Protein AF-0000000065919183 (afdb_homodimer)

Nearest PDB structures (foldseek):
  6ude-assembly1_C  TM=9.838E-01  e=2.534E-75  Elizabethkingia anophelis NUHP1
  6ude-assembly1_A  TM=9.867E-01  e=8.903E-75  Elizabethkingia anophelis NUHP1
  6ude-assembly1_D  TM=9.869E-01  e=1.871E-74  Elizabethkingia anophelis NUHP1
  3g25-assembly1_A  TM=9.861E-01  e=5.231E-74  Staphylococcus aureus subsp. aureus COL
  3ezw-assembly1_G  TM=9.481E-01  e=6.691E-75  Escherichia coli K-12

Organism: Mycoplasma capricolum subsp. capricolum (strain California kid / ATCC 27343 / NCTC 10154) (NCBI:txid340047)

pLDDT: mean 94.8, std 5.22, range [37.12, 98.81]

Sequence (1010 aa):
MNNIKKYILTLDEGTTSARALITDKEGNIIAVEQSEFTQYFPKEGWVEHDAIEIWNTQRSALVQVLNKSGIDPSQIEAIGITNQRETAVVWNKETGLPIYNAIVWQDQRTADYCQTFDKDTLEMVKQKSGLIINPYFSGTKVKWILDNVPNARQLAKEGKLMFGTINTWLIYRLTGGEVFVTDHTNAQRTLLYNIHTNDWDDELLKLFDIPRNILPEIKSCSEVYGYTFKGLFSKGNEQRIKIASSIGDQQSALFGQLCLEKGQVKVTYGTGCFILTNTGEEIVKSNHGLLTTVAYSFKDKVYYALEGSVMIAGAAVQWLRDNLRIVYNAIETEWYAGQVKDDRRVYVVPSFTGLGSPYWDSFSRGAIFGLDRGTRREHIVRATLEAIAYQANDVVDAMGKDMKKPIEIFKVDGGAANNKFLMQFQSNISQSKVIKPTNIETTAMGAAFMAGLAVGYWENVEELKKTYKVHFELTPELSKPEVDKLIKGWKVAVQRTFKWVEEIEMNNIKKYILTLDEGTTSARALITDKEGNIIAVEQSEFTQYFPKEGWVEHDAIEIWNTQRSALVQVLNKSGIDPSQIEAIGITNQRETAVVWNKETGLPIYNAIVWQDQRTADYCQTFDKDTLEMVKQKSGLIINPYFSGTKVKWILDNVPNARQLAKEGKLMFGTINTWLIYRLTGGEVFVTDHTNAQRTLLYNIHTNDWDDELLKLFDIPRNILPEIKSCSEVYGYTFKGLFSKGNEQRIKIASSIGDQQSALFGQLCLEKGQVKVTYGTGCFILTNTGEEIVKSNHGLLTTVAYSFKDKVYYALEGSVMIAGAAVQWLRDNLRIVYNAIETEWYAGQVKDDRRVYVVPSFTGLGSPYWDSFSRGAIFGLDRGTRREHIVRATLEAIAYQANDVVDAMGKDMKKPIEIFKVDGGAANNKFLMQFQSNISQSKVIKPTNIETTAMGAAFMAGLAVGYWENVEELKKTYKVHFELTPELSKPEVDKLIKGWKVAVQRTFKWVEEIE

Radius of gyration: 34.84 Å; Cα contacts (8 Å, |Δi|>4): 2489; chains: 2; bounding box: 54×108×84 Å

Structure (mmCIF, N/CA/C/O backbone):
data_AF-0000000065919183-model_v1
#
loop_
_entity.id
_entity.type
_entity.pdbx_description
1 polymer 'Glycerol kinase'
#
loop_
_atom_site.group_PDB
_atom_site.id
_atom_site.type_symbol
_atom_site.label_atom_id
_atom_site.label_alt_id
_atom_site.label_comp_id
_atom_site.label_asym_id
_atom_site.label_entity_id
_atom_site.label_seq_id
_atom_site.pdbx_PDB_ins_code
_atom_site.Cartn_x
_atom_site.Cartn_y
_atom_site.Cartn_z
_atom_site.occupancy
_atom_site.B_iso_or_equiv
_atom_site.auth_seq_id
_atom_site.auth_comp_id
_atom_site.auth_asym_id
_atom_site.auth_atom_id
_atom_site.pdbx_PDB_model_num
ATOM 1 N N . MET A 1 1 ? 12.875 -41.625 -50.75 1 37.12 1 MET A N 1
ATOM 2 C CA . MET A 1 1 ? 11.766 -41.656 -49.812 1 37.12 1 MET A CA 1
ATOM 3 C C . MET A 1 1 ? 11.508 -40.25 -49.219 1 37.12 1 MET A C 1
ATOM 5 O O . MET A 1 1 ? 12.406 -39.656 -48.656 1 37.12 1 MET A O 1
ATOM 9 N N . ASN A 1 2 ? 10.758 -39.344 -49.781 1 43.62 2 ASN A N 1
ATOM 10 C CA . ASN A 1 2 ? 10.57 -37.906 -49.594 1 43.62 2 ASN A CA 1
ATOM 11 C C . ASN A 1 2 ? 10.414 -37.531 -48.125 1 43.62 2 ASN A C 1
ATOM 13 O O . ASN A 1 2 ? 9.445 -37.938 -47.469 1 43.62 2 ASN A O 1
ATOM 17 N N . ASN A 1 3 ? 11.5 -37.438 -47.344 1 57.06 3 ASN A N 1
ATOM 18 C CA . ASN A 1 3 ? 11.688 -37.312 -45.875 1 57.06 3 ASN A CA 1
ATOM 19 C C . ASN A 1 3 ? 10.883 -36.156 -45.312 1 57.06 3 ASN A C 1
ATOM 21 O O . ASN A 1 3 ? 11.297 -35 -45.406 1 57.06 3 ASN A O 1
ATOM 25 N N . ILE A 1 4 ? 9.453 -36.25 -45.219 1 80 4 ILE A N 1
ATOM 26 C CA . ILE A 1 4 ? 8.555 -35.219 -44.719 1 80 4 ILE A CA 1
ATOM 27 C C . ILE A 1 4 ? 8.961 -34.844 -43.281 1 80 4 ILE A C 1
ATOM 29 O O . ILE A 1 4 ? 9.133 -35.688 -42.438 1 80 4 ILE A O 1
ATOM 33 N N . LYS A 1 5 ? 9.305 -33.531 -43.125 1 91.56 5 LYS A N 1
ATOM 34 C CA . LYS A 1 5 ? 9.719 -33 -41.844 1 91.56 5 LYS A CA 1
ATOM 35 C C . LYS A 1 5 ? 8.625 -33.188 -40.781 1 91.56 5 LYS A C 1
ATOM 37 O O . LYS A 1 5 ? 7.441 -33 -41.062 1 91.56 5 LYS A O 1
ATOM 42 N N . LYS A 1 6 ? 8.945 -33.781 -39.625 1 96.88 6 LYS A N 1
ATOM 43 C CA . LYS A 1 6 ? 8.031 -34 -38.531 1 96.88 6 LYS A CA 1
ATOM 44 C C . LYS A 1 6 ? 8.273 -33 -37.406 1 96.88 6 LYS A C 1
ATOM 46 O O . LYS A 1 6 ? 9.344 -32.406 -37.312 1 96.88 6 LYS A O 1
ATOM 51 N N . TYR A 1 7 ? 7.242 -32.812 -36.625 1 98.19 7 TYR A N 1
ATOM 52 C CA . TYR A 1 7 ? 7.281 -31.812 -35.531 1 98.19 7 TYR A CA 1
ATOM 53 C C . TYR A 1 7 ? 6.609 -32.344 -34.281 1 98.19 7 TYR A C 1
ATOM 55 O O . TYR A 1 7 ? 5.938 -33.375 -34.312 1 98.19 7 TYR A O 1
ATOM 63 N N . ILE A 1 8 ? 6.871 -31.75 -33.188 1 98.38 8 ILE A N 1
ATOM 64 C CA . ILE A 1 8 ? 6.145 -31.969 -31.938 1 98.38 8 ILE A CA 1
ATOM 65 C C . ILE A 1 8 ? 5.23 -30.781 -31.641 1 98.38 8 ILE A C 1
ATOM 67 O O . ILE A 1 8 ? 5.645 -29.625 -31.766 1 98.38 8 ILE A O 1
ATOM 71 N N . LEU A 1 9 ? 3.975 -31.062 -31.375 1 98.5 9 LEU A N 1
ATOM 72 C CA . LEU A 1 9 ? 3.023 -30.062 -30.922 1 98.5 9 LEU A CA 1
ATOM 73 C C . LEU A 1 9 ? 2.85 -30.094 -29.406 1 98.5 9 LEU A C 1
ATOM 75 O O . LEU A 1 9 ? 2.67 -31.172 -28.844 1 98.5 9 LEU A O 1
ATOM 79 N N . THR A 1 10 ? 2.986 -28.969 -28.766 1 98.56 10 THR A N 1
ATOM 80 C CA . THR A 1 10 ? 2.887 -28.938 -27.312 1 98.56 10 THR A CA 1
ATOM 81 C C . THR A 1 10 ? 1.759 -28 -26.875 1 98.56 10 THR A C 1
ATOM 83 O O . THR A 1 10 ? 1.614 -26.906 -27.406 1 98.56 10 THR A O 1
ATOM 86 N N . LEU A 1 11 ? 0.919 -28.453 -25.953 1 98.62 11 LEU A N 1
ATOM 87 C CA . LEU A 1 11 ? -0.088 -27.656 -25.266 1 98.62 11 LEU A CA 1
ATOM 88 C C . LEU A 1 11 ? 0.405 -27.219 -23.891 1 98.62 11 LEU A C 1
ATOM 90 O O . LEU A 1 11 ? 0.747 -28.062 -23.047 1 98.62 11 LEU A O 1
ATOM 94 N N . ASP A 1 12 ? 0.513 -25.969 -23.688 1 97.75 12 ASP A N 1
ATOM 95 C CA . ASP A 1 12 ? 0.91 -25.359 -22.406 1 97.75 12 ASP A CA 1
ATOM 96 C C . ASP A 1 12 ? -0.237 -24.562 -21.797 1 97.75 12 ASP A C 1
ATOM 98 O O . ASP A 1 12 ? -0.417 -23.391 -22.125 1 97.75 12 ASP A O 1
ATOM 102 N N . GLU A 1 13 ? -0.967 -25.219 -20.938 1 97.81 13 GLU A N 1
ATOM 103 C CA . GLU A 1 13 ? -2.137 -24.594 -20.328 1 97.81 13 GLU A CA 1
ATOM 104 C C . GLU A 1 13 ? -1.789 -23.969 -18.984 1 97.81 13 GLU A C 1
ATOM 106 O O . GLU A 1 13 ? -1.712 -24.656 -17.969 1 97.81 13 GLU A O 1
ATOM 111 N N . GLY A 1 14 ? -1.565 -22.703 -18.922 1 93.56 14 GLY A N 1
ATOM 112 C CA . GLY A 1 14 ? -1.234 -21.969 -17.719 1 93.56 14 GLY A CA 1
ATOM 113 C C . GLY A 1 14 ? -2.455 -21.438 -16.984 1 93.56 14 GLY A C 1
ATOM 114 O O . GLY A 1 14 ? -3.588 -21.766 -17.344 1 93.56 14 GLY A O 1
ATOM 115 N N . THR A 1 15 ? -2.184 -20.656 -15.922 1 91.44 15 THR A N 1
ATOM 116 C CA . THR A 1 15 ? -3.25 -20.125 -15.07 1 91.44 15 THR A CA 1
ATOM 117 C C . THR A 1 15 ? -3.984 -18.984 -15.766 1 91.44 15 THR A C 1
ATOM 119 O O . THR A 1 15 ? -5.203 -18.859 -15.641 1 91.44 15 THR A O 1
ATOM 122 N N . THR A 1 16 ? -3.277 -18.203 -16.562 1 86.62 16 THR A N 1
ATOM 123 C CA . THR A 1 16 ? -3.898 -17.016 -17.125 1 86.62 16 THR A CA 1
ATOM 124 C C . THR A 1 16 ? -4.094 -17.172 -18.641 1 86.62 16 THR A C 1
ATOM 126 O O . THR A 1 16 ? -4.844 -16.422 -19.25 1 86.62 16 THR A O 1
ATOM 129 N N . SER A 1 17 ? -3.404 -18.141 -19.234 1 89.81 17 SER A N 1
ATOM 130 C CA . SER A 1 17 ? -3.48 -18.297 -20.688 1 89.81 17 SER A CA 1
ATOM 131 C C . SER A 1 17 ? -3.209 -19.734 -21.109 1 89.81 17 SER A C 1
ATOM 133 O O . SER A 1 17 ? -2.676 -20.516 -20.328 1 89.81 17 SER A O 1
ATOM 135 N N . ALA A 1 18 ? -3.721 -20.031 -22.297 1 95.88 18 ALA A N 1
ATOM 136 C CA . ALA A 1 18 ? -3.422 -21.297 -22.969 1 95.88 18 ALA A CA 1
ATOM 137 C C . ALA A 1 18 ? -2.521 -21.078 -24.188 1 95.88 18 ALA A C 1
ATOM 139 O O . ALA A 1 18 ? -2.752 -20.156 -24.984 1 95.88 18 ALA A O 1
ATOM 140 N N . ARG A 1 19 ? -1.492 -21.938 -24.297 1 95.88 19 ARG A N 1
ATOM 141 C CA . ARG A 1 19 ? -0.545 -21.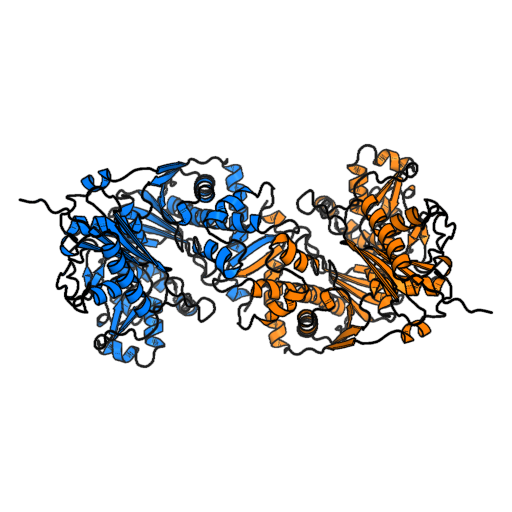812 -25.406 1 95.88 19 ARG A CA 1
ATOM 142 C C . ARG A 1 19 ? -0.404 -23.125 -26.172 1 95.88 19 ARG A C 1
ATOM 144 O O . ARG A 1 19 ? -0.585 -24.203 -25.594 1 95.88 19 ARG A O 1
ATOM 151 N N . ALA A 1 20 ? -0.108 -22.922 -27.375 1 97.94 20 ALA A N 1
ATOM 152 C CA . ALA A 1 20 ? 0.281 -24.047 -28.234 1 97.94 20 ALA A CA 1
ATOM 153 C C . ALA A 1 20 ? 1.534 -23.703 -29.031 1 97.94 20 ALA A C 1
ATOM 155 O O . ALA A 1 20 ? 1.683 -22.578 -29.516 1 97.94 20 ALA A O 1
ATOM 156 N N . LEU A 1 21 ? 2.441 -24.719 -29.031 1 97.38 21 LEU A N 1
ATOM 157 C CA . LEU A 1 21 ? 3.705 -24.5 -29.734 1 97.38 21 LEU A CA 1
ATOM 158 C C . LEU A 1 21 ? 4.039 -25.688 -30.625 1 97.38 21 LEU A C 1
ATOM 160 O O . LEU A 1 21 ? 3.656 -26.828 -30.328 1 97.38 21 LEU A O 1
ATOM 164 N N . ILE A 1 22 ? 4.738 -25.375 -31.719 1 97.88 22 ILE A N 1
ATOM 165 C CA . ILE A 1 22 ? 5.289 -26.406 -32.594 1 97.88 22 ILE A CA 1
ATOM 166 C C . ILE A 1 22 ? 6.816 -26.328 -32.562 1 97.88 22 ILE A C 1
ATOM 168 O O . ILE A 1 22 ? 7.395 -25.266 -32.75 1 97.88 22 ILE A O 1
ATOM 172 N N . THR A 1 23 ? 7.426 -27.469 -32.312 1 96.88 23 THR A N 1
ATOM 173 C CA . THR A 1 23 ? 8.875 -27.531 -32.188 1 96.88 23 THR A CA 1
ATOM 174 C C . THR A 1 23 ? 9.469 -28.516 -33.188 1 96.88 23 THR A C 1
ATOM 176 O O . THR A 1 23 ? 8.883 -29.578 -33.438 1 96.88 23 THR A O 1
ATOM 179 N N . ASP A 1 24 ? 10.68 -28.172 -33.688 1 96.62 24 ASP A N 1
ATOM 180 C CA . ASP A 1 24 ? 11.344 -29.062 -34.625 1 96.62 24 ASP A 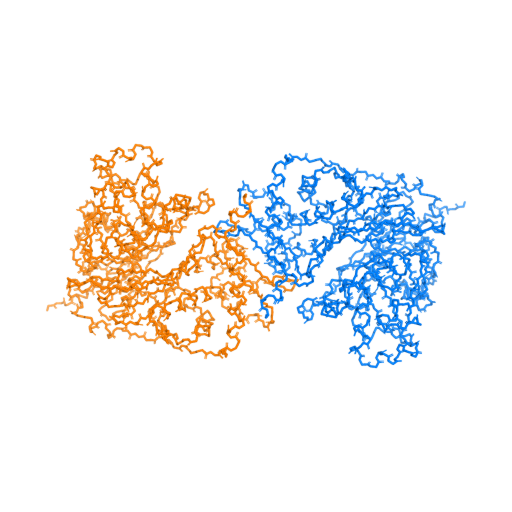CA 1
ATOM 181 C C . ASP A 1 24 ? 12.422 -29.891 -33.938 1 96.62 24 ASP A C 1
ATOM 183 O O . ASP A 1 24 ? 12.547 -29.859 -32.719 1 96.62 24 ASP A O 1
ATOM 187 N N . LYS A 1 25 ? 13.086 -30.656 -34.719 1 95.44 25 LYS A N 1
ATOM 188 C CA . LYS A 1 25 ? 14.062 -31.609 -34.219 1 95.44 25 LYS A CA 1
ATOM 189 C C . LYS A 1 25 ? 15.242 -30.906 -33.562 1 95.44 25 LYS A C 1
ATOM 191 O O . LYS A 1 25 ? 15.883 -31.453 -32.656 1 95.44 25 LYS A O 1
ATOM 196 N N . GLU A 1 26 ? 15.523 -29.641 -33.938 1 93.5 26 GLU A N 1
ATOM 197 C CA . GLU A 1 26 ? 16.641 -28.875 -33.406 1 93.5 26 GLU A CA 1
ATOM 198 C C . GLU A 1 26 ? 16.25 -28.109 -32.125 1 93.5 26 GLU A C 1
ATOM 200 O O . GLU A 1 26 ? 17.078 -27.438 -31.516 1 93.5 26 GLU A O 1
ATOM 205 N N . GLY A 1 27 ? 15.023 -28.297 -31.766 1 92 27 GLY A N 1
ATOM 206 C CA . GLY A 1 27 ? 14.562 -27.625 -30.562 1 92 27 GLY A CA 1
ATOM 207 C C . GLY A 1 27 ? 14.086 -26.203 -30.828 1 92 27 GLY A C 1
ATOM 208 O O . GLY A 1 27 ? 13.852 -25.438 -29.891 1 92 27 GLY A O 1
ATOM 209 N N . ASN A 1 28 ? 13.93 -25.828 -32.094 1 94.25 28 ASN A N 1
ATOM 210 C CA . ASN A 1 28 ? 13.438 -24.5 -32.438 1 94.25 28 ASN A CA 1
ATOM 211 C C . ASN A 1 28 ? 11.914 -24.438 -32.375 1 94.25 28 ASN A C 1
ATOM 213 O O . ASN A 1 28 ? 11.227 -25.391 -32.75 1 94.25 28 ASN A O 1
ATOM 217 N N . ILE A 1 29 ? 11.438 -23.391 -31.859 1 94.25 29 ILE A N 1
ATOM 218 C CA . ILE A 1 29 ? 10 -23.125 -31.891 1 94.25 29 ILE A CA 1
ATOM 219 C C . ILE A 1 29 ? 9.617 -22.562 -33.25 1 94.25 29 ILE A C 1
ATOM 221 O O . ILE A 1 29 ? 10.031 -21.453 -33.625 1 94.25 29 ILE A O 1
ATOM 225 N N . ILE A 1 30 ? 8.812 -23.234 -33.938 1 95.56 30 ILE A N 1
ATOM 226 C CA . ILE A 1 30 ? 8.43 -22.891 -35.312 1 95.56 30 ILE A CA 1
ATOM 227 C C . ILE A 1 30 ? 7.238 -21.938 -35.281 1 95.56 30 ILE A C 1
ATOM 229 O O . ILE A 1 30 ? 7.117 -21.078 -36.156 1 95.56 30 ILE A O 1
ATOM 233 N N . ALA A 1 31 ? 6.379 -22.156 -34.344 1 95.75 31 ALA A N 1
ATOM 234 C CA . ALA A 1 31 ? 5.168 -21.359 -34.219 1 95.75 31 ALA A CA 1
ATOM 235 C C . ALA A 1 31 ? 4.625 -21.406 -32.812 1 95.75 31 ALA A C 1
ATOM 237 O O . ALA A 1 31 ? 4.801 -22.406 -32.094 1 95.75 31 ALA A O 1
ATOM 238 N N . VAL A 1 32 ? 4.086 -20.391 -32.406 1 95.56 32 VAL A N 1
ATOM 239 C CA . VAL A 1 32 ? 3.473 -20.281 -31.094 1 95.56 32 VAL A CA 1
ATOM 240 C C . VAL A 1 32 ? 2.164 -19.5 -31.203 1 95.56 32 VAL A C 1
ATOM 242 O O . VAL A 1 32 ? 2.07 -18.531 -31.953 1 95.56 32 VAL A O 1
ATOM 245 N N . GLU A 1 33 ? 1.101 -19.953 -30.547 1 95.44 33 GLU A N 1
ATOM 246 C CA . GLU A 1 33 ? -0.164 -19.25 -30.375 1 95.44 33 GLU A CA 1
ATOM 247 C C . GLU A 1 33 ? -0.569 -19.203 -28.906 1 95.44 33 GLU A C 1
ATOM 249 O O . GLU A 1 33 ? -0.328 -20.172 -28.156 1 95.44 33 GLU A O 1
ATOM 254 N N . GLN A 1 34 ? -1.01 -18.141 -28.438 1 93.38 34 GLN A N 1
ATOM 255 C CA . GLN A 1 34 ? -1.423 -17.953 -27.062 1 93.38 34 GLN A CA 1
ATOM 256 C C . GLN A 1 34 ? -2.732 -17.172 -26.969 1 93.38 34 GLN A C 1
ATOM 258 O O . GLN A 1 34 ? -2.951 -16.234 -27.75 1 93.38 34 GLN A O 1
ATOM 263 N N . SER A 1 35 ? -3.596 -17.578 -26.078 1 92.44 35 SER A N 1
ATOM 264 C CA . SER A 1 35 ? -4.848 -16.875 -25.812 1 92.44 35 SER A CA 1
ATOM 265 C C . SER A 1 35 ? -5.168 -16.844 -24.328 1 92.44 35 SER A C 1
ATOM 267 O O . SER A 1 35 ? -5.027 -17.859 -23.641 1 92.44 35 SER A O 1
ATOM 269 N N . GLU A 1 36 ? -5.512 -15.742 -23.844 1 89.25 36 GLU A N 1
ATOM 270 C CA . GLU A 1 36 ? -5.93 -15.609 -22.453 1 89.25 36 GLU A CA 1
ATOM 271 C C . GLU A 1 36 ? -7.379 -16.062 -22.266 1 89.25 36 GLU A C 1
ATOM 273 O O . GLU A 1 36 ? -8.125 -16.188 -23.234 1 89.25 36 GLU A O 1
ATOM 278 N N . PHE A 1 37 ? -7.711 -16.453 -21.078 1 92.56 37 PHE A N 1
ATOM 279 C CA . PHE A 1 37 ? -9.086 -16.812 -20.75 1 92.56 37 PHE A CA 1
ATOM 280 C C . PHE A 1 37 ? -9.508 -16.141 -19.438 1 92.56 37 PHE A C 1
ATOM 282 O O . PHE A 1 37 ? -8.68 -15.539 -18.75 1 92.56 37 PHE A O 1
ATOM 289 N N . THR A 1 38 ? -10.719 -16.188 -19.109 1 90.75 38 THR A N 1
ATOM 290 C CA . THR A 1 38 ? -11.328 -15.383 -18.062 1 90.75 38 THR A CA 1
ATOM 291 C C . THR A 1 38 ? -10.914 -15.883 -16.688 1 90.75 38 THR A C 1
ATOM 293 O O . THR A 1 38 ? -10.852 -17.094 -16.453 1 90.75 38 THR A O 1
ATOM 296 N N . GLN A 1 39 ? -10.531 -14.984 -15.82 1 89.62 39 GLN A N 1
ATOM 297 C CA . GLN A 1 39 ? -10.289 -15.258 -14.414 1 89.62 39 GLN A CA 1
ATOM 298 C C . GLN A 1 39 ? -11.484 -14.859 -13.555 1 89.62 39 GLN A C 1
ATOM 300 O O . GLN A 1 39 ? -12.039 -13.766 -13.727 1 89.62 39 GLN A O 1
ATOM 305 N N . TYR A 1 40 ? -11.977 -15.688 -12.625 1 89.62 40 TYR A N 1
ATOM 306 C CA . TYR A 1 40 ? -13.125 -15.391 -11.773 1 89.62 40 TYR A CA 1
ATOM 307 C C . TYR A 1 40 ? -12.711 -15.273 -10.312 1 89.62 40 TYR A C 1
ATOM 309 O O . TYR A 1 40 ? -11.992 -16.125 -9.797 1 89.62 40 TYR A O 1
ATOM 317 N N . PHE A 1 41 ? -13.125 -14.242 -9.742 1 84.56 41 PHE A N 1
ATOM 318 C CA . PHE A 1 41 ? -12.859 -14 -8.328 1 84.56 41 PHE A CA 1
ATOM 319 C C . PHE A 1 41 ? -14.164 -13.781 -7.566 1 84.56 41 PHE A C 1
ATOM 321 O O . PHE A 1 41 ? -14.43 -12.672 -7.098 1 84.56 41 PHE A O 1
ATOM 328 N N . PRO A 1 42 ? -14.945 -14.719 -7.285 1 88.06 42 PRO A N 1
ATOM 329 C CA . PRO A 1 42 ? -16.297 -14.547 -6.766 1 88.06 42 PRO A CA 1
ATOM 330 C C . PRO A 1 42 ? -16.328 -14.016 -5.332 1 88.06 42 PRO A C 1
ATOM 332 O O . PRO A 1 42 ? -17.234 -13.289 -4.953 1 88.06 42 PRO A O 1
ATOM 335 N N . LYS A 1 43 ? -15.383 -14.375 -4.48 1 84.31 43 LYS A N 1
ATOM 336 C CA . LYS A 1 43 ? -15.227 -13.938 -3.098 1 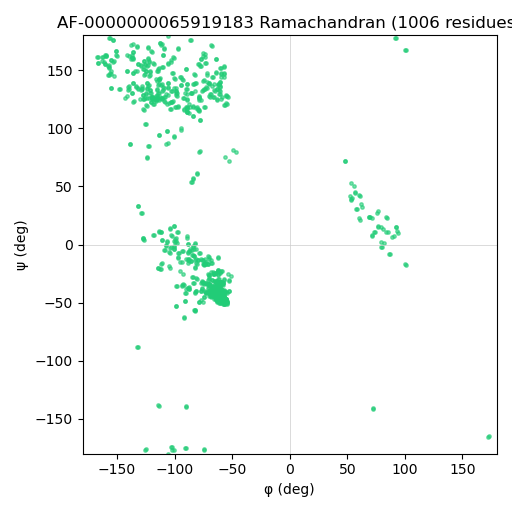84.31 43 LYS A CA 1
ATOM 337 C C . LYS A 1 43 ? -13.766 -13.609 -2.783 1 84.31 43 LYS A C 1
ATOM 339 O O . LYS A 1 43 ? -12.875 -13.953 -3.557 1 84.31 43 LYS A O 1
ATOM 344 N N . GLU A 1 44 ? -13.625 -12.953 -1.677 1 79.5 44 GLU A N 1
ATOM 345 C CA . GLU A 1 44 ? -12.266 -12.695 -1.224 1 79.5 44 GLU A CA 1
ATOM 346 C C . GLU A 1 44 ? -11.469 -13.992 -1.106 1 79.5 44 GLU A C 1
ATOM 348 O O . GLU A 1 44 ? -11.906 -14.945 -0.462 1 79.5 44 GLU A O 1
ATOM 353 N N . GLY A 1 45 ? -10.406 -14.07 -1.799 1 80.69 45 GLY A N 1
ATOM 354 C CA . GLY A 1 45 ? -9.516 -15.219 -1.732 1 80.69 45 GLY A CA 1
ATOM 355 C C . GLY A 1 45 ? -9.914 -16.344 -2.678 1 80.69 45 GLY A C 1
ATOM 356 O O . GLY A 1 45 ? -9.188 -17.328 -2.816 1 80.69 45 GLY A O 1
ATOM 357 N N . TRP A 1 46 ? -11.086 -16.219 -3.305 1 89.5 46 TRP A N 1
ATOM 358 C CA . TRP A 1 46 ? -11.539 -17.266 -4.207 1 89.5 46 TRP A CA 1
ATOM 359 C C . TRP A 1 46 ? -11.055 -17.016 -5.633 1 89.5 46 TRP A C 1
ATOM 361 O O . TRP A 1 46 ? -11.047 -15.867 -6.094 1 89.5 46 TRP A O 1
ATOM 371 N N . VAL A 1 47 ? -10.633 -18.109 -6.234 1 90.94 47 VAL A N 1
ATOM 372 C CA . VAL A 1 47 ? -10.195 -18.062 -7.625 1 90.94 47 VAL A CA 1
ATOM 373 C C . VAL A 1 47 ? -10.773 -19.25 -8.391 1 90.94 47 VAL A C 1
ATOM 375 O O . VAL A 1 47 ? -10.547 -20.406 -8.016 1 90.94 47 VAL A O 1
ATOM 378 N N . GLU A 1 48 ? -11.516 -18.938 -9.477 1 96.38 48 GLU A N 1
ATOM 379 C CA . GLU A 1 48 ? -12.148 -20 -10.258 1 96.38 48 GLU A CA 1
ATOM 380 C C . GLU A 1 48 ? -11.891 -19.812 -11.75 1 96.38 48 GLU A C 1
ATOM 382 O O . GLU A 1 48 ? -11.531 -18.719 -12.195 1 96.38 48 GLU A O 1
ATOM 387 N N . HIS A 1 49 ? -11.953 -20.938 -12.477 1 97.31 49 HIS A N 1
ATOM 388 C CA . HIS A 1 49 ? -11.938 -20.969 -13.938 1 97.31 49 HIS A CA 1
ATOM 389 C C . HIS A 1 49 ? -13.133 -21.734 -14.484 1 97.31 49 HIS A C 1
ATOM 391 O O . HIS A 1 49 ? -13.742 -22.531 -13.766 1 97.31 49 HIS A O 1
ATOM 397 N N . ASP A 1 50 ? -13.523 -21.406 -15.711 1 97.44 50 ASP A N 1
ATOM 398 C CA . ASP A 1 50 ? -14.453 -22.219 -16.484 1 97.44 50 ASP A CA 1
ATOM 399 C C . ASP A 1 50 ? -13.703 -23.297 -17.281 1 97.44 50 ASP A C 1
ATOM 401 O O . ASP A 1 50 ? -13.055 -22.984 -18.281 1 97.44 50 ASP A O 1
ATOM 405 N N . ALA A 1 51 ? -13.945 -24.562 -16.875 1 98.25 51 ALA A N 1
ATOM 406 C CA . ALA A 1 51 ? -13.195 -25.656 -17.5 1 98.25 51 ALA A CA 1
ATOM 407 C C . ALA A 1 51 ? -13.508 -25.766 -18.984 1 98.25 51 ALA A C 1
ATOM 409 O O . ALA A 1 51 ? -12.648 -26.125 -19.781 1 98.25 51 ALA A O 1
ATOM 410 N N . ILE A 1 52 ? -14.688 -25.438 -19.359 1 97.81 52 ILE A N 1
ATOM 411 C CA . ILE A 1 52 ? -15.078 -25.469 -20.766 1 97.81 52 ILE A CA 1
ATOM 412 C C . ILE A 1 52 ? -14.359 -24.375 -21.531 1 97.81 52 ILE A C 1
ATOM 414 O O . ILE A 1 52 ? -13.883 -24.594 -22.641 1 97.81 52 ILE A O 1
ATOM 418 N N . GLU A 1 53 ? -14.273 -23.234 -20.922 1 97.56 53 GLU A N 1
ATOM 419 C CA . GLU A 1 53 ? -13.531 -22.141 -21.547 1 97.56 53 GLU A CA 1
ATOM 420 C C . GLU A 1 53 ? -12.055 -22.5 -21.703 1 97.56 53 GLU A C 1
ATOM 422 O O . GLU A 1 53 ? -11.445 -22.172 -22.719 1 97.56 53 GLU A O 1
ATOM 427 N N . ILE A 1 54 ? -11.539 -23.172 -20.688 1 97.88 54 ILE A N 1
ATOM 428 C CA . ILE A 1 54 ? -10.148 -23.609 -20.766 1 97.88 54 ILE A CA 1
ATOM 429 C C . ILE A 1 54 ? -9.969 -24.516 -21.984 1 97.88 54 ILE A C 1
ATOM 431 O O . ILE A 1 54 ? -9.055 -24.328 -22.781 1 97.88 54 ILE A O 1
ATOM 435 N N . TRP A 1 55 ? -10.859 -25.453 -22.156 1 97.88 55 TRP A N 1
ATOM 436 C CA . TRP A 1 55 ? -10.781 -26.391 -23.281 1 97.88 55 TRP A CA 1
ATOM 437 C C . TRP A 1 55 ? -10.906 -25.641 -24.609 1 97.88 55 TRP A C 1
ATOM 439 O O . TRP A 1 55 ? -10.102 -25.859 -25.516 1 97.88 55 TRP A O 1
ATOM 449 N N . ASN A 1 56 ? -11.883 -24.828 -24.703 1 96.88 56 ASN A N 1
ATOM 450 C CA . ASN A 1 56 ? -12.117 -24.094 -25.953 1 96.88 56 ASN A CA 1
ATOM 451 C C . ASN A 1 56 ? -10.938 -23.203 -26.312 1 96.88 56 ASN A C 1
ATOM 453 O O . ASN A 1 56 ? -10.57 -23.094 -27.484 1 96.88 56 ASN A O 1
ATOM 457 N N . THR A 1 57 ? -10.398 -22.578 -25.297 1 97.12 57 THR A N 1
ATOM 458 C CA . THR A 1 57 ? -9.258 -21.688 -25.516 1 97.12 57 THR A CA 1
ATOM 459 C C . THR A 1 57 ? -8.039 -22.484 -25.969 1 97.12 57 THR A C 1
ATOM 461 O O . THR A 1 57 ? -7.332 -22.078 -26.891 1 97.12 57 THR A O 1
ATOM 464 N N . GLN A 1 58 ? -7.805 -23.609 -25.328 1 97.94 58 GLN A N 1
ATOM 465 C CA . GLN A 1 58 ? -6.664 -24.453 -25.688 1 97.94 58 GLN A CA 1
ATOM 466 C C . GLN A 1 58 ? -6.82 -25.031 -27.078 1 97.94 58 GLN A C 1
ATOM 468 O O . GLN A 1 58 ? -5.867 -25.062 -27.859 1 97.94 58 GLN A O 1
ATOM 473 N N . ARG A 1 59 ? -8.039 -25.516 -27.406 1 96.56 59 ARG A N 1
ATOM 474 C CA . ARG A 1 59 ? -8.312 -26.062 -28.719 1 96.56 59 ARG A CA 1
ATOM 475 C C . ARG A 1 59 ? -8.102 -25 -29.797 1 96.56 59 ARG A C 1
ATOM 477 O O . ARG A 1 59 ? -7.508 -25.281 -30.844 1 96.56 59 ARG A O 1
ATOM 484 N N . SER A 1 60 ? -8.602 -23.844 -29.516 1 95.69 60 SER A N 1
ATOM 485 C CA . SER A 1 60 ? -8.43 -22.75 -30.469 1 95.69 60 SER A CA 1
ATOM 486 C C . SER A 1 60 ? -6.949 -22.453 -30.703 1 95.69 60 SER A C 1
ATOM 488 O O . SER A 1 60 ? -6.531 -22.234 -31.844 1 95.69 60 SER A O 1
ATOM 490 N N . ALA A 1 61 ? -6.168 -22.438 -29.609 1 96.69 61 ALA A N 1
ATOM 491 C CA . ALA A 1 61 ? -4.73 -22.188 -29.734 1 96.69 61 ALA A CA 1
ATOM 492 C C . ALA A 1 61 ? -4.062 -23.281 -30.562 1 96.69 61 ALA A C 1
ATOM 494 O O . ALA A 1 61 ? -3.168 -23 -31.375 1 96.69 61 ALA A O 1
ATOM 495 N N . LEU A 1 62 ? -4.488 -24.5 -30.375 1 96.88 62 LEU A N 1
ATOM 496 C CA . LEU A 1 62 ? -3.959 -25.656 -31.094 1 96.88 62 LEU A CA 1
ATOM 497 C C . LEU A 1 62 ? -4.23 -25.531 -32.594 1 96.88 62 LEU A C 1
ATOM 499 O O . LEU A 1 62 ? -3.322 -25.688 -33.406 1 96.88 62 LEU A O 1
ATOM 503 N N . VAL A 1 63 ? -5.387 -25.203 -32.938 1 94.31 63 VAL A N 1
ATOM 504 C CA . VAL A 1 63 ? -5.781 -25.094 -34.344 1 94.31 63 VAL A CA 1
ATOM 505 C C . VAL A 1 63 ? -5.09 -23.906 -35 1 94.31 63 VAL A C 1
ATOM 507 O O . VAL A 1 63 ? -4.598 -24 -36.125 1 94.31 63 VAL A O 1
ATOM 510 N N . GLN A 1 64 ? -5.059 -22.844 -34.281 1 94.81 64 GLN A N 1
ATOM 511 C CA . GLN A 1 64 ? -4.496 -21.609 -34.812 1 94.81 64 GLN A CA 1
ATOM 512 C C . GLN A 1 64 ? -2.998 -21.75 -35.062 1 94.81 64 GLN A C 1
ATOM 514 O O . GLN A 1 64 ? -2.471 -21.203 -36.031 1 94.81 64 GLN A O 1
ATOM 519 N N . VAL A 1 65 ? -2.33 -22.469 -34.188 1 96.5 65 VAL A N 1
ATOM 520 C CA . VAL A 1 65 ? -0.887 -22.594 -34.344 1 96.5 65 VAL A CA 1
ATOM 521 C C . VAL A 1 65 ? -0.583 -23.422 -35.594 1 96.5 65 VAL A C 1
ATOM 523 O O . VAL A 1 65 ? 0.407 -23.188 -36.281 1 96.5 65 VAL A O 1
ATOM 526 N N . LEU A 1 66 ? -1.343 -24.406 -35.875 1 95.12 66 LEU A N 1
ATOM 527 C CA . LEU A 1 66 ? -1.184 -25.219 -37.094 1 95.12 66 LEU A CA 1
ATOM 528 C C . LEU A 1 66 ? -1.475 -24.406 -38.344 1 95.12 66 LEU A C 1
ATOM 530 O O . LEU A 1 66 ? -0.715 -24.453 -39.312 1 95.12 66 LEU A O 1
ATOM 534 N N . ASN A 1 67 ? -2.512 -23.641 -38.25 1 92.62 67 ASN A N 1
ATOM 535 C CA . ASN A 1 67 ? -2.875 -22.797 -39.406 1 92.62 67 ASN A CA 1
ATOM 536 C C . ASN A 1 67 ? -1.793 -21.75 -39.688 1 92.62 67 ASN A C 1
ATOM 538 O O . ASN A 1 67 ? -1.421 -21.562 -40.844 1 92.62 67 ASN A O 1
ATOM 542 N N . LYS A 1 68 ? -1.362 -21.156 -38.656 1 93.38 68 LYS A N 1
ATOM 543 C CA . LYS A 1 68 ? -0.363 -20.109 -38.781 1 93.38 68 LYS A CA 1
ATOM 544 C C . LYS A 1 68 ? 0.948 -20.656 -39.312 1 93.38 68 LYS A C 1
ATOM 546 O O . LYS A 1 68 ? 1.643 -19.969 -40.094 1 93.38 68 LYS A O 1
ATOM 551 N N . SER A 1 69 ? 1.31 -21.797 -38.906 1 94.5 69 SER A N 1
ATOM 552 C CA . SER A 1 69 ? 2.584 -22.375 -39.312 1 94.5 69 SER A CA 1
ATOM 553 C C . SER A 1 69 ? 2.488 -23.031 -40.688 1 94.5 69 SER A C 1
ATOM 555 O O . SER A 1 69 ? 3.508 -23.266 -41.344 1 94.5 69 SER A O 1
ATOM 557 N N . GLY A 1 70 ? 1.331 -23.328 -41.125 1 93.75 70 GLY A N 1
ATOM 558 C CA . GLY A 1 70 ? 1.146 -24.031 -42.406 1 93.75 70 GLY A CA 1
ATOM 559 C C . GLY A 1 70 ? 1.529 -25.5 -42.312 1 93.75 70 GLY A C 1
ATOM 560 O O . GLY A 1 70 ? 1.658 -26.156 -43.344 1 93.75 70 GLY A O 1
ATOM 561 N N . ILE A 1 71 ? 1.739 -25.984 -41.156 1 94.75 71 ILE A N 1
ATOM 562 C CA . ILE A 1 71 ? 2.119 -27.375 -40.969 1 94.75 71 ILE A CA 1
ATOM 563 C C . ILE A 1 71 ? 0.871 -28.25 -40.938 1 94.75 71 ILE A C 1
ATOM 565 O O . ILE A 1 71 ? -0.099 -27.953 -40.25 1 94.75 71 ILE A O 1
ATOM 569 N N . ASP A 1 72 ? 0.934 -29.328 -41.75 1 93.81 72 ASP A N 1
ATOM 570 C CA . ASP A 1 72 ? -0.184 -30.266 -41.812 1 93.81 72 ASP A CA 1
ATOM 571 C C . ASP A 1 72 ? -0.234 -31.141 -40.562 1 93.81 72 ASP A C 1
ATOM 573 O O . ASP A 1 72 ? 0.802 -31.609 -40.062 1 93.81 72 ASP A O 1
ATOM 577 N N . PRO A 1 73 ? -1.442 -31.406 -40.094 1 94.88 73 PRO A N 1
ATOM 578 C CA . PRO A 1 73 ? -1.561 -32.281 -38.906 1 94.88 73 PRO A CA 1
ATOM 579 C C . PRO A 1 73 ? -0.828 -33.594 -39.062 1 94.88 73 PRO A C 1
ATOM 581 O O . PRO A 1 73 ? -0.354 -34.156 -38.062 1 94.88 73 PRO A O 1
ATOM 584 N N . SER A 1 74 ? -0.741 -34.062 -40.188 1 94.25 74 SER A N 1
ATOM 585 C CA . SER A 1 74 ? -0.065 -35.344 -40.438 1 94.25 74 SER A CA 1
ATOM 586 C C . SER A 1 74 ? 1.434 -35.219 -40.188 1 94.25 74 SER A C 1
ATOM 588 O O . SER A 1 74 ? 2.123 -36.25 -40.062 1 94.25 74 SER A O 1
ATOM 590 N N . GLN A 1 75 ? 1.919 -34.062 -40.125 1 96.75 75 GLN A N 1
ATOM 591 C CA . GLN A 1 75 ? 3.336 -33.812 -39.875 1 96.75 75 GLN A CA 1
ATOM 592 C C . GLN A 1 75 ? 3.627 -33.75 -38.375 1 96.75 75 GLN A C 1
ATOM 594 O O . GLN A 1 75 ? 4.789 -33.688 -37.969 1 96.75 75 GLN A O 1
ATOM 599 N N . ILE A 1 76 ? 2.635 -33.812 -37.562 1 97.56 76 ILE A N 1
ATOM 600 C CA . ILE A 1 76 ? 2.828 -33.812 -36.125 1 97.56 76 ILE A CA 1
ATOM 601 C C . ILE A 1 76 ? 3.055 -35.219 -35.625 1 97.56 76 ILE A C 1
ATOM 603 O O . ILE A 1 76 ? 2.184 -36.094 -35.781 1 97.56 76 ILE A O 1
ATOM 607 N N . GLU A 1 77 ? 4.191 -35.406 -35.062 1 97.94 77 GLU A N 1
ATOM 608 C CA . GLU A 1 77 ? 4.566 -36.75 -34.594 1 97.94 77 GLU A CA 1
ATOM 609 C C . GLU A 1 77 ? 3.852 -37.094 -33.281 1 97.94 77 GLU A C 1
ATOM 611 O O . GLU A 1 77 ? 3.455 -38.25 -33.062 1 97.94 77 GLU A O 1
ATOM 616 N N . ALA A 1 78 ? 3.762 -36.125 -32.438 1 98.5 78 ALA A N 1
ATOM 617 C CA . ALA A 1 78 ? 3.131 -36.312 -31.125 1 98.5 78 ALA A CA 1
ATOM 618 C C . ALA A 1 78 ? 2.748 -35 -30.484 1 98.5 78 ALA A C 1
ATOM 620 O O . ALA A 1 78 ? 3.262 -33.938 -30.875 1 98.5 78 ALA A O 1
ATOM 621 N N . ILE A 1 79 ? 1.837 -35.125 -29.516 1 98.75 79 ILE A N 1
ATOM 622 C CA . ILE A 1 79 ? 1.407 -33.969 -28.719 1 98.75 79 ILE A CA 1
ATOM 623 C C . ILE A 1 79 ? 1.91 -34.125 -27.281 1 98.75 79 ILE A C 1
ATOM 625 O O . ILE A 1 79 ? 1.785 -35.219 -26.688 1 98.75 79 ILE A O 1
ATOM 629 N N . GLY A 1 80 ? 2.607 -33.156 -26.797 1 98.75 80 GLY A N 1
ATOM 630 C CA . GLY A 1 80 ? 2.902 -33.062 -25.375 1 98.75 80 GLY A CA 1
ATOM 631 C C . GLY A 1 80 ? 2.018 -32.062 -24.641 1 98.75 80 GLY A C 1
ATOM 632 O O . GLY A 1 80 ? 1.637 -31.031 -25.219 1 98.75 80 GLY A O 1
ATOM 633 N N . ILE A 1 81 ? 1.713 -32.344 -23.344 1 98.81 81 ILE A N 1
ATOM 634 C CA . ILE A 1 81 ? 0.824 -31.484 -22.578 1 98.81 81 ILE A CA 1
ATOM 635 C C . ILE A 1 81 ? 1.505 -31.078 -21.266 1 98.81 81 ILE A C 1
ATOM 637 O O . ILE A 1 81 ? 2.057 -31.922 -20.562 1 98.81 81 ILE A O 1
ATOM 641 N N . THR A 1 82 ? 1.612 -29.859 -21 1 98.5 82 THR A N 1
ATOM 642 C CA . THR A 1 82 ? 1.926 -29.312 -19.688 1 98.5 82 THR A CA 1
ATOM 643 C C . THR A 1 82 ? 0.826 -28.359 -19.219 1 98.5 82 THR A C 1
ATOM 645 O O . THR A 1 82 ? 0.02 -27.891 -20.016 1 98.5 82 THR A O 1
ATOM 648 N N . ASN A 1 83 ? 0.735 -28.172 -17.906 1 98.12 83 ASN A N 1
ATOM 649 C CA . ASN A 1 83 ? -0.453 -27.516 -17.375 1 98.12 83 ASN A CA 1
ATOM 650 C C . ASN A 1 83 ? -0.201 -26.938 -15.984 1 98.12 83 ASN A C 1
ATOM 652 O O . ASN A 1 83 ? 0.767 -27.312 -15.32 1 98.12 83 ASN A O 1
ATOM 656 N N . GLN A 1 84 ? -1.138 -26.016 -15.602 1 96.56 84 GLN A N 1
ATOM 657 C CA . GLN A 1 84 ? -1.238 -25.688 -14.188 1 96.56 84 GLN A CA 1
ATOM 658 C C . GLN A 1 84 ? -1.613 -26.922 -13.367 1 96.56 84 GLN A C 1
ATOM 660 O O . GLN A 1 84 ? -2.453 -27.719 -13.781 1 96.56 84 GLN A O 1
ATOM 665 N N . ARG A 1 85 ? -1.087 -27.156 -12.297 1 96.94 85 ARG A N 1
ATOM 666 C CA . ARG A 1 85 ? -1.05 -28.469 -11.664 1 96.94 85 ARG A CA 1
ATOM 667 C C . ARG A 1 85 ? -2.234 -28.656 -10.727 1 96.94 85 ARG A C 1
ATOM 669 O O . ARG A 1 85 ? -3.215 -29.312 -11.078 1 96.94 85 ARG A O 1
ATOM 676 N N . GLU A 1 86 ? -2.441 -27.922 -9.648 1 97.5 86 GLU A N 1
ATOM 677 C CA . GLU A 1 86 ? -3.307 -28.25 -8.523 1 97.5 86 GLU A CA 1
ATOM 678 C C . GLU A 1 86 ? -4.75 -27.844 -8.789 1 97.5 86 GLU A C 1
ATOM 680 O O . GLU A 1 86 ? -5.652 -28.172 -8.016 1 97.5 86 GLU A O 1
ATOM 685 N N . THR A 1 87 ? -5.059 -27.203 -9.867 1 98.44 87 THR A N 1
ATOM 686 C CA . THR A 1 87 ? -6.418 -26.797 -10.211 1 98.44 87 THR A CA 1
ATOM 687 C C . THR A 1 87 ? -7.293 -28.031 -10.453 1 98.44 87 THR A C 1
ATOM 689 O O . THR A 1 87 ? -6.906 -28.938 -11.203 1 98.44 87 THR A O 1
ATOM 692 N N . ALA A 1 88 ? -8.484 -28.016 -9.844 1 98.69 88 ALA A N 1
ATOM 693 C CA . ALA A 1 88 ? -9.312 -29.219 -9.797 1 98.69 88 ALA A CA 1
ATOM 694 C C . ALA A 1 88 ? -10.555 -29.062 -10.672 1 98.69 88 ALA A C 1
ATOM 696 O O . ALA A 1 88 ? -11.242 -28.047 -10.609 1 98.69 88 ALA A O 1
ATOM 697 N N . VAL A 1 89 ? -10.836 -30.047 -11.484 1 98.69 89 VAL A N 1
ATOM 698 C CA . VAL A 1 89 ? -12.047 -30.156 -12.289 1 98.69 89 VAL A CA 1
ATOM 699 C C . VAL A 1 89 ? -12.781 -31.453 -11.961 1 98.69 89 VAL A C 1
ATOM 701 O O . VAL A 1 89 ? -12.172 -32.531 -11.938 1 98.69 89 VAL A O 1
ATOM 704 N N . VAL A 1 90 ? -14.031 -31.359 -11.617 1 98.75 90 VAL A N 1
ATOM 705 C CA . VAL A 1 90 ? -14.906 -32.5 -11.461 1 98.75 90 VAL A CA 1
ATOM 706 C C . VAL A 1 90 ? -16.016 -32.469 -12.508 1 98.75 90 VAL A C 1
ATOM 708 O O . VAL A 1 90 ? -16.688 -31.453 -12.664 1 98.75 90 VAL A O 1
ATOM 711 N N . TRP A 1 91 ? -16.094 -33.562 -13.234 1 98.44 91 TRP A N 1
ATOM 712 C CA . TRP A 1 91 ? -17.109 -33.531 -14.281 1 98.44 91 TRP A CA 1
ATOM 713 C C . TRP A 1 91 ? -17.875 -34.844 -14.312 1 98.44 91 TRP A C 1
ATOM 715 O O . TRP A 1 91 ? -17.453 -35.844 -13.711 1 98.44 91 TRP A O 1
ATOM 725 N N . ASN A 1 92 ? -19.094 -34.812 -14.945 1 98 92 ASN A N 1
ATOM 726 C CA . ASN A 1 92 ? -19.969 -35.969 -15.078 1 98 92 ASN A CA 1
ATOM 727 C C . ASN A 1 92 ? -19.516 -36.906 -16.203 1 98 92 ASN A C 1
ATOM 729 O O . ASN A 1 92 ? -19.297 -36.469 -17.328 1 98 92 ASN A O 1
ATOM 733 N N . LYS A 1 93 ? -19.312 -38.156 -15.844 1 96.56 93 LYS A N 1
ATOM 734 C CA . LYS A 1 93 ? -18.781 -39.188 -16.75 1 96.56 93 LYS A CA 1
ATOM 735 C C . LYS A 1 93 ? -19.719 -39.375 -17.953 1 96.56 93 LYS A C 1
ATOM 737 O O . LYS A 1 93 ? -19.25 -39.594 -19.078 1 96.56 93 LYS A O 1
ATOM 742 N N . GLU A 1 94 ? -20.938 -39.281 -17.812 1 94.44 94 GLU A N 1
ATOM 743 C CA . GLU A 1 94 ? -21.938 -39.562 -18.844 1 94.44 94 GLU A CA 1
ATOM 744 C C . GLU A 1 94 ? -22.109 -38.344 -19.781 1 94.44 94 GLU A C 1
ATOM 746 O O . GLU A 1 94 ? -22.219 -38.531 -21 1 94.44 94 GLU A O 1
ATOM 751 N N . THR A 1 95 ? -22.125 -37.188 -19.234 1 94.81 95 THR A N 1
ATOM 752 C CA . THR A 1 95 ? -22.406 -36 -20.031 1 94.81 95 THR A CA 1
ATOM 753 C C . THR A 1 95 ? -21.109 -35.375 -20.531 1 94.81 95 THR A C 1
ATOM 755 O O . THR A 1 95 ? -21.109 -34.625 -21.516 1 94.81 95 THR A O 1
ATOM 758 N N . GLY A 1 96 ? -20.078 -35.594 -19.859 1 96 96 GLY A N 1
ATOM 759 C CA . GLY A 1 96 ? -18.812 -34.969 -20.188 1 96 96 GLY A CA 1
ATOM 760 C C . GLY A 1 96 ? -18.734 -33.5 -19.75 1 96 96 GLY A C 1
ATOM 761 O O . GLY A 1 96 ? -17.828 -32.781 -20.172 1 96 96 GLY A O 1
ATOM 762 N N . LEU A 1 97 ? -19.625 -33.062 -18.891 1 96.75 97 LEU A N 1
ATOM 763 C CA . LEU A 1 97 ? -19.703 -31.672 -18.5 1 96.75 97 LEU A CA 1
ATOM 764 C C . LEU A 1 97 ? -19.281 -31.5 -17.047 1 96.75 97 LEU A C 1
ATOM 766 O O . LEU A 1 97 ? -19.594 -32.312 -16.188 1 96.75 97 LEU A O 1
ATOM 770 N N . PRO A 1 98 ? -18.469 -30.406 -16.781 1 98.19 98 PRO A N 1
ATOM 771 C CA . PRO A 1 98 ? -18.125 -30.109 -15.398 1 98.19 98 PRO A CA 1
ATOM 772 C C . PRO A 1 98 ? -19.359 -29.844 -14.539 1 98.19 98 PRO A C 1
ATOM 774 O O . PRO A 1 98 ? -20.328 -29.234 -15.008 1 98.19 98 PRO A O 1
ATOM 777 N N . ILE A 1 99 ? -19.328 -30.203 -13.266 1 98.25 99 ILE A N 1
ATOM 778 C CA . ILE A 1 99 ? -20.484 -30.016 -12.391 1 98.25 99 ILE A CA 1
ATOM 779 C C . ILE A 1 99 ? -20.312 -28.734 -11.594 1 98.25 99 ILE A C 1
ATOM 781 O O . ILE A 1 99 ? -21.219 -28.328 -10.852 1 98.25 99 ILE A O 1
ATOM 785 N N . TYR A 1 100 ? -19.188 -28.109 -11.68 1 97.75 100 TYR A N 1
ATOM 786 C CA . TYR A 1 100 ? -18.812 -26.844 -11.039 1 97.75 100 TYR A CA 1
ATOM 787 C C . TYR A 1 100 ? -17.641 -26.188 -11.758 1 97.75 100 TYR A C 1
ATOM 789 O O . TYR A 1 100 ? -16.969 -26.828 -12.57 1 97.75 100 TYR A O 1
ATOM 797 N N . ASN A 1 101 ? -17.391 -24.906 -11.562 1 97.94 101 ASN A N 1
ATOM 798 C CA . ASN A 1 101 ? -16.172 -24.266 -12.047 1 97.94 101 ASN A CA 1
ATOM 799 C C . ASN A 1 101 ? -14.922 -24.953 -11.5 1 97.94 101 ASN A C 1
ATOM 801 O O . ASN A 1 101 ? -14.945 -25.5 -10.398 1 97.94 101 ASN A O 1
ATOM 805 N N . ALA A 1 102 ? -13.867 -24.938 -12.328 1 98.56 102 ALA A N 1
ATOM 806 C CA . ALA A 1 102 ? -12.586 -25.391 -11.805 1 98.56 102 ALA A CA 1
ATOM 807 C C . ALA A 1 102 ? -12.125 -24.531 -10.641 1 98.56 102 ALA A C 1
ATOM 809 O O . ALA A 1 102 ? -12.195 -23.297 -10.703 1 98.56 102 ALA A O 1
ATOM 810 N N . ILE A 1 103 ? -11.758 -25.125 -9.539 1 98.06 103 ILE A N 1
ATOM 811 C CA . ILE A 1 103 ? -11.195 -24.375 -8.422 1 98.06 103 ILE A CA 1
ATOM 812 C C . ILE A 1 103 ? -9.68 -24.281 -8.578 1 98.06 103 ILE A C 1
ATOM 814 O O . ILE A 1 103 ? -8.984 -25.297 -8.555 1 98.06 103 ILE A O 1
ATOM 818 N N . VAL A 1 104 ? -9.18 -23.062 -8.703 1 96.81 104 VAL A N 1
ATOM 819 C CA . VAL A 1 104 ? -7.809 -22.781 -9.117 1 96.81 104 VAL A CA 1
ATOM 820 C C . VAL A 1 104 ? -6.855 -23.016 -7.945 1 96.81 104 VAL A C 1
ATOM 822 O O . VAL A 1 104 ? -7.246 -22.906 -6.785 1 96.81 104 VAL A O 1
ATOM 825 N N . TRP A 1 105 ? -5.582 -23.344 -8.258 1 95.56 105 TRP A N 1
ATOM 826 C CA . TRP A 1 105 ? -4.555 -23.656 -7.27 1 95.56 105 TRP A CA 1
ATOM 827 C C . TRP A 1 105 ? -4.34 -22.484 -6.316 1 95.56 105 TRP A C 1
ATOM 829 O O . TRP A 1 105 ? -3.957 -22.688 -5.16 1 95.56 105 TRP A O 1
ATOM 839 N N . GLN A 1 106 ? -4.656 -21.328 -6.68 1 90.44 106 GLN A N 1
ATOM 840 C CA . GLN A 1 106 ? -4.457 -20.141 -5.867 1 90.44 106 GLN A CA 1
ATOM 841 C C . GLN A 1 106 ? -5.613 -19.938 -4.887 1 90.44 106 GLN A C 1
ATOM 843 O O . GLN A 1 106 ? -5.531 -19.109 -3.984 1 90.44 106 GLN A O 1
ATOM 848 N N . ASP A 1 107 ? -6.711 -20.719 -5 1 93 107 ASP A N 1
ATOM 849 C CA . ASP A 1 107 ? -7.938 -20.531 -4.23 1 93 107 ASP A CA 1
ATOM 850 C C . ASP A 1 107 ? -7.723 -20.891 -2.762 1 93 107 ASP A C 1
ATOM 852 O O . ASP A 1 107 ? -7.105 -21.906 -2.451 1 93 107 ASP A O 1
ATOM 856 N N . GLN A 1 108 ? -8.281 -20.094 -1.871 1 90.69 108 GLN A N 1
ATOM 857 C CA . GLN A 1 108 ? -8.023 -20.281 -0.448 1 90.69 108 GLN A CA 1
ATOM 858 C C . GLN A 1 108 ? -9.289 -20.719 0.286 1 90.69 108 GLN A C 1
ATOM 860 O O . GLN A 1 108 ? -9.32 -20.75 1.518 1 90.69 108 GLN A O 1
ATOM 865 N N . ARG A 1 109 ? -10.328 -21.078 -0.34 1 94 109 ARG A N 1
ATOM 866 C CA . ARG A 1 109 ? -11.648 -21.266 0.249 1 94 109 ARG A CA 1
ATOM 867 C C . ARG A 1 109 ? -11.625 -22.375 1.294 1 94 109 ARG A C 1
ATOM 869 O O . ARG A 1 109 ? -12.492 -22.438 2.166 1 94 109 ARG A O 1
ATOM 876 N N . THR A 1 110 ? -10.648 -23.266 1.21 1 96.19 110 THR A N 1
ATOM 877 C CA . THR A 1 110 ? -10.641 -24.406 2.119 1 96.19 110 THR A CA 1
ATOM 878 C C . THR A 1 110 ? -9.664 -24.172 3.273 1 96.19 110 THR A C 1
ATOM 880 O O . THR A 1 110 ? -9.273 -25.109 3.965 1 96.19 110 THR A O 1
ATOM 883 N N . ALA A 1 111 ? -9.258 -22.984 3.465 1 93.38 111 ALA A N 1
ATOM 884 C CA . ALA A 1 111 ? -8.266 -22.656 4.484 1 93.38 111 ALA A CA 1
ATOM 885 C C . ALA A 1 111 ? -8.75 -23.047 5.875 1 93.38 111 ALA A C 1
ATOM 887 O O . ALA A 1 111 ? -8.008 -23.656 6.648 1 93.38 111 ALA A O 1
ATOM 888 N N . ASP A 1 112 ? -10 -22.703 6.262 1 93.75 112 ASP A N 1
ATOM 889 C CA . ASP A 1 112 ? -10.539 -23.031 7.574 1 93.75 112 ASP A CA 1
ATOM 890 C C . ASP A 1 112 ? -10.562 -24.547 7.797 1 93.75 112 ASP A C 1
ATOM 892 O O . ASP A 1 112 ? -10.242 -25.016 8.883 1 93.75 112 ASP A O 1
ATOM 896 N N . TYR A 1 113 ? -10.945 -25.281 6.785 1 95.88 113 TYR A N 1
ATOM 897 C CA . TYR A 1 113 ? -10.961 -26.734 6.855 1 95.88 113 TYR A CA 1
ATOM 898 C C . TYR A 1 113 ? -9.562 -27.281 7.133 1 95.88 113 TYR A C 1
ATOM 900 O O . TYR A 1 113 ? -9.391 -28.188 7.957 1 95.88 113 TYR A O 1
ATOM 908 N N . CYS A 1 114 ? -8.539 -26.75 6.484 1 96.06 114 CYS A N 1
ATOM 909 C CA . CYS A 1 114 ? -7.164 -27.203 6.621 1 96.06 114 CYS A CA 1
ATOM 910 C C . CYS A 1 114 ? -6.664 -27.016 8.047 1 96.06 114 CYS A C 1
ATOM 912 O O . CYS A 1 114 ? -5.758 -27.719 8.492 1 96.06 114 CYS A O 1
ATOM 914 N N . GLN A 1 115 ? -7.258 -26.141 8.766 1 93.88 115 GLN A N 1
ATOM 915 C CA . GLN A 1 115 ? -6.82 -25.844 10.125 1 93.88 115 GLN A CA 1
ATOM 916 C C . GLN A 1 115 ? -7.398 -26.859 11.117 1 93.88 115 GLN A C 1
ATOM 918 O O . GLN A 1 115 ? -6.961 -26.922 12.266 1 93.88 115 GLN A O 1
ATOM 923 N N . THR A 1 116 ? -8.312 -27.688 10.719 1 96.38 116 THR A N 1
ATOM 924 C CA . THR A 1 116 ? -9.031 -28.562 11.633 1 96.38 116 THR A CA 1
ATOM 925 C C . THR A 1 116 ? -8.211 -29.812 11.938 1 96.38 116 THR A C 1
ATOM 927 O O . THR A 1 116 ? -8.531 -30.562 12.859 1 96.38 116 THR A O 1
ATOM 930 N N . PHE A 1 117 ? -7.203 -30.062 11.219 1 97 117 PHE A N 1
ATOM 931 C CA . PHE A 1 117 ? -6.449 -31.297 11.359 1 97 117 PHE A CA 1
ATOM 932 C C . PHE A 1 117 ? -5.457 -31.203 12.508 1 97 117 PHE A C 1
ATOM 934 O O . PHE A 1 117 ? -4.863 -30.156 12.742 1 97 117 PHE A O 1
ATOM 941 N N . ASP A 1 118 ? -5.223 -32.312 13.188 1 96.5 118 ASP A N 1
ATOM 942 C CA . ASP A 1 118 ? -4.273 -32.344 14.297 1 96.5 118 ASP A CA 1
ATOM 943 C C . ASP A 1 118 ? -2.854 -32.594 13.797 1 96.5 118 ASP A C 1
ATOM 945 O O . ASP A 1 118 ? -2.645 -32.844 12.617 1 96.5 118 ASP A O 1
ATOM 949 N N . LYS A 1 119 ? -1.956 -32.562 14.695 1 93.25 119 LYS A N 1
ATOM 950 C CA . LYS A 1 119 ? -0.533 -32.625 14.375 1 93.25 119 LYS A CA 1
ATOM 951 C C . LYS A 1 119 ? -0.161 -34 13.797 1 93.25 119 LYS A C 1
ATOM 953 O O . LYS A 1 119 ? 0.676 -34.094 12.898 1 93.25 119 LYS A O 1
ATOM 958 N N . ASP A 1 120 ? -0.721 -34.969 14.273 1 96.19 120 ASP A N 1
ATOM 959 C CA . ASP A 1 120 ? -0.413 -36.344 13.805 1 96.19 120 ASP A CA 1
ATOM 960 C C . ASP A 1 120 ? -0.874 -36.531 12.367 1 96.19 120 ASP A C 1
ATOM 962 O O . ASP A 1 120 ? -0.17 -37.156 11.562 1 96.19 120 ASP A O 1
ATOM 966 N N . THR A 1 121 ? -2.039 -36.062 12.086 1 97.25 121 THR A N 1
ATOM 967 C CA . THR A 1 121 ? -2.572 -36.156 10.734 1 97.25 121 THR A CA 1
ATOM 968 C C . THR A 1 121 ? -1.702 -35.375 9.758 1 97.25 121 THR A C 1
ATOM 970 O O . THR A 1 121 ? -1.429 -35.844 8.648 1 97.25 121 THR A O 1
ATOM 973 N N . LEU A 1 122 ? -1.304 -34.219 10.188 1 96.62 122 LEU A N 1
ATOM 974 C CA . LEU A 1 122 ? -0.449 -33.375 9.359 1 96.62 122 LEU A CA 1
ATOM 975 C C . LEU A 1 122 ? 0.858 -34.094 9.031 1 96.62 122 LEU A C 1
ATOM 977 O O . LEU A 1 122 ? 1.317 -34.062 7.883 1 96.62 122 LEU A O 1
ATOM 981 N N . GLU A 1 123 ? 1.406 -34.75 9.969 1 95.62 123 GLU A N 1
ATOM 982 C CA . GLU A 1 123 ? 2.662 -35.469 9.766 1 95.62 123 GLU A CA 1
ATOM 983 C C . GLU A 1 123 ? 2.471 -36.656 8.852 1 95.62 123 GLU A C 1
ATOM 985 O O . GLU A 1 123 ? 3.316 -36.938 8 1 95.62 123 GLU A O 1
ATOM 990 N N . MET A 1 124 ? 1.439 -37.344 9.039 1 97.06 124 MET A N 1
ATOM 991 C CA . MET A 1 124 ? 1.14 -38.5 8.203 1 97.06 124 MET A CA 1
ATOM 992 C C . MET A 1 124 ? 1.015 -38.094 6.738 1 97.06 124 MET A C 1
ATOM 994 O O . MET A 1 124 ? 1.579 -38.75 5.859 1 97.06 124 MET A O 1
ATOM 998 N N . VAL A 1 125 ? 0.31 -37.062 6.504 1 97.69 125 VAL A N 1
ATOM 999 C CA . VAL A 1 125 ? 0.109 -36.562 5.141 1 97.69 125 VAL A CA 1
ATOM 1000 C C . VAL A 1 125 ? 1.45 -36.188 4.531 1 97.69 125 VAL A C 1
ATOM 1002 O O . VAL A 1 125 ? 1.746 -36.531 3.385 1 97.69 125 VAL A O 1
ATOM 1005 N N . LYS A 1 126 ? 2.227 -35.469 5.27 1 96.81 126 LYS A N 1
ATOM 1006 C CA . LYS A 1 126 ? 3.537 -35.062 4.793 1 96.81 126 LYS A CA 1
ATOM 1007 C C . LYS A 1 126 ? 4.422 -36.25 4.457 1 96.81 126 LYS A C 1
ATOM 1009 O O . LYS A 1 126 ? 5.102 -36.25 3.428 1 96.81 126 LYS A O 1
ATOM 1014 N N . GLN A 1 127 ? 4.387 -37.188 5.297 1 96.38 127 GLN A N 1
ATOM 1015 C CA . GLN A 1 127 ? 5.203 -38.375 5.098 1 96.38 127 GLN A CA 1
ATOM 1016 C C . GLN A 1 127 ? 4.758 -39.156 3.865 1 96.38 127 GLN A C 1
ATOM 1018 O O . GLN A 1 127 ? 5.59 -39.625 3.082 1 96.38 127 GLN A O 1
ATOM 1023 N N . LYS A 1 128 ? 3.551 -39.281 3.629 1 97.69 128 LYS A N 1
ATOM 1024 C CA . LYS A 1 128 ? 3.023 -40.125 2.547 1 97.69 128 LYS A CA 1
ATOM 1025 C C . LYS A 1 128 ? 3.082 -39.375 1.212 1 97.69 128 LYS A C 1
ATOM 1027 O O . LYS A 1 128 ? 3.387 -39.969 0.179 1 97.69 128 LYS A O 1
ATOM 1032 N N . SER A 1 129 ? 2.76 -38.094 1.275 1 97.56 129 SER A N 1
ATOM 1033 C CA . SER A 1 129 ? 2.525 -37.406 0.014 1 97.56 129 SER A CA 1
ATOM 1034 C C . SER A 1 129 ? 3.705 -36.5 -0.348 1 97.56 129 SER A C 1
ATOM 1036 O O . SER A 1 129 ? 3.855 -36.125 -1.505 1 97.56 129 SER A O 1
ATOM 1038 N N . GLY A 1 130 ? 4.551 -36.156 0.649 1 97.06 130 GLY A N 1
ATOM 1039 C CA . GLY A 1 130 ? 5.59 -35.156 0.44 1 97.06 130 GLY A CA 1
ATOM 1040 C C . GLY A 1 130 ? 5.074 -33.719 0.499 1 97.06 130 GLY A C 1
ATOM 1041 O O . GLY A 1 130 ? 5.852 -32.781 0.402 1 97.06 130 GLY A O 1
ATOM 1042 N N . LEU A 1 131 ? 3.762 -33.562 0.692 1 97.38 131 LEU A N 1
ATOM 1043 C CA . LEU A 1 131 ? 3.104 -32.25 0.685 1 97.38 131 LEU A CA 1
ATOM 1044 C C . LEU A 1 131 ? 2.588 -31.906 2.074 1 97.38 131 LEU A C 1
ATOM 1046 O O . LEU A 1 131 ? 2.76 -32.656 3.021 1 97.38 131 LEU A O 1
ATOM 1050 N N . ILE A 1 132 ? 2.096 -30.719 2.252 1 96.12 132 ILE A N 1
ATOM 1051 C CA . ILE A 1 132 ? 1.439 -30.297 3.48 1 96.12 132 ILE A CA 1
ATOM 1052 C C . ILE A 1 132 ? -0.056 -30.109 3.23 1 96.12 132 ILE A C 1
ATOM 1054 O O . ILE A 1 132 ? -0.495 -30.031 2.08 1 96.12 132 ILE A O 1
ATOM 1058 N N . ILE A 1 133 ? -0.82 -30.062 4.344 1 96.56 133 ILE A N 1
ATOM 1059 C CA . ILE A 1 133 ? -2.236 -29.75 4.191 1 96.56 133 ILE A CA 1
ATOM 1060 C C . ILE A 1 133 ? -2.42 -28.25 4.008 1 96.56 133 ILE A C 1
ATOM 1062 O O . ILE A 1 133 ? -2.08 -27.469 4.898 1 96.56 133 ILE A O 1
ATOM 1066 N N . ASN A 1 134 ? -2.889 -27.906 2.857 1 95.5 134 ASN A N 1
ATOM 1067 C CA . ASN A 1 134 ? -3.072 -26.516 2.436 1 95.5 134 ASN A CA 1
ATOM 1068 C C . ASN A 1 134 ? -4.113 -26.406 1.326 1 95.5 134 ASN A C 1
ATOM 1070 O O . ASN A 1 134 ? -4.281 -27.328 0.529 1 95.5 134 ASN A O 1
ATOM 1074 N N . PRO A 1 135 ? -4.789 -25.219 1.272 1 95.75 135 PRO A N 1
ATOM 1075 C CA . PRO A 1 135 ? -5.758 -25.047 0.189 1 95.75 135 PRO A CA 1
ATOM 1076 C C . PRO A 1 135 ? -5.117 -25.109 -1.195 1 95.75 135 PRO A C 1
ATOM 1078 O O . PRO A 1 135 ? -5.82 -25.266 -2.199 1 95.75 135 PRO A O 1
ATOM 1081 N N . TYR A 1 136 ? -3.836 -25.078 -1.252 1 94.44 136 TYR A N 1
ATOM 1082 C CA . TYR A 1 136 ? -3.047 -25.094 -2.479 1 94.44 136 TYR A CA 1
ATOM 1083 C C . TYR A 1 136 ? -3.332 -26.359 -3.283 1 94.44 136 TYR A C 1
ATOM 1085 O O . TYR A 1 136 ? -3.398 -26.312 -4.516 1 94.44 136 TYR A O 1
ATOM 1093 N N . PHE A 1 137 ? -3.602 -27.422 -2.672 1 97.75 137 PHE A N 1
ATOM 1094 C CA . PHE A 1 137 ? -3.621 -28.719 -3.311 1 97.75 137 PHE A CA 1
ATOM 1095 C C . PHE A 1 137 ? -5.051 -29.156 -3.611 1 97.75 137 PHE A C 1
ATOM 1097 O O . PHE A 1 137 ? -5.996 -28.672 -2.988 1 97.75 137 PHE A O 1
ATOM 1104 N N . SER A 1 138 ? -5.234 -30.125 -4.52 1 98.38 138 SER A N 1
ATOM 1105 C CA . SER A 1 138 ? -6.504 -30.453 -5.152 1 98.38 138 SER A CA 1
ATOM 1106 C C . SER A 1 138 ? -7.438 -31.172 -4.188 1 98.38 138 SER A C 1
ATOM 1108 O O . SER A 1 138 ? -8.656 -31.047 -4.285 1 98.38 138 SER A O 1
ATOM 1110 N N . GLY A 1 139 ? -6.875 -31.953 -3.301 1 98.25 139 GLY A N 1
ATOM 1111 C CA . GLY A 1 139 ? -7.684 -32.812 -2.457 1 98.25 139 GLY A CA 1
ATOM 1112 C C . GLY A 1 139 ? -8.742 -32.062 -1.673 1 98.25 139 GLY A C 1
ATOM 1113 O O . GLY A 1 139 ? -9.914 -32.438 -1.661 1 98.25 139 GLY A O 1
ATOM 1114 N N . THR A 1 140 ? -8.344 -30.969 -1.046 1 98 140 THR A N 1
ATOM 1115 C CA . THR A 1 140 ? -9.273 -30.188 -0.235 1 98 140 THR A CA 1
ATOM 1116 C C . THR A 1 140 ? -10.328 -29.531 -1.111 1 98 140 THR A C 1
ATOM 1118 O O . THR A 1 140 ? -11.469 -29.344 -0.679 1 98 140 THR A O 1
ATOM 1121 N N . LYS A 1 141 ? -9.984 -29.203 -2.318 1 98.44 141 LYS A N 1
ATOM 1122 C CA . LYS A 1 141 ? -10.898 -28.578 -3.271 1 98.44 141 LYS A CA 1
ATOM 1123 C C . LYS A 1 141 ? -11.922 -29.578 -3.785 1 98.44 141 LYS A C 1
ATOM 1125 O O . LYS A 1 141 ? -13.102 -29.25 -3.934 1 98.44 141 LYS A O 1
ATOM 1130 N N . VAL A 1 142 ? -11.469 -30.75 -4.066 1 98.62 142 VAL A N 1
ATOM 1131 C CA . VAL A 1 142 ? -12.367 -31.812 -4.52 1 98.62 142 VAL A CA 1
ATOM 1132 C C . VAL A 1 142 ? -13.383 -32.125 -3.424 1 98.62 142 VAL A C 1
ATOM 1134 O O . VAL A 1 142 ? -14.578 -32.25 -3.697 1 98.62 142 VAL A O 1
ATOM 1137 N N . LYS A 1 143 ? -12.875 -32.25 -2.211 1 98.56 143 LYS A N 1
ATOM 1138 C CA . LYS A 1 143 ? -13.797 -32.438 -1.097 1 98.56 143 LYS A CA 1
ATOM 1139 C C . LYS A 1 143 ? -14.836 -31.328 -1.032 1 98.56 143 LYS A C 1
ATOM 1141 O O . LYS A 1 143 ? -16.016 -31.594 -0.818 1 98.56 143 LYS A O 1
ATOM 1146 N N . TRP A 1 144 ? -14.367 -30.109 -1.154 1 98.38 144 TRP A N 1
ATOM 1147 C CA . TRP A 1 144 ? -15.281 -28.969 -1.1 1 98.38 144 TRP A CA 1
ATOM 1148 C C . TRP A 1 144 ? -16.359 -29.094 -2.17 1 98.38 144 TRP A C 1
ATOM 1150 O O . TRP A 1 144 ? -17.547 -28.875 -1.895 1 98.38 144 TRP A O 1
ATOM 1160 N N . ILE A 1 145 ? -16 -29.422 -3.408 1 98.5 145 ILE A N 1
ATOM 1161 C CA . ILE A 1 145 ? -16.938 -29.562 -4.508 1 98.5 145 ILE A CA 1
ATOM 1162 C C . ILE A 1 145 ? -17.953 -30.656 -4.188 1 98.5 145 ILE A C 1
ATOM 1164 O O . ILE A 1 145 ? -19.156 -30.469 -4.336 1 98.5 145 ILE A O 1
ATOM 1168 N N . LEU A 1 146 ? -17.484 -31.781 -3.721 1 98.44 146 LEU A N 1
ATOM 1169 C CA . LEU A 1 146 ? -18.359 -32.906 -3.422 1 98.44 146 LEU A CA 1
ATOM 1170 C C . LEU A 1 146 ? -19.328 -32.562 -2.293 1 98.44 146 LEU A C 1
ATOM 1172 O O . LEU A 1 146 ? -20.469 -33.062 -2.277 1 98.44 146 LEU A O 1
ATOM 1176 N N . ASP A 1 147 ? -18.875 -31.734 -1.379 1 98.06 147 ASP A N 1
ATOM 1177 C CA . ASP A 1 147 ? -19.672 -31.391 -0.203 1 98.06 147 ASP A CA 1
ATOM 1178 C C . ASP A 1 147 ? -20.656 -30.266 -0.51 1 98.06 147 ASP A C 1
ATOM 1180 O O . ASP A 1 147 ? -21.719 -30.172 0.123 1 98.06 147 ASP A O 1
ATOM 1184 N N . ASN A 1 148 ? -20.328 -29.406 -1.458 1 97.56 148 ASN A N 1
ATOM 1185 C CA . ASN A 1 148 ? -21.078 -28.156 -1.57 1 97.56 148 ASN A CA 1
ATOM 1186 C C . ASN A 1 148 ? -21.922 -28.109 -2.846 1 97.56 148 ASN A C 1
ATOM 1188 O O . ASN A 1 148 ? -22.844 -27.312 -2.961 1 97.56 148 ASN A O 1
ATOM 1192 N N . VAL A 1 149 ? -21.578 -28.938 -3.877 1 97.12 149 VAL A N 1
ATOM 1193 C CA . VAL A 1 149 ? -22.375 -29.016 -5.09 1 97.12 149 VAL A CA 1
ATOM 1194 C C . VAL A 1 149 ? -23.516 -30.016 -4.895 1 97.12 149 VAL A C 1
ATOM 1196 O O . VAL A 1 149 ? -23.281 -31.156 -4.469 1 97.12 149 VAL A O 1
ATOM 1199 N N . PRO A 1 150 ? -24.75 -29.594 -5.234 1 97.12 150 PRO A N 1
ATOM 1200 C CA . PRO A 1 150 ? -25.906 -30.484 -4.988 1 97.12 150 PRO A CA 1
ATOM 1201 C C . PRO A 1 150 ? -25.75 -31.859 -5.633 1 97.12 150 PRO A C 1
ATOM 1203 O O . PRO A 1 150 ? -25.406 -31.953 -6.812 1 97.12 150 PRO A O 1
ATOM 1206 N N . ASN A 1 151 ? -25.922 -32.938 -4.898 1 96.5 151 ASN A N 1
ATOM 1207 C CA . ASN A 1 151 ? -25.969 -34.344 -5.324 1 96.5 151 ASN A CA 1
ATOM 1208 C C . ASN A 1 151 ? -24.594 -34.844 -5.75 1 96.5 151 ASN A C 1
ATOM 1210 O O . ASN A 1 151 ? -24.469 -35.969 -6.227 1 96.5 151 ASN A O 1
ATOM 1214 N N . ALA A 1 152 ? -23.578 -34.125 -5.57 1 97.75 152 ALA A N 1
ATOM 1215 C CA . ALA A 1 152 ? -22.25 -34.5 -6.062 1 97.75 152 ALA A CA 1
ATOM 1216 C C . ALA A 1 152 ? -21.703 -35.719 -5.312 1 97.75 152 ALA A C 1
ATOM 1218 O O . ALA A 1 152 ? -21.125 -36.625 -5.914 1 97.75 152 ALA A O 1
ATOM 1219 N N . ARG A 1 153 ? -21.922 -35.75 -4.008 1 97.25 153 ARG A N 1
ATOM 1220 C CA . ARG A 1 153 ? -21.438 -36.844 -3.203 1 97.25 153 ARG A CA 1
ATOM 1221 C C . ARG A 1 153 ? -22.078 -38.156 -3.645 1 97.25 153 ARG A C 1
ATOM 1223 O O . ARG A 1 153 ? -21.391 -39.188 -3.781 1 97.25 153 ARG A O 1
ATOM 1230 N N . GLN A 1 154 ? -23.297 -38.125 -3.857 1 97.06 154 GLN A N 1
ATOM 1231 C CA . GLN A 1 154 ? -24.031 -39.312 -4.297 1 97.06 154 GLN A CA 1
ATOM 1232 C C . GLN A 1 154 ? -23.562 -39.781 -5.68 1 97.06 154 GLN A C 1
ATOM 1234 O O . GLN A 1 154 ? -23.328 -40.969 -5.91 1 97.06 154 GLN A O 1
ATOM 1239 N N . LEU A 1 155 ? -23.469 -38.875 -6.582 1 97.5 155 LEU A N 1
ATOM 1240 C CA . LEU A 1 155 ? -23 -39.188 -7.93 1 97.5 155 LEU A CA 1
ATOM 1241 C C . LEU A 1 155 ? -21.609 -39.781 -7.906 1 97.5 155 LEU A C 1
ATOM 1243 O O . LEU A 1 155 ? -21.297 -40.688 -8.672 1 97.5 155 LEU A O 1
ATOM 1247 N N . ALA A 1 156 ? -20.719 -39.281 -7.055 1 97.62 156 ALA A N 1
ATOM 1248 C CA . ALA A 1 156 ? -19.359 -39.812 -6.922 1 97.62 156 ALA A CA 1
ATOM 1249 C C . ALA A 1 156 ? -19.375 -41.25 -6.418 1 97.62 156 ALA A C 1
ATOM 1251 O O . ALA A 1 156 ? -18.641 -42.094 -6.926 1 97.62 156 ALA A O 1
ATOM 1252 N N . LYS A 1 157 ? -20.172 -41.469 -5.449 1 96 157 LYS A N 1
ATOM 1253 C CA . LYS A 1 157 ? -20.281 -42.812 -4.891 1 96 157 LYS A CA 1
ATOM 1254 C C . LYS A 1 157 ? -20.75 -43.812 -5.949 1 96 157 LYS A C 1
ATOM 1256 O O . LYS A 1 157 ? -20.344 -44.969 -5.945 1 96 157 LYS A O 1
ATOM 1261 N N . GLU A 1 158 ? -21.547 -43.312 -6.812 1 96.5 158 GLU A N 1
ATOM 1262 C CA . GLU A 1 158 ? -22.109 -44.156 -7.863 1 96.5 158 GLU A CA 1
ATOM 1263 C C . GLU A 1 158 ? -21.141 -44.281 -9.031 1 96.5 158 GLU A C 1
ATOM 1265 O O . GLU A 1 158 ? -21.438 -45 -10.008 1 96.5 158 GLU A O 1
ATOM 1270 N N . GLY A 1 159 ? -20.078 -43.688 -8.992 1 95.5 159 GLY A N 1
ATOM 1271 C CA . GLY A 1 159 ? -19.094 -43.781 -10.055 1 95.5 159 GLY A CA 1
ATOM 1272 C C . GLY A 1 159 ? -19.453 -42.969 -11.289 1 95.5 159 GLY A C 1
ATOM 1273 O O . GLY A 1 159 ? -19.031 -43.312 -12.398 1 95.5 159 GLY A O 1
ATOM 1274 N N . LYS A 1 160 ? -20.188 -41.938 -11.102 1 97.81 160 LYS A N 1
ATOM 1275 C CA . LYS A 1 160 ? -20.688 -41.156 -12.227 1 97.81 160 LYS A CA 1
ATOM 1276 C C . LYS A 1 160 ? -19.906 -39.875 -12.398 1 97.81 160 LYS A C 1
ATOM 1278 O O . LYS A 1 160 ? -20.172 -39.094 -13.32 1 97.81 160 LYS A O 1
ATOM 1283 N N . LEU A 1 161 ? -18.984 -39.656 -11.531 1 98.5 161 LEU A N 1
ATOM 1284 C CA . LEU A 1 161 ? -18.141 -38.438 -11.617 1 98.5 161 LEU A CA 1
ATOM 1285 C C . LEU A 1 161 ? -16.703 -38.812 -11.906 1 98.5 161 LEU A C 1
ATOM 1287 O O . LEU A 1 161 ? -16.281 -39.938 -11.641 1 98.5 161 LEU A O 1
ATOM 1291 N N . MET A 1 162 ? -16.016 -37.938 -12.547 1 98.62 162 MET A N 1
ATOM 1292 C CA . MET A 1 162 ? -14.57 -38 -12.781 1 98.62 162 MET A CA 1
ATOM 1293 C C . MET A 1 162 ? -13.883 -36.75 -12.227 1 98.62 162 MET A C 1
ATOM 1295 O O . MET A 1 162 ? -14.43 -35.656 -12.305 1 98.62 162 MET A O 1
ATOM 1299 N N . PHE A 1 163 ? -12.797 -37.062 -11.602 1 98.25 163 PHE A N 1
ATOM 1300 C CA . PHE A 1 163 ? -11.953 -35.969 -11.156 1 98.25 163 PHE A CA 1
ATOM 1301 C C . PHE A 1 163 ? -10.633 -35.969 -11.922 1 98.25 163 PHE A C 1
ATOM 1303 O O . PHE A 1 163 ? -10.07 -37 -12.211 1 98.25 163 PHE A O 1
ATOM 1310 N N . GLY A 1 164 ? -10.133 -34.75 -12.219 1 98.44 164 GLY A N 1
ATOM 1311 C CA . GLY A 1 164 ? -8.773 -34.562 -12.711 1 98.44 164 GLY A CA 1
ATOM 1312 C C . GLY A 1 164 ? -8.289 -33.125 -12.586 1 98.44 164 GLY A C 1
ATOM 1313 O O . GLY A 1 164 ? -9.094 -32.219 -12.414 1 98.44 164 GLY A O 1
ATOM 1314 N N . THR A 1 165 ? -6.941 -33.031 -12.578 1 98.5 165 THR A N 1
ATOM 1315 C CA . THR A 1 165 ? -6.371 -31.719 -12.812 1 98.5 165 THR A CA 1
ATOM 1316 C C . THR A 1 165 ? -6.473 -31.328 -14.281 1 98.5 165 THR A C 1
ATOM 1318 O O . THR A 1 165 ? -7.152 -32 -15.062 1 98.5 165 THR A O 1
ATOM 1321 N N . ILE A 1 166 ? -5.941 -30.219 -14.625 1 98.75 166 ILE A N 1
ATOM 1322 C CA . ILE A 1 166 ? -6.18 -29.656 -15.953 1 98.75 166 ILE A CA 1
ATOM 1323 C C . ILE A 1 166 ? -5.629 -30.578 -17.016 1 98.75 166 ILE A C 1
ATOM 1325 O O . ILE A 1 166 ? -6.215 -30.719 -18.094 1 98.75 166 ILE A O 1
ATOM 1329 N N . ASN A 1 167 ? -4.492 -31.281 -16.766 1 98.75 167 ASN A N 1
ATOM 1330 C CA . ASN A 1 167 ? -3.953 -32.219 -17.734 1 98.75 167 ASN A CA 1
ATOM 1331 C C . ASN A 1 167 ? -4.957 -33.344 -18.062 1 98.75 167 ASN A C 1
ATOM 1333 O O . ASN A 1 167 ? -5.168 -33.656 -19.219 1 98.75 167 ASN A O 1
ATOM 1337 N N . THR A 1 168 ? -5.543 -33.906 -17.031 1 98.81 168 THR A N 1
ATOM 1338 C CA . THR A 1 168 ? -6.508 -34.969 -17.203 1 98.81 168 THR A CA 1
ATOM 1339 C C . THR A 1 168 ? -7.715 -34.5 -18 1 98.81 168 THR A C 1
ATOM 1341 O O . THR A 1 168 ? -8.195 -35.219 -18.891 1 98.81 168 THR A O 1
ATOM 1344 N N . TRP A 1 169 ? -8.164 -33.281 -17.641 1 98.75 169 TRP A N 1
ATOM 1345 C CA . TRP A 1 169 ? -9.289 -32.688 -18.344 1 98.75 169 TRP A CA 1
ATOM 1346 C C . TRP A 1 169 ? -8.977 -32.5 -19.828 1 98.75 169 TRP A C 1
ATOM 1348 O O . TRP A 1 169 ? -9.789 -32.875 -20.688 1 98.75 169 TRP A O 1
ATOM 1358 N N . LEU A 1 170 ? -7.797 -32.062 -20.141 1 98.75 170 LEU A N 1
ATOM 1359 C CA . LEU A 1 170 ? -7.406 -31.812 -21.531 1 98.75 170 LEU A CA 1
ATOM 1360 C C . LEU A 1 170 ? -7.258 -33.125 -22.281 1 98.75 170 LEU A C 1
ATOM 1362 O O . LEU A 1 170 ? -7.684 -33.25 -23.438 1 98.75 170 LEU A O 1
ATOM 1366 N N . ILE A 1 171 ? -6.613 -34.125 -21.688 1 98.81 171 ILE A N 1
ATOM 1367 C CA . ILE A 1 171 ? -6.438 -35.406 -22.328 1 98.81 171 ILE A CA 1
ATOM 1368 C C . ILE A 1 171 ? -7.805 -36.031 -22.625 1 98.81 171 ILE A C 1
ATOM 1370 O O . ILE A 1 171 ? -8.039 -36.531 -23.719 1 98.81 171 ILE A O 1
ATOM 1374 N N . TYR A 1 172 ? -8.703 -35.969 -21.625 1 98.56 172 TYR A N 1
ATOM 1375 C CA . TYR A 1 172 ? -10.062 -36.469 -21.766 1 98.56 172 TYR A CA 1
ATOM 1376 C C . TYR A 1 172 ? -10.766 -35.844 -22.953 1 98.56 172 TYR A C 1
ATOM 1378 O O . TYR A 1 172 ? -11.367 -36.531 -23.781 1 98.56 172 TYR A O 1
ATOM 1386 N N . ARG A 1 173 ? -10.633 -34.5 -23.031 1 98.12 173 ARG A N 1
ATOM 1387 C CA . ARG A 1 173 ? -11.305 -33.75 -24.094 1 98.12 173 ARG A CA 1
ATOM 1388 C C . ARG A 1 173 ? -10.648 -34.031 -25.453 1 98.12 173 ARG A C 1
ATOM 1390 O O . ARG A 1 173 ? -11.344 -34.156 -26.469 1 98.12 173 ARG A O 1
ATOM 1397 N N . LEU A 1 174 ? -9.336 -34.094 -25.469 1 98.25 174 LEU A N 1
ATOM 1398 C CA . LEU A 1 174 ? -8.57 -34.25 -26.703 1 98.25 174 LEU A CA 1
ATOM 1399 C C . LEU A 1 174 ? -8.844 -35.625 -27.297 1 98.25 174 LEU A C 1
ATOM 1401 O O . LEU A 1 174 ? -8.68 -35.844 -28.516 1 98.25 174 LEU A O 1
ATOM 1405 N N . THR A 1 175 ? -9.219 -36.594 -26.5 1 97.94 175 THR A N 1
ATOM 1406 C CA . THR A 1 175 ? -9.438 -37.969 -26.969 1 97.94 175 THR A CA 1
ATOM 1407 C C . THR A 1 175 ? -10.93 -38.219 -27.172 1 97.94 175 THR A C 1
ATOM 1409 O O . THR A 1 175 ? -11.328 -39.375 -27.438 1 97.94 175 THR A O 1
ATOM 1412 N N . GLY A 1 176 ? -11.719 -37.188 -26.953 1 96 176 GLY A N 1
ATOM 1413 C CA . GLY A 1 176 ? -13.156 -37.375 -27.078 1 96 176 GLY A CA 1
ATOM 1414 C C . GLY A 1 176 ? -13.75 -38.25 -25.984 1 96 176 GLY A C 1
ATOM 1415 O O . GLY A 1 176 ? -14.734 -38.969 -26.219 1 96 176 GLY A O 1
ATOM 1416 N N . GLY A 1 177 ? -13.078 -38.312 -24.906 1 96.81 177 GLY A N 1
ATOM 1417 C CA . GLY A 1 177 ? -13.586 -39.062 -23.766 1 96.81 177 GLY A CA 1
ATOM 1418 C C . GLY A 1 177 ? -13.078 -40.5 -23.703 1 96.81 177 GLY A C 1
ATOM 1419 O O . GLY A 1 177 ? -13.461 -41.25 -22.797 1 96.81 177 GLY A O 1
ATOM 1420 N N . GLU A 1 178 ? -12.156 -40.844 -24.484 1 96.5 178 GLU A N 1
ATOM 1421 C CA . GLU A 1 178 ? -11.68 -42.219 -24.578 1 96.5 178 GLU A CA 1
ATOM 1422 C C . GLU A 1 178 ? -10.656 -42.5 -23.484 1 96.5 178 GLU A C 1
ATOM 1424 O O . GLU A 1 178 ? -10.516 -43.656 -23.047 1 96.5 178 GLU A O 1
ATOM 1429 N N . VAL A 1 179 ? -9.906 -41.562 -23.109 1 98.19 179 VAL A N 1
ATOM 1430 C CA . VAL A 1 179 ? -8.781 -41.781 -22.203 1 98.19 179 VAL A CA 1
ATOM 1431 C C . VAL A 1 179 ? -8.984 -40.969 -20.922 1 98.19 179 VAL A C 1
ATOM 1433 O O . VAL A 1 179 ? -9.297 -39.781 -20.984 1 98.19 179 VAL A O 1
ATOM 1436 N N . PHE A 1 180 ? -8.914 -41.562 -19.766 1 98.5 180 PHE A N 1
ATOM 1437 C CA . PHE A 1 180 ? -8.992 -40.969 -18.438 1 98.5 180 PHE A CA 1
ATOM 1438 C C . PHE A 1 180 ? -7.742 -41.281 -17.625 1 98.5 180 PHE A C 1
ATOM 1440 O O . PHE A 1 180 ? -7.703 -42.25 -16.891 1 98.5 180 PHE A O 1
ATOM 1447 N N . VAL A 1 181 ? -6.688 -40.406 -17.859 1 98.69 181 VAL A N 1
ATOM 1448 C CA . VAL A 1 181 ? -5.383 -40.688 -17.266 1 98.69 181 VAL A CA 1
ATOM 1449 C C . VAL A 1 181 ? -4.785 -39.406 -16.703 1 98.69 181 VAL A C 1
ATOM 1451 O O . VAL A 1 181 ? -5.293 -38.312 -16.953 1 98.69 181 VAL A O 1
ATOM 1454 N N . THR A 1 182 ? -3.865 -39.531 -15.867 1 98.69 182 THR A N 1
ATOM 1455 C CA . THR A 1 182 ? -2.996 -38.469 -15.375 1 98.69 182 THR A CA 1
ATOM 1456 C C . THR A 1 182 ? -1.545 -38.938 -15.328 1 98.69 182 THR A C 1
ATOM 1458 O O . THR A 1 182 ? -1.219 -40.031 -15.82 1 98.69 182 THR A O 1
ATOM 1461 N N . ASP A 1 183 ? -0.605 -38.094 -15.055 1 98.44 183 ASP A N 1
ATOM 1462 C CA . ASP A 1 183 ? 0.795 -38.469 -14.883 1 98.44 183 ASP A CA 1
ATOM 1463 C C . ASP A 1 183 ? 1.226 -38.344 -13.43 1 98.44 183 ASP A C 1
ATOM 1465 O O . ASP A 1 183 ? 0.503 -37.75 -12.609 1 98.44 183 ASP A O 1
ATOM 1469 N N . HIS A 1 184 ? 2.34 -38.812 -13.047 1 98.44 184 HIS A N 1
ATOM 1470 C CA . HIS A 1 184 ? 2.834 -38.844 -11.68 1 98.44 184 HIS A CA 1
ATOM 1471 C C . HIS A 1 184 ? 2.979 -37.438 -11.117 1 98.44 184 HIS A C 1
ATOM 1473 O O . HIS A 1 184 ? 2.711 -37.188 -9.938 1 98.44 184 HIS A O 1
ATOM 1479 N N . THR A 1 185 ? 3.422 -36.469 -11.945 1 98.5 185 THR A N 1
ATOM 1480 C CA . THR A 1 185 ? 3.699 -35.125 -11.461 1 98.5 185 THR A CA 1
ATOM 1481 C C . THR A 1 185 ? 2.408 -34.438 -11.055 1 98.5 185 THR A C 1
ATOM 1483 O O . THR A 1 185 ? 2.35 -33.781 -10 1 98.5 185 THR A O 1
ATOM 1486 N N . ASN A 1 186 ? 1.38 -34.562 -11.836 1 98.69 186 ASN A N 1
ATOM 1487 C CA . ASN A 1 186 ? 0.086 -33.969 -11.516 1 98.69 186 ASN A CA 1
ATOM 1488 C C . ASN A 1 186 ? -0.615 -34.719 -10.398 1 98.69 186 ASN A C 1
ATOM 1490 O O . ASN A 1 186 ? -1.21 -34.125 -9.5 1 98.69 186 ASN A O 1
ATOM 1494 N N . ALA A 1 187 ? -0.53 -36 -10.445 1 98.69 187 ALA A N 1
ATOM 1495 C CA . ALA A 1 187 ? -1.155 -36.812 -9.406 1 98.69 187 ALA A CA 1
ATOM 1496 C C . ALA A 1 187 ? -0.601 -36.469 -8.031 1 98.69 187 ALA A C 1
ATOM 1498 O O . ALA A 1 187 ? -1.355 -36.375 -7.059 1 98.69 187 ALA A O 1
ATOM 1499 N N . GLN A 1 188 ? 0.643 -36.375 -7.941 1 98.25 188 GLN A N 1
ATOM 1500 C CA . GLN A 1 188 ? 1.297 -36.156 -6.656 1 98.25 188 GLN A CA 1
ATOM 1501 C C . GLN A 1 188 ? 0.868 -34.812 -6.047 1 98.25 188 GLN A C 1
ATOM 1503 O O . GLN A 1 188 ? 0.82 -34.688 -4.824 1 98.25 188 GLN A O 1
ATOM 1508 N N . ARG A 1 189 ? 0.467 -33.875 -6.871 1 97.94 189 ARG A N 1
ATOM 1509 C CA . ARG A 1 189 ? 0.12 -32.531 -6.387 1 97.94 189 ARG A CA 1
ATOM 1510 C C . ARG A 1 189 ? -1.309 -32.5 -5.855 1 97.94 189 ARG A C 1
ATOM 1512 O O . ARG A 1 189 ? -1.751 -31.5 -5.32 1 97.94 189 ARG A O 1
ATOM 1519 N N . THR A 1 190 ? -2.043 -33.625 -5.852 1 98.44 190 THR A N 1
ATOM 1520 C CA . THR A 1 190 ? -3.445 -33.656 -5.449 1 98.44 190 THR A CA 1
ATOM 1521 C C . THR A 1 190 ? -3.57 -33.875 -3.945 1 98.44 190 THR A C 1
ATOM 1523 O O . THR A 1 190 ? -4.648 -33.719 -3.373 1 98.44 190 THR A O 1
ATOM 1526 N N . LEU A 1 191 ? -2.535 -34.312 -3.279 1 97.62 191 LEU A N 1
ATOM 1527 C CA . LEU A 1 191 ? -2.543 -34.688 -1.874 1 97.62 191 LEU A CA 1
ATOM 1528 C C . LEU A 1 191 ? -3.076 -36.125 -1.708 1 97.62 191 LEU A C 1
ATOM 1530 O O . LEU A 1 191 ? -3.166 -36.625 -0.587 1 97.62 191 LEU A O 1
ATOM 1534 N N . LEU A 1 192 ? -3.412 -36.812 -2.779 1 98.62 192 LEU A N 1
ATOM 1535 C CA . LEU A 1 192 ? -4.043 -38.125 -2.711 1 98.62 192 LEU A CA 1
ATOM 1536 C C . LEU A 1 192 ? -3.062 -39.219 -3.129 1 98.62 192 LEU A C 1
ATOM 1538 O O . LEU A 1 192 ? -3.42 -40.375 -3.156 1 98.62 192 LEU A O 1
ATOM 1542 N N . TYR A 1 193 ? -1.893 -38.844 -3.48 1 98.44 193 TYR A N 1
ATOM 1543 C CA . TYR A 1 193 ? -0.824 -39.656 -4.043 1 98.44 193 TYR A CA 1
ATOM 1544 C C . TYR A 1 193 ? 0.233 -39.969 -2.99 1 98.44 193 TYR A C 1
ATOM 1546 O O . TYR A 1 193 ? 0.612 -39.094 -2.201 1 98.44 193 TYR A O 1
ATOM 1554 N N . ASN A 1 194 ? 0.624 -41.25 -2.895 1 98.56 194 ASN A N 1
ATOM 1555 C CA . ASN A 1 194 ? 1.725 -41.688 -2.031 1 98.56 194 ASN A CA 1
ATOM 1556 C C . ASN A 1 194 ? 3.053 -41.688 -2.783 1 98.56 194 ASN A C 1
ATOM 1558 O O . ASN A 1 194 ? 3.24 -42.469 -3.713 1 98.56 194 ASN A O 1
ATOM 1562 N N . ILE A 1 195 ? 3.959 -40.875 -2.367 1 97.31 195 ILE A N 1
ATOM 1563 C CA . ILE A 1 195 ? 5.191 -40.625 -3.109 1 97.31 195 ILE A CA 1
ATOM 1564 C C . ILE A 1 195 ? 6.117 -41.844 -2.992 1 97.31 195 ILE A C 1
ATOM 1566 O O . ILE A 1 195 ? 7.074 -41.969 -3.758 1 97.31 195 ILE A O 1
ATOM 1570 N N . HIS A 1 196 ? 5.875 -42.75 -2.066 1 97 196 HIS A N 1
ATOM 1571 C CA . HIS A 1 196 ? 6.695 -43.938 -1.877 1 97 196 HIS A CA 1
ATOM 1572 C C . HIS A 1 196 ? 6.203 -45.094 -2.746 1 97 196 HIS A C 1
ATOM 1574 O O . HIS A 1 196 ? 7.008 -45.875 -3.252 1 97 196 HIS A O 1
ATOM 1580 N N . THR A 1 197 ? 4.902 -45.219 -2.895 1 96.88 197 THR A N 1
ATOM 1581 C CA . THR A 1 197 ? 4.328 -46.281 -3.695 1 96.88 197 THR A CA 1
ATOM 1582 C C . THR A 1 197 ? 4.047 -45.812 -5.117 1 96.88 197 THR A C 1
ATOM 1584 O O . THR A 1 197 ? 3.822 -46.625 -6.016 1 96.88 197 THR A O 1
ATOM 1587 N N . ASN A 1 198 ? 4.055 -44.5 -5.309 1 96.94 198 ASN A N 1
ATOM 1588 C CA . ASN A 1 198 ? 3.773 -43.875 -6.594 1 96.94 198 ASN A CA 1
ATOM 1589 C C . ASN A 1 198 ? 2.404 -44.281 -7.129 1 96.94 198 ASN A C 1
ATOM 1591 O O . ASN A 1 198 ? 2.273 -44.656 -8.305 1 96.94 198 ASN A O 1
ATOM 1595 N N . ASP A 1 199 ? 1.459 -44.25 -6.23 1 97.69 199 ASP A N 1
ATOM 1596 C CA . ASP A 1 199 ? 0.065 -44.594 -6.527 1 97.69 199 ASP A CA 1
ATOM 1597 C C . ASP A 1 199 ? -0.879 -43.812 -5.598 1 97.69 199 ASP A C 1
ATOM 1599 O O . ASP A 1 199 ? -0.435 -43.156 -4.648 1 97.69 199 ASP A O 1
ATOM 1603 N N . TRP A 1 200 ? -2.174 -43.875 -6.02 1 98.62 200 TRP A N 1
ATOM 1604 C CA . TRP A 1 200 ? -3.176 -43.312 -5.109 1 98.62 200 TRP A CA 1
ATOM 1605 C C . TRP A 1 200 ? -3.15 -44.031 -3.768 1 98.62 200 TRP A C 1
ATOM 1607 O O . TRP A 1 200 ? -2.924 -45.25 -3.711 1 98.62 200 TRP A O 1
ATOM 1617 N N . ASP A 1 201 ? -3.381 -43.281 -2.676 1 98.56 201 ASP A N 1
ATOM 1618 C CA . ASP A 1 201 ? -3.287 -43.844 -1.335 1 98.56 201 ASP A CA 1
ATOM 1619 C C . ASP A 1 201 ? -4.66 -43.906 -0.668 1 98.56 201 ASP A C 1
ATOM 1621 O O . ASP A 1 201 ? -5.32 -42.875 -0.489 1 98.56 201 ASP A O 1
ATOM 1625 N N . ASP A 1 202 ? -5.031 -45.062 -0.2 1 98.12 202 ASP A N 1
ATOM 1626 C CA . ASP A 1 202 ? -6.371 -45.281 0.344 1 98.12 202 ASP A CA 1
ATOM 1627 C C . ASP A 1 202 ? -6.566 -44.5 1.646 1 98.12 202 ASP A C 1
ATOM 1629 O O . ASP A 1 202 ? -7.672 -44.031 1.94 1 98.12 202 ASP A O 1
ATOM 1633 N N . GLU A 1 203 ? -5.578 -44.375 2.432 1 98 203 GLU A N 1
ATOM 1634 C CA . GLU A 1 203 ? -5.684 -43.625 3.68 1 98 203 GLU A CA 1
ATOM 1635 C C . GLU A 1 203 ? -5.895 -42.125 3.412 1 98 203 GLU A C 1
ATOM 1637 O O . GLU A 1 203 ? -6.688 -41.469 4.098 1 98 203 GLU A O 1
ATOM 1642 N N . LEU A 1 204 ? -5.156 -41.625 2.463 1 98.44 204 LEU A N 1
ATOM 1643 C CA . LEU A 1 204 ? -5.332 -40.219 2.086 1 98.44 204 LEU A CA 1
ATOM 1644 C C . LEU A 1 204 ? -6.719 -40 1.494 1 98.44 204 LEU A C 1
ATOM 1646 O O . LEU A 1 204 ? -7.359 -38.969 1.787 1 98.44 204 LEU A O 1
ATOM 1650 N N . LEU A 1 205 ? -7.137 -40.906 0.678 1 98.62 205 LEU A N 1
ATOM 1651 C CA . LEU A 1 205 ? -8.469 -40.812 0.098 1 98.62 205 LEU A CA 1
ATOM 1652 C C . LEU A 1 205 ? -9.539 -40.812 1.188 1 98.62 205 LEU A C 1
ATOM 1654 O O . LEU A 1 205 ? -10.508 -40.062 1.117 1 98.62 205 LEU A O 1
ATOM 1658 N N . LYS A 1 206 ? -9.359 -41.625 2.166 1 98.12 206 LYS A N 1
ATOM 1659 C CA . LYS A 1 206 ? -10.289 -41.688 3.291 1 98.12 206 LYS A CA 1
ATOM 1660 C C . LYS A 1 206 ? -10.266 -40.375 4.078 1 98.12 206 LYS A C 1
ATOM 1662 O O . LYS A 1 206 ? -11.32 -39.875 4.477 1 98.12 206 LYS A O 1
ATOM 1667 N N . LEU A 1 207 ? -9.086 -39.906 4.289 1 97.75 207 LEU A N 1
ATOM 1668 C CA . LEU A 1 207 ? -8.914 -38.656 5.047 1 97.75 207 LEU A CA 1
ATOM 1669 C C . LEU A 1 207 ? -9.727 -37.531 4.43 1 97.75 207 LEU A C 1
ATOM 1671 O O . LEU A 1 207 ? -10.367 -36.75 5.148 1 97.75 207 LEU A O 1
ATOM 1675 N N . PHE A 1 208 ? -9.75 -37.406 3.105 1 97.75 208 PHE A N 1
ATOM 1676 C CA . PHE A 1 208 ? -10.422 -36.312 2.424 1 97.75 208 PHE A CA 1
ATOM 1677 C C . PHE A 1 208 ? -11.789 -36.719 1.91 1 97.75 208 PHE A C 1
ATOM 1679 O O . PHE A 1 208 ? -12.461 -35.969 1.207 1 97.75 208 PHE A O 1
ATOM 1686 N N . ASP A 1 209 ? -12.195 -37.906 2.234 1 97.5 209 ASP A N 1
ATOM 1687 C CA . ASP A 1 209 ? -13.5 -38.469 1.872 1 97.5 209 ASP A CA 1
ATOM 1688 C C . ASP A 1 209 ? -13.727 -38.375 0.364 1 97.5 209 ASP A C 1
ATOM 1690 O O . ASP A 1 209 ? -14.727 -37.844 -0.093 1 97.5 209 ASP A O 1
ATOM 1694 N N . ILE A 1 210 ? -12.781 -38.875 -0.369 1 98.25 210 ILE A N 1
ATOM 1695 C CA . ILE A 1 210 ? -12.844 -38.906 -1.826 1 98.25 210 ILE A CA 1
ATOM 1696 C C . ILE A 1 210 ? -12.797 -40.344 -2.311 1 98.25 210 ILE A C 1
ATOM 1698 O O . ILE A 1 210 ? -11.852 -41.094 -2.004 1 98.25 210 ILE A O 1
ATOM 1702 N N . PRO A 1 211 ? -13.766 -40.781 -3.01 1 98 211 PRO A N 1
ATOM 1703 C CA . PRO A 1 211 ? -13.758 -42.156 -3.463 1 98 211 PRO A CA 1
ATOM 1704 C C . PRO A 1 211 ? -12.727 -42.406 -4.562 1 98 211 PRO A C 1
ATOM 1706 O O . PRO A 1 211 ? -12.539 -41.562 -5.441 1 98 211 PRO A O 1
ATOM 1709 N N . ARG A 1 212 ? -12.133 -43.562 -4.609 1 97.38 212 ARG A N 1
ATOM 1710 C CA . ARG A 1 212 ? -11.062 -43.906 -5.535 1 97.38 212 ARG A CA 1
ATOM 1711 C C . ARG A 1 212 ? -11.594 -44.031 -6.965 1 97.38 212 ARG A C 1
ATOM 1713 O O . ARG A 1 212 ? -10.859 -43.75 -7.922 1 97.38 212 ARG A O 1
ATOM 1720 N N . ASN A 1 213 ? -12.844 -44.344 -7.098 1 97.25 213 ASN A N 1
ATOM 1721 C CA . ASN A 1 213 ? -13.422 -44.656 -8.398 1 97.25 213 ASN A CA 1
ATOM 1722 C C . ASN A 1 213 ? -13.531 -43.438 -9.281 1 97.25 213 ASN A C 1
ATOM 1724 O O . ASN A 1 213 ? -13.812 -43.531 -10.477 1 97.25 213 ASN A O 1
ATOM 1728 N N . ILE A 1 214 ? -13.328 -42.25 -8.773 1 98.19 214 ILE A N 1
ATOM 1729 C CA . ILE A 1 214 ? -13.453 -41.031 -9.594 1 98.19 214 ILE A CA 1
ATOM 1730 C C . ILE A 1 214 ? -12.07 -40.594 -10.055 1 98.19 214 ILE A C 1
ATOM 1732 O O . ILE A 1 214 ? -11.938 -39.562 -10.734 1 98.19 214 ILE A O 1
ATOM 1736 N N . LEU A 1 215 ? -11.016 -41.344 -9.703 1 98.69 215 LEU A N 1
ATOM 1737 C CA . LEU A 1 215 ? -9.648 -40.938 -9.969 1 98.69 215 LEU A CA 1
ATOM 1738 C C . LEU A 1 215 ? -9.141 -41.531 -11.273 1 98.69 215 LEU A C 1
ATOM 1740 O O . LEU A 1 215 ? -9.5 -42.656 -11.625 1 98.69 215 LEU A O 1
ATOM 1744 N N . PRO A 1 216 ? -8.328 -40.812 -12.016 1 98.75 216 PRO A N 1
ATOM 1745 C CA . PRO A 1 216 ? -7.75 -41.312 -13.258 1 98.75 216 PRO A CA 1
ATOM 1746 C C . PRO A 1 216 ? -6.617 -42.312 -13.016 1 98.75 216 PRO A C 1
ATOM 1748 O O . PRO A 1 216 ? -6.047 -42.344 -11.922 1 98.75 216 PRO A O 1
ATOM 1751 N N . GLU A 1 217 ? -6.301 -43.062 -14.062 1 98.5 217 GLU A N 1
ATOM 1752 C CA . GLU A 1 217 ? -5.133 -43.938 -14.031 1 98.5 217 GLU A CA 1
ATOM 1753 C C . GLU A 1 217 ? -3.838 -43.125 -14.094 1 98.5 217 GLU A C 1
ATOM 1755 O O . GLU A 1 217 ? -3.746 -42.156 -14.852 1 98.5 217 GLU A O 1
ATOM 1760 N N . ILE A 1 218 ? -2.828 -43.531 -13.312 1 98.31 218 ILE A N 1
ATOM 1761 C CA . ILE A 1 218 ? -1.56 -42.812 -13.297 1 98.31 218 ILE A CA 1
ATOM 1762 C C . ILE A 1 218 ? -0.602 -43.438 -14.312 1 98.31 218 ILE A C 1
ATOM 1764 O O . ILE A 1 218 ? -0.37 -44.656 -14.305 1 98.31 218 ILE A O 1
ATOM 1768 N N . LYS A 1 219 ? -0.092 -42.625 -15.172 1 97.94 219 LYS A N 1
ATOM 1769 C CA . LYS A 1 219 ? 0.857 -43 -16.219 1 97.94 219 LYS A CA 1
ATOM 1770 C C . LYS A 1 219 ? 2.174 -42.25 -16.062 1 97.94 219 LYS A C 1
ATOM 1772 O O . LYS A 1 219 ? 2.273 -41.312 -15.266 1 97.94 219 LYS A O 1
ATOM 1777 N N . SER A 1 220 ? 3.23 -42.719 -16.766 1 97.75 220 SER A N 1
ATOM 1778 C CA . SER A 1 220 ? 4.484 -41.969 -16.781 1 97.75 220 SER A CA 1
ATOM 1779 C C . SER A 1 220 ? 4.328 -40.656 -17.531 1 97.75 220 SER A C 1
ATOM 1781 O O . SER A 1 220 ? 3.305 -40.438 -18.188 1 97.75 220 SER A O 1
ATOM 1783 N N . CYS A 1 221 ? 5.332 -39.844 -17.453 1 98.5 221 CYS A N 1
ATOM 1784 C CA . CYS A 1 221 ? 5.27 -38.531 -18.109 1 98.5 221 CYS A CA 1
ATOM 1785 C C . CYS A 1 221 ? 5.555 -38.656 -19.609 1 98.5 221 CYS A C 1
ATOM 1787 O O . CYS A 1 221 ? 5.297 -37.719 -20.375 1 98.5 221 CYS A O 1
ATOM 1789 N N . SER A 1 222 ? 6.047 -39.75 -20.031 1 98.12 222 SER A N 1
ATOM 1790 C CA . SER A 1 222 ? 6.496 -39.938 -21.406 1 98.12 222 SER A CA 1
ATOM 1791 C C . SER A 1 222 ? 6.082 -41.312 -21.938 1 98.12 222 SER A C 1
ATOM 1793 O O . SER A 1 222 ? 6.863 -42.25 -21.891 1 98.12 222 SER A O 1
ATOM 1795 N N . GLU A 1 223 ? 4.98 -41.438 -22.438 1 97.5 223 GLU A N 1
ATOM 1796 C CA . GLU A 1 223 ? 4.395 -42.625 -23.078 1 97.5 223 GLU A CA 1
ATOM 1797 C C . GLU A 1 223 ? 3.133 -42.25 -23.859 1 97.5 223 GLU A C 1
ATOM 1799 O O . GLU A 1 223 ? 2.549 -41.188 -23.641 1 97.5 223 GLU A O 1
ATOM 1804 N N . VAL A 1 224 ? 2.76 -43 -24.812 1 98.06 224 VAL A N 1
ATOM 1805 C CA . VAL A 1 224 ? 1.554 -42.719 -25.578 1 98.06 224 VAL A CA 1
ATOM 1806 C C . VAL A 1 224 ? 0.317 -43.062 -24.75 1 98.06 224 VAL A C 1
ATOM 1808 O O . VAL A 1 224 ? 0.143 -44.188 -24.312 1 98.06 224 VAL A O 1
ATOM 1811 N N . TYR A 1 225 ? -0.481 -42.062 -24.5 1 98.06 225 TYR A N 1
ATOM 1812 C CA . TYR A 1 225 ? -1.698 -42.219 -23.719 1 98.06 225 TYR A CA 1
ATOM 1813 C C . TYR A 1 225 ? -2.871 -42.625 -24.594 1 98.06 225 TYR A C 1
ATOM 1815 O O . TYR A 1 225 ? -3.758 -43.375 -24.156 1 98.06 225 TYR A O 1
ATOM 1823 N N . GLY A 1 226 ? -2.895 -42.062 -25.719 1 98.06 226 GLY A N 1
ATOM 1824 C CA . GLY A 1 226 ? -3.98 -42.219 -26.672 1 98.06 226 GLY A CA 1
ATOM 1825 C C . GLY A 1 226 ? -3.842 -41.312 -27.875 1 98.06 226 GLY A C 1
ATOM 1826 O O . GLY A 1 226 ? -2.746 -40.812 -28.172 1 98.06 226 GLY A O 1
ATOM 1827 N N . TYR A 1 227 ? -4.996 -41.188 -28.609 1 98.12 227 TYR A N 1
ATOM 1828 C CA . TYR A 1 227 ? -5.004 -40.406 -29.844 1 98.12 227 TYR A CA 1
ATOM 1829 C C . TYR A 1 227 ? -6.086 -39.312 -29.797 1 98.12 227 TYR A C 1
ATOM 1831 O O . TYR A 1 227 ? -7.109 -39.5 -29.125 1 98.12 227 TYR A O 1
ATOM 1839 N N . THR A 1 228 ? -5.789 -38.219 -30.484 1 97.94 228 THR A N 1
ATOM 1840 C CA . THR A 1 228 ? -6.816 -37.188 -30.609 1 97.94 228 THR A CA 1
ATOM 1841 C C . THR A 1 228 ? -8.055 -37.75 -31.312 1 97.94 228 THR A C 1
ATOM 1843 O O . THR A 1 228 ? -7.957 -38.688 -32.094 1 97.94 228 THR A O 1
ATOM 1846 N N . PHE A 1 229 ? -9.195 -37.156 -30.984 1 96.12 229 PHE A N 1
ATOM 1847 C CA . PHE A 1 229 ? -10.414 -37.625 -31.625 1 96.12 229 PHE A CA 1
ATOM 1848 C C . PHE A 1 229 ? -10.469 -37.156 -33.062 1 96.12 229 PHE A C 1
ATOM 1850 O O . PHE A 1 229 ? -9.82 -36.188 -33.438 1 96.12 229 PHE A O 1
ATOM 1857 N N . LYS A 1 230 ? -11.227 -37.906 -33.844 1 94.81 230 LYS A N 1
ATOM 1858 C CA . LYS A 1 230 ? -11.422 -37.531 -35.219 1 94.81 230 LYS A CA 1
ATOM 1859 C C . LYS A 1 230 ? -12.188 -36.219 -35.344 1 94.81 230 LYS A C 1
ATOM 1861 O O . LYS A 1 230 ? -13.117 -35.969 -34.594 1 94.81 230 LYS A O 1
ATOM 1866 N N . GLY A 1 231 ? -11.789 -35.312 -36.25 1 92.38 231 GLY A N 1
ATOM 1867 C CA . GLY A 1 231 ? -12.492 -34.062 -36.469 1 92.38 231 GLY A CA 1
ATOM 1868 C C . GLY A 1 231 ? -11.992 -32.938 -35.562 1 92.38 231 GLY A C 1
ATOM 1869 O O . GLY A 1 231 ? -12.562 -31.844 -35.562 1 92.38 231 GLY A O 1
ATOM 1870 N N . LEU A 1 232 ? -10.883 -33.188 -34.781 1 92.75 232 LEU A N 1
ATOM 1871 C CA . LEU A 1 232 ? -10.32 -32.188 -33.906 1 92.75 232 LEU A CA 1
ATOM 1872 C C . LEU A 1 232 ? -9.922 -30.922 -34.656 1 92.75 232 LEU A C 1
ATOM 1874 O O . LEU A 1 232 ? -10.141 -29.797 -34.188 1 92.75 232 LEU A O 1
ATOM 1878 N N . PHE A 1 233 ? -9.398 -31.062 -35.781 1 89.06 233 PHE A N 1
ATOM 1879 C CA . PHE A 1 233 ? -8.805 -29.969 -36.562 1 89.06 233 PHE A CA 1
ATOM 1880 C C . PHE A 1 233 ? -9.828 -29.328 -37.5 1 89.06 233 PHE A C 1
ATOM 1882 O O . PHE A 1 233 ? -9.852 -28.109 -37.656 1 89.06 233 PHE A O 1
ATOM 1889 N N . SER A 1 234 ? -10.531 -30.172 -38.219 1 82.56 234 SER A N 1
ATOM 1890 C CA . SER A 1 234 ? -11.617 -29.75 -39.094 1 82.56 234 SER A CA 1
ATOM 1891 C C . SER A 1 234 ? -12.578 -30.906 -39.375 1 82.56 234 SER A C 1
ATOM 1893 O O . SER A 1 234 ? -12.219 -32.062 -39.219 1 82.56 234 SER A O 1
ATOM 1895 N N . LYS A 1 235 ? -13.898 -30.641 -39.688 1 83.69 235 LYS A N 1
ATOM 1896 C CA . LYS A 1 235 ? -14.938 -31.641 -39.938 1 83.69 235 LYS A CA 1
ATOM 1897 C C . LYS A 1 235 ? -14.484 -32.688 -40.969 1 83.69 235 LYS A C 1
ATOM 1899 O O . LYS A 1 235 ? -14.797 -33.875 -40.844 1 83.69 235 LYS A O 1
ATOM 1904 N N . GLY A 1 236 ? -13.664 -32.375 -41.781 1 82.25 236 GLY A N 1
ATOM 1905 C CA . GLY A 1 236 ? -13.266 -33.281 -42.844 1 82.25 236 GLY A CA 1
ATOM 1906 C C . GLY A 1 236 ? -11.883 -33.875 -42.625 1 82.25 236 GLY A C 1
ATOM 1907 O O . GLY A 1 236 ? -11.453 -34.75 -43.375 1 82.25 236 GLY A O 1
ATOM 1908 N N . ASN A 1 237 ? -11.297 -33.562 -41.594 1 85.81 237 ASN A N 1
ATOM 1909 C CA . ASN A 1 237 ? -9.961 -34.062 -41.312 1 85.81 237 ASN A CA 1
ATOM 1910 C C . ASN A 1 237 ? -9.984 -35.188 -40.25 1 85.81 237 ASN A C 1
ATOM 1912 O O . ASN A 1 237 ? -10.312 -34.938 -39.094 1 85.81 237 ASN A O 1
ATOM 1916 N N . GLU A 1 238 ? -9.578 -36.375 -40.625 1 91.12 238 GLU A N 1
ATOM 1917 C CA . GLU A 1 238 ? -9.688 -37.531 -39.75 1 91.12 238 GLU A CA 1
ATOM 1918 C C . GLU A 1 238 ? -8.344 -37.875 -39.125 1 91.12 238 GLU A C 1
ATOM 1920 O O . GLU A 1 238 ? -8.203 -38.906 -38.469 1 91.12 238 GLU A O 1
ATOM 1925 N N . GLN A 1 239 ? -7.422 -37.031 -39.344 1 92.5 239 GLN A N 1
ATOM 1926 C CA . GLN A 1 239 ? -6.094 -37.281 -38.781 1 92.5 239 GLN A CA 1
ATOM 1927 C C . GLN A 1 239 ? -6.133 -37.344 -37.25 1 92.5 239 GLN A C 1
ATOM 1929 O O . GLN A 1 239 ? -6.793 -36.531 -36.625 1 92.5 239 GLN A O 1
ATOM 1934 N N . ARG A 1 240 ? -5.504 -38.344 -36.688 1 96.81 240 ARG A N 1
ATOM 1935 C CA . ARG A 1 240 ? -5.352 -38.5 -35.25 1 96.81 240 ARG A CA 1
ATOM 1936 C C . ARG A 1 240 ? -3.883 -38.406 -34.844 1 96.81 240 ARG A C 1
ATOM 1938 O O . ARG A 1 240 ? -3.016 -38.969 -35.5 1 96.81 240 ARG A O 1
ATOM 1945 N N . ILE A 1 241 ? -3.596 -37.688 -33.875 1 97.88 241 ILE A N 1
ATOM 1946 C CA . ILE A 1 241 ? -2.223 -37.5 -33.438 1 97.88 241 ILE A CA 1
ATOM 1947 C C . ILE A 1 241 ? -2.031 -38.125 -32.062 1 97.88 241 ILE A C 1
ATOM 1949 O O . ILE A 1 241 ? -2.92 -38.062 -31.203 1 97.88 241 ILE A O 1
ATOM 1953 N N . LYS A 1 242 ? -0.876 -38.75 -31.797 1 98.5 242 LYS A N 1
ATOM 1954 C CA . LYS A 1 242 ? -0.537 -39.344 -30.516 1 98.5 242 LYS A CA 1
ATOM 1955 C C . LYS A 1 242 ? -0.408 -38.312 -29.422 1 98.5 242 LYS A C 1
ATOM 1957 O O . LYS A 1 242 ? 0.249 -37.281 -29.609 1 98.5 242 LYS A O 1
ATOM 1962 N N . ILE A 1 243 ? -1.097 -38.5 -28.359 1 98.75 243 ILE A N 1
ATOM 1963 C CA . ILE A 1 243 ? -0.802 -37.781 -27.141 1 98.75 243 ILE A CA 1
ATOM 1964 C C . ILE A 1 243 ? 0.224 -38.562 -26.312 1 98.75 243 ILE A C 1
ATOM 1966 O O . ILE A 1 243 ? -0.077 -39.625 -25.781 1 98.75 243 ILE A O 1
ATOM 1970 N N . ALA A 1 244 ? 1.448 -37.969 -26.156 1 98.56 244 ALA A N 1
ATOM 1971 C CA . ALA A 1 244 ? 2.545 -38.844 -25.766 1 98.56 244 ALA A CA 1
ATOM 1972 C C . ALA A 1 244 ? 3.262 -38.312 -24.516 1 98.56 244 ALA A C 1
ATOM 1974 O O . ALA A 1 244 ? 4.281 -38.844 -24.094 1 98.56 244 ALA A O 1
ATOM 1975 N N . SER A 1 245 ? 2.742 -37.25 -23.969 1 98.44 245 SER A N 1
ATOM 1976 C CA . SER A 1 245 ? 3.328 -36.75 -22.719 1 98.44 245 SER A CA 1
ATOM 1977 C C . SER A 1 245 ? 2.326 -35.938 -21.938 1 98.44 245 SER A C 1
ATOM 1979 O O . SER A 1 245 ? 1.432 -35.312 -22.516 1 98.44 245 SER A O 1
ATOM 1981 N N . SER A 1 246 ? 2.406 -35.969 -20.688 1 98.62 246 SER A N 1
ATOM 1982 C CA . SER A 1 246 ? 1.775 -35.125 -19.688 1 98.62 246 SER A CA 1
ATOM 1983 C C . SER A 1 246 ? 2.709 -34.875 -18.516 1 98.62 246 SER A C 1
ATOM 1985 O O . SER A 1 246 ? 3.293 -35.812 -17.953 1 98.62 246 SER A O 1
ATOM 1987 N N . ILE A 1 247 ? 2.926 -33.656 -18.188 1 98.69 247 ILE A N 1
ATOM 1988 C CA . ILE A 1 247 ? 3.826 -33.281 -17.109 1 98.69 247 ILE A CA 1
ATOM 1989 C C . ILE A 1 247 ? 3.434 -31.906 -16.547 1 98.69 247 ILE A C 1
ATOM 1991 O O . ILE A 1 247 ? 3.08 -31 -17.312 1 98.69 247 ILE A O 1
ATOM 1995 N N . GLY A 1 248 ? 3.395 -31.797 -15.242 1 98.31 248 GLY A N 1
ATOM 1996 C CA . GLY A 1 248 ? 3.08 -30.5 -14.641 1 98.31 248 GLY A CA 1
ATOM 1997 C C . GLY A 1 248 ? 4.016 -29.391 -15.078 1 98.31 248 GLY A C 1
ATOM 1998 O O . GLY A 1 248 ? 5.188 -29.641 -15.375 1 98.31 248 GLY A O 1
ATOM 1999 N N . ASP A 1 249 ? 3.547 -28.156 -15.062 1 96.75 249 ASP A N 1
ATOM 2000 C CA . ASP A 1 249 ? 4.246 -27.047 -15.695 1 96.75 249 ASP A CA 1
ATOM 2001 C C . ASP A 1 249 ? 5.609 -26.812 -15.047 1 96.75 249 ASP A C 1
ATOM 2003 O O . ASP A 1 249 ? 6.613 -26.656 -15.742 1 96.75 249 ASP A O 1
ATOM 2007 N N . GLN A 1 250 ? 5.699 -26.891 -13.758 1 96.12 250 GLN A N 1
ATOM 2008 C CA . GLN A 1 250 ? 6.973 -26.594 -13.109 1 96.12 250 GLN A CA 1
ATOM 2009 C C . GLN A 1 250 ? 7.957 -27.75 -13.281 1 96.12 250 GLN A C 1
ATOM 2011 O O . GLN A 1 250 ? 9.156 -27.531 -13.438 1 96.12 250 GLN A O 1
ATOM 2016 N N . GLN A 1 251 ? 7.457 -28.984 -13.211 1 97.94 251 GLN A N 1
ATOM 2017 C CA . GLN A 1 251 ? 8.266 -30.156 -13.516 1 97.94 251 GLN A CA 1
ATOM 2018 C C . GLN A 1 251 ? 8.703 -30.156 -14.984 1 97.94 251 GLN A C 1
ATOM 2020 O O . GLN A 1 251 ? 9.828 -30.516 -15.305 1 97.94 251 GLN A O 1
ATOM 2025 N N . SER A 1 252 ? 7.766 -29.719 -15.789 1 97.75 252 SER A N 1
ATOM 2026 C CA . SER A 1 252 ? 8.086 -29.594 -17.203 1 97.75 252 SER A CA 1
ATOM 2027 C C . SER A 1 252 ? 9.211 -28.578 -17.438 1 97.75 252 SER A C 1
ATOM 2029 O O . SER A 1 252 ? 10.109 -28.828 -18.234 1 97.75 252 SER A O 1
ATOM 2031 N N . ALA A 1 253 ? 9.117 -27.484 -16.766 1 96.25 253 ALA A N 1
ATOM 2032 C CA . ALA A 1 253 ? 10.172 -26.484 -16.859 1 96.25 253 ALA A CA 1
ATOM 2033 C C . ALA A 1 253 ? 11.508 -27.047 -16.375 1 96.25 253 ALA A C 1
ATOM 2035 O O . ALA A 1 253 ? 12.555 -26.75 -16.953 1 96.25 253 ALA A O 1
ATOM 2036 N N . LEU A 1 254 ? 11.477 -27.797 -15.312 1 96.75 254 LEU A N 1
ATOM 2037 C CA . LEU A 1 254 ? 12.688 -28.438 -14.805 1 96.75 254 LEU A CA 1
ATOM 2038 C C . LEU A 1 254 ? 13.32 -29.312 -15.875 1 96.75 254 LEU A C 1
ATOM 2040 O O . LEU A 1 254 ? 14.531 -29.25 -16.109 1 96.75 254 LEU A O 1
ATOM 2044 N N . PHE A 1 255 ? 12.555 -30.109 -16.5 1 97 255 PHE A N 1
ATOM 2045 C CA . PHE A 1 255 ? 13.039 -31 -17.547 1 97 255 PHE A CA 1
ATOM 2046 C C . PHE A 1 255 ? 13.453 -30.188 -18.781 1 97 255 PHE A C 1
ATOM 2048 O O . PHE A 1 255 ? 14.469 -30.5 -19.406 1 97 255 PHE A O 1
ATOM 2055 N N . GLY A 1 256 ? 12.641 -29.219 -19.141 1 95.44 256 GLY A N 1
ATOM 2056 C CA . GLY A 1 256 ? 12.906 -28.375 -20.281 1 95.44 256 GLY A CA 1
ATOM 2057 C C . GLY A 1 256 ? 14.219 -27.609 -20.172 1 95.44 256 GLY A C 1
ATOM 2058 O O . GLY A 1 256 ? 14.867 -27.344 -21.188 1 95.44 256 GLY A O 1
ATOM 2059 N N . GLN A 1 257 ? 14.531 -27.281 -18.984 1 94.75 257 GLN A N 1
ATOM 2060 C CA . GLN A 1 257 ? 15.805 -26.609 -18.734 1 94.75 257 GLN A CA 1
ATOM 2061 C C . GLN A 1 257 ? 16.953 -27.609 -18.656 1 94.75 257 GLN A C 1
ATOM 2063 O O . GLN A 1 257 ? 18.109 -27.219 -18.484 1 94.75 257 GLN A O 1
ATOM 2068 N N . LEU A 1 258 ? 16.641 -28.828 -18.734 1 94.56 258 LEU A N 1
ATOM 2069 C CA . LEU A 1 258 ? 17.578 -29.953 -18.688 1 94.56 258 LEU A CA 1
ATOM 2070 C C . LEU A 1 258 ? 18.312 -29.984 -17.344 1 94.56 258 LEU A C 1
ATOM 2072 O O . LEU A 1 258 ? 19.516 -30.219 -17.297 1 94.56 258 LEU A O 1
ATOM 2076 N N . CYS A 1 259 ? 17.594 -29.594 -16.328 1 94.31 259 CYS A N 1
ATOM 2077 C CA . CYS A 1 259 ? 18.062 -29.828 -14.969 1 94.31 259 CYS A CA 1
ATOM 2078 C C . CYS A 1 259 ? 17.812 -31.266 -14.547 1 94.31 259 CYS A C 1
ATOM 2080 O O . CYS A 1 259 ? 16.922 -31.531 -13.727 1 94.31 259 CYS A O 1
ATOM 2082 N N . LEU A 1 260 ? 18.656 -32.125 -14.977 1 94.56 260 LEU A N 1
ATOM 2083 C CA . LEU A 1 260 ? 18.391 -33.562 -14.914 1 94.56 260 LEU A CA 1
ATOM 2084 C C . LEU A 1 260 ? 19.266 -34.25 -13.859 1 94.56 260 LEU A C 1
ATOM 2086 O O . LEU A 1 260 ? 19.094 -35.438 -13.555 1 94.56 260 LEU A O 1
ATOM 2090 N N . GLU A 1 261 ? 20.141 -33.438 -13.305 1 92.75 261 GLU A N 1
ATOM 2091 C CA . GLU A 1 261 ? 21.062 -33.969 -12.305 1 92.75 261 GLU A CA 1
ATOM 2092 C C . GLU A 1 261 ? 20.734 -33.438 -10.914 1 92.75 261 GLU A C 1
ATOM 2094 O O . GLU A 1 261 ? 20.219 -32.344 -10.773 1 92.75 261 GLU A O 1
ATOM 2099 N N . LYS A 1 262 ? 21.109 -34.281 -9.961 1 93.31 262 LYS A N 1
ATOM 2100 C CA . LYS A 1 262 ? 20.922 -33.875 -8.57 1 93.31 262 LYS A CA 1
ATOM 2101 C C . LYS A 1 262 ? 21.594 -32.531 -8.297 1 93.31 262 LYS A C 1
ATOM 2103 O O . LYS A 1 262 ? 22.75 -32.312 -8.672 1 93.31 262 LYS A O 1
ATOM 2108 N N . GLY A 1 263 ? 20.766 -31.625 -7.723 1 92.06 263 GLY A N 1
ATOM 2109 C CA . GLY A 1 263 ? 21.328 -30.344 -7.316 1 92.06 263 GLY A CA 1
ATOM 2110 C C . GLY A 1 263 ? 21.047 -29.234 -8.305 1 92.06 263 GLY A C 1
ATOM 2111 O O . GLY A 1 263 ? 21.172 -28.047 -7.977 1 92.06 263 GLY A O 1
ATOM 2112 N N . GLN A 1 264 ? 20.672 -29.578 -9.5 1 93.81 264 GLN A N 1
ATOM 2113 C CA . GLN A 1 264 ? 20.344 -28.547 -10.477 1 93.81 264 GLN A CA 1
ATOM 2114 C C . GLN A 1 264 ? 19.016 -27.875 -10.156 1 93.81 264 GLN A C 1
ATOM 2116 O O . GLN A 1 264 ? 18.078 -28.531 -9.719 1 93.81 264 GLN A O 1
ATOM 2121 N N . VAL A 1 265 ? 19.031 -26.531 -10.258 1 95.12 265 VAL A N 1
ATOM 2122 C CA . VAL A 1 265 ? 17.906 -25.75 -9.789 1 95.12 265 VAL A CA 1
ATOM 2123 C C . VAL A 1 265 ? 17.391 -24.875 -10.922 1 95.12 265 VAL A C 1
ATOM 2125 O O . VAL A 1 265 ? 18.172 -24.312 -11.695 1 95.12 265 VAL A O 1
ATOM 2128 N N . LYS A 1 266 ? 16.078 -24.875 -11.055 1 95.69 266 LYS A N 1
ATOM 2129 C CA . LYS A 1 266 ? 15.438 -23.938 -11.969 1 95.69 266 LYS A CA 1
ATOM 2130 C C . LYS A 1 266 ? 14.438 -23.047 -11.234 1 95.69 266 LYS A C 1
ATOM 2132 O O . LYS A 1 266 ? 13.82 -23.469 -10.258 1 95.69 266 LYS A O 1
ATOM 2137 N N . VAL A 1 267 ? 14.266 -21.812 -11.727 1 95.12 267 VAL A N 1
ATOM 2138 C CA . VAL A 1 267 ? 13.266 -20.859 -11.25 1 95.12 267 VAL A CA 1
ATOM 2139 C C . VAL A 1 267 ? 12.398 -20.406 -12.414 1 95.12 267 VAL A C 1
ATOM 2141 O O . VAL A 1 267 ? 12.906 -19.875 -13.406 1 95.12 267 VAL A O 1
ATOM 2144 N N . THR A 1 268 ? 11.141 -20.641 -12.312 1 94 268 THR A N 1
ATOM 2145 C CA . THR A 1 268 ? 10.195 -20.203 -13.328 1 94 268 THR A CA 1
ATOM 2146 C C . THR A 1 268 ? 9.375 -19.016 -12.828 1 94 268 THR A C 1
ATOM 2148 O O . THR A 1 268 ? 8.664 -19.125 -11.82 1 94 268 THR A O 1
ATOM 2151 N N . TYR A 1 269 ? 9.477 -17.922 -13.555 1 92 269 TYR A N 1
ATOM 2152 C CA . TYR A 1 269 ? 8.719 -16.734 -13.211 1 92 269 TYR A CA 1
ATOM 2153 C C . TYR A 1 269 ? 7.48 -16.594 -14.086 1 92 269 TYR A C 1
ATOM 2155 O O . TYR A 1 269 ? 7.547 -16.031 -15.18 1 92 269 TYR A O 1
ATOM 2163 N N . GLY A 1 270 ? 6.352 -17.078 -13.672 1 88.31 270 GLY A N 1
ATOM 2164 C CA . GLY A 1 270 ? 5.043 -16.906 -14.289 1 88.31 270 GLY A CA 1
ATOM 2165 C C . GLY A 1 270 ? 4.082 -16.109 -13.438 1 88.31 270 GLY A C 1
ATOM 2166 O O . GLY A 1 270 ? 4.457 -15.094 -12.852 1 88.31 270 GLY A O 1
ATOM 2167 N N . THR A 1 271 ? 2.812 -16.641 -13.438 1 84.75 271 THR A N 1
ATOM 2168 C CA . THR A 1 271 ? 1.86 -16.062 -12.492 1 84.75 271 THR A CA 1
ATOM 2169 C C . THR A 1 271 ? 2.41 -16.109 -11.07 1 84.75 271 THR A C 1
ATOM 2171 O O . THR A 1 271 ? 2.369 -15.109 -10.344 1 84.75 271 THR A O 1
ATOM 2174 N N . GLY A 1 272 ? 2.838 -17.266 -10.781 1 90.69 272 GLY A N 1
ATOM 2175 C CA . GLY A 1 272 ? 3.668 -17.453 -9.602 1 90.69 272 GLY A CA 1
ATOM 2176 C C . GLY A 1 272 ? 5.129 -17.688 -9.938 1 90.69 272 GLY A C 1
ATOM 2177 O O . GLY A 1 272 ? 5.543 -17.547 -11.086 1 90.69 272 GLY A O 1
ATOM 2178 N N . CYS A 1 273 ? 5.887 -17.859 -8.922 1 93.06 273 CYS A N 1
ATOM 2179 C CA . CYS A 1 273 ? 7.289 -18.234 -9.07 1 93.06 273 CYS A CA 1
ATOM 2180 C C . CYS A 1 273 ? 7.574 -19.562 -8.391 1 93.06 273 CYS A C 1
ATOM 2182 O O . CYS A 1 273 ? 7.23 -19.766 -7.227 1 93.06 273 CYS A O 1
ATOM 2184 N N . PHE A 1 274 ? 8.133 -20.453 -9.172 1 95.06 274 PHE A N 1
ATOM 2185 C CA . PHE A 1 274 ? 8.328 -21.812 -8.672 1 95.06 274 PHE A CA 1
ATOM 2186 C C . PHE A 1 274 ? 9.781 -22.25 -8.852 1 95.06 274 PHE A C 1
ATOM 2188 O O . PHE A 1 274 ? 10.344 -22.125 -9.938 1 95.06 274 PHE A O 1
ATOM 2195 N N . ILE A 1 275 ? 10.289 -22.703 -7.801 1 95.94 275 ILE A N 1
ATOM 2196 C CA . ILE A 1 275 ? 11.68 -23.141 -7.77 1 95.94 275 ILE A CA 1
ATOM 2197 C C . ILE A 1 275 ? 11.75 -24.641 -7.477 1 95.94 275 ILE A C 1
ATOM 2199 O O . ILE A 1 275 ? 11.156 -25.109 -6.512 1 95.94 275 ILE A O 1
ATOM 2203 N N . LEU A 1 276 ? 12.398 -25.297 -8.367 1 97.12 276 LEU A N 1
ATOM 2204 C CA . LEU A 1 276 ? 12.578 -26.719 -8.172 1 97.12 276 LEU A CA 1
ATOM 2205 C C . LEU A 1 276 ? 14.062 -27.094 -8.195 1 97.12 276 LEU A C 1
ATOM 2207 O O . LEU A 1 276 ? 14.82 -26.562 -9.008 1 97.12 276 LEU A O 1
ATOM 2211 N N . THR A 1 277 ? 14.422 -27.953 -7.324 1 95.94 277 THR A N 1
ATOM 2212 C CA . THR A 1 277 ? 15.734 -28.578 -7.316 1 95.94 277 THR A CA 1
ATOM 2213 C C . THR A 1 277 ? 15.617 -30.094 -7.516 1 95.94 277 THR A C 1
ATOM 2215 O O . THR A 1 277 ? 14.906 -30.766 -6.766 1 95.94 277 THR A O 1
ATOM 2218 N N . ASN A 1 278 ? 16.344 -30.594 -8.555 1 96.25 278 ASN A N 1
ATOM 2219 C CA . ASN A 1 278 ? 16.359 -32.031 -8.82 1 96.25 278 ASN A CA 1
ATOM 2220 C C . ASN A 1 278 ? 17.125 -32.781 -7.73 1 96.25 278 ASN A C 1
ATOM 2222 O O . ASN A 1 278 ? 18.234 -32.438 -7.375 1 96.25 278 ASN A O 1
ATOM 2226 N N . THR A 1 279 ? 16.453 -33.812 -7.16 1 94.94 279 THR A N 1
ATOM 2227 C CA . THR A 1 279 ? 17.094 -34.594 -6.113 1 94.94 279 THR A CA 1
ATOM 2228 C C . THR A 1 279 ? 17.375 -36 -6.594 1 94.94 279 THR A C 1
ATOM 2230 O O . THR A 1 279 ? 17.703 -36.875 -5.793 1 94.94 279 THR A O 1
ATOM 2233 N N . GLY A 1 280 ? 17.219 -36.219 -7.855 1 94.69 280 GLY A N 1
ATOM 2234 C CA . GLY A 1 280 ? 17.484 -37.531 -8.422 1 94.69 280 GLY A CA 1
ATOM 2235 C C . GLY A 1 280 ? 16.438 -38.562 -8.055 1 94.69 280 GLY A C 1
ATOM 2236 O O . GLY A 1 280 ? 15.234 -38.281 -8.078 1 94.69 280 GLY A O 1
ATOM 2237 N N . GLU A 1 281 ? 16.844 -39.75 -7.797 1 94.38 281 GLU A N 1
ATOM 2238 C CA . GLU A 1 281 ? 15.922 -40.844 -7.473 1 94.38 281 GLU A CA 1
ATOM 2239 C C . GLU A 1 281 ? 15.648 -40.906 -5.973 1 94.38 281 GLU A C 1
ATOM 2241 O O . GLU A 1 281 ? 14.883 -41.75 -5.508 1 94.38 281 GLU A O 1
ATOM 2246 N N . GLU A 1 282 ? 16.172 -39.938 -5.281 1 92.69 282 GLU A N 1
ATOM 2247 C CA . GLU A 1 282 ? 16.031 -39.906 -3.828 1 92.69 282 GLU A CA 1
ATOM 2248 C C . GLU A 1 282 ? 14.898 -38.969 -3.398 1 92.69 282 GLU A C 1
ATOM 2250 O O . GLU A 1 282 ? 14.781 -37.844 -3.916 1 92.69 282 GLU A O 1
ATOM 2255 N N . ILE A 1 283 ? 14.102 -39.5 -2.471 1 94.94 283 ILE A N 1
ATOM 2256 C CA . ILE A 1 283 ? 13.086 -38.656 -1.836 1 94.94 283 ILE A CA 1
ATOM 2257 C C . ILE A 1 283 ? 13.711 -37.875 -0.687 1 94.94 283 ILE A C 1
ATOM 2259 O O . ILE A 1 283 ? 14.102 -38.438 0.33 1 94.94 283 ILE A O 1
ATOM 2263 N N . VAL A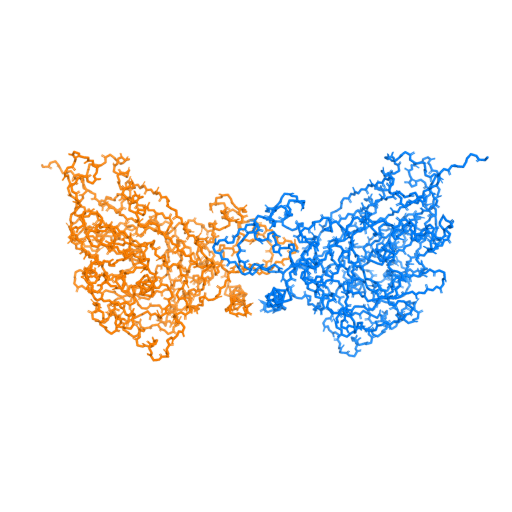 1 284 ? 13.844 -36.625 -0.838 1 93.12 284 VAL A N 1
ATOM 2264 C CA . VAL A 1 284 ? 14.438 -35.75 0.172 1 93.12 284 VAL A CA 1
ATOM 2265 C C . VAL A 1 284 ? 13.344 -35.031 0.923 1 93.12 284 VAL A C 1
ATOM 2267 O O . VAL A 1 284 ? 12.508 -34.344 0.311 1 93.12 284 VAL A O 1
ATOM 2270 N N . LYS A 1 285 ? 13.344 -35.188 2.209 1 92.75 285 LYS A N 1
ATOM 2271 C CA . LYS A 1 285 ? 12.359 -34.5 3.045 1 92.75 285 LYS A CA 1
ATOM 2272 C C . LYS A 1 285 ? 12.812 -33.094 3.369 1 92.75 285 LYS A C 1
ATOM 2274 O O . LYS A 1 285 ? 13.992 -32.844 3.637 1 92.75 285 LYS A O 1
ATOM 2279 N N . SER A 1 286 ? 11.875 -32.219 3.295 1 93.94 286 SER A N 1
ATOM 2280 C CA . SER A 1 286 ? 12.188 -30.844 3.643 1 93.94 286 SER A CA 1
ATOM 2281 C C . SER A 1 286 ? 11.883 -30.547 5.109 1 93.94 286 SER A C 1
ATOM 2283 O O . SER A 1 286 ? 10.867 -31.016 5.641 1 93.94 286 SER A O 1
ATOM 2285 N N . ASN A 1 287 ? 12.719 -29.75 5.75 1 92.5 287 ASN A N 1
ATOM 2286 C CA . ASN A 1 287 ? 12.508 -29.234 7.098 1 92.5 287 ASN A CA 1
ATOM 2287 C C . ASN A 1 287 ? 12.438 -27.703 7.113 1 92.5 287 ASN A C 1
ATOM 2289 O O . ASN A 1 287 ? 12.391 -27.094 8.18 1 92.5 287 ASN A O 1
ATOM 2293 N N . HIS A 1 288 ? 12.414 -27.156 5.988 1 94.38 288 HIS A N 1
ATOM 2294 C CA . HIS A 1 288 ? 12.477 -25.703 5.922 1 94.38 288 HIS A CA 1
ATOM 2295 C C . HIS A 1 288 ? 11.359 -25.141 5.059 1 94.38 288 HIS A C 1
ATOM 2297 O O . HIS A 1 288 ? 11.555 -24.156 4.34 1 94.38 288 HIS A O 1
ATOM 2303 N N . GLY A 1 289 ? 10.281 -25.844 4.977 1 93.75 289 GLY A N 1
ATOM 2304 C CA . GLY A 1 289 ? 9.07 -25.297 4.391 1 93.75 289 GLY A CA 1
ATOM 2305 C C . GLY A 1 289 ? 8.945 -25.578 2.904 1 93.75 289 GLY A C 1
ATOM 2306 O O . GLY A 1 289 ? 8.156 -24.922 2.209 1 93.75 289 GLY A O 1
ATOM 2307 N N . LEU A 1 290 ? 9.727 -26.5 2.375 1 96.12 290 LEU A N 1
ATOM 2308 C CA . LEU A 1 290 ? 9.617 -26.891 0.975 1 96.12 290 LEU A CA 1
ATOM 2309 C C . LEU A 1 290 ? 8.766 -28.156 0.831 1 96.12 290 LEU A C 1
ATOM 2311 O O . LEU A 1 290 ? 8.391 -28.766 1.83 1 96.12 290 LEU A O 1
ATOM 2315 N N . LEU A 1 291 ? 8.438 -28.438 -0.364 1 96.94 291 LEU A N 1
ATOM 2316 C CA . LEU A 1 291 ? 7.684 -29.641 -0.697 1 96.94 291 LEU A CA 1
ATOM 2317 C C . LEU A 1 291 ? 8.586 -30.688 -1.365 1 96.94 291 LEU A C 1
ATOM 2319 O O . LEU A 1 291 ? 9.477 -30.328 -2.135 1 96.94 291 LEU A O 1
ATOM 2323 N N . THR A 1 292 ? 8.391 -31.891 -0.98 1 97.31 292 THR A N 1
ATOM 2324 C CA . THR A 1 292 ? 8.992 -33 -1.733 1 97.31 292 THR A CA 1
ATOM 2325 C C . THR A 1 292 ? 8.055 -33.469 -2.84 1 97.31 292 THR A C 1
ATOM 2327 O O . THR A 1 292 ? 6.91 -3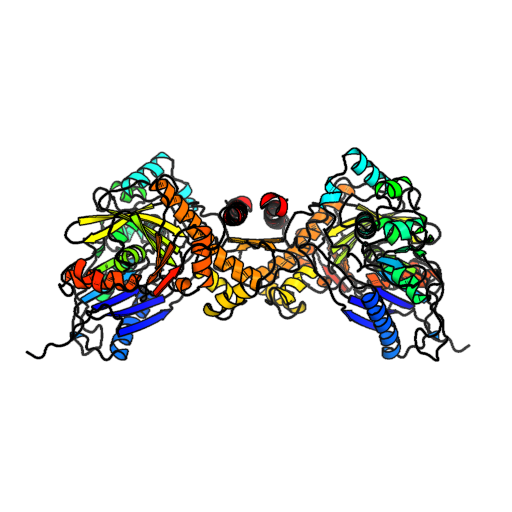3.844 -2.574 1 97.31 292 THR A O 1
ATOM 2330 N N . THR A 1 293 ? 8.602 -33.469 -4.062 1 97.38 293 THR A N 1
ATOM 2331 C CA . THR A 1 293 ? 7.703 -33.75 -5.176 1 97.38 293 THR A CA 1
ATOM 2332 C C . THR A 1 293 ? 8.359 -34.688 -6.176 1 97.38 293 THR A C 1
ATOM 2334 O O . THR A 1 293 ? 9.57 -34.906 -6.133 1 97.38 293 THR A O 1
ATOM 2337 N N . VAL A 1 294 ? 7.477 -35.312 -6.957 1 98.06 294 VAL A N 1
ATOM 2338 C CA . VAL A 1 294 ? 7.957 -36.031 -8.141 1 98.06 294 VAL A CA 1
ATOM 2339 C C . VAL A 1 294 ? 8.461 -35.031 -9.172 1 98.06 294 VAL A C 1
ATOM 2341 O O . VAL A 1 294 ? 7.797 -34.031 -9.453 1 98.06 294 VAL A O 1
ATOM 2344 N N . ALA A 1 295 ? 9.641 -35.219 -9.68 1 97.88 295 ALA A N 1
ATOM 2345 C CA . ALA A 1 295 ? 10.18 -34.344 -10.734 1 97.88 295 ALA A CA 1
ATOM 2346 C C . ALA A 1 295 ? 9.648 -34.781 -12.102 1 97.88 295 ALA A C 1
ATOM 2348 O O . ALA A 1 295 ? 9.125 -33.938 -12.852 1 97.88 295 ALA A O 1
ATOM 2349 N N . TYR A 1 296 ? 9.852 -35.969 -12.453 1 97.56 296 TYR A N 1
ATOM 2350 C CA . TYR A 1 296 ? 9.344 -36.562 -13.68 1 97.56 296 TYR A CA 1
ATOM 2351 C C . TYR A 1 296 ? 9.5 -38.062 -13.641 1 97.56 296 TYR A C 1
ATOM 2353 O O . TYR A 1 296 ? 10.188 -38.625 -12.773 1 97.56 296 TYR A O 1
ATOM 2361 N N . SER A 1 297 ? 8.75 -38.75 -14.508 1 96.31 297 SER A N 1
ATOM 2362 C CA . SER A 1 297 ? 8.844 -40.188 -14.664 1 96.31 297 SER A CA 1
ATOM 2363 C C . SER A 1 297 ? 9 -40.562 -16.141 1 96.31 297 SER A C 1
ATOM 2365 O O . SER A 1 297 ? 8.273 -40.062 -17 1 96.31 297 SER A O 1
ATOM 2367 N N . PHE A 1 298 ? 9.961 -41.25 -16.438 1 87.94 298 PHE A N 1
ATOM 2368 C CA . PHE A 1 298 ? 10.164 -41.781 -17.797 1 87.94 298 PHE A CA 1
ATOM 2369 C C . PHE A 1 298 ? 11.016 -43.031 -17.766 1 87.94 298 PHE A C 1
ATOM 2371 O O . PHE A 1 298 ? 11.891 -43.188 -16.906 1 87.94 298 PHE A O 1
ATOM 2378 N N . LYS A 1 299 ? 10.852 -44 -18.688 1 86.12 299 LYS A N 1
ATOM 2379 C CA . LYS A 1 299 ? 11.547 -45.281 -18.797 1 86.12 299 LYS A CA 1
ATOM 2380 C C . LYS A 1 299 ? 11.453 -46.094 -17.5 1 86.12 299 LYS A C 1
ATOM 2382 O O . LYS A 1 299 ? 12.469 -46.531 -16.984 1 86.12 299 LYS A O 1
ATOM 2387 N N . ASP A 1 300 ? 10.305 -46.094 -16.844 1 84.5 300 ASP A N 1
ATOM 2388 C CA . ASP A 1 300 ? 9.945 -46.906 -15.68 1 84.5 300 ASP A CA 1
ATOM 2389 C C . ASP A 1 300 ? 10.695 -46.438 -14.438 1 84.5 300 ASP A C 1
ATOM 2391 O O . ASP A 1 300 ? 10.992 -47.219 -13.547 1 84.5 300 ASP A O 1
ATOM 2395 N N . LYS A 1 301 ? 11.094 -45.219 -14.508 1 93.19 301 LYS A N 1
ATOM 2396 C CA . LYS A 1 301 ? 11.742 -44.625 -13.344 1 93.19 301 LYS A CA 1
ATOM 2397 C C . LYS A 1 301 ? 11.062 -43.312 -12.938 1 93.19 301 LYS A C 1
ATOM 2399 O O . LYS A 1 301 ? 10.547 -42.594 -13.789 1 93.19 301 LYS A O 1
ATOM 2404 N N . VAL A 1 302 ? 11.055 -43.094 -11.633 1 96.38 302 VAL A N 1
ATOM 2405 C CA . VAL A 1 302 ? 10.516 -41.844 -11.078 1 96.38 302 VAL A CA 1
ATOM 2406 C C . VAL A 1 302 ? 11.633 -41.062 -10.414 1 96.38 302 VAL A C 1
ATOM 2408 O O . VAL A 1 302 ? 12.414 -41.594 -9.633 1 96.38 302 VAL A O 1
ATOM 2411 N N . TYR A 1 303 ? 11.797 -39.812 -10.789 1 97.19 303 TYR A N 1
ATOM 2412 C CA . TYR A 1 303 ? 12.742 -38.875 -10.195 1 97.19 303 TYR A CA 1
ATOM 2413 C C . TYR A 1 303 ? 12.031 -37.844 -9.305 1 97.19 303 TYR A C 1
ATOM 2415 O O . TYR A 1 303 ? 10.828 -37.625 -9.461 1 97.19 303 TYR A O 1
ATOM 2423 N N . TYR A 1 304 ? 12.781 -37.312 -8.375 1 97.62 304 TYR A N 1
ATOM 2424 C CA . TYR A 1 304 ? 12.156 -36.469 -7.371 1 97.62 304 TYR A CA 1
ATOM 2425 C C . TYR A 1 304 ? 12.805 -35.062 -7.348 1 97.62 304 TYR A C 1
ATOM 2427 O O . TYR A 1 304 ? 13.812 -34.844 -8.023 1 97.62 304 TYR A O 1
ATOM 2435 N N . ALA A 1 305 ? 12.148 -34.156 -6.609 1 97.62 305 ALA A N 1
ATOM 2436 C CA . ALA A 1 305 ? 12.633 -32.781 -6.48 1 97.62 305 ALA A CA 1
ATOM 2437 C C . ALA A 1 305 ? 12.133 -32.156 -5.188 1 97.62 305 ALA A C 1
ATOM 2439 O O . ALA A 1 305 ? 11.203 -32.656 -4.559 1 97.62 305 ALA A O 1
ATOM 2440 N N . LEU A 1 306 ? 12.812 -31.125 -4.742 1 96.94 306 LEU A N 1
ATOM 2441 C CA . LEU A 1 306 ? 12.273 -30.156 -3.783 1 96.94 306 LEU A CA 1
ATOM 2442 C C . LEU A 1 306 ? 11.68 -28.953 -4.5 1 96.94 306 LEU A C 1
ATOM 2444 O O . LEU A 1 306 ? 12.242 -28.484 -5.492 1 96.94 306 LEU A O 1
ATOM 2448 N N . GLU A 1 307 ? 10.547 -28.578 -3.992 1 97.25 307 GLU A N 1
ATOM 2449 C CA . GLU A 1 307 ? 9.883 -27.453 -4.637 1 97.25 307 GLU A CA 1
ATOM 2450 C C . GLU A 1 307 ? 9.5 -26.391 -3.621 1 97.25 307 GLU A C 1
ATOM 2452 O O . GLU A 1 307 ? 9.047 -26.703 -2.518 1 97.25 307 GLU A O 1
ATOM 2457 N N . GLY A 1 308 ? 9.805 -25.156 -3.93 1 96.25 308 GLY A N 1
ATOM 2458 C CA . GLY A 1 308 ? 9.234 -23.984 -3.277 1 96.25 308 GLY A CA 1
ATOM 2459 C C . GLY A 1 308 ? 8.352 -23.156 -4.191 1 96.25 308 GLY A C 1
ATOM 2460 O O . GLY A 1 308 ? 8.672 -22.953 -5.359 1 96.25 308 GLY A O 1
ATOM 2461 N N . SER A 1 309 ? 7.223 -22.719 -3.627 1 93.56 309 SER A N 1
ATOM 2462 C CA . SER A 1 309 ? 6.23 -22.031 -4.441 1 93.56 309 SER A CA 1
ATOM 2463 C C . SER A 1 309 ? 5.969 -20.625 -3.91 1 93.56 309 SER A C 1
ATOM 2465 O O . SER A 1 309 ? 5.598 -20.453 -2.746 1 93.56 309 SER A O 1
ATOM 2467 N N . VAL A 1 310 ? 6.168 -19.688 -4.742 1 92.25 310 VAL A N 1
ATOM 2468 C CA . VAL A 1 310 ? 5.742 -18.312 -4.527 1 92.25 310 VAL A CA 1
ATOM 2469 C C . VAL A 1 310 ? 4.41 -18.062 -5.234 1 92.25 310 VAL A C 1
ATOM 2471 O O . VAL A 1 310 ? 4.332 -18.156 -6.465 1 92.25 310 VAL A O 1
ATOM 2474 N N . MET A 1 311 ? 3.434 -17.734 -4.547 1 88.88 311 MET A N 1
ATOM 2475 C CA . MET A 1 311 ? 2.066 -17.719 -5.059 1 88.88 311 MET A CA 1
ATOM 2476 C C . MET A 1 311 ? 1.867 -16.562 -6.035 1 88.88 311 MET A C 1
ATOM 2478 O O . MET A 1 311 ? 1.025 -16.641 -6.934 1 88.88 311 MET A O 1
ATOM 2482 N N . ILE A 1 312 ? 2.557 -15.484 -5.754 1 89.94 312 ILE A N 1
ATOM 2483 C CA . ILE A 1 312 ? 2.355 -14.281 -6.559 1 89.94 312 ILE A CA 1
ATOM 2484 C C . ILE A 1 312 ? 3.699 -13.781 -7.082 1 89.94 312 ILE A C 1
ATOM 2486 O O . ILE A 1 312 ? 4.59 -13.445 -6.301 1 89.94 312 ILE A O 1
ATOM 2490 N N . ALA A 1 313 ? 3.859 -13.781 -8.352 1 92.94 313 ALA A N 1
ATOM 2491 C CA . ALA A 1 313 ? 5.012 -13.195 -9.031 1 92.94 313 ALA A CA 1
ATOM 2492 C C . ALA A 1 313 ? 4.574 -12.328 -10.203 1 92.94 313 ALA A C 1
ATOM 2494 O O . ALA A 1 313 ? 4.281 -11.141 -10.031 1 92.94 313 ALA A O 1
ATOM 2495 N N . GLY A 1 314 ? 4.426 -12.961 -11.391 1 88.94 314 GLY A N 1
ATOM 2496 C CA . GLY A 1 314 ? 3.904 -12.211 -12.523 1 88.94 314 GLY A CA 1
ATOM 2497 C C . GLY A 1 314 ? 2.547 -11.594 -12.25 1 88.94 314 GLY A C 1
ATOM 2498 O O . GLY A 1 314 ? 2.225 -10.531 -12.789 1 88.94 314 GLY A O 1
ATOM 2499 N N . ALA A 1 315 ? 1.807 -12.211 -11.461 1 88.69 315 ALA A N 1
ATOM 2500 C CA . ALA A 1 315 ? 0.482 -11.719 -11.094 1 88.69 315 ALA A CA 1
ATOM 2501 C C . ALA A 1 315 ? 0.577 -10.359 -10.398 1 88.69 315 ALA A C 1
ATOM 2503 O O . ALA A 1 315 ? -0.345 -9.547 -10.484 1 88.69 315 ALA A O 1
ATOM 2504 N N . ALA A 1 316 ? 1.632 -10.117 -9.727 1 93.75 316 ALA A N 1
ATOM 2505 C CA . ALA A 1 316 ? 1.819 -8.82 -9.078 1 93.75 316 ALA A CA 1
ATOM 2506 C C . ALA A 1 316 ? 1.965 -7.707 -10.109 1 93.75 316 ALA A C 1
ATOM 2508 O O . ALA A 1 316 ? 1.47 -6.598 -9.898 1 93.75 316 ALA A O 1
ATOM 2509 N N . VAL A 1 317 ? 2.633 -8.016 -11.172 1 93.25 317 VAL A N 1
ATOM 2510 C CA . VAL A 1 317 ? 2.803 -7.055 -12.258 1 93.25 317 VAL A CA 1
ATOM 2511 C C . VAL A 1 317 ? 1.465 -6.816 -12.953 1 93.25 317 VAL A C 1
ATOM 2513 O O . VAL A 1 317 ? 1.133 -5.68 -13.297 1 93.25 317 VAL A O 1
ATOM 2516 N N . GLN A 1 318 ? 0.766 -7.883 -13.133 1 89.94 318 GLN A N 1
ATOM 2517 C CA . GLN A 1 318 ? -0.57 -7.754 -13.703 1 89.94 318 GLN A CA 1
ATOM 2518 C C . GLN A 1 318 ? -1.465 -6.887 -12.828 1 89.94 318 GLN A C 1
ATOM 2520 O O . GLN A 1 318 ? -2.279 -6.109 -13.328 1 89.94 318 GLN A O 1
ATOM 2525 N N . TRP A 1 319 ? -1.351 -7.012 -11.586 1 93 319 TRP A N 1
ATOM 2526 C CA . TRP A 1 319 ? -2.125 -6.219 -10.633 1 93 319 TRP A CA 1
ATOM 2527 C C . TRP A 1 319 ? -1.797 -4.738 -10.766 1 93 319 TRP A C 1
ATOM 2529 O O . TRP A 1 319 ? -2.695 -3.893 -10.766 1 93 319 TRP A O 1
ATOM 2539 N N . LEU A 1 320 ? -0.536 -4.383 -10.922 1 95.25 320 LEU A N 1
ATOM 2540 C CA . LEU A 1 320 ? -0.122 -3.002 -11.141 1 95.25 320 LEU A CA 1
ATOM 2541 C C . LEU A 1 320 ? -0.767 -2.434 -12.406 1 95.25 320 LEU A C 1
ATOM 2543 O O . LEU A 1 320 ? -1.146 -1.262 -12.438 1 95.25 320 LEU A O 1
ATOM 2547 N N . ARG A 1 321 ? -0.843 -3.301 -13.406 1 92.81 321 ARG A N 1
ATOM 2548 C CA . ARG A 1 321 ? -1.315 -2.893 -14.727 1 92.81 321 ARG A CA 1
ATOM 2549 C C . ARG A 1 321 ? -2.838 -2.805 -14.758 1 92.81 321 ARG A C 1
ATOM 2551 O O . ARG A 1 321 ? -3.398 -1.781 -15.156 1 92.81 321 ARG A O 1
ATOM 2558 N N . ASP A 1 322 ? -3.488 -3.846 -14.289 1 90.62 322 ASP A N 1
ATOM 2559 C CA . ASP A 1 322 ? -4.918 -4.008 -14.531 1 90.62 322 ASP A CA 1
ATOM 2560 C C . ASP A 1 322 ? -5.738 -3.428 -13.375 1 90.62 322 ASP A C 1
ATOM 2562 O O . ASP A 1 322 ? -6.84 -2.916 -13.594 1 90.62 322 ASP A O 1
ATOM 2566 N N . ASN A 1 323 ? -5.266 -3.529 -12.172 1 92.44 323 ASN A N 1
ATOM 2567 C CA . ASN A 1 323 ? -6.043 -3.135 -11.008 1 92.44 323 ASN A CA 1
ATOM 2568 C C . ASN A 1 323 ? -5.66 -1.74 -10.516 1 92.44 323 ASN A C 1
ATOM 2570 O O . ASN A 1 323 ? -6.527 -0.884 -10.328 1 92.44 323 ASN A O 1
ATOM 2574 N N . LEU A 1 324 ? -4.387 -1.515 -10.281 1 93.06 324 LEU A N 1
ATOM 2575 C CA . LEU A 1 324 ? -3.93 -0.211 -9.812 1 93.06 324 LEU A CA 1
ATOM 2576 C C . LEU A 1 324 ? -3.793 0.766 -10.977 1 93.06 324 LEU A C 1
ATOM 2578 O O . LEU A 1 324 ? -3.883 1.98 -10.781 1 93.06 324 LEU A O 1
ATOM 2582 N N . ARG A 1 325 ? -3.49 0.248 -12.227 1 93.38 325 ARG A N 1
ATOM 2583 C CA . ARG A 1 325 ? -3.391 0.99 -13.477 1 93.38 325 ARG A CA 1
ATOM 2584 C C . ARG A 1 325 ? -2.314 2.066 -13.398 1 93.38 325 ARG A C 1
ATOM 2586 O O . ARG A 1 325 ? -2.553 3.221 -13.758 1 93.38 325 ARG A O 1
ATOM 2593 N N . ILE A 1 326 ? -1.188 1.689 -12.805 1 93.62 326 ILE A N 1
ATOM 2594 C CA . ILE A 1 326 ? -0.105 2.662 -12.703 1 93.62 326 ILE A CA 1
ATOM 2595 C C . ILE A 1 326 ? 0.984 2.328 -13.719 1 93.62 326 ILE A C 1
ATOM 2597 O O . ILE A 1 326 ? 1.972 3.057 -13.844 1 93.62 326 ILE A O 1
ATOM 2601 N N . VAL A 1 327 ? 0.881 1.212 -14.398 1 93 327 VAL A N 1
ATOM 2602 C CA . VAL A 1 327 ? 1.676 0.851 -15.57 1 93 327 VAL A CA 1
ATOM 2603 C C . VAL A 1 327 ? 0.755 0.406 -16.703 1 93 327 VAL A C 1
ATOM 2605 O O . VAL A 1 327 ? -0.354 -0.074 -16.453 1 93 327 VAL A O 1
ATOM 2608 N N . TYR A 1 328 ? 1.232 0.558 -17.922 1 87.5 328 TYR A N 1
ATOM 2609 C CA . TYR A 1 328 ? 0.393 0.197 -19.062 1 87.5 328 TYR A CA 1
ATOM 2610 C C . TYR A 1 328 ? 0.75 -1.189 -19.578 1 87.5 328 TYR A C 1
ATOM 2612 O O . TYR A 1 328 ? -0.116 -1.913 -20.078 1 87.5 328 TYR A O 1
ATOM 2620 N N . ASN A 1 329 ? 2.01 -1.468 -19.5 1 88.19 329 ASN A N 1
ATOM 2621 C CA . ASN A 1 329 ? 2.521 -2.748 -19.984 1 88.19 329 ASN A CA 1
ATOM 2622 C C . ASN A 1 329 ? 3.625 -3.285 -19.062 1 88.19 329 ASN A C 1
ATOM 2624 O O . ASN A 1 329 ? 4.387 -2.51 -18.484 1 88.19 329 ASN A O 1
ATOM 2628 N N . ALA A 1 330 ? 3.662 -4.617 -19.031 1 87.06 330 ALA A N 1
ATOM 2629 C CA . ALA A 1 330 ? 4.652 -5.266 -18.172 1 87.06 330 ALA A CA 1
ATOM 2630 C C . ALA A 1 330 ? 6.07 -4.848 -18.562 1 87.06 330 ALA A C 1
ATOM 2632 O O . ALA A 1 330 ? 6.941 -4.73 -17.703 1 87.06 330 ALA A O 1
ATOM 2633 N N . ILE A 1 331 ? 6.273 -4.598 -19.797 1 86 331 ILE A N 1
ATOM 2634 C CA . ILE A 1 331 ? 7.613 -4.316 -20.297 1 86 331 ILE A CA 1
ATOM 2635 C C . ILE A 1 331 ? 8.102 -2.977 -19.75 1 86 331 ILE A C 1
ATOM 2637 O O . ILE A 1 331 ? 9.305 -2.764 -19.594 1 86 331 ILE A O 1
ATOM 2641 N N . GLU A 1 332 ? 7.184 -2.082 -19.359 1 91.44 332 GLU A N 1
ATOM 2642 C CA . GLU A 1 332 ? 7.527 -0.75 -18.875 1 91.44 332 GLU A CA 1
ATOM 2643 C C . GLU A 1 332 ? 8.102 -0.809 -17.453 1 91.44 332 GLU A C 1
ATOM 2645 O O . GLU A 1 332 ? 8.734 0.145 -17 1 91.44 332 GLU A O 1
ATOM 2650 N N . THR A 1 333 ? 7.867 -1.949 -16.812 1 94 333 THR A N 1
ATOM 2651 C CA . THR A 1 333 ? 8.234 -2.027 -15.406 1 94 333 THR A CA 1
ATOM 2652 C C . THR A 1 333 ? 9.75 -1.911 -15.234 1 94 333 THR A C 1
ATOM 2654 O O . THR A 1 333 ? 10.227 -1.342 -14.25 1 94 333 THR A O 1
ATOM 2657 N N . GLU A 1 334 ? 10.484 -2.449 -16.188 1 93.06 334 GLU A N 1
ATOM 2658 C CA . GLU A 1 334 ? 11.938 -2.332 -16.141 1 93.06 334 GLU A CA 1
ATOM 2659 C C . GLU A 1 334 ? 12.375 -0.873 -16.219 1 93.06 334 GLU A C 1
ATOM 2661 O O . GLU A 1 334 ? 13.273 -0.453 -15.484 1 93.06 334 GLU A O 1
ATOM 2666 N N . TRP A 1 335 ? 11.75 -0.165 -17.109 1 91.19 335 TRP A N 1
ATOM 2667 C CA . TRP A 1 335 ? 12.055 1.254 -17.25 1 91.19 335 TRP A CA 1
ATOM 2668 C C . TRP A 1 335 ? 11.711 2.021 -15.984 1 91.19 335 TRP A C 1
ATOM 2670 O O . TRP A 1 335 ? 12.508 2.834 -15.508 1 91.19 335 TRP A O 1
ATOM 2680 N N . TYR A 1 336 ? 10.547 1.841 -15.383 1 92.31 336 TYR A N 1
ATOM 2681 C CA . TYR A 1 336 ? 10.125 2.492 -14.148 1 92.31 336 TYR A CA 1
ATOM 2682 C C . TYR A 1 336 ? 11.125 2.225 -13.023 1 92.31 336 TYR A C 1
ATOM 2684 O O . TYR A 1 336 ? 11.5 3.141 -12.289 1 92.31 336 TYR A O 1
ATOM 2692 N N . ALA A 1 337 ? 11.516 0.951 -12.891 1 93.88 337 ALA A N 1
ATOM 2693 C CA . ALA A 1 337 ? 12.453 0.575 -11.844 1 93.88 337 ALA A CA 1
ATOM 2694 C C . ALA A 1 337 ? 13.766 1.349 -11.977 1 93.88 337 ALA A C 1
ATOM 2696 O O . ALA A 1 337 ? 14.375 1.719 -10.977 1 93.88 337 ALA A O 1
ATOM 2697 N N . GLY A 1 338 ? 14.148 1.626 -13.195 1 92.19 338 GLY A N 1
ATOM 2698 C CA . GLY A 1 338 ? 15.391 2.342 -13.461 1 92.19 338 GLY A CA 1
ATOM 2699 C C . GLY A 1 338 ? 15.305 3.82 -13.133 1 92.19 338 GLY A C 1
ATOM 2700 O O . GLY A 1 338 ? 16.328 4.496 -13.016 1 92.19 338 GLY A O 1
ATOM 2701 N N . GLN A 1 339 ? 14.086 4.375 -12.984 1 92 339 GLN A N 1
ATOM 2702 C CA . GLN A 1 339 ? 13.883 5.793 -12.719 1 92 339 GLN A CA 1
ATOM 2703 C C . GLN A 1 339 ? 14.094 6.109 -11.242 1 92 339 GLN A C 1
ATOM 2705 O O . GLN A 1 339 ? 14.234 7.277 -10.867 1 92 339 GLN A O 1
ATOM 2710 N N . VAL A 1 340 ? 14.086 5.129 -10.383 1 92.12 340 VAL A N 1
ATOM 2711 C CA . VAL A 1 340 ? 14.258 5.336 -8.945 1 92.12 340 VAL A CA 1
ATOM 2712 C C . VAL A 1 340 ? 15.742 5.422 -8.609 1 92.12 340 VAL A C 1
ATOM 2714 O O . VAL A 1 340 ? 16.484 4.445 -8.773 1 92.12 340 VAL A O 1
ATOM 2717 N N . LYS A 1 341 ? 16.203 6.523 -8.078 1 89 341 LYS A N 1
ATOM 2718 C CA . LYS A 1 341 ? 17.625 6.75 -7.812 1 89 341 LYS A CA 1
ATOM 2719 C C . LYS A 1 341 ? 17.859 7.172 -6.363 1 89 341 LYS A C 1
ATOM 2721 O O . LYS A 1 341 ? 18.984 7.492 -5.977 1 89 341 LYS A O 1
ATOM 2726 N N . ASP A 1 342 ? 16.812 7.176 -5.562 1 88.25 342 ASP A N 1
ATOM 2727 C CA . ASP A 1 342 ? 16.938 7.641 -4.184 1 88.25 342 ASP A CA 1
ATOM 2728 C C . ASP A 1 342 ? 17 6.465 -3.211 1 88.25 342 ASP A C 1
ATOM 2730 O O . ASP A 1 342 ? 17.141 5.312 -3.629 1 88.25 342 ASP A O 1
ATOM 2734 N N . ASP A 1 343 ? 17 6.773 -1.888 1 84.31 343 ASP A N 1
ATOM 2735 C CA . ASP A 1 343 ? 17.266 5.758 -0.875 1 84.31 343 ASP A CA 1
ATOM 2736 C C . ASP A 1 343 ? 15.984 5.328 -0.168 1 84.31 343 ASP A C 1
ATOM 2738 O O . ASP A 1 343 ? 16.031 4.742 0.915 1 84.31 343 ASP A O 1
ATOM 2742 N N . ARG A 1 344 ? 14.859 5.691 -0.746 1 89.06 344 ARG A N 1
ATOM 2743 C CA . ARG A 1 344 ? 13.609 5.262 -0.12 1 89.06 344 ARG A CA 1
ATOM 2744 C C . ARG A 1 344 ? 13.492 3.742 -0.123 1 89.06 344 ARG A C 1
ATOM 2746 O O . ARG A 1 344 ? 13.828 3.09 -1.114 1 89.06 344 ARG A O 1
ATOM 2753 N N . ARG A 1 345 ? 13.133 3.18 0.956 1 92.12 345 ARG A N 1
ATOM 2754 C CA . ARG A 1 345 ? 12.992 1.735 1.116 1 92.12 345 ARG A CA 1
ATOM 2755 C C . ARG A 1 345 ? 11.523 1.327 1.161 1 92.12 345 ARG A C 1
ATOM 2757 O O . ARG A 1 345 ? 10.945 1.188 2.24 1 92.12 345 ARG A O 1
ATOM 2764 N N . VAL A 1 346 ? 10.969 1.107 0.015 1 96.81 346 VAL A N 1
ATOM 2765 C CA . VAL A 1 346 ? 9.586 0.671 -0.131 1 96.81 346 VAL A CA 1
ATOM 2766 C C . VAL A 1 346 ? 9.539 -0.839 -0.348 1 96.81 346 VAL A C 1
ATOM 2768 O O . VAL A 1 346 ? 10.305 -1.382 -1.145 1 96.81 346 VAL A O 1
ATOM 2771 N N . TYR A 1 347 ? 8.758 -1.57 0.355 1 98.38 347 TYR A N 1
ATOM 2772 C CA . TYR A 1 347 ? 8.594 -3.014 0.225 1 98.38 347 TYR A CA 1
ATOM 2773 C C . TYR A 1 347 ? 7.148 -3.369 -0.111 1 98.38 347 TYR A C 1
ATOM 2775 O O . TYR A 1 347 ? 6.219 -2.914 0.559 1 98.38 347 TYR A O 1
ATOM 2783 N N . VAL A 1 348 ? 6.969 -4.105 -1.13 1 98.31 348 VAL A N 1
ATOM 2784 C CA . VAL A 1 348 ? 5.68 -4.695 -1.471 1 98.31 348 VAL A CA 1
ATOM 2785 C C . VAL A 1 348 ? 5.672 -6.176 -1.098 1 98.31 348 VAL A C 1
ATOM 2787 O O . VAL A 1 348 ? 6.586 -6.918 -1.464 1 98.31 348 VAL A O 1
ATOM 2790 N N . VAL A 1 349 ? 4.758 -6.578 -0.293 1 98.25 349 VAL A N 1
ATOM 2791 C CA . VAL A 1 349 ? 4.523 -7.992 -0.019 1 98.25 349 VAL A CA 1
ATOM 2792 C C . VAL A 1 349 ? 3.24 -8.445 -0.71 1 98.25 349 VAL A C 1
ATOM 2794 O O . VAL A 1 349 ? 2.146 -8.305 -0.157 1 98.25 349 VAL A O 1
ATOM 2797 N N . PRO A 1 350 ? 3.4 -9.047 -1.857 1 96.56 350 PRO A N 1
ATOM 2798 C CA . PRO A 1 350 ? 2.209 -9.359 -2.648 1 96.56 350 PRO A CA 1
ATOM 2799 C C . PRO A 1 350 ? 1.545 -10.664 -2.221 1 96.56 350 PRO A C 1
ATOM 2801 O O . PRO A 1 350 ? 1.274 -11.531 -3.061 1 96.56 350 PRO A O 1
ATOM 2804 N N . SER A 1 351 ? 1.185 -10.758 -0.96 1 95 351 SER A N 1
ATOM 2805 C CA . SER A 1 351 ? 0.438 -11.906 -0.444 1 95 351 SER A CA 1
ATOM 2806 C C . SER A 1 351 ? -1.048 -11.781 -0.767 1 95 351 SER A C 1
ATOM 2808 O O . SER A 1 351 ? -1.888 -11.797 0.135 1 95 351 SER A O 1
ATOM 2810 N N . PHE A 1 352 ? -1.334 -11.75 -2.059 1 91.81 352 PHE A N 1
ATOM 2811 C CA . PHE A 1 352 ? -2.688 -11.5 -2.539 1 91.81 352 PHE A CA 1
ATOM 2812 C C . PHE A 1 352 ? -3.59 -12.703 -2.26 1 91.81 352 PHE A C 1
ATOM 2814 O O . PHE A 1 352 ? -4.812 -12.562 -2.199 1 91.81 352 PHE A O 1
ATOM 2821 N N . THR A 1 353 ? -2.975 -13.883 -2.16 1 87.81 353 THR A N 1
ATOM 2822 C CA . THR A 1 353 ? -3.703 -15.109 -1.859 1 87.81 353 THR A CA 1
ATOM 2823 C C . THR A 1 353 ? -3.01 -15.891 -0.75 1 87.81 353 THR A C 1
ATOM 2825 O O . THR A 1 353 ? -2.945 -17.125 -0.8 1 87.81 353 THR A O 1
ATOM 2828 N N . GLY A 1 354 ? -2.438 -15.18 0.106 1 90.38 354 GLY A N 1
ATOM 2829 C CA . GLY A 1 354 ? -1.653 -15.812 1.153 1 90.38 354 GLY A CA 1
ATOM 2830 C C . GLY A 1 354 ? -0.192 -15.984 0.783 1 90.38 354 GLY A C 1
ATOM 2831 O O . GLY A 1 354 ? 0.238 -15.547 -0.287 1 90.38 354 GLY A O 1
ATOM 2832 N N . LEU A 1 355 ? 0.528 -16.5 1.719 1 93.31 355 LEU A N 1
ATOM 2833 C CA . LEU A 1 355 ? 1.945 -16.766 1.499 1 93.31 355 LEU A CA 1
ATOM 2834 C C . LEU A 1 355 ? 2.201 -18.266 1.327 1 93.31 355 LEU A C 1
ATOM 2836 O O . LEU A 1 355 ? 1.592 -19.078 2.018 1 93.31 355 LEU A O 1
ATOM 2840 N N . GLY A 1 356 ? 3.01 -18.578 0.318 1 93.75 356 GLY A N 1
ATOM 2841 C CA . GLY A 1 356 ? 3.461 -19.953 0.124 1 93.75 356 GLY A CA 1
ATOM 2842 C C . GLY A 1 356 ? 4.75 -20.266 0.859 1 93.75 356 GLY A C 1
ATOM 2843 O O . GLY A 1 356 ? 4.891 -19.953 2.043 1 93.75 356 GLY A O 1
ATOM 2844 N N . SER A 1 357 ? 5.645 -21.031 0.172 1 92.62 357 SER A N 1
ATOM 2845 C CA . SER A 1 357 ? 6.93 -21.406 0.755 1 92.62 357 SER A CA 1
ATOM 2846 C C . SER A 1 357 ? 7.785 -20.172 1.045 1 92.62 357 SER A C 1
ATOM 2848 O O . SER A 1 357 ? 7.84 -19.25 0.238 1 92.62 357 SER A O 1
ATOM 2850 N N . PRO A 1 358 ? 8.445 -20.094 2.121 1 93.88 358 PRO A N 1
ATOM 2851 C CA . PRO A 1 358 ? 8.492 -21.109 3.176 1 93.88 358 PRO A CA 1
ATOM 2852 C C . PRO A 1 358 ? 7.531 -20.812 4.324 1 93.88 358 PRO A C 1
ATOM 2854 O O . PRO A 1 358 ? 7.578 -21.484 5.359 1 93.88 358 PRO A O 1
ATOM 2857 N N . TYR A 1 359 ? 6.66 -19.875 4.148 1 92.38 359 TYR A N 1
ATOM 2858 C CA . TYR A 1 359 ? 5.891 -19.328 5.266 1 92.38 359 TYR A CA 1
ATOM 2859 C C . TYR A 1 359 ? 4.59 -20.094 5.457 1 92.38 359 TYR A C 1
ATOM 2861 O O . TYR A 1 359 ? 4.207 -20.406 6.586 1 92.38 359 TYR A O 1
ATOM 2869 N N . TRP A 1 360 ? 3.973 -20.406 4.402 1 92.56 360 TRP A N 1
ATOM 2870 C CA . TRP A 1 360 ? 2.684 -21.078 4.355 1 92.56 360 TRP A CA 1
ATOM 2871 C C . TRP A 1 360 ? 1.684 -20.422 5.297 1 92.56 360 TRP A C 1
ATOM 2873 O O . TRP A 1 360 ? 1.247 -21.047 6.273 1 92.56 360 TRP A O 1
ATOM 2883 N N . ASP A 1 361 ? 1.202 -19.281 5 1 93.31 361 ASP A N 1
ATOM 2884 C CA . ASP A 1 361 ? 0.179 -18.547 5.73 1 93.31 361 ASP A CA 1
ATOM 2885 C C . ASP A 1 361 ? -0.982 -18.156 4.812 1 93.31 361 ASP A C 1
ATOM 2887 O O . ASP A 1 361 ? -0.921 -17.156 4.113 1 93.31 361 ASP A O 1
ATOM 2891 N N . SER A 1 362 ? -2.041 -18.875 4.953 1 90.88 362 SER A N 1
ATOM 2892 C CA . SER A 1 362 ? -3.203 -18.672 4.094 1 90.88 362 SER A CA 1
ATOM 2893 C C . SER A 1 362 ? -3.986 -17.422 4.508 1 90.88 362 SER A C 1
ATOM 2895 O O . SER A 1 362 ? -4.84 -16.953 3.758 1 90.88 362 SER A O 1
ATOM 2897 N N . PHE A 1 363 ? -3.695 -16.906 5.648 1 92.31 363 PHE A N 1
ATOM 2898 C CA . PHE A 1 363 ? -4.461 -15.781 6.191 1 92.31 363 PHE A CA 1
ATOM 2899 C C . PHE A 1 363 ? -3.717 -14.469 5.98 1 92.31 363 PHE A C 1
ATOM 2901 O O . PHE A 1 363 ? -4.238 -13.398 6.301 1 92.31 363 PHE A O 1
ATOM 2908 N N . SER A 1 364 ? -2.562 -14.547 5.461 1 94.38 364 SER A N 1
ATOM 2909 C CA . SER A 1 364 ? -1.815 -13.344 5.09 1 94.38 364 SER A CA 1
ATOM 2910 C C . SER A 1 364 ? -2.486 -12.609 3.934 1 94.38 364 SER A C 1
ATOM 2912 O O . SER A 1 364 ? -3.139 -13.234 3.092 1 94.38 364 SER A O 1
ATOM 2914 N N . ARG A 1 365 ? -2.455 -11.336 3.92 1 95.38 365 ARG A N 1
ATOM 2915 C CA . ARG A 1 365 ? -2.863 -10.508 2.789 1 95.38 365 ARG A CA 1
ATOM 2916 C C . ARG A 1 365 ? -1.763 -9.523 2.404 1 95.38 365 ARG A C 1
ATOM 2918 O O . ARG A 1 365 ? -0.882 -9.227 3.213 1 95.38 365 ARG A O 1
ATOM 2925 N N . GLY A 1 366 ? -1.854 -9.078 1.17 1 97 366 GLY A N 1
ATOM 2926 C CA . GLY A 1 366 ? -0.82 -8.203 0.637 1 97 366 GLY A CA 1
ATOM 2927 C C . GLY A 1 366 ? -0.742 -6.871 1.352 1 97 366 GLY A C 1
ATOM 2928 O O . GLY A 1 366 ? -1.727 -6.414 1.937 1 97 366 GLY A O 1
ATOM 2929 N N . ALA A 1 367 ? 0.43 -6.199 1.215 1 98.44 367 ALA A N 1
ATOM 2930 C CA . ALA A 1 367 ? 0.667 -4.91 1.861 1 98.44 367 ALA A CA 1
ATOM 2931 C C . ALA A 1 367 ? 1.812 -4.16 1.187 1 98.44 367 ALA A C 1
ATOM 2933 O O . ALA A 1 367 ? 2.645 -4.766 0.507 1 98.44 367 ALA A O 1
ATOM 2934 N N . ILE A 1 368 ? 1.83 -2.895 1.296 1 98.44 368 ILE A N 1
ATOM 2935 C CA . ILE A 1 368 ? 2.914 -2.012 0.88 1 98.44 368 ILE A CA 1
ATOM 2936 C C . ILE A 1 368 ? 3.424 -1.219 2.082 1 98.44 368 ILE A C 1
ATOM 2938 O O . ILE A 1 368 ? 2.633 -0.639 2.832 1 98.44 368 ILE A O 1
ATOM 2942 N N . PHE A 1 369 ? 4.703 -1.187 2.312 1 98.25 369 PHE A N 1
ATOM 2943 C CA . PHE A 1 369 ? 5.297 -0.543 3.477 1 98.25 369 PHE A CA 1
ATOM 2944 C C . PHE A 1 369 ? 6.312 0.511 3.053 1 98.25 369 PHE A C 1
ATOM 2946 O O . PHE A 1 369 ? 6.84 0.46 1.939 1 98.25 369 PHE A O 1
ATOM 2953 N N . GLY A 1 370 ? 6.594 1.432 4 1 96.62 370 GLY A N 1
ATOM 2954 C CA . GLY A 1 370 ? 7.684 2.383 3.838 1 96.62 370 GLY A CA 1
ATOM 2955 C C . GLY A 1 370 ? 7.285 3.613 3.043 1 96.62 370 GLY A C 1
ATOM 2956 O O . GLY A 1 370 ? 8.133 4.266 2.434 1 96.62 370 GLY A O 1
ATOM 2957 N N . LEU A 1 371 ? 6.008 3.936 2.994 1 95.75 371 LEU A N 1
ATOM 2958 C CA . LEU A 1 371 ? 5.504 5.043 2.189 1 95.75 371 LEU A CA 1
ATOM 2959 C C . LEU A 1 371 ? 5.758 6.379 2.883 1 95.75 371 LEU A C 1
ATOM 2961 O O . LEU A 1 371 ? 5.441 6.539 4.062 1 95.75 371 LEU A O 1
ATOM 2965 N N . ASP A 1 372 ? 6.352 7.281 2.221 1 91.88 372 ASP A N 1
ATOM 2966 C CA . ASP A 1 372 ? 6.473 8.664 2.676 1 91.88 372 ASP A CA 1
ATOM 2967 C C . ASP A 1 372 ? 5.938 9.633 1.627 1 91.88 372 ASP A C 1
ATOM 2969 O O . ASP A 1 372 ? 5.336 9.219 0.635 1 91.88 372 ASP A O 1
ATOM 2973 N N . ARG A 1 373 ? 6.059 10.953 1.884 1 89.19 373 ARG A N 1
ATOM 2974 C CA . ARG A 1 373 ? 5.438 11.953 1.021 1 89.19 373 ARG A CA 1
ATOM 2975 C C . ARG A 1 373 ? 6.074 11.945 -0.366 1 89.19 373 ARG A C 1
ATOM 2977 O O . ARG A 1 373 ? 5.434 12.32 -1.35 1 89.19 373 ARG A O 1
ATOM 2984 N N . GLY A 1 374 ? 7.266 11.523 -0.472 1 89.62 374 GLY A N 1
ATOM 2985 C CA . GLY A 1 374 ? 7.988 11.539 -1.733 1 89.62 374 GLY A CA 1
ATOM 2986 C C . GLY A 1 374 ? 7.859 10.242 -2.51 1 89.62 374 GLY A C 1
ATOM 2987 O O . GLY A 1 374 ? 8.328 10.148 -3.646 1 89.62 374 GLY A O 1
ATOM 2988 N N . THR A 1 375 ? 7.223 9.188 -1.956 1 94 375 THR A N 1
ATOM 2989 C CA . THR A 1 375 ? 7.055 7.91 -2.639 1 94 375 THR A CA 1
ATOM 2990 C C . THR A 1 375 ? 6.207 8.078 -3.895 1 94 375 THR A C 1
ATOM 2992 O O . THR A 1 375 ? 5.098 8.609 -3.836 1 94 375 THR A O 1
ATOM 2995 N N . ARG A 1 376 ? 6.711 7.664 -5.035 1 95.44 376 ARG A N 1
ATOM 2996 C CA . ARG A 1 376 ? 6.039 7.773 -6.328 1 95.44 376 ARG A CA 1
ATOM 2997 C C . ARG A 1 376 ? 5.645 6.402 -6.859 1 95.44 376 ARG A C 1
ATOM 2999 O O . ARG A 1 376 ? 6.059 5.375 -6.312 1 95.44 376 ARG A O 1
ATOM 3006 N N . ARG A 1 377 ? 4.871 6.398 -7.961 1 96.12 377 ARG A N 1
ATOM 3007 C CA . ARG A 1 377 ? 4.453 5.141 -8.57 1 96.12 377 ARG A CA 1
ATOM 3008 C C . ARG A 1 377 ? 5.656 4.312 -9.008 1 96.12 377 ARG A C 1
ATOM 3010 O O . ARG A 1 377 ? 5.629 3.084 -8.945 1 96.12 377 ARG A O 1
ATOM 3017 N N . GLU A 1 378 ? 6.785 5.016 -9.438 1 96.38 378 GLU A N 1
ATOM 3018 C CA . GLU A 1 378 ? 7.996 4.32 -9.852 1 96.38 378 GLU A CA 1
ATOM 3019 C C . GLU A 1 378 ? 8.578 3.486 -8.711 1 96.38 378 GLU A C 1
ATOM 3021 O O . GLU A 1 378 ? 9.078 2.385 -8.93 1 96.38 378 GLU A O 1
ATOM 3026 N N . HIS A 1 379 ? 8.469 4.02 -7.48 1 96.62 379 HIS A N 1
ATOM 3027 C CA . HIS A 1 379 ? 8.953 3.299 -6.312 1 96.62 379 HIS A CA 1
ATOM 3028 C C . HIS A 1 379 ? 8.156 2.018 -6.086 1 96.62 379 HIS A C 1
ATOM 3030 O O . HIS A 1 379 ? 8.727 0.981 -5.734 1 96.62 379 HIS A O 1
ATOM 3036 N N . ILE A 1 380 ? 6.871 2.088 -6.273 1 97.25 380 ILE A N 1
ATOM 3037 C CA . ILE A 1 380 ? 5.988 0.949 -6.047 1 97.25 380 ILE A CA 1
ATOM 3038 C C . ILE A 1 380 ? 6.23 -0.113 -7.117 1 97.25 380 ILE A C 1
ATOM 3040 O O . ILE A 1 380 ? 6.266 -1.309 -6.816 1 97.25 380 ILE A O 1
ATOM 3044 N N . VAL A 1 381 ? 6.422 0.342 -8.367 1 97.25 381 VAL A N 1
ATOM 3045 C CA . VAL A 1 381 ? 6.703 -0.579 -9.461 1 97.25 381 VAL A CA 1
ATOM 3046 C C . VAL A 1 381 ? 8.016 -1.318 -9.188 1 97.25 381 VAL A C 1
ATOM 3048 O O . VAL A 1 381 ? 8.07 -2.547 -9.281 1 97.25 381 VAL A O 1
ATOM 3051 N N . ARG A 1 382 ? 9.047 -0.61 -8.836 1 97.5 382 ARG A N 1
ATOM 3052 C CA . ARG A 1 382 ? 10.336 -1.222 -8.539 1 97.5 382 ARG A CA 1
ATOM 3053 C C . ARG A 1 382 ? 10.219 -2.195 -7.371 1 97.5 382 ARG A C 1
ATOM 3055 O O . ARG A 1 382 ? 10.742 -3.312 -7.43 1 97.5 382 ARG A O 1
ATOM 3062 N N . ALA A 1 383 ? 9.547 -1.723 -6.312 1 98 383 ALA A N 1
ATOM 3063 C CA . ALA A 1 383 ? 9.398 -2.555 -5.125 1 98 383 ALA A CA 1
ATOM 3064 C C . ALA A 1 383 ? 8.641 -3.842 -5.445 1 98 383 ALA A C 1
ATOM 3066 O O . ALA A 1 383 ? 8.914 -4.891 -4.855 1 98 383 ALA A O 1
ATOM 3067 N N . THR A 1 384 ? 7.727 -3.783 -6.367 1 97.75 384 THR A N 1
ATOM 3068 C CA . THR A 1 384 ? 6.977 -4.969 -6.773 1 97.75 384 THR A CA 1
ATOM 3069 C C . THR A 1 384 ? 7.887 -5.965 -7.484 1 97.75 384 THR A C 1
ATOM 3071 O O . THR A 1 384 ? 7.816 -7.168 -7.23 1 97.75 384 THR A O 1
ATOM 3074 N N . LEU A 1 385 ? 8.727 -5.477 -8.367 1 97.06 385 LEU A N 1
ATOM 3075 C CA . LEU A 1 385 ? 9.703 -6.344 -9.016 1 97.06 385 LEU A CA 1
ATOM 3076 C C . LEU A 1 385 ? 10.656 -6.957 -7.996 1 97.06 385 LEU A C 1
ATOM 3078 O O . LEU A 1 385 ? 10.945 -8.156 -8.047 1 97.06 385 LEU A O 1
ATOM 3082 N N . GLU A 1 386 ? 11.109 -6.148 -7.07 1 97.75 386 GLU A N 1
ATOM 3083 C CA . GLU A 1 386 ? 12 -6.629 -6.02 1 97.75 386 GLU A CA 1
ATOM 3084 C C . GLU A 1 386 ? 11.32 -7.703 -5.168 1 97.75 386 GLU A C 1
ATOM 3086 O O . GLU A 1 386 ? 11.969 -8.656 -4.73 1 97.75 386 GLU A O 1
ATOM 3091 N N . ALA A 1 387 ? 10.039 -7.492 -4.941 1 98.06 387 ALA A N 1
ATOM 3092 C CA . ALA A 1 387 ? 9.273 -8.438 -4.133 1 98.06 387 ALA A CA 1
ATOM 3093 C C . ALA A 1 387 ? 9.328 -9.836 -4.727 1 98.06 387 ALA A C 1
ATOM 3095 O O . ALA A 1 387 ? 9.414 -10.828 -3.996 1 98.06 387 ALA A O 1
ATOM 3096 N N . ILE A 1 388 ? 9.242 -9.93 -6.004 1 96.69 388 ILE A N 1
ATOM 3097 C CA . ILE A 1 388 ? 9.312 -11.219 -6.684 1 96.69 388 ILE A CA 1
ATOM 3098 C C . ILE A 1 388 ? 10.641 -11.891 -6.375 1 96.69 388 ILE A C 1
ATOM 3100 O O . ILE A 1 388 ? 10.68 -13.07 -6.012 1 96.69 388 ILE A O 1
ATOM 3104 N N . ALA A 1 389 ? 11.695 -11.133 -6.465 1 97.38 389 ALA A N 1
ATOM 3105 C CA . ALA A 1 389 ? 13.031 -11.664 -6.191 1 97.38 389 ALA A CA 1
ATOM 3106 C C . ALA A 1 389 ? 13.195 -12.008 -4.715 1 97.38 389 ALA A C 1
ATOM 3108 O O . ALA A 1 389 ? 13.82 -13.016 -4.375 1 97.38 389 ALA A O 1
ATOM 3109 N N . TYR A 1 390 ? 12.672 -11.141 -3.801 1 97.81 390 TYR A N 1
ATOM 3110 C CA . TYR A 1 390 ? 12.742 -11.414 -2.371 1 97.81 390 TYR A CA 1
ATOM 3111 C C . TYR A 1 390 ? 12.07 -12.734 -2.035 1 97.81 390 TYR A C 1
ATOM 3113 O O . TYR A 1 390 ? 12.617 -13.555 -1.29 1 97.81 390 TYR A O 1
ATOM 3121 N N . GLN A 1 391 ? 10.914 -12.953 -2.574 1 97.12 391 GLN A N 1
ATOM 3122 C CA . GLN A 1 391 ? 10.172 -14.188 -2.312 1 97.12 391 GLN A CA 1
ATOM 3123 C C . GLN A 1 391 ? 10.922 -15.398 -2.855 1 97.12 391 GLN A C 1
ATOM 3125 O O . GLN A 1 391 ? 11 -16.438 -2.189 1 97.12 391 GLN A O 1
ATOM 3130 N N . ALA A 1 392 ? 11.391 -15.234 -4.09 1 95.94 392 ALA A N 1
ATOM 3131 C CA . ALA A 1 392 ? 12.18 -16.312 -4.664 1 95.94 392 ALA A CA 1
ATOM 3132 C C . ALA A 1 392 ? 13.398 -16.625 -3.795 1 95.94 392 ALA A C 1
ATOM 3134 O O . ALA A 1 392 ? 13.742 -17.797 -3.602 1 95.94 392 ALA A O 1
ATOM 3135 N N . ASN A 1 393 ? 14 -15.656 -3.311 1 96.5 393 ASN A N 1
ATOM 3136 C CA . ASN A 1 393 ? 15.18 -15.844 -2.48 1 96.5 393 ASN A CA 1
ATOM 3137 C C . ASN A 1 393 ? 14.844 -16.562 -1.176 1 96.5 393 ASN A C 1
ATOM 3139 O O . ASN A 1 393 ? 15.656 -17.328 -0.656 1 96.5 393 ASN A O 1
ATOM 3143 N N . ASP A 1 394 ? 13.711 -16.219 -0.604 1 96.19 394 ASP A N 1
ATOM 3144 C CA . ASP A 1 394 ? 13.273 -16.953 0.578 1 96.19 394 ASP A CA 1
ATOM 3145 C C . ASP A 1 394 ? 13.266 -18.453 0.319 1 96.19 394 ASP A C 1
ATOM 3147 O O . ASP A 1 394 ? 13.672 -19.234 1.18 1 96.19 394 ASP A O 1
ATOM 3151 N N . VAL A 1 395 ? 12.836 -18.812 -0.837 1 95.44 395 VAL A N 1
ATOM 3152 C CA . VAL A 1 395 ? 12.75 -20.219 -1.218 1 95.44 395 VAL A CA 1
ATOM 3153 C C . VAL A 1 395 ? 14.148 -20.766 -1.5 1 95.44 395 VAL A C 1
ATOM 3155 O O . VAL A 1 395 ? 14.484 -21.875 -1.07 1 95.44 395 VAL A O 1
ATOM 3158 N N . VAL A 1 396 ? 14.922 -20.031 -2.213 1 94.19 396 VAL A N 1
ATOM 3159 C CA . VAL A 1 396 ? 16.281 -20.438 -2.541 1 94.19 396 VAL A CA 1
ATOM 3160 C C . VAL A 1 396 ? 17.078 -20.688 -1.256 1 94.19 396 VAL A C 1
ATOM 3162 O O . VAL A 1 396 ? 17.812 -21.672 -1.154 1 94.19 396 VAL A O 1
ATOM 3165 N N . ASP A 1 397 ? 16.922 -19.797 -0.342 1 94.12 397 ASP A N 1
ATOM 3166 C CA . ASP A 1 397 ? 17.594 -19.953 0.949 1 94.12 397 ASP A CA 1
ATOM 3167 C C . ASP A 1 397 ? 17.141 -21.234 1.646 1 94.12 397 ASP A C 1
ATOM 3169 O O . ASP A 1 397 ? 17.953 -21.969 2.191 1 94.12 397 ASP A O 1
ATOM 3173 N N . ALA A 1 398 ? 15.859 -21.484 1.618 1 94 398 ALA A N 1
ATOM 3174 C CA . ALA A 1 398 ? 15.305 -22.703 2.207 1 94 398 ALA A CA 1
ATOM 3175 C C . ALA A 1 398 ? 15.852 -23.938 1.51 1 94 398 ALA A C 1
ATOM 3177 O O . ALA A 1 398 ? 16.156 -24.938 2.16 1 94 398 ALA A O 1
ATOM 3178 N N . MET A 1 399 ? 16 -23.875 0.242 1 93.62 399 MET A N 1
ATOM 3179 C CA . MET A 1 399 ? 16.531 -24.984 -0.539 1 93.62 399 MET A CA 1
ATOM 3180 C C . MET A 1 399 ? 17.984 -25.281 -0.144 1 93.62 399 MET A C 1
ATOM 3182 O O . MET A 1 399 ? 18.359 -26.438 0.02 1 93.62 399 MET A O 1
ATOM 3186 N N . GLY A 1 400 ? 18.719 -24.234 -0.041 1 92.44 400 GLY A N 1
ATOM 3187 C CA . GLY A 1 400 ? 20.094 -24.422 0.389 1 92.44 400 GLY A CA 1
ATOM 3188 C C . GLY A 1 400 ? 20.203 -25.094 1.746 1 92.44 400 GLY A C 1
ATOM 3189 O O . GLY A 1 400 ? 21.062 -25.953 1.949 1 92.44 400 GLY A O 1
ATOM 3190 N N . LYS A 1 401 ? 19.359 -24.719 2.615 1 92.75 401 LYS A N 1
ATOM 3191 C CA . LYS A 1 401 ? 19.359 -25.297 3.955 1 92.75 401 LYS A CA 1
ATOM 3192 C C . LYS A 1 401 ? 19 -26.781 3.912 1 92.75 401 LYS A C 1
ATOM 3194 O O . LYS A 1 401 ? 19.625 -27.609 4.578 1 92.75 401 LYS A O 1
ATOM 3199 N N . ASP A 1 402 ? 18.016 -27.094 3.141 1 92.62 402 ASP A N 1
ATOM 3200 C CA . ASP A 1 402 ? 17.578 -28.484 3.051 1 92.62 402 ASP A CA 1
ATOM 3201 C C . ASP A 1 402 ? 18.609 -29.344 2.33 1 92.62 402 ASP A C 1
ATOM 3203 O O . ASP A 1 402 ? 18.781 -30.531 2.662 1 92.62 402 ASP A O 1
ATOM 3207 N N . MET A 1 403 ? 19.266 -28.734 1.373 1 90.75 403 MET A N 1
ATOM 3208 C CA . MET A 1 403 ? 20.266 -29.469 0.604 1 90.75 403 MET A CA 1
ATOM 3209 C C . MET A 1 403 ? 21.625 -29.391 1.279 1 90.75 403 MET A C 1
ATOM 3211 O O . MET A 1 403 ? 22.594 -30.016 0.822 1 90.75 403 MET A O 1
ATOM 3215 N N . LYS A 1 404 ? 21.734 -28.547 2.389 1 91.56 404 LYS A N 1
ATOM 3216 C CA . LYS A 1 404 ? 22.953 -28.344 3.168 1 91.56 404 LYS A CA 1
ATOM 3217 C C . LYS A 1 404 ? 24.062 -27.781 2.299 1 91.56 404 LYS A C 1
ATOM 3219 O O . LYS A 1 404 ? 25.25 -28.062 2.52 1 91.56 404 LYS A O 1
ATOM 3224 N N . LYS A 1 405 ? 23.672 -27.188 1.26 1 90.94 405 LYS A N 1
ATOM 3225 C CA . LYS A 1 405 ? 24.578 -26.5 0.346 1 90.94 405 LYS A CA 1
ATOM 3226 C C . LYS A 1 405 ? 23.891 -25.312 -0.309 1 90.94 405 LYS A C 1
ATOM 3228 O O . LYS A 1 405 ? 22.766 -25.422 -0.777 1 90.94 405 LYS A O 1
ATOM 3233 N N . PRO A 1 406 ? 24.641 -24.172 -0.316 1 89.94 406 PRO A N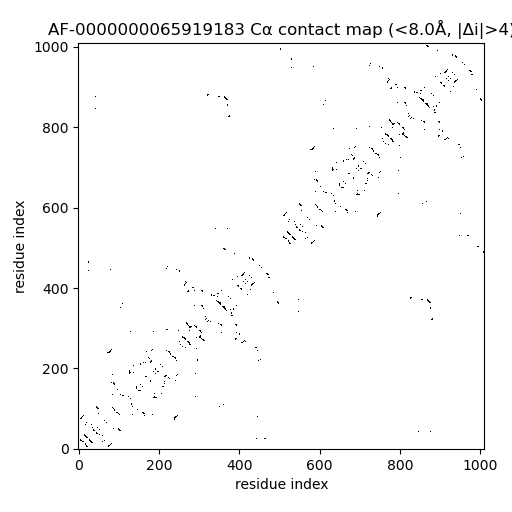 1
ATOM 3234 C CA . PRO A 1 406 ? 24.047 -23.016 -0.998 1 89.94 406 PRO A CA 1
ATOM 3235 C C . PRO A 1 406 ? 23.844 -23.25 -2.492 1 89.94 406 PRO A C 1
ATOM 3237 O O . PRO A 1 406 ? 24.641 -23.953 -3.121 1 89.94 406 PRO A O 1
ATOM 3240 N N . ILE A 1 407 ? 22.797 -22.641 -3.033 1 92 407 ILE A N 1
ATOM 3241 C CA . ILE A 1 407 ? 22.547 -22.719 -4.469 1 92 407 ILE A CA 1
ATOM 3242 C C . ILE A 1 407 ? 23.453 -21.719 -5.195 1 92 407 ILE A C 1
ATOM 3244 O O . ILE A 1 407 ? 23.266 -20.5 -5.082 1 92 407 ILE A O 1
ATOM 3248 N N . GLU A 1 408 ? 24.312 -22.203 -5.98 1 93.12 408 GLU A N 1
ATOM 3249 C CA . GLU A 1 408 ? 25.297 -21.344 -6.625 1 93.12 408 GLU A CA 1
ATOM 3250 C C . GLU A 1 408 ? 24.797 -20.859 -7.984 1 93.12 408 GLU A C 1
ATOM 3252 O O . GLU A 1 408 ? 25.188 -19.781 -8.438 1 93.12 408 GLU A O 1
ATOM 3257 N N . ILE A 1 409 ? 24.094 -21.734 -8.57 1 93.38 409 ILE A N 1
ATOM 3258 C CA . ILE A 1 409 ? 23.609 -21.453 -9.922 1 93.38 409 ILE A CA 1
ATOM 3259 C C . ILE A 1 409 ? 22.141 -21.891 -10.047 1 93.38 409 ILE A C 1
ATOM 3261 O O . ILE A 1 409 ? 21.766 -22.953 -9.547 1 93.38 409 ILE A O 1
ATOM 3265 N N . PHE A 1 410 ? 21.344 -21 -10.555 1 91.31 410 PHE A N 1
ATOM 3266 C CA . PHE A 1 410 ? 20.047 -21.516 -10.977 1 91.31 410 PHE A CA 1
ATOM 3267 C C . PHE A 1 410 ? 19.656 -20.953 -12.336 1 91.31 410 PHE A C 1
ATOM 3269 O O . PHE A 1 410 ? 20.109 -19.859 -12.711 1 91.31 410 PHE A O 1
ATOM 3276 N N . LYS A 1 411 ? 18.938 -21.766 -13.117 1 94.75 411 LYS A N 1
ATOM 3277 C CA . LYS A 1 411 ? 18.438 -21.438 -14.445 1 94.75 411 LYS A CA 1
ATOM 3278 C C . LYS A 1 411 ? 17.047 -20.797 -14.367 1 94.75 411 LYS A C 1
ATOM 3280 O O . LYS A 1 411 ? 16.188 -21.25 -13.602 1 94.75 411 LYS A O 1
ATOM 3285 N N . VAL A 1 412 ? 16.875 -19.719 -15.109 1 95 412 VAL A N 1
ATOM 3286 C CA . VAL A 1 412 ? 15.609 -18.984 -14.977 1 95 412 VAL A CA 1
ATOM 3287 C C . VAL A 1 412 ? 14.828 -19.078 -16.297 1 95 412 VAL A C 1
ATOM 3289 O O . VAL A 1 412 ? 15.414 -19.219 -17.359 1 95 412 VAL A O 1
ATOM 3292 N N . ASP A 1 413 ? 13.5 -19.047 -16.188 1 92.94 413 ASP A N 1
ATOM 3293 C CA . ASP A 1 413 ? 12.602 -19.016 -17.344 1 92.94 413 ASP A CA 1
ATOM 3294 C C . ASP A 1 413 ? 11.273 -18.359 -16.984 1 92.94 413 ASP A C 1
ATOM 3296 O O . ASP A 1 413 ? 11.102 -17.844 -15.867 1 92.94 413 ASP A O 1
ATOM 3300 N N . GLY A 1 414 ? 10.398 -18.203 -18 1 88.69 414 GLY A N 1
ATOM 3301 C CA . GLY A 1 414 ? 9.125 -17.516 -17.797 1 88.69 414 GLY A CA 1
ATOM 3302 C C . GLY A 1 414 ? 9.125 -16.078 -18.281 1 88.69 414 GLY A C 1
ATOM 3303 O O . GLY A 1 414 ? 10.195 -15.5 -18.5 1 88.69 414 GLY A O 1
ATOM 3304 N N . GLY A 1 415 ? 8.016 -15.562 -18.344 1 83.06 415 GLY A N 1
ATOM 3305 C CA . GLY A 1 415 ? 7.844 -14.234 -18.922 1 83.06 415 GLY A CA 1
ATOM 3306 C C . GLY A 1 415 ? 8.578 -13.156 -18.156 1 83.06 415 GLY A C 1
ATOM 3307 O O . GLY A 1 415 ? 9.195 -12.266 -18.75 1 83.06 415 GLY A O 1
ATOM 3308 N N . ALA A 1 416 ? 8.562 -13.219 -16.859 1 87.81 416 ALA A N 1
ATOM 3309 C CA . ALA A 1 416 ? 9.172 -12.188 -16.016 1 87.81 416 ALA A CA 1
ATOM 3310 C C . ALA A 1 416 ? 10.695 -12.25 -16.094 1 87.81 416 ALA A C 1
ATOM 3312 O O . ALA A 1 416 ? 11.383 -11.289 -15.742 1 87.81 416 ALA A O 1
ATOM 3313 N N . ALA A 1 417 ? 11.203 -13.375 -16.578 1 90.62 417 ALA A N 1
ATOM 3314 C CA . ALA A 1 417 ? 12.648 -13.516 -16.703 1 90.62 417 ALA A CA 1
ATOM 3315 C C . ALA A 1 417 ? 13.203 -12.594 -17.781 1 90.62 417 ALA A C 1
ATOM 3317 O O . ALA A 1 417 ? 14.414 -12.375 -17.859 1 90.62 417 ALA A O 1
ATOM 3318 N N . ASN A 1 418 ? 12.359 -12.047 -18.578 1 88.5 418 ASN A N 1
ATOM 3319 C CA . ASN A 1 418 ? 12.789 -11.109 -19.609 1 88.5 418 ASN A CA 1
ATOM 3320 C C . ASN A 1 418 ? 13.141 -9.75 -19.016 1 88.5 418 ASN A C 1
ATOM 3322 O O . ASN A 1 418 ? 13.781 -8.93 -19.672 1 88.5 418 ASN A O 1
ATOM 3326 N N . ASN A 1 419 ? 12.719 -9.477 -17.828 1 92.44 419 ASN A N 1
ATOM 3327 C CA . ASN A 1 419 ? 13.055 -8.234 -17.141 1 92.44 419 ASN A CA 1
ATOM 3328 C C . ASN A 1 419 ? 14.469 -8.266 -16.578 1 92.44 419 ASN A C 1
ATOM 3330 O O . ASN A 1 419 ? 14.719 -8.93 -15.562 1 92.44 419 ASN A O 1
ATOM 3334 N N . LYS A 1 420 ? 15.32 -7.551 -17.188 1 92.31 420 LYS A N 1
ATOM 3335 C CA . LYS A 1 420 ? 16.734 -7.617 -16.844 1 92.31 420 LYS A CA 1
ATOM 3336 C C . LYS A 1 420 ? 16.969 -7.074 -15.43 1 92.31 420 LYS A C 1
ATOM 3338 O O . LYS A 1 420 ? 17.859 -7.555 -14.711 1 92.31 420 LYS A O 1
ATOM 3343 N N . PHE A 1 421 ? 16.281 -6.078 -15.117 1 95 421 PHE A N 1
ATOM 3344 C CA . PHE A 1 421 ? 16.391 -5.559 -13.758 1 95 421 PHE A CA 1
ATOM 3345 C C . PHE A 1 421 ? 16.078 -6.641 -12.734 1 95 421 PHE A C 1
ATOM 3347 O O . PHE A 1 421 ? 16.828 -6.84 -11.781 1 95 421 PHE A O 1
ATOM 3354 N N . LEU A 1 422 ? 14.945 -7.305 -12.898 1 96.12 422 LEU A N 1
ATOM 3355 C CA . LEU A 1 422 ? 14.5 -8.352 -11.984 1 96.12 422 LEU A CA 1
ATOM 3356 C C . LEU A 1 422 ? 15.547 -9.453 -11.875 1 96.12 422 LEU A C 1
ATOM 3358 O O . LEU A 1 422 ? 15.859 -9.906 -10.766 1 96.12 422 LEU A O 1
ATOM 3362 N N . MET A 1 423 ? 16.125 -9.891 -12.961 1 96.19 423 MET A N 1
ATOM 3363 C CA . MET A 1 423 ? 17.094 -10.984 -12.977 1 96.19 423 MET A CA 1
ATOM 3364 C C . MET A 1 423 ? 18.391 -10.562 -12.281 1 96.19 423 MET A C 1
ATOM 3366 O O . MET A 1 423 ? 18.984 -11.352 -11.531 1 96.19 423 MET A O 1
ATOM 3370 N N . GLN A 1 424 ? 18.844 -9.352 -12.594 1 97 424 GLN A N 1
ATOM 3371 C CA . GLN A 1 424 ? 20.047 -8.852 -11.922 1 97 424 GLN A CA 1
ATOM 3372 C C . GLN A 1 424 ? 19.828 -8.742 -10.414 1 97 424 GLN A C 1
ATOM 3374 O O . GLN A 1 424 ? 20.703 -9.109 -9.625 1 97 424 GLN A O 1
ATOM 3379 N N . PHE A 1 425 ? 18.703 -8.203 -10.016 1 97.25 425 PHE A N 1
ATOM 3380 C CA . PHE A 1 425 ? 18.391 -8.078 -8.594 1 97.25 425 PHE A CA 1
ATOM 3381 C C . PHE A 1 425 ? 18.328 -9.453 -7.938 1 97.25 425 PHE A C 1
ATOM 3383 O O . PHE A 1 425 ? 18.797 -9.633 -6.809 1 97.25 425 PHE A O 1
ATOM 3390 N N . GLN A 1 426 ? 17.703 -10.438 -8.648 1 97.25 426 GLN A N 1
ATOM 3391 C CA . GLN A 1 426 ? 17.656 -11.812 -8.156 1 97.25 426 GLN A CA 1
ATOM 3392 C C . GLN A 1 426 ? 19.062 -12.359 -7.902 1 97.25 426 GLN A C 1
ATOM 3394 O O . GLN A 1 426 ? 19.312 -12.969 -6.863 1 97.25 426 GLN A O 1
ATOM 3399 N N . SER A 1 427 ? 19.922 -12.148 -8.852 1 97.75 427 SER A N 1
ATOM 3400 C CA . SER A 1 427 ? 21.312 -12.57 -8.695 1 97.75 427 SER A CA 1
ATOM 3401 C C . SER A 1 427 ? 21.953 -11.906 -7.488 1 97.75 427 SER A C 1
ATOM 3403 O O . SER A 1 427 ? 22.672 -12.562 -6.723 1 97.75 427 SER A O 1
ATOM 3405 N N . ASN A 1 428 ? 21.703 -10.633 -7.297 1 97.62 428 ASN A N 1
ATOM 3406 C CA . ASN A 1 428 ? 22.266 -9.875 -6.184 1 97.62 428 ASN A CA 1
ATOM 3407 C C . ASN A 1 428 ? 21.812 -10.438 -4.84 1 97.62 428 ASN A C 1
ATOM 3409 O O . ASN A 1 428 ? 22.641 -10.734 -3.979 1 97.62 428 ASN A O 1
ATOM 3413 N N . ILE A 1 429 ? 20.547 -10.633 -4.691 1 96.81 429 ILE A N 1
ATOM 3414 C CA . ILE A 1 429 ? 20 -10.945 -3.377 1 96.81 429 ILE A CA 1
ATOM 3415 C C . ILE A 1 429 ? 20.312 -12.398 -3.023 1 96.81 429 ILE A C 1
ATOM 3417 O O . ILE A 1 429 ? 20.516 -12.727 -1.854 1 96.81 429 ILE A O 1
ATOM 3421 N N . SER A 1 430 ? 20.359 -13.289 -4.012 1 96.19 430 SER A N 1
ATOM 3422 C CA . SER A 1 430 ? 20.641 -14.695 -3.76 1 96.19 430 SER A CA 1
ATOM 3423 C C . SER A 1 430 ? 22.141 -14.961 -3.711 1 96.19 430 SER A C 1
ATOM 3425 O O . SER A 1 430 ? 22.578 -16.031 -3.285 1 96.19 430 SER A O 1
ATOM 3427 N N . GLN A 1 431 ? 22.891 -14.008 -4.172 1 96.19 431 GLN A N 1
ATOM 3428 C CA . GLN A 1 431 ? 24.328 -14.18 -4.32 1 96.19 431 GLN A CA 1
ATOM 3429 C C . GLN A 1 431 ? 24.641 -15.43 -5.145 1 96.19 431 GLN A C 1
ATOM 3431 O O . GLN A 1 431 ? 25.531 -16.203 -4.789 1 96.19 431 GLN A O 1
ATOM 3436 N N . SER A 1 432 ? 23.844 -15.664 -6.172 1 96.38 432 SER A N 1
ATOM 3437 C CA . SER A 1 432 ? 23.969 -16.797 -7.082 1 96.38 432 SER A CA 1
ATOM 3438 C C . SER A 1 432 ? 24.094 -16.344 -8.531 1 96.38 432 SER A C 1
ATOM 3440 O O . SER A 1 432 ? 23.609 -15.266 -8.891 1 96.38 432 SER A O 1
ATOM 3442 N N . LYS A 1 433 ? 24.719 -17.156 -9.336 1 96.81 433 LYS A N 1
ATOM 3443 C CA . LYS A 1 433 ? 24.719 -16.922 -10.781 1 96.81 433 LYS A CA 1
ATOM 3444 C C . LYS A 1 433 ? 23.375 -17.297 -11.406 1 96.81 433 LYS A C 1
ATOM 3446 O O . LYS A 1 433 ? 22.797 -18.328 -11.07 1 96.81 433 LYS A O 1
ATOM 3451 N N . VAL A 1 434 ? 22.891 -16.391 -12.227 1 96.31 434 VAL A N 1
ATOM 3452 C CA . VAL A 1 434 ? 21.625 -16.609 -12.914 1 96.31 434 VAL A CA 1
ATOM 3453 C C . VAL A 1 434 ? 21.891 -16.844 -14.398 1 96.31 434 VAL A C 1
ATOM 3455 O O . VAL A 1 434 ? 22.578 -16.047 -15.047 1 96.31 434 VAL A O 1
ATOM 3458 N N . ILE A 1 435 ? 21.359 -17.969 -14.93 1 95.94 435 ILE A N 1
ATOM 3459 C CA . ILE A 1 435 ? 21.531 -18.297 -16.344 1 95.94 435 ILE A CA 1
ATOM 3460 C C . ILE A 1 435 ? 20.172 -18.297 -17.031 1 95.94 435 ILE A C 1
ATOM 3462 O O . ILE A 1 435 ? 19.234 -18.969 -16.594 1 95.94 435 ILE A O 1
ATOM 3466 N N . LYS A 1 436 ? 20 -17.578 -18.031 1 94.5 436 LYS A N 1
ATOM 3467 C CA . LYS A 1 436 ? 18.797 -17.562 -18.844 1 94.5 436 LYS A CA 1
ATOM 3468 C C . LYS A 1 436 ? 19.047 -18.188 -20.219 1 94.5 436 LYS A C 1
ATOM 3470 O O . LYS A 1 436 ? 19.953 -17.75 -20.953 1 94.5 436 LYS A O 1
ATOM 3475 N N . PRO A 1 437 ? 18.312 -19.156 -20.547 1 92.62 437 PRO A N 1
ATOM 3476 C CA . PRO A 1 437 ? 18.453 -19.734 -21.891 1 92.62 437 PRO A CA 1
ATOM 3477 C C . PRO A 1 437 ? 17.828 -18.844 -22.969 1 92.62 437 PRO A C 1
ATOM 3479 O O . PRO A 1 437 ? 17.062 -17.922 -22.656 1 92.62 437 PRO A O 1
ATOM 3482 N N . THR A 1 438 ? 18.188 -19.141 -24.219 1 89.56 438 THR A N 1
ATOM 3483 C CA . THR A 1 438 ? 17.625 -18.422 -25.344 1 89.56 438 THR A CA 1
ATOM 3484 C C . THR A 1 438 ? 16.125 -18.688 -25.484 1 89.56 438 THR A C 1
ATOM 3486 O O . THR A 1 438 ? 15.344 -17.781 -25.75 1 89.56 438 THR A O 1
ATOM 3489 N N . ASN A 1 439 ? 15.797 -19.938 -25.297 1 85.12 439 ASN A N 1
ATOM 3490 C CA . ASN A 1 439 ? 14.391 -20.328 -25.281 1 85.12 439 ASN A CA 1
ATOM 3491 C C . ASN A 1 439 ? 13.789 -20.234 -23.891 1 85.12 439 ASN A C 1
ATOM 3493 O O . ASN A 1 439 ? 14.102 -21.062 -23.031 1 85.12 439 ASN A O 1
ATOM 3497 N N . ILE A 1 440 ? 12.844 -19.375 -23.766 1 77.81 440 ILE A N 1
ATOM 3498 C CA . ILE A 1 440 ? 12.336 -19.156 -22.406 1 77.81 440 ILE A CA 1
ATOM 3499 C C . ILE A 1 440 ? 11.031 -19.922 -22.219 1 77.81 440 ILE A C 1
ATOM 3501 O O . ILE A 1 440 ? 10.461 -19.922 -21.125 1 77.81 440 ILE A O 1
ATOM 3505 N N . GLU A 1 441 ? 10.578 -20.609 -23.297 1 87.25 441 GLU A N 1
ATOM 3506 C CA . GLU A 1 441 ? 9.391 -21.453 -23.188 1 87.25 441 GLU A CA 1
ATOM 3507 C C . GLU A 1 441 ? 9.75 -22.844 -22.672 1 87.25 441 GLU A C 1
ATOM 3509 O O . GLU A 1 441 ? 9.359 -23.844 -23.281 1 87.25 441 GLU A O 1
ATOM 3514 N N . THR A 1 442 ? 10.414 -22.812 -21.562 1 90.56 442 THR A N 1
ATOM 3515 C CA . THR A 1 442 ? 11 -24.062 -21.094 1 90.56 442 THR A CA 1
ATOM 3516 C C . THR A 1 442 ? 9.906 -25.016 -20.609 1 90.56 442 THR A C 1
ATOM 3518 O O . THR A 1 442 ? 10.062 -26.234 -20.703 1 90.56 442 THR A O 1
ATOM 3521 N N . THR A 1 443 ? 8.836 -24.438 -20.109 1 93.81 443 THR A N 1
ATOM 3522 C CA . THR A 1 443 ? 7.715 -25.281 -19.703 1 93.81 443 THR A CA 1
ATOM 3523 C C . THR A 1 443 ? 7.184 -26.094 -20.891 1 93.81 443 THR A C 1
ATOM 3525 O O . THR A 1 443 ? 7.027 -27.312 -20.781 1 93.81 443 THR A O 1
ATOM 3528 N N . ALA A 1 444 ? 6.965 -25.438 -21.969 1 95.44 444 ALA A N 1
ATOM 3529 C CA . ALA A 1 444 ? 6.48 -26.125 -23.172 1 95.44 444 ALA A CA 1
ATOM 3530 C C . ALA A 1 444 ? 7.531 -27.078 -23.719 1 95.44 444 ALA A C 1
ATOM 3532 O O . ALA A 1 444 ? 7.199 -28.172 -24.203 1 95.44 444 ALA A O 1
ATOM 3533 N N . MET A 1 445 ? 8.766 -26.672 -23.641 1 96 445 MET A N 1
ATOM 3534 C CA . MET A 1 445 ? 9.844 -27.5 -24.188 1 96 445 MET A CA 1
ATOM 3535 C C . MET A 1 445 ? 9.961 -28.812 -23.406 1 96 445 MET A C 1
ATOM 3537 O O . MET A 1 445 ? 10.281 -29.844 -23.984 1 96 445 MET A O 1
ATOM 3541 N N . GLY A 1 446 ? 9.797 -28.688 -22.062 1 97.56 446 GLY A N 1
ATOM 3542 C CA . GLY A 1 446 ? 9.82 -29.906 -21.281 1 97.56 446 GLY A CA 1
ATOM 3543 C C . GLY A 1 446 ? 8.82 -30.953 -21.766 1 97.56 446 GLY A C 1
ATOM 3544 O O . GLY A 1 446 ? 9.172 -32.125 -21.953 1 97.56 446 GLY A O 1
ATOM 3545 N N . ALA A 1 447 ? 7.613 -30.531 -21.969 1 98.25 447 ALA A N 1
ATOM 3546 C CA . ALA A 1 447 ? 6.566 -31.422 -22.453 1 98.25 447 ALA A CA 1
ATOM 3547 C C . ALA A 1 447 ? 6.883 -31.906 -23.875 1 98.25 447 ALA A C 1
ATOM 3549 O O . ALA A 1 447 ? 6.613 -33.062 -24.219 1 98.25 447 ALA A O 1
ATOM 3550 N N . ALA A 1 448 ? 7.426 -31.031 -24.719 1 98.12 448 ALA A N 1
ATOM 3551 C CA . ALA A 1 448 ? 7.832 -31.406 -26.062 1 98.12 448 ALA A CA 1
ATOM 3552 C C . ALA A 1 448 ? 8.875 -32.531 -26.031 1 98.12 448 ALA A C 1
ATOM 3554 O O . ALA A 1 448 ? 8.758 -33.5 -26.766 1 98.12 448 ALA A O 1
ATOM 3555 N N . PHE A 1 449 ? 9.867 -32.344 -25.234 1 97.88 449 PHE A N 1
ATOM 3556 C CA . PHE A 1 449 ? 10.953 -33.312 -25.109 1 97.88 449 PHE A CA 1
ATOM 3557 C C . PHE A 1 449 ? 10.438 -34.656 -24.641 1 97.88 449 PHE A C 1
ATOM 3559 O O . PHE A 1 449 ? 10.812 -35.688 -25.172 1 97.88 449 PHE A O 1
ATOM 3566 N N . MET A 1 450 ? 9.594 -34.594 -23.625 1 98 450 MET A N 1
ATOM 3567 C CA . MET A 1 450 ? 9.031 -35.844 -23.109 1 98 450 MET A CA 1
ATOM 3568 C C . MET A 1 450 ? 8.219 -36.562 -24.172 1 98 450 MET A C 1
ATOM 3570 O O . MET A 1 450 ? 8.297 -37.781 -24.297 1 98 450 MET A O 1
ATOM 3574 N N . ALA A 1 451 ? 7.387 -35.812 -24.891 1 98.44 451 ALA A N 1
ATOM 3575 C CA . ALA A 1 451 ? 6.598 -36.375 -25.969 1 98.44 451 ALA A CA 1
ATOM 3576 C C . ALA A 1 451 ? 7.5 -37 -27.047 1 98.44 451 ALA A C 1
ATOM 3578 O O . ALA A 1 451 ? 7.242 -38.094 -27.531 1 98.44 451 ALA A O 1
ATOM 3579 N N . GLY A 1 452 ? 8.531 -36.25 -27.453 1 98 452 GLY A N 1
ATOM 3580 C CA . GLY A 1 452 ? 9.477 -36.719 -28.453 1 98 452 GLY A CA 1
ATOM 3581 C C . GLY A 1 452 ? 10.203 -37.969 -28.031 1 98 452 GLY A C 1
ATOM 3582 O O . GLY A 1 452 ? 10.445 -38.875 -28.859 1 98 452 GLY A O 1
ATOM 3583 N N . LEU A 1 453 ? 10.57 -38.031 -26.812 1 97.25 453 LEU A N 1
ATOM 3584 C CA . LEU A 1 453 ? 11.242 -39.219 -26.297 1 97.25 453 LEU A CA 1
ATOM 3585 C C . LEU A 1 453 ? 10.312 -40.438 -26.344 1 97.25 453 LEU A C 1
ATOM 3587 O O . LEU A 1 453 ? 10.742 -41.531 -26.672 1 97.25 453 LEU A O 1
ATOM 3591 N N . ALA A 1 454 ? 9.062 -40.219 -26.016 1 97.38 454 ALA A N 1
ATOM 3592 C CA . ALA A 1 454 ? 8.078 -41.312 -25.969 1 97.38 454 ALA A CA 1
ATOM 3593 C C . ALA A 1 454 ? 7.93 -41.969 -27.328 1 97.38 454 ALA A C 1
ATOM 3595 O O . ALA A 1 454 ? 7.68 -43.188 -27.422 1 97.38 454 ALA A O 1
ATOM 3596 N N . VAL A 1 455 ? 8.094 -41.188 -28.422 1 97.25 455 VAL A N 1
ATOM 3597 C CA . VAL A 1 455 ? 7.797 -41.719 -29.75 1 97.25 455 VAL A CA 1
ATOM 3598 C C . VAL A 1 455 ? 9.094 -41.875 -30.547 1 97.25 455 VAL A C 1
ATOM 3600 O O . VAL A 1 455 ? 9.062 -42.125 -31.75 1 97.25 455 VAL A O 1
ATOM 3603 N N . GLY A 1 456 ? 10.141 -41.625 -29.969 1 96.25 456 GLY A N 1
ATOM 3604 C CA . GLY A 1 456 ? 11.438 -41.812 -30.594 1 96.25 456 GLY A CA 1
ATOM 3605 C C . GLY A 1 456 ? 11.844 -40.688 -31.516 1 96.25 456 GLY A C 1
ATOM 3606 O O . GLY A 1 456 ? 12.703 -40.844 -32.375 1 96.25 456 GLY A O 1
ATOM 3607 N N . TYR A 1 457 ? 11.148 -39.625 -31.422 1 96.88 457 TYR A N 1
ATOM 3608 C CA . TYR A 1 457 ? 11.547 -38.438 -32.156 1 96.88 457 TYR A CA 1
ATOM 3609 C C . TYR A 1 457 ? 12.938 -37.969 -31.766 1 96.88 457 TYR A C 1
ATOM 3611 O O . TYR A 1 457 ? 13.75 -37.594 -32.625 1 96.88 457 TYR A O 1
ATOM 3619 N N . TRP A 1 458 ? 13.227 -37.844 -30.562 1 96.44 458 TRP A N 1
ATOM 3620 C CA . TRP A 1 458 ? 14.578 -37.781 -30.016 1 96.44 458 TRP A CA 1
ATOM 3621 C C . TRP A 1 458 ? 14.992 -39.125 -29.422 1 96.44 458 TRP A C 1
ATOM 3623 O O . TRP A 1 458 ? 14.18 -39.781 -28.781 1 96.44 458 TRP A O 1
ATOM 3633 N N . GLU A 1 459 ? 16.188 -39.438 -29.578 1 94.69 459 GLU A N 1
ATOM 3634 C CA . GLU A 1 459 ? 16.641 -40.75 -29.203 1 94.69 459 GLU A CA 1
ATOM 3635 C C . GLU A 1 459 ? 16.812 -40.875 -27.688 1 94.69 459 GLU A C 1
ATOM 3637 O O . GLU A 1 459 ? 16.516 -41.938 -27.109 1 94.69 459 GLU A O 1
ATOM 3642 N N . ASN A 1 460 ? 17.469 -39.906 -27.141 1 93.62 460 ASN A N 1
ATOM 3643 C CA . ASN A 1 460 ? 17.75 -39.938 -25.719 1 93.62 460 ASN A CA 1
ATOM 3644 C C . ASN A 1 460 ? 18 -38.531 -25.188 1 93.62 460 ASN A C 1
ATOM 3646 O O . ASN A 1 460 ? 17.922 -37.531 -25.938 1 93.62 460 ASN A O 1
ATOM 3650 N N . VAL A 1 461 ? 18.219 -38.469 -23.906 1 93.19 461 VAL A N 1
ATOM 3651 C CA . VAL A 1 461 ? 18.406 -37.219 -23.203 1 93.19 461 VAL A CA 1
ATOM 3652 C C . VAL A 1 461 ? 19.656 -36.5 -23.719 1 93.19 461 VAL A C 1
ATOM 3654 O O . VAL A 1 461 ? 19.703 -35.281 -23.812 1 93.19 461 VAL A O 1
ATOM 3657 N N . GLU A 1 462 ? 20.656 -37.219 -24.094 1 94.12 462 GLU A N 1
ATOM 3658 C CA . GLU A 1 462 ? 21.891 -36.656 -24.609 1 94.12 462 GLU A CA 1
ATOM 3659 C C . GLU A 1 462 ? 21.641 -35.844 -25.875 1 94.12 462 GLU A C 1
ATOM 3661 O O . GLU A 1 462 ? 22.281 -34.812 -26.109 1 94.12 462 GLU A O 1
ATOM 3666 N N . GLU A 1 463 ? 20.781 -36.312 -26.656 1 94.56 463 GLU A N 1
ATOM 3667 C CA . GLU A 1 463 ? 20.422 -35.562 -27.859 1 94.56 463 GLU A CA 1
ATOM 3668 C C . GLU A 1 463 ? 19.75 -34.25 -27.516 1 94.56 463 GLU A C 1
ATOM 3670 O O . GLU A 1 463 ? 19.953 -33.25 -28.203 1 94.56 463 GLU A O 1
ATOM 3675 N N . LEU A 1 464 ? 18.953 -34.25 -26.484 1 94.62 464 LEU A N 1
ATOM 3676 C CA . LEU A 1 464 ? 18.25 -33.062 -26.047 1 94.62 464 LEU A CA 1
ATOM 3677 C C . LEU A 1 464 ? 19.234 -31.984 -25.594 1 94.62 464 LEU A C 1
ATOM 3679 O O . LEU A 1 464 ? 19.016 -30.797 -25.812 1 94.62 464 LEU A O 1
ATOM 3683 N N . LYS A 1 465 ? 20.297 -32.344 -24.984 1 93.12 465 LYS A N 1
ATOM 3684 C CA . LYS A 1 465 ? 21.297 -31.422 -24.438 1 93.12 465 LYS A CA 1
ATOM 3685 C C . LYS A 1 465 ? 21.906 -30.562 -25.531 1 93.12 465 LYS A C 1
ATOM 3687 O O . LYS A 1 465 ? 22.344 -29.438 -25.281 1 93.12 465 LYS A O 1
ATOM 3692 N N . LYS A 1 466 ? 21.875 -31.031 -26.703 1 91.38 466 LYS A N 1
ATOM 3693 C CA . LYS A 1 466 ? 22.453 -30.312 -27.844 1 91.38 466 LYS A CA 1
ATOM 3694 C C . LYS A 1 466 ? 21.594 -29.125 -28.25 1 91.38 466 LYS A C 1
ATOM 3696 O O . LYS A 1 466 ? 22.047 -28.234 -28.953 1 91.38 466 LYS A O 1
ATOM 3701 N N . THR A 1 467 ? 20.422 -29.109 -27.797 1 89.44 467 THR A N 1
ATOM 3702 C CA . THR A 1 467 ? 19.484 -28.062 -28.188 1 89.44 467 THR A CA 1
ATOM 3703 C C . THR A 1 467 ? 19.594 -26.859 -27.266 1 89.44 467 THR A C 1
ATOM 3705 O O . THR A 1 467 ? 19.062 -25.781 -27.562 1 89.44 467 THR A O 1
ATOM 3708 N N . TYR A 1 468 ? 20.281 -27.031 -26.156 1 89.06 468 TYR A N 1
ATOM 3709 C CA . TYR A 1 468 ? 20.312 -26.016 -25.125 1 89.06 468 TYR A CA 1
ATOM 3710 C C . TYR A 1 468 ? 21.281 -24.891 -25.484 1 89.06 468 TYR A C 1
ATOM 3712 O O . TYR A 1 468 ? 22.438 -25.141 -25.844 1 89.06 468 TYR A O 1
ATOM 3720 N N . LYS A 1 469 ? 20.781 -23.641 -25.469 1 91.44 469 LYS A N 1
ATOM 3721 C CA . LYS A 1 469 ? 21.594 -22.453 -25.75 1 91.44 469 LYS A CA 1
ATOM 3722 C C . LYS A 1 469 ? 21.359 -21.375 -24.672 1 91.44 469 LYS A C 1
ATOM 3724 O O . LYS A 1 469 ? 20.219 -21.109 -24.281 1 91.44 469 LYS A O 1
ATOM 3729 N N . VAL A 1 470 ? 22.469 -20.828 -24.219 1 92.5 470 VAL A N 1
ATOM 3730 C CA . VAL A 1 470 ? 22.422 -19.812 -23.188 1 92.5 470 VAL A CA 1
ATOM 3731 C C . VAL A 1 470 ? 22.297 -18.422 -23.828 1 92.5 470 VAL A C 1
ATOM 3733 O O . VAL A 1 470 ? 23.031 -18.109 -24.766 1 92.5 470 VAL A O 1
ATOM 3736 N N . HIS A 1 471 ? 21.344 -17.641 -23.375 1 92.25 471 HIS A N 1
ATOM 3737 C CA . HIS A 1 471 ? 21.203 -16.266 -23.812 1 92.25 471 HIS A CA 1
ATOM 3738 C C . HIS A 1 471 ? 22.141 -15.336 -23.047 1 92.25 471 HIS A C 1
ATOM 3740 O O . HIS A 1 471 ? 22.938 -14.602 -23.641 1 92.25 471 HIS A O 1
ATOM 3746 N N . PHE A 1 472 ? 22.047 -15.328 -21.688 1 92.88 472 PHE A N 1
ATOM 3747 C CA . PHE A 1 472 ? 23 -14.555 -20.875 1 92.88 472 PHE A CA 1
ATOM 3748 C C . PHE A 1 472 ? 23.203 -15.195 -19.516 1 92.88 472 PHE A C 1
ATOM 3750 O O . PHE A 1 472 ? 22.438 -16.094 -19.125 1 92.88 472 PHE A O 1
ATOM 3757 N N . GLU A 1 473 ? 24.25 -14.781 -18.922 1 95.88 473 GLU A N 1
ATOM 3758 C CA . GLU A 1 473 ? 24.625 -15.125 -17.547 1 95.88 473 GLU A CA 1
ATOM 3759 C C . GLU A 1 473 ? 24.844 -13.875 -16.719 1 95.88 473 GLU A C 1
ATOM 3761 O O . GLU A 1 473 ? 25.438 -12.898 -17.203 1 95.88 473 GLU A O 1
ATOM 3766 N N . LEU A 1 474 ? 24.219 -13.82 -15.523 1 96.94 474 LEU A N 1
ATOM 3767 C CA . LEU A 1 474 ? 24.391 -12.695 -14.602 1 96.94 474 LEU A CA 1
ATOM 3768 C C . LEU A 1 474 ? 25.062 -13.148 -13.312 1 96.94 474 LEU A C 1
ATOM 3770 O O . LEU A 1 474 ? 24.781 -14.25 -12.82 1 96.94 474 LEU A O 1
ATOM 3774 N N . THR A 1 475 ? 25.906 -12.32 -12.812 1 97.44 475 THR A N 1
ATOM 3775 C CA . THR A 1 475 ? 26.547 -12.547 -11.523 1 97.44 475 THR A CA 1
ATOM 3776 C C . THR A 1 475 ? 26.188 -11.43 -10.547 1 97.44 475 THR A C 1
ATOM 3778 O O . THR A 1 475 ? 25.844 -10.32 -10.953 1 97.44 475 THR A O 1
ATOM 3781 N N . PRO A 1 476 ? 26.266 -11.719 -9.188 1 97.19 476 PRO A N 1
ATOM 3782 C CA . PRO A 1 476 ? 25.922 -10.703 -8.188 1 97.19 476 PRO A CA 1
ATOM 3783 C C . PRO A 1 476 ? 26.812 -9.469 -8.273 1 97.19 476 PRO A C 1
ATOM 3785 O O . PRO A 1 476 ? 28.016 -9.594 -8.492 1 97.19 476 PRO A O 1
ATOM 3788 N N . GLU A 1 477 ? 26.172 -8.32 -8.102 1 96.94 477 GLU A N 1
ATOM 3789 C CA . GLU A 1 477 ? 26.891 -7.047 -8.148 1 96.94 477 GLU A CA 1
ATOM 3790 C C . GLU A 1 477 ? 26.875 -6.359 -6.789 1 96.94 477 GLU A C 1
ATOM 3792 O O . GLU A 1 477 ? 27.688 -5.465 -6.535 1 96.94 477 GLU A O 1
ATOM 3797 N N . LEU A 1 478 ? 25.953 -6.695 -5.902 1 96.19 478 LEU A N 1
ATOM 3798 C CA . LEU A 1 478 ? 25.859 -6.082 -4.582 1 96.19 478 LEU A CA 1
ATOM 3799 C C . LEU A 1 478 ? 26.688 -6.848 -3.561 1 96.19 478 LEU A C 1
ATOM 3801 O O . LEU A 1 478 ? 26.797 -8.078 -3.641 1 96.19 478 LEU A O 1
ATOM 3805 N N . SER A 1 479 ? 27.172 -6.086 -2.527 1 96.62 479 SER A N 1
ATOM 3806 C CA . SER A 1 479 ? 27.922 -6.711 -1.444 1 96.62 479 SER A CA 1
ATOM 3807 C C . SER A 1 479 ? 27 -7.43 -0.47 1 96.62 479 SER A C 1
ATOM 3809 O O . SER A 1 479 ? 25.797 -7.121 -0.396 1 96.62 479 SER A O 1
ATOM 3811 N N . LYS A 1 480 ? 27.562 -8.344 0.28 1 94.75 480 LYS A N 1
ATOM 3812 C CA . LYS A 1 480 ? 26.797 -9.133 1.235 1 94.75 480 LYS A CA 1
ATOM 3813 C C . LYS A 1 480 ? 26.156 -8.242 2.297 1 94.75 480 LYS A C 1
ATOM 3815 O O . LYS A 1 480 ? 24.984 -8.422 2.641 1 94.75 480 LYS A O 1
ATOM 3820 N N . PRO A 1 481 ? 26.859 -7.207 2.803 1 95.38 481 PRO A N 1
ATOM 3821 C CA . PRO A 1 481 ? 26.234 -6.332 3.797 1 95.38 481 PRO A CA 1
ATOM 3822 C C . PRO A 1 481 ? 25.047 -5.562 3.236 1 95.38 481 PRO A C 1
ATOM 3824 O O . PRO A 1 481 ? 24.047 -5.367 3.936 1 95.38 481 PRO A O 1
ATOM 3827 N N . GLU A 1 482 ? 25.109 -5.141 2.045 1 95.12 482 GLU A N 1
ATOM 3828 C CA . GLU A 1 482 ? 24 -4.449 1.395 1 95.12 482 GLU A CA 1
ATOM 3829 C C . GLU A 1 482 ? 22.797 -5.375 1.228 1 95.12 482 GLU A C 1
ATOM 3831 O O . GLU A 1 482 ? 21.672 -4.965 1.467 1 95.12 482 GLU A O 1
ATOM 3836 N N . VAL A 1 483 ? 23.141 -6.582 0.825 1 96.81 483 VAL A N 1
ATOM 3837 C CA . VAL A 1 483 ? 22.094 -7.574 0.625 1 96.81 483 VAL A CA 1
ATOM 3838 C C . VAL A 1 483 ? 21.422 -7.895 1.959 1 96.81 483 VAL A C 1
ATOM 3840 O O . VAL A 1 483 ? 20.203 -8.008 2.033 1 96.81 483 VAL A O 1
ATOM 3843 N N . ASP A 1 484 ? 22.203 -8.008 3.006 1 96.69 484 ASP A N 1
ATOM 3844 C CA . ASP A 1 484 ? 21.672 -8.32 4.328 1 96.69 484 ASP A CA 1
ATOM 3845 C C . ASP A 1 484 ? 20.703 -7.234 4.805 1 96.69 484 ASP A C 1
ATOM 3847 O O . ASP A 1 484 ? 19.688 -7.535 5.441 1 96.69 484 ASP A O 1
ATOM 3851 N N . LYS A 1 485 ? 21.031 -6.004 4.539 1 95.31 485 LYS A N 1
ATOM 3852 C CA . LYS A 1 485 ? 20.156 -4.883 4.898 1 95.31 485 LYS A CA 1
ATOM 3853 C C . LYS A 1 485 ? 18.828 -4.957 4.16 1 95.31 485 LYS A C 1
ATOM 3855 O O . LYS A 1 485 ? 17.766 -4.742 4.754 1 95.31 485 LYS A O 1
ATOM 3860 N N . LEU A 1 486 ? 18.906 -5.23 2.877 1 96.31 486 LEU A N 1
ATOM 3861 C CA . LEU A 1 486 ? 17.703 -5.344 2.059 1 96.31 486 LEU A CA 1
ATOM 3862 C C . LEU A 1 486 ? 16.828 -6.496 2.535 1 96.31 486 LEU A C 1
ATOM 3864 O O . LEU A 1 486 ? 15.609 -6.344 2.66 1 96.31 486 LEU A O 1
ATOM 3868 N N . ILE A 1 487 ? 17.469 -7.598 2.867 1 97.38 487 ILE A N 1
ATOM 3869 C CA . ILE A 1 487 ? 16.75 -8.797 3.283 1 97.38 487 ILE A CA 1
ATOM 3870 C C . ILE A 1 487 ? 16.125 -8.57 4.66 1 97.38 487 ILE A C 1
ATOM 3872 O O . ILE A 1 487 ? 15.023 -9.047 4.93 1 97.38 487 ILE A O 1
ATOM 3876 N N . LYS A 1 488 ? 16.812 -7.883 5.516 1 97.31 488 LYS A N 1
ATOM 3877 C CA . LYS A 1 488 ? 16.25 -7.566 6.824 1 97.31 488 LYS A CA 1
ATOM 3878 C C . LYS A 1 488 ? 14.938 -6.805 6.691 1 97.31 488 LYS A C 1
ATOM 3880 O O . LYS A 1 488 ? 13.953 -7.145 7.34 1 97.31 488 LYS A O 1
ATOM 3885 N N . GLY A 1 489 ? 14.922 -5.746 5.91 1 97.5 489 GLY A N 1
ATOM 3886 C CA . GLY A 1 489 ? 13.703 -5 5.664 1 97.5 489 GLY A CA 1
ATOM 3887 C C . GLY A 1 489 ? 12.578 -5.863 5.113 1 97.5 489 GLY A C 1
ATOM 3888 O O . GLY A 1 489 ? 11.422 -5.723 5.52 1 97.5 489 GLY A O 1
ATOM 3889 N N . TRP A 1 490 ? 12.961 -6.781 4.184 1 97.81 490 TRP A N 1
ATOM 3890 C CA . TRP A 1 490 ? 11.984 -7.699 3.602 1 97.81 490 TRP A CA 1
ATOM 3891 C C . TRP A 1 490 ? 11.367 -8.594 4.672 1 97.81 490 TRP A C 1
ATOM 3893 O O . TRP A 1 490 ? 10.148 -8.75 4.73 1 97.81 490 TRP A O 1
ATOM 3903 N N . LYS A 1 491 ? 12.195 -9.125 5.488 1 97.62 491 LYS A N 1
ATOM 3904 C CA . LYS A 1 491 ? 11.727 -10.023 6.531 1 97.62 491 LYS A CA 1
ATOM 3905 C C . LYS A 1 491 ? 10.789 -9.312 7.5 1 97.62 491 LYS A C 1
ATOM 3907 O O . LYS A 1 491 ? 9.773 -9.875 7.926 1 97.62 491 LYS A O 1
ATOM 3912 N N . VAL A 1 492 ? 11.07 -8.047 7.844 1 97.88 492 VAL A N 1
ATOM 3913 C CA . VAL A 1 492 ? 10.211 -7.246 8.711 1 97.88 492 VAL A CA 1
ATOM 3914 C C . VAL A 1 492 ? 8.859 -7.027 8.031 1 97.88 492 VAL A C 1
ATOM 3916 O O . VAL A 1 492 ? 7.809 -7.18 8.664 1 97.88 492 VAL A O 1
ATOM 3919 N N . ALA A 1 493 ? 8.898 -6.645 6.766 1 98.12 493 ALA A N 1
ATOM 3920 C CA . ALA A 1 493 ? 7.676 -6.383 6.012 1 98.12 493 ALA A CA 1
ATOM 3921 C C . ALA A 1 493 ? 6.793 -7.625 5.953 1 98.12 493 ALA A C 1
ATOM 3923 O O . ALA A 1 493 ? 5.586 -7.551 6.207 1 98.12 493 ALA A O 1
ATOM 3924 N N . VAL A 1 494 ? 7.41 -8.781 5.648 1 97.94 494 VAL A N 1
ATOM 3925 C CA . VAL A 1 494 ? 6.66 -10.031 5.52 1 97.94 494 VAL A CA 1
ATOM 3926 C C . VAL A 1 494 ? 6.027 -10.391 6.863 1 97.94 494 VAL A C 1
ATOM 3928 O O . VAL A 1 494 ? 4.855 -10.766 6.918 1 97.94 494 VAL A O 1
ATOM 3931 N N . GLN A 1 495 ? 6.734 -10.289 7.895 1 97.31 495 GLN A N 1
ATOM 3932 C CA . GLN A 1 495 ? 6.246 -10.641 9.227 1 97.31 495 GLN A CA 1
ATOM 3933 C C . GLN A 1 495 ? 5.008 -9.82 9.594 1 97.31 495 GLN A C 1
ATOM 3935 O O . GLN A 1 495 ? 4.105 -10.32 10.266 1 97.31 495 GLN A O 1
ATOM 3940 N N . ARG A 1 496 ? 4.934 -8.656 9.148 1 97.56 496 ARG A N 1
ATOM 3941 C CA . ARG A 1 496 ? 3.836 -7.754 9.492 1 97.56 496 ARG A CA 1
ATOM 3942 C C . ARG A 1 496 ? 2.584 -8.086 8.688 1 97.56 496 ARG A C 1
ATOM 3944 O O . ARG A 1 496 ? 1.515 -7.527 8.938 1 97.56 496 ARG A O 1
ATOM 3951 N N . THR A 1 497 ? 2.684 -8.977 7.738 1 97.44 497 THR A N 1
ATOM 3952 C CA . THR A 1 497 ? 1.513 -9.375 6.965 1 97.44 497 THR A CA 1
ATOM 3953 C C . THR A 1 497 ? 0.907 -10.656 7.531 1 97.44 497 THR A C 1
ATOM 3955 O O . THR A 1 497 ? -0.198 -11.047 7.148 1 97.44 497 THR A O 1
ATOM 3958 N N . PHE A 1 498 ? 1.604 -11.367 8.461 1 96.81 498 PHE A N 1
ATOM 3959 C CA . PHE A 1 498 ? 1.177 -12.664 8.969 1 96.81 498 PHE A CA 1
ATOM 3960 C C . PHE A 1 498 ? -0.181 -12.555 9.656 1 96.81 498 PHE A C 1
ATOM 3962 O O . PHE A 1 498 ? -0.445 -11.586 10.367 1 96.81 498 PHE A O 1
ATOM 3969 N N . LYS A 1 499 ? -1.064 -13.5 9.391 1 95.44 499 LYS A N 1
ATOM 3970 C CA . LYS A 1 499 ? -2.328 -13.734 10.078 1 95.44 499 LYS A CA 1
ATOM 3971 C C . LYS A 1 499 ? -3.225 -12.5 10.023 1 95.44 499 LYS A C 1
ATOM 3973 O O . LYS A 1 499 ? -3.943 -12.203 10.977 1 95.44 499 LYS A O 1
ATOM 3978 N N . TRP A 1 500 ? -3.119 -11.688 8.953 1 95.19 500 TRP A N 1
ATOM 3979 C CA . TRP A 1 500 ? -3.84 -10.43 8.805 1 95.19 500 TRP A CA 1
ATOM 3980 C C . TRP A 1 500 ? -5.34 -10.633 8.977 1 95.19 500 TRP A C 1
ATOM 3982 O O . TRP A 1 500 ? -5.969 -9.984 9.82 1 95.19 500 TRP A O 1
ATOM 3992 N N . VAL A 1 501 ? -5.918 -11.57 8.289 1 92.06 501 VAL A N 1
ATOM 3993 C CA . VAL A 1 501 ? -7.363 -11.766 8.273 1 92.06 501 VAL A CA 1
ATOM 3994 C C . VAL A 1 501 ? -7.836 -12.172 9.672 1 92.06 501 VAL A C 1
ATOM 3996 O O . VAL A 1 501 ? -8.875 -11.703 10.141 1 92.06 501 VAL A O 1
ATOM 3999 N N . GLU A 1 502 ? -7.09 -13.023 10.305 1 92.31 502 GLU A N 1
ATOM 4000 C CA . GLU A 1 502 ? -7.445 -13.477 11.641 1 92.31 502 GLU A CA 1
ATOM 4001 C C . GLU A 1 502 ? -7.41 -12.32 12.641 1 92.31 502 GLU A C 1
ATOM 4003 O O . GLU A 1 502 ? -8.25 -12.25 13.539 1 92.31 502 GLU A O 1
ATOM 4008 N N . GLU A 1 503 ? -6.492 -11.453 12.492 1 93.5 503 GLU A N 1
ATOM 4009 C CA . GLU A 1 503 ? -6.281 -10.406 13.484 1 93.5 503 GLU A CA 1
ATOM 4010 C C . GLU A 1 503 ? -7.328 -9.305 13.352 1 93.5 503 GLU A C 1
ATOM 4012 O O . GLU A 1 503 ? -7.711 -8.68 14.344 1 93.5 503 GLU A O 1
ATOM 4017 N N . ILE A 1 504 ? -7.809 -9.016 12.133 1 93.12 504 ILE A N 1
ATOM 4018 C CA . ILE A 1 504 ? -8.727 -7.895 11.969 1 93.12 504 ILE A CA 1
ATOM 4019 C C . ILE A 1 504 ? -10.164 -8.367 12.195 1 93.12 504 ILE A C 1
ATOM 4021 O O . ILE A 1 504 ? -11.086 -7.555 12.258 1 93.12 504 ILE A O 1
ATOM 4025 N N . GLU A 1 505 ? -10.43 -9.672 12.242 1 86.88 505 GLU A N 1
ATOM 4026 C CA . GLU A 1 505 ? -11.766 -10.211 12.508 1 86.88 505 GLU A CA 1
ATOM 4027 C C . GLU A 1 505 ? -12.039 -10.289 14.008 1 86.88 505 GLU A C 1
ATOM 4029 O O . GLU A 1 505 ? -11.133 -10.555 14.797 1 86.88 505 GLU A O 1
ATOM 4034 N N . MET B 1 1 ? -23.188 61.906 4.461 1 38.28 1 MET B N 1
ATOM 4035 C CA . MET B 1 1 ? -21.797 61.469 4.598 1 38.28 1 MET B CA 1
ATOM 4036 C C . MET B 1 1 ? -21.562 60.156 3.855 1 38.28 1 MET B C 1
ATOM 4038 O O . MET B 1 1 ? -22.234 59.156 4.109 1 38.28 1 MET B O 1
ATOM 4042 N N . ASN B 1 2 ? -21.25 60.062 2.604 1 44.91 2 ASN B N 1
ATOM 4043 C CA . ASN B 1 2 ? -21.25 58.969 1.62 1 44.91 2 ASN B CA 1
ATOM 4044 C C . ASN B 1 2 ? -20.562 57.719 2.158 1 44.91 2 ASN B C 1
ATOM 4046 O O . ASN B 1 2 ? -19.359 57.75 2.43 1 44.91 2 ASN B O 1
ATOM 4050 N N . ASN B 1 3 ? -21.234 56.906 2.938 1 59.16 3 ASN B N 1
ATOM 4051 C CA . ASN B 1 3 ? -20.828 55.781 3.789 1 59.16 3 ASN B CA 1
ATOM 4052 C C . ASN B 1 3 ? -20.078 54.719 2.994 1 59.16 3 ASN B C 1
ATOM 4054 O O . ASN B 1 3 ? -20.703 53.906 2.314 1 59.16 3 ASN B O 1
ATOM 4058 N N . ILE B 1 4 ? -18.734 54.875 2.561 1 79.56 4 ILE B N 1
ATOM 4059 C CA . ILE B 1 4 ? -17.891 53.969 1.789 1 79.56 4 ILE B CA 1
ATOM 4060 C C . ILE B 1 4 ? -17.812 52.625 2.498 1 79.56 4 ILE B C 1
ATOM 4062 O O . ILE B 1 4 ? -17.5 52.562 3.686 1 79.56 4 ILE B O 1
ATOM 4066 N N . LYS B 1 5 ? -18.266 51.656 1.76 1 88.5 5 LYS B N 1
ATOM 4067 C CA . LYS B 1 5 ? -18.266 50.281 2.258 1 88.5 5 LYS B CA 1
ATOM 4068 C C . LYS B 1 5 ? -16.844 49.812 2.6 1 88.5 5 LYS B C 1
ATOM 4070 O O . LYS B 1 5 ? -15.906 50.062 1.847 1 88.5 5 LYS B O 1
ATOM 4075 N N . LYS B 1 6 ? -16.703 49.375 3.818 1 97.12 6 LYS B N 1
ATOM 4076 C CA . LYS B 1 6 ? -15.406 48.906 4.297 1 97.12 6 LYS B CA 1
ATOM 4077 C C . LYS B 1 6 ? -15.375 47.375 4.324 1 97.12 6 LYS B C 1
ATOM 4079 O O . LYS B 1 6 ? -16.422 46.719 4.359 1 97.12 6 LYS B O 1
ATOM 4084 N N . TYR B 1 7 ? -14.133 46.844 4.305 1 98.19 7 TYR B N 1
ATOM 4085 C CA . TYR B 1 7 ? -13.938 45.406 4.242 1 98.19 7 TYR B CA 1
ATOM 4086 C C . TYR B 1 7 ? -12.766 45 5.117 1 98.19 7 TYR B C 1
ATOM 4088 O O . TYR B 1 7 ? -11.992 45.812 5.59 1 98.19 7 TYR B O 1
ATOM 4096 N N . ILE B 1 8 ? -12.703 43.719 5.426 1 98.38 8 ILE B N 1
ATOM 4097 C CA . ILE B 1 8 ? -11.539 43.125 6.055 1 98.38 8 ILE B CA 1
ATOM 4098 C C . ILE B 1 8 ? -10.789 42.25 5.031 1 98.38 8 ILE B C 1
ATOM 4100 O O . ILE B 1 8 ? -11.406 41.5 4.281 1 98.38 8 ILE B O 1
ATOM 4104 N N . LEU B 1 9 ? -9.5 42.469 4.93 1 98.5 9 LEU B N 1
ATOM 4105 C CA . LEU B 1 9 ? -8.633 41.625 4.113 1 98.5 9 LEU B CA 1
ATOM 4106 C C . LEU B 1 9 ? -7.906 40.594 4.973 1 98.5 9 LEU B C 1
ATOM 4108 O O . LEU B 1 9 ? -7.348 40.938 6.02 1 98.5 9 LEU B O 1
ATOM 4112 N N . THR B 1 10 ? -7.973 39.375 4.594 1 98.56 10 THR B N 1
ATOM 4113 C CA . THR B 1 10 ? -7.344 38.312 5.383 1 98.56 10 THR B CA 1
ATOM 4114 C C . THR B 1 10 ? -6.309 37.562 4.551 1 98.56 10 THR B C 1
ATOM 4116 O O . THR B 1 10 ? -6.559 37.219 3.393 1 98.56 10 THR B O 1
ATOM 4119 N N . LEU B 1 11 ? -5.125 37.344 5.117 1 98.62 11 LEU B N 1
ATOM 4120 C CA . LEU B 1 11 ? -4.086 36.469 4.566 1 98.62 11 LEU B CA 1
ATOM 4121 C C . LEU B 1 11 ? -4.094 35.094 5.25 1 98.62 11 LEU B C 1
ATOM 4123 O O . LEU B 1 11 ? -3.955 35.031 6.473 1 98.62 11 LEU B O 1
ATOM 4127 N N . ASP B 1 12 ? -4.328 34.094 4.508 1 97.75 12 ASP B N 1
ATOM 4128 C CA . ASP B 1 12 ? -4.316 32.688 4.973 1 97.75 12 ASP B CA 1
ATOM 4129 C C . ASP B 1 12 ? -3.176 31.922 4.328 1 97.75 12 ASP B C 1
ATOM 4131 O O . ASP B 1 12 ? -3.33 31.375 3.23 1 97.75 12 ASP B O 1
ATOM 4135 N N . GLU B 1 13 ? -2.072 31.875 5.043 1 97.81 13 GLU B N 1
ATOM 4136 C CA . GLU B 1 13 ? -0.886 31.203 4.516 1 97.81 13 GLU B CA 1
ATOM 4137 C C . GLU B 1 13 ? -0.809 29.766 4.988 1 97.81 13 GLU B C 1
ATOM 4139 O O . GLU B 1 13 ? -0.392 29.484 6.117 1 97.81 13 GLU B O 1
ATOM 4144 N N . GLY B 1 14 ? -1.189 28.828 4.191 1 93.56 14 GLY B N 1
ATOM 4145 C CA . GLY B 1 14 ? -1.164 27.406 4.504 1 93.56 14 GLY B CA 1
ATOM 4146 C C . GLY B 1 14 ? 0.131 26.719 4.098 1 93.56 14 GLY B C 1
ATOM 4147 O O . GLY B 1 14 ? 1.077 27.391 3.672 1 93.56 14 GLY B O 1
ATOM 4148 N N . THR B 1 15 ? 0.148 25.375 4.27 1 91.31 15 THR B N 1
ATOM 4149 C CA . THR B 1 15 ? 1.347 24.594 3.992 1 91.31 15 THR B CA 1
ATOM 4150 C C . THR B 1 15 ? 1.561 24.438 2.488 1 91.31 15 THR B C 1
ATOM 4152 O O . THR B 1 15 ? 2.697 24.469 2.014 1 91.31 15 THR B O 1
ATOM 4155 N N . THR B 1 16 ? 0.493 24.375 1.729 1 86.62 16 THR B N 1
ATOM 4156 C CA . THR B 1 16 ? 0.642 24.078 0.309 1 86.62 16 THR B CA 1
ATOM 4157 C C . THR B 1 16 ? 0.286 25.297 -0.536 1 86.62 16 THR B C 1
ATOM 4159 O O . THR B 1 16 ? 0.61 25.359 -1.724 1 86.62 16 THR B O 1
ATOM 4162 N N . SER B 1 17 ? -0.409 26.266 0.061 1 89.75 17 SER B N 1
ATOM 4163 C CA . SER B 1 17 ? -0.856 27.422 -0.712 1 89.75 17 SER B CA 1
ATOM 4164 C C . SER B 1 17 ? -1.01 28.641 0.172 1 89.75 17 SER B C 1
ATOM 4166 O O . SER B 1 17 ? -1.074 28.531 1.398 1 89.75 17 SER B O 1
ATOM 4168 N N . ALA B 1 18 ? -0.943 29.797 -0.508 1 95.94 18 ALA B N 1
ATOM 4169 C CA . ALA B 1 18 ? -1.248 31.078 0.11 1 95.94 18 ALA B CA 1
ATOM 4170 C C . ALA B 1 18 ? -2.559 31.656 -0.426 1 95.94 18 ALA B C 1
ATOM 4172 O O . ALA B 1 18 ? -2.801 31.641 -1.635 1 95.94 18 ALA B O 1
ATOM 4173 N N . ARG B 1 19 ? -3.385 32.156 0.504 1 96 19 ARG B N 1
ATOM 4174 C CA . ARG B 1 19 ? -4.684 32.688 0.119 1 96 19 ARG B CA 1
ATOM 4175 C C . ARG B 1 19 ? -4.879 34.094 0.67 1 96 19 ARG B C 1
ATOM 4177 O O . ARG B 1 19 ? -4.316 34.438 1.713 1 96 19 ARG B O 1
ATOM 4184 N N . ALA B 1 20 ? -5.637 34.781 -0.065 1 98 20 ALA B N 1
ATOM 4185 C CA . ALA B 1 20 ? -6.125 36.094 0.373 1 98 20 ALA B CA 1
ATOM 4186 C C . ALA B 1 20 ? -7.625 36.219 0.123 1 98 20 ALA B C 1
ATOM 4188 O O . ALA B 1 20 ? -8.133 35.781 -0.913 1 98 20 ALA B O 1
ATOM 4189 N N . LEU B 1 21 ? -8.289 36.781 1.188 1 97.38 21 LEU B N 1
ATOM 4190 C CA . LEU B 1 21 ? -9.734 36.906 1.094 1 97.38 21 LEU B CA 1
ATOM 4191 C C . LEU B 1 21 ? -10.172 38.312 1.551 1 97.38 21 LEU B C 1
ATOM 4193 O O . LEU B 1 21 ? -9.516 38.906 2.395 1 97.38 21 LEU B O 1
ATOM 4197 N N . ILE B 1 22 ? -11.273 38.75 0.936 1 98 22 ILE B N 1
ATOM 4198 C CA . ILE B 1 22 ? -11.93 39.969 1.364 1 98 22 ILE B CA 1
ATOM 4199 C C . ILE B 1 22 ? -13.328 39.656 1.895 1 98 22 ILE B C 1
ATOM 4201 O O . ILE B 1 22 ? -14.109 38.938 1.235 1 98 22 ILE B O 1
ATOM 4205 N N . THR B 1 23 ? -13.594 40.125 3.086 1 96.88 23 THR B N 1
ATOM 4206 C CA . THR B 1 23 ? -14.859 39.844 3.754 1 96.88 23 THR B CA 1
ATOM 4207 C C . THR B 1 23 ? -15.602 41.125 4.09 1 96.88 23 THR B C 1
ATOM 4209 O O . THR B 1 23 ? -14.992 42.125 4.477 1 96.88 23 THR B O 1
ATOM 4212 N N . ASP B 1 24 ? -16.969 41.031 4.008 1 96.69 24 ASP B N 1
ATOM 4213 C CA . ASP B 1 24 ? -17.766 42.219 4.34 1 96.69 24 ASP B CA 1
ATOM 4214 C C . ASP B 1 24 ? -18.359 42.094 5.746 1 96.69 24 ASP B C 1
ATOM 4216 O O . ASP B 1 24 ? -18.016 41.156 6.488 1 96.69 24 ASP B O 1
ATOM 4220 N N . LYS B 1 25 ? -19.125 43.062 6.078 1 95.5 25 LYS B N 1
ATOM 4221 C CA . LYS B 1 25 ? -19.672 43.156 7.43 1 95.5 25 LYS B CA 1
ATOM 4222 C C . LYS B 1 25 ? -20.609 42 7.742 1 95.5 25 LYS B C 1
ATOM 4224 O O . LYS B 1 25 ? -20.766 41.625 8.898 1 95.5 25 LYS B O 1
ATOM 4229 N N . GLU B 1 26 ? -21.219 41.375 6.73 1 93.44 26 GLU B N 1
ATOM 4230 C CA . GLU B 1 26 ? -22.188 40.281 6.895 1 93.44 26 GLU B CA 1
ATOM 4231 C C . GLU B 1 26 ? -21.484 38.938 6.945 1 93.44 26 GLU B C 1
ATOM 4233 O O . GLU B 1 26 ? -22.125 37.906 7.141 1 93.44 26 GLU B O 1
ATOM 4238 N N . GLY B 1 27 ? -20.188 39 6.852 1 92.06 27 GLY B N 1
ATOM 4239 C CA . GLY B 1 27 ? -19.438 37.781 6.891 1 92.06 27 GLY B CA 1
ATOM 4240 C C . GLY B 1 27 ? -19.344 37.094 5.543 1 92.06 27 GLY B C 1
ATOM 4241 O O . GLY B 1 27 ? -18.906 35.938 5.453 1 92.06 27 GLY B O 1
ATOM 4242 N N . ASN B 1 28 ? -19.734 37.75 4.473 1 94.25 28 ASN B N 1
ATOM 4243 C CA . ASN B 1 28 ? -19.641 37.188 3.131 1 94.25 28 ASN B CA 1
ATOM 4244 C C . ASN B 1 28 ? -18.234 37.344 2.553 1 94.25 28 ASN B C 1
ATOM 4246 O O . ASN B 1 28 ? -17.578 38.375 2.766 1 94.25 28 ASN B O 1
ATOM 4250 N N . ILE B 1 29 ? -17.781 36.375 1.92 1 94.31 29 ILE B N 1
ATOM 4251 C CA . ILE B 1 29 ? -16.531 36.438 1.178 1 94.31 29 ILE B CA 1
ATOM 4252 C C . ILE B 1 29 ? -16.781 37.094 -0.179 1 94.31 29 ILE B C 1
ATOM 4254 O O . ILE B 1 29 ? -17.484 36.531 -1.027 1 94.31 29 ILE B O 1
ATOM 4258 N N . ILE B 1 30 ? -16.172 38.188 -0.381 1 95.56 30 ILE B N 1
ATOM 4259 C CA . ILE B 1 30 ? -16.391 39 -1.574 1 95.56 30 ILE B CA 1
ATOM 4260 C C . ILE B 1 30 ? -15.461 38.531 -2.689 1 95.56 30 ILE B C 1
ATOM 4262 O O . ILE B 1 30 ? -15.82 38.594 -3.869 1 95.56 30 ILE B O 1
ATOM 4266 N N . ALA B 1 31 ? -14.297 38.188 -2.303 1 95.81 31 ALA B N 1
ATOM 4267 C CA . ALA B 1 31 ? -13.281 37.75 -3.254 1 95.81 31 ALA B CA 1
ATOM 4268 C C . ALA B 1 31 ? -12.25 36.844 -2.58 1 95.81 31 ALA B C 1
ATOM 4270 O O . ALA B 1 31 ? -11.977 37 -1.385 1 95.81 31 ALA B O 1
ATOM 4271 N N . VAL B 1 32 ? -11.789 35.969 -3.295 1 95.62 32 VAL B N 1
ATOM 4272 C CA . VAL B 1 32 ? -10.75 35.062 -2.826 1 95.62 32 VAL B CA 1
ATOM 4273 C C . VAL B 1 32 ? -9.727 34.812 -3.936 1 95.62 32 VAL B C 1
ATOM 4275 O O . VAL B 1 32 ? -10.086 34.719 -5.109 1 95.62 32 VAL B O 1
ATOM 4278 N N . GLU B 1 33 ? -8.438 34.844 -3.627 1 95.56 33 GLU B N 1
ATOM 4279 C CA . GLU B 1 33 ? -7.336 34.469 -4.496 1 95.56 33 GLU B CA 1
ATOM 4280 C C . GLU B 1 33 ? -6.418 33.469 -3.809 1 95.56 33 GLU B C 1
ATOM 4282 O O . GLU B 1 33 ? -6.195 33.531 -2.6 1 95.56 33 GLU B O 1
ATOM 4287 N N . GLN B 1 34 ? -6.031 32.469 -4.469 1 93.44 34 GLN B N 1
ATOM 4288 C CA . GLN B 1 34 ? -5.164 31.422 -3.939 1 93.44 34 GLN B CA 1
ATOM 4289 C C . GLN B 1 34 ? -4.074 31.047 -4.941 1 93.44 34 GLN B C 1
ATOM 4291 O O . GLN B 1 34 ? -4.328 30.984 -6.148 1 93.44 34 GLN B O 1
ATOM 4296 N N . SER B 1 35 ? -2.877 30.844 -4.449 1 92.56 35 SER B N 1
ATOM 4297 C CA . SER B 1 35 ? -1.764 30.375 -5.273 1 92.56 35 SER B CA 1
ATOM 4298 C C . SER B 1 35 ? -0.919 29.344 -4.535 1 92.56 35 SER B C 1
ATOM 4300 O O . SER B 1 35 ? -0.622 29.516 -3.35 1 92.56 35 SER B O 1
ATOM 4302 N N . GLU B 1 36 ? -0.61 28.297 -5.172 1 89.31 36 GLU B N 1
ATOM 4303 C CA . GLU B 1 36 ? 0.271 27.281 -4.602 1 89.31 36 GLU B CA 1
ATOM 4304 C C . GLU B 1 36 ? 1.734 27.703 -4.707 1 89.31 36 GLU B C 1
ATOM 4306 O O . GLU B 1 36 ? 2.072 28.609 -5.461 1 89.31 36 GLU B O 1
ATOM 4311 N N . PHE B 1 37 ? 2.547 27.172 -3.846 1 92.62 37 PHE B N 1
ATOM 4312 C CA . PHE B 1 37 ? 3.986 27.406 -3.904 1 92.62 37 PHE B CA 1
ATOM 4313 C C . PHE B 1 37 ? 4.75 26.094 -3.773 1 92.62 37 PHE B C 1
ATOM 4315 O O . PHE B 1 37 ? 4.156 25.047 -3.482 1 92.62 37 PHE B O 1
ATOM 4322 N N . THR B 1 38 ? 5.988 26.109 -3.982 1 90.81 38 THR B N 1
ATOM 4323 C CA . THR B 1 38 ? 6.805 24.906 -4.176 1 90.81 38 THR B CA 1
ATOM 4324 C C . THR B 1 38 ? 7.027 24.188 -2.85 1 90.81 38 THR B C 1
ATOM 4326 O O . THR B 1 38 ? 7.262 24.828 -1.82 1 90.81 38 THR B O 1
ATOM 4329 N N . GLN B 1 39 ? 6.844 22.891 -2.844 1 89.5 39 GLN B N 1
ATOM 4330 C CA . GLN B 1 39 ? 7.191 22.031 -1.726 1 89.5 39 GLN B CA 1
ATOM 4331 C C . GLN B 1 39 ? 8.531 21.344 -1.961 1 89.5 39 GLN B C 1
ATOM 4333 O O . GLN B 1 39 ? 8.789 20.812 -3.049 1 89.5 39 GLN B O 1
ATOM 4338 N N . TYR B 1 40 ? 9.477 21.328 -0.992 1 89.5 40 TYR B N 1
ATOM 4339 C CA . TYR B 1 40 ? 10.789 20.703 -1.136 1 89.5 40 TYR B CA 1
ATOM 4340 C C . TYR B 1 40 ? 10.938 19.5 -0.206 1 89.5 40 TYR B C 1
ATOM 4342 O O . TYR B 1 40 ? 10.609 19.594 0.981 1 89.5 40 TYR B O 1
ATOM 4350 N N . PHE B 1 41 ? 11.352 18.453 -0.767 1 84.25 41 PHE B N 1
ATOM 4351 C CA . PHE B 1 41 ? 11.594 17.234 -0.006 1 84.25 41 PHE B CA 1
ATOM 4352 C C . PHE B 1 41 ? 13.031 16.766 -0.202 1 84.25 41 PHE B C 1
ATOM 4354 O O . PHE B 1 41 ? 13.266 15.719 -0.815 1 84.25 41 PHE B O 1
ATOM 4361 N N . PRO B 1 42 ? 14.008 17.328 0.348 1 87.94 42 PRO B N 1
ATOM 4362 C CA . PRO B 1 42 ? 15.414 17.062 0.026 1 87.94 42 PRO B CA 1
ATOM 4363 C C . PRO B 1 42 ? 15.883 15.688 0.479 1 87.94 42 PRO B C 1
ATOM 4365 O O . PRO B 1 42 ? 16.734 15.07 -0.17 1 87.94 42 PRO B O 1
ATOM 4368 N N . LYS B 1 43 ? 15.398 15.164 1.594 1 84.31 43 LYS B N 1
ATOM 4369 C CA . LYS B 1 43 ? 15.703 13.844 2.15 1 84.31 43 LYS B CA 1
ATOM 4370 C C . LYS B 1 43 ? 14.438 13.156 2.645 1 84.31 43 LYS B C 1
ATOM 4372 O O . LYS B 1 43 ? 13.383 13.781 2.762 1 84.31 43 LYS B O 1
ATOM 4377 N N . GLU B 1 44 ? 14.609 11.883 2.873 1 79.56 44 GLU B N 1
ATOM 4378 C CA . GLU B 1 44 ? 13.492 11.156 3.465 1 79.56 44 GLU B CA 1
ATOM 4379 C C . GLU B 1 44 ? 13.023 11.812 4.758 1 79.56 44 GLU B C 1
ATOM 4381 O O . GLU B 1 44 ? 13.828 12.062 5.66 1 79.56 44 GLU B O 1
ATOM 4386 N N . GLY B 1 45 ? 11.805 12.195 4.801 1 80.69 45 GLY B N 1
ATOM 4387 C CA . GLY B 1 45 ? 11.211 12.773 5.992 1 80.69 45 GLY B CA 1
ATOM 4388 C C . GLY B 1 45 ? 11.406 14.273 6.09 1 80.69 45 GLY B C 1
ATOM 4389 O O . GLY B 1 45 ? 10.859 14.922 6.984 1 80.69 45 GLY B O 1
ATOM 4390 N N . TRP B 1 46 ? 12.227 14.844 5.191 1 89.5 46 TRP B N 1
ATOM 4391 C CA . TRP B 1 46 ? 12.484 16.281 5.242 1 89.5 46 TRP B CA 1
ATOM 4392 C C . TRP B 1 46 ? 11.461 17.047 4.402 1 89.5 46 TRP B C 1
ATOM 4394 O O . TRP B 1 46 ? 11.086 16.594 3.316 1 89.5 46 TRP B O 1
ATOM 4404 N N . VAL B 1 47 ? 11.031 18.141 4.992 1 90.94 47 VAL B N 1
ATOM 4405 C CA . VAL B 1 47 ? 10.109 19.031 4.301 1 90.94 47 VAL B CA 1
ATOM 4406 C C . VAL B 1 47 ? 10.555 20.484 4.492 1 90.94 47 VAL B C 1
ATOM 4408 O O . VAL B 1 47 ? 10.68 20.969 5.621 1 90.94 47 VAL B O 1
ATOM 4411 N N . GLU B 1 48 ? 10.773 21.188 3.35 1 96.38 48 GLU B N 1
ATOM 4412 C CA . GLU B 1 48 ? 11.242 22.562 3.418 1 96.38 48 GLU B CA 1
ATOM 4413 C C . GLU B 1 48 ? 10.414 23.469 2.504 1 96.38 48 GLU B C 1
ATOM 4415 O O . GLU B 1 48 ? 9.734 23 1.596 1 96.38 48 GLU B O 1
ATOM 4420 N N . HIS B 1 49 ? 10.391 24.766 2.85 1 97.31 49 HIS B N 1
ATOM 4421 C CA . HIS B 1 49 ? 9.844 25.828 2.02 1 97.31 49 HIS B CA 1
ATOM 4422 C C . HIS B 1 49 ? 10.859 26.938 1.801 1 97.31 49 HIS B C 1
ATOM 4424 O O . HIS B 1 49 ? 11.82 27.062 2.566 1 97.31 49 HIS B O 1
ATOM 4430 N N . ASP B 1 50 ? 10.695 27.672 0.704 1 97.44 50 ASP B N 1
ATOM 4431 C CA . ASP B 1 50 ? 11.398 28.938 0.498 1 97.44 50 ASP B CA 1
ATOM 4432 C C . ASP B 1 50 ? 10.594 30.094 1.071 1 97.44 50 ASP B C 1
ATOM 4434 O O . ASP B 1 50 ? 9.578 30.5 0.5 1 97.44 50 ASP B O 1
ATOM 4438 N N . ALA B 1 51 ? 11.172 30.703 2.123 1 98.25 51 ALA B N 1
ATOM 4439 C CA . ALA B 1 51 ? 10.438 31.766 2.816 1 98.25 51 ALA B CA 1
ATOM 4440 C C . ALA B 1 51 ? 10.195 32.969 1.899 1 98.25 51 ALA B C 1
ATOM 4442 O O . ALA B 1 51 ? 9.172 33.625 2.01 1 98.25 51 ALA B O 1
ATOM 4443 N N . ILE B 1 52 ? 11.078 33.188 1.016 1 97.81 52 ILE B N 1
ATOM 4444 C CA . ILE B 1 52 ? 10.922 34.281 0.07 1 97.81 52 ILE B CA 1
ATOM 4445 C C . ILE B 1 52 ? 9.789 33.969 -0.907 1 97.81 52 ILE B C 1
ATOM 4447 O O . ILE B 1 52 ? 8.977 34.844 -1.23 1 97.81 52 ILE B O 1
ATOM 4451 N N . GLU B 1 53 ? 9.75 32.75 -1.325 1 97.56 53 GLU B N 1
ATOM 4452 C CA . GLU B 1 53 ? 8.656 32.344 -2.199 1 97.56 53 GLU B CA 1
ATOM 4453 C C . GLU B 1 53 ? 7.312 32.438 -1.493 1 97.56 53 GLU B C 1
ATOM 4455 O O . GLU B 1 53 ? 6.316 32.844 -2.104 1 97.56 53 GLU B O 1
ATOM 4460 N N . ILE B 1 54 ? 7.332 32.094 -0.211 1 97.88 54 ILE B N 1
ATOM 4461 C CA . ILE B 1 54 ? 6.102 32.219 0.568 1 97.88 54 ILE B CA 1
ATOM 4462 C C . ILE B 1 54 ? 5.637 33.656 0.575 1 97.88 54 ILE B C 1
ATOM 4464 O O . ILE B 1 54 ? 4.469 33.938 0.301 1 97.88 54 ILE B O 1
ATOM 4468 N N . TRP B 1 55 ? 6.543 34.562 0.796 1 97.94 55 TRP B N 1
ATOM 4469 C CA . TRP B 1 55 ? 6.211 36 0.831 1 97.94 55 TRP B CA 1
ATOM 4470 C C . TRP B 1 55 ? 5.703 36.469 -0.528 1 97.94 55 TRP B C 1
ATOM 4472 O O . TRP B 1 55 ? 4.664 37.125 -0.614 1 97.94 55 TRP B O 1
ATOM 4482 N N . ASN B 1 56 ? 6.41 36.125 -1.532 1 96.94 56 ASN B N 1
ATOM 4483 C CA . ASN B 1 56 ? 6.039 36.594 -2.871 1 96.94 56 ASN B CA 1
ATOM 4484 C C . ASN B 1 56 ? 4.68 36.031 -3.289 1 96.94 56 ASN B C 1
ATOM 4486 O O . ASN B 1 56 ? 3.887 36.75 -3.916 1 96.94 56 ASN B O 1
ATOM 4490 N N . THR B 1 57 ? 4.469 34.812 -2.941 1 97.19 57 THR B N 1
ATOM 4491 C CA . THR B 1 57 ? 3.199 34.156 -3.283 1 97.19 57 THR B CA 1
ATOM 4492 C C . THR B 1 57 ? 2.049 34.812 -2.52 1 97.19 57 THR B C 1
ATOM 4494 O O . THR B 1 57 ? 0.991 35.094 -3.094 1 97.19 57 THR B O 1
ATOM 4497 N N . GLN B 1 58 ? 2.264 35.062 -1.254 1 98 58 GLN B N 1
ATOM 4498 C CA . GLN B 1 58 ? 1.231 35.688 -0.434 1 98 58 GLN B CA 1
ATOM 4499 C C . GLN B 1 58 ? 0.952 37.125 -0.896 1 98 58 GLN B C 1
ATOM 4501 O O . GLN B 1 58 ? -0.205 37.562 -0.975 1 98 58 GLN B O 1
ATOM 4506 N N . ARG B 1 59 ? 2.018 37.906 -1.191 1 96.62 59 ARG B N 1
ATOM 4507 C CA . ARG B 1 59 ? 1.863 39.25 -1.686 1 96.62 59 ARG B CA 1
ATOM 4508 C C . ARG B 1 59 ? 1.088 39.281 -2.998 1 96.62 59 ARG B C 1
ATOM 4510 O O . ARG B 1 59 ? 0.206 40.125 -3.189 1 96.62 59 ARG B O 1
ATOM 4517 N N . SER B 1 60 ? 1.456 38.375 -3.85 1 95.75 60 SER B N 1
ATOM 4518 C CA . SER B 1 60 ? 0.759 38.281 -5.129 1 95.75 60 SER B CA 1
ATOM 4519 C C . SER B 1 60 ? -0.728 38 -4.926 1 95.75 60 SER B C 1
ATOM 4521 O O . SER B 1 60 ? -1.57 38.594 -5.605 1 95.75 60 SER B O 1
ATOM 4523 N N . ALA B 1 61 ? -1.036 37.094 -4.004 1 96.75 61 ALA B N 1
ATOM 4524 C CA . ALA B 1 61 ? -2.434 36.781 -3.715 1 96.75 61 ALA B CA 1
ATOM 4525 C C . ALA B 1 61 ? -3.17 38 -3.17 1 96.75 61 ALA B C 1
ATOM 4527 O O . ALA B 1 61 ? -4.332 38.219 -3.504 1 96.75 61 ALA B O 1
ATOM 4528 N N . LEU B 1 62 ? -2.51 38.75 -2.35 1 97 62 LEU B N 1
ATOM 4529 C CA . LEU B 1 62 ? -3.068 39.938 -1.75 1 97 62 LEU B CA 1
ATOM 4530 C C . LEU B 1 62 ? -3.396 40.969 -2.82 1 97 62 LEU B C 1
ATOM 4532 O O . LEU B 1 62 ? -4.504 41.531 -2.846 1 97 62 LEU B O 1
ATOM 4536 N N . VAL B 1 63 ? -2.531 41.219 -3.699 1 94.44 63 VAL B N 1
ATOM 4537 C CA . VAL B 1 63 ? -2.711 42.219 -4.746 1 94.44 63 VAL B CA 1
ATOM 4538 C C . VAL B 1 63 ? -3.787 41.75 -5.727 1 94.44 63 VAL B C 1
ATOM 4540 O O . VAL B 1 63 ? -4.641 42.531 -6.141 1 94.44 63 VAL B O 1
ATOM 4543 N N . GLN B 1 64 ? -3.729 40.5 -6.051 1 94.94 64 GLN B N 1
ATOM 4544 C CA . GLN B 1 64 ? -4.648 39.969 -7.043 1 94.94 64 GLN B CA 1
ATOM 4545 C C . GLN B 1 64 ? -6.086 40 -6.527 1 94.94 64 GLN B C 1
ATOM 4547 O O . GLN B 1 64 ? -7.023 40.219 -7.297 1 94.94 64 GLN B O 1
ATOM 4552 N N . VAL B 1 65 ? -6.234 39.719 -5.238 1 96.62 65 VAL B N 1
ATOM 4553 C CA . VAL B 1 65 ? -7.594 39.688 -4.707 1 96.62 65 VAL B CA 1
ATOM 4554 C C . VAL B 1 65 ? -8.195 41.094 -4.727 1 96.62 65 VAL B C 1
ATOM 4556 O O . VAL B 1 65 ? -9.398 41.25 -4.926 1 96.62 65 VAL B O 1
ATOM 4559 N N . LEU B 1 66 ? -7.449 42.094 -4.484 1 95.31 66 LEU B N 1
ATOM 4560 C CA . LEU B 1 66 ? -7.91 43.469 -4.551 1 95.31 66 LEU B CA 1
ATOM 4561 C C . LEU B 1 66 ? -8.25 43.875 -5.984 1 95.31 66 LEU B C 1
ATOM 4563 O O . LEU B 1 66 ? -9.297 44.469 -6.234 1 95.31 66 LEU B O 1
ATOM 4567 N N . ASN B 1 67 ? -7.41 43.469 -6.879 1 92.69 67 ASN B N 1
ATOM 4568 C CA . ASN B 1 67 ? -7.645 43.75 -8.289 1 92.69 67 ASN B CA 1
ATOM 4569 C C . ASN B 1 67 ? -8.922 43.094 -8.797 1 92.69 67 ASN B C 1
ATOM 4571 O O . ASN B 1 67 ? -9.719 43.719 -9.492 1 92.69 67 ASN B O 1
ATOM 4575 N N . LYS B 1 68 ? -9.023 41.875 -8.438 1 93.56 68 LYS B N 1
ATOM 4576 C CA . LYS B 1 68 ? -10.164 41.062 -8.891 1 93.56 68 LYS B CA 1
ATOM 4577 C C . LYS B 1 68 ? -11.469 41.625 -8.328 1 93.56 68 LYS B C 1
ATOM 4579 O O . LYS B 1 68 ? -12.5 41.594 -9 1 93.56 68 LYS B O 1
ATOM 4584 N N . SER B 1 69 ? -11.453 42.062 -7.148 1 94.69 69 SER B N 1
ATOM 4585 C CA . SER B 1 69 ? -12.664 42.531 -6.48 1 94.69 69 SER B CA 1
ATOM 4586 C C . SER B 1 69 ? -12.984 43.969 -6.871 1 94.69 69 SER B C 1
ATOM 4588 O O . SER B 1 69 ? -14.117 44.438 -6.703 1 94.69 69 SER B O 1
ATOM 4590 N N . GLY B 1 70 ? -12.031 44.688 -7.348 1 93.88 70 GLY B N 1
ATOM 4591 C CA . GLY B 1 70 ? -12.211 46.094 -7.656 1 93.88 70 GLY B CA 1
ATOM 4592 C C . GLY B 1 70 ? -12.289 46.969 -6.418 1 93.88 70 GLY B C 1
ATOM 4593 O O . GLY B 1 70 ? -12.664 48.125 -6.504 1 93.88 70 GLY B O 1
ATOM 4594 N N . ILE B 1 71 ? -11.969 46.406 -5.305 1 94.81 71 ILE B N 1
ATOM 4595 C CA . ILE B 1 71 ? -12.008 47.156 -4.047 1 94.81 71 ILE B CA 1
ATOM 4596 C C . ILE B 1 71 ? -10.719 47.969 -3.877 1 94.81 71 ILE B C 1
ATOM 4598 O O . ILE B 1 71 ? -9.617 47.406 -4.043 1 94.81 71 ILE B O 1
ATOM 4602 N N . ASP B 1 72 ? -10.891 49.25 -3.539 1 93.88 72 ASP B N 1
ATOM 4603 C CA . ASP B 1 72 ? -9.742 50.125 -3.32 1 93.88 72 ASP B CA 1
ATOM 4604 C C . ASP B 1 72 ? -9.078 49.812 -1.974 1 93.88 72 ASP B C 1
ATOM 4606 O O . ASP B 1 72 ? -9.766 49.625 -0.973 1 93.88 72 ASP B O 1
ATOM 4610 N N . PRO B 1 73 ? -7.758 49.844 -1.958 1 94.94 73 PRO B N 1
ATOM 4611 C CA . PRO B 1 73 ? -7.062 49.594 -0.693 1 94.94 73 PRO B CA 1
ATOM 4612 C C . PRO B 1 73 ? -7.566 50.5 0.442 1 94.94 73 PRO B C 1
ATOM 4614 O O . PRO B 1 73 ? -7.539 50.094 1.607 1 94.94 73 PRO B O 1
ATOM 4617 N N . SER B 1 74 ? -7.992 51.625 0.139 1 94.25 74 SER B N 1
ATOM 4618 C CA . SER B 1 74 ? -8.484 52.531 1.158 1 94.25 74 SER B CA 1
ATOM 4619 C C . SER B 1 74 ? -9.773 52.031 1.788 1 94.25 74 SER B C 1
ATOM 4621 O O . SER B 1 74 ? -10.188 52.5 2.852 1 94.25 74 SER B O 1
ATOM 4623 N N . GLN B 1 75 ? -10.383 51.125 1.155 1 96.75 75 GLN B N 1
ATOM 4624 C CA . GLN B 1 75 ? -11.625 50.531 1.654 1 96.75 75 GLN B CA 1
ATOM 4625 C C . GLN B 1 75 ? -11.344 49.375 2.598 1 96.75 75 GLN B C 1
ATOM 4627 O O . GLN B 1 75 ? -12.266 48.844 3.227 1 96.75 75 GLN B O 1
ATOM 4632 N N . ILE B 1 76 ? -10.141 49 2.752 1 97.56 76 ILE B N 1
ATOM 4633 C CA . ILE B 1 76 ? -9.781 47.906 3.67 1 97.56 76 ILE B CA 1
ATOM 4634 C C . ILE B 1 76 ? -9.562 48.5 5.07 1 97.56 76 ILE B C 1
ATOM 4636 O O . ILE B 1 76 ? -8.68 49.312 5.277 1 97.56 76 ILE B O 1
ATOM 4640 N N . GLU B 1 77 ? -10.352 48 5.969 1 97.94 77 GLU B N 1
ATOM 4641 C CA . GLU B 1 77 ? -10.297 48.5 7.34 1 97.94 77 GLU B CA 1
ATOM 4642 C C . GLU B 1 77 ? -9.102 47.938 8.086 1 97.94 77 GLU B C 1
ATOM 4644 O O . GLU B 1 77 ? -8.469 48.625 8.891 1 97.94 77 GLU B O 1
ATOM 4649 N N . ALA B 1 78 ? -8.859 46.688 7.844 1 98.5 78 ALA B N 1
ATOM 4650 C CA . ALA B 1 78 ? -7.758 46 8.523 1 98.5 78 ALA B CA 1
ATOM 4651 C C . ALA B 1 78 ? -7.395 44.719 7.809 1 98.5 78 ALA B C 1
ATOM 4653 O O . ALA B 1 78 ? -8.18 44.188 7.02 1 98.5 78 ALA B O 1
ATOM 4654 N N . ILE B 1 79 ? -6.184 44.25 8.125 1 98.75 79 ILE B N 1
ATOM 4655 C CA . ILE B 1 79 ? -5.68 42.969 7.625 1 98.75 79 ILE B CA 1
ATOM 4656 C C . ILE B 1 79 ? -5.578 41.969 8.773 1 98.75 79 ILE B C 1
ATOM 4658 O O . ILE B 1 79 ? -5.07 42.281 9.844 1 98.75 79 ILE B O 1
ATOM 4662 N N . GLY B 1 80 ? -6.188 40.812 8.609 1 98.75 80 GLY B N 1
ATOM 4663 C CA . GLY B 1 80 ? -5.945 39.688 9.484 1 98.75 80 GLY B CA 1
ATOM 4664 C C . GLY B 1 80 ? -5.035 38.656 8.867 1 98.75 80 GLY B C 1
ATOM 4665 O O . GLY B 1 80 ? -5.07 38.438 7.656 1 98.75 80 GLY B O 1
ATOM 4666 N N . ILE B 1 81 ? -4.227 37.969 9.727 1 98.81 81 ILE B N 1
ATOM 4667 C CA . ILE B 1 81 ? -3.27 36.969 9.242 1 98.81 81 ILE B CA 1
ATOM 4668 C C . ILE B 1 81 ? -3.473 35.656 9.969 1 98.81 81 ILE B C 1
ATOM 4670 O O . ILE B 1 81 ? -3.574 35.625 11.203 1 98.81 81 ILE B O 1
ATOM 4674 N N . THR B 1 82 ? -3.668 34.625 9.281 1 98.5 82 THR B N 1
ATOM 4675 C CA . THR B 1 82 ? -3.553 33.25 9.789 1 98.5 82 THR B CA 1
ATOM 4676 C C . THR B 1 82 ? -2.535 32.469 8.977 1 98.5 82 THR B C 1
ATOM 4678 O O . THR B 1 82 ? -2.184 32.844 7.855 1 98.5 82 THR B O 1
ATOM 4681 N N . ASN B 1 83 ? -1.999 31.406 9.578 1 98.12 83 ASN B N 1
ATOM 4682 C CA . ASN B 1 83 ? -0.827 30.781 8.977 1 98.12 83 ASN B CA 1
ATOM 4683 C C . ASN B 1 83 ? -0.632 29.359 9.477 1 98.12 83 ASN B C 1
ATOM 4685 O O . ASN B 1 83 ? -1.206 28.969 10.5 1 98.12 83 ASN B O 1
ATOM 4689 N N . GLN B 1 84 ? 0.21 28.609 8.695 1 96.56 84 GLN B N 1
ATOM 4690 C CA . GLN B 1 84 ? 0.776 27.375 9.266 1 96.56 84 GLN B CA 1
ATOM 4691 C C . GLN B 1 84 ? 1.629 27.688 10.492 1 96.56 84 GLN B C 1
ATOM 4693 O O . GLN B 1 84 ? 2.371 28.672 10.508 1 96.56 84 GLN B O 1
ATOM 4698 N N . ARG B 1 85 ? 1.592 27.016 11.469 1 96.69 85 ARG B N 1
ATOM 4699 C CA . ARG B 1 85 ? 2.01 27.438 12.805 1 96.69 85 ARG B CA 1
ATOM 4700 C C . ARG B 1 85 ? 3.473 27.094 13.055 1 96.69 85 ARG B C 1
ATOM 4702 O O . ARG B 1 85 ? 4.336 27.969 13.047 1 96.69 85 ARG B O 1
ATOM 4709 N N . GLU B 1 86 ? 3.941 25.844 13.055 1 97.44 86 GLU B N 1
ATOM 4710 C CA . GLU B 1 86 ? 5.207 25.406 13.641 1 97.44 86 GLU B CA 1
ATOM 4711 C C . GLU B 1 86 ? 6.355 25.562 12.648 1 97.44 86 GLU B C 1
ATOM 4713 O O . GLU B 1 86 ? 7.52 25.375 13.008 1 97.44 86 GLU B O 1
ATOM 4718 N N . THR B 1 87 ? 6.129 25.953 11.445 1 98.44 87 THR B N 1
ATOM 4719 C CA . THR B 1 87 ? 7.176 26.172 10.453 1 98.44 87 THR B CA 1
ATOM 4720 C C . THR B 1 87 ? 8.086 27.328 10.859 1 98.44 87 THR B C 1
ATOM 4722 O O . THR B 1 87 ? 7.605 28.406 11.203 1 98.44 87 THR B O 1
ATOM 4725 N N . ALA B 1 88 ? 9.398 27.078 10.773 1 98.69 88 ALA B N 1
ATOM 4726 C CA . ALA B 1 88 ? 10.367 28 11.352 1 98.69 88 ALA B CA 1
ATOM 4727 C C . ALA B 1 88 ? 11.148 28.734 10.266 1 98.69 88 ALA B C 1
ATOM 4729 O O . ALA B 1 88 ? 11.625 28.109 9.312 1 98.69 88 ALA B O 1
ATOM 4730 N N . VAL B 1 89 ? 11.281 30.016 10.391 1 98.69 89 VAL B N 1
ATOM 4731 C CA . VAL B 1 89 ? 12.102 30.875 9.531 1 98.69 89 VAL B CA 1
ATOM 4732 C C . VAL B 1 89 ? 13.109 31.641 10.391 1 98.69 89 VAL B C 1
ATOM 4734 O O . VAL B 1 89 ? 12.742 32.25 11.391 1 98.69 89 VAL B O 1
ATOM 4737 N N . VAL B 1 90 ? 14.359 31.531 10.055 1 98.75 90 VAL B N 1
ATOM 4738 C CA . VAL B 1 90 ? 15.414 32.344 10.656 1 98.75 90 VAL B CA 1
ATOM 4739 C C . VAL B 1 90 ? 16.016 33.281 9.602 1 98.75 90 VAL B C 1
ATOM 4741 O O . VAL B 1 90 ? 16.422 32.812 8.523 1 98.75 90 VAL B O 1
ATOM 4744 N N . TRP B 1 91 ? 16 34.531 9.906 1 98.44 91 TRP B N 1
ATOM 4745 C CA . TRP B 1 91 ? 16.547 35.438 8.906 1 98.44 91 TRP B CA 1
ATOM 4746 C C . TRP B 1 91 ? 17.438 36.5 9.555 1 98.44 91 TRP B C 1
ATOM 4748 O O . TRP B 1 91 ? 17.438 36.656 10.773 1 98.44 91 TRP B O 1
ATOM 4758 N N . ASN B 1 92 ? 18.312 37.125 8.711 1 98 92 ASN B N 1
ATOM 4759 C CA . ASN B 1 92 ? 19.25 38.156 9.133 1 98 92 ASN B CA 1
ATOM 4760 C C . ASN B 1 92 ? 18.578 39.5 9.328 1 98 92 ASN B C 1
ATOM 4762 O O . ASN B 1 92 ? 17.891 40 8.422 1 98 92 ASN B O 1
ATOM 4766 N N . LYS B 1 93 ? 18.734 40.062 10.508 1 96.62 93 LYS B N 1
ATOM 4767 C CA . LYS B 1 93 ? 18.078 41.312 10.898 1 96.62 93 LYS B CA 1
ATOM 4768 C C . LYS B 1 93 ? 18.516 42.438 9.992 1 96.62 93 LYS B C 1
ATOM 4770 O O . LYS B 1 93 ? 17.703 43.312 9.664 1 96.62 93 LYS B O 1
ATOM 4775 N N . GLU B 1 94 ? 19.672 42.5 9.531 1 94.5 94 GLU B N 1
ATOM 4776 C CA . GLU B 1 94 ? 20.234 43.594 8.75 1 94.5 94 GLU B CA 1
ATOM 4777 C C . GLU B 1 94 ? 19.844 43.5 7.281 1 94.5 94 GLU B C 1
ATOM 4779 O O . GLU B 1 94 ? 19.5 44.5 6.648 1 94.5 94 GLU B O 1
ATOM 4784 N N . THR B 1 95 ? 19.859 42.312 6.762 1 94.81 95 THR B N 1
ATOM 4785 C CA . THR B 1 95 ? 19.609 42.156 5.336 1 94.81 95 THR B CA 1
ATOM 4786 C C . THR B 1 95 ? 18.141 41.844 5.074 1 94.81 95 THR B C 1
ATOM 4788 O O . THR B 1 95 ? 17.656 42.062 3.961 1 94.81 95 THR B O 1
ATOM 4791 N N . GLY B 1 96 ? 17.5 41.344 6.008 1 96.12 96 GLY B N 1
ATOM 4792 C CA . GLY B 1 96 ? 16.125 40.938 5.84 1 96.12 96 GLY B CA 1
ATOM 4793 C C . GLY B 1 96 ? 15.969 39.625 5.074 1 96.12 96 GLY B C 1
ATOM 4794 O O . GLY B 1 96 ? 14.867 39.281 4.648 1 96.12 96 GLY B O 1
ATOM 4795 N N . LEU B 1 97 ? 17.031 38.875 4.949 1 96.81 97 LEU B N 1
ATOM 4796 C CA . LEU B 1 97 ? 17.016 37.656 4.141 1 96.81 97 LEU B CA 1
ATOM 4797 C C . LEU B 1 97 ? 17.141 36.406 5.023 1 96.81 97 LEU B C 1
ATOM 4799 O O . LEU B 1 97 ? 17.891 36.406 6 1 96.81 97 LEU B O 1
ATOM 4803 N N . PRO B 1 98 ? 16.312 35.344 4.691 1 98.19 98 PRO B N 1
ATOM 4804 C CA . PRO B 1 98 ? 16.469 34.094 5.418 1 98.19 98 PRO B CA 1
ATOM 4805 C C . PRO B 1 98 ? 17.875 33.5 5.27 1 98.19 98 PRO B C 1
ATOM 4807 O O . PRO B 1 98 ? 18.484 33.594 4.191 1 98.19 98 PRO B O 1
ATOM 4810 N N . ILE B 1 99 ? 18.375 32.844 6.297 1 98.25 99 ILE B N 1
ATOM 4811 C CA . ILE B 1 99 ? 19.734 32.281 6.246 1 98.25 99 ILE B CA 1
ATOM 4812 C C . ILE B 1 99 ? 19.656 30.797 5.852 1 98.25 99 ILE B C 1
ATOM 4814 O O . ILE B 1 99 ? 20.703 30.156 5.66 1 98.25 99 ILE B O 1
ATOM 4818 N N . TYR B 1 100 ? 18.484 30.25 5.773 1 97.75 100 TYR B N 1
ATOM 4819 C CA . TYR B 1 100 ? 18.172 28.875 5.383 1 97.75 100 TYR B CA 1
ATOM 4820 C C . TYR B 1 100 ? 16.734 28.75 4.93 1 97.75 100 TYR B C 1
ATOM 4822 O O . TYR B 1 100 ? 15.922 29.656 5.16 1 97.75 100 TYR B O 1
ATOM 4830 N N . ASN B 1 101 ? 16.359 27.703 4.215 1 97.94 101 ASN B N 1
ATOM 4831 C CA . ASN B 1 101 ? 14.969 27.406 3.92 1 97.94 101 ASN B CA 1
ATOM 4832 C C . ASN B 1 101 ? 14.141 27.266 5.195 1 97.94 101 ASN B C 1
ATOM 4834 O O . ASN B 1 101 ? 14.664 26.859 6.238 1 97.94 101 ASN B O 1
ATOM 4838 N N . ALA B 1 102 ? 12.867 27.672 5.09 1 98.56 102 ALA B N 1
ATOM 4839 C CA . ALA B 1 102 ? 11.961 27.406 6.207 1 98.56 102 ALA B CA 1
ATOM 4840 C C . ALA B 1 102 ? 11.836 25.891 6.441 1 98.56 102 ALA B C 1
ATOM 4842 O O . ALA B 1 102 ? 11.672 25.125 5.496 1 98.56 102 ALA B O 1
ATOM 4843 N N . ILE B 1 103 ? 12.008 25.453 7.66 1 98.06 103 ILE B N 1
ATOM 4844 C CA . ILE B 1 103 ? 11.789 24.047 7.992 1 98.06 103 ILE B CA 1
ATOM 4845 C C . ILE B 1 103 ? 10.328 23.844 8.398 1 98.06 103 ILE B C 1
ATOM 4847 O O . ILE B 1 103 ? 9.875 24.391 9.406 1 98.06 103 ILE B O 1
ATOM 4851 N N . VAL B 1 104 ? 9.625 23.016 7.637 1 96.81 104 VAL B N 1
ATOM 4852 C CA . VAL B 1 104 ? 8.172 22.891 7.703 1 96.81 104 VAL B CA 1
ATOM 4853 C C . VAL B 1 104 ? 7.781 22.062 8.922 1 96.81 104 VAL B C 1
ATOM 4855 O O . VAL B 1 104 ? 8.562 21.219 9.383 1 96.81 104 VAL B O 1
ATOM 4858 N N . TRP B 1 105 ? 6.559 22.281 9.445 1 95.5 105 TRP B N 1
ATOM 4859 C CA . TRP B 1 105 ? 6.039 21.609 10.633 1 95.5 105 TRP B CA 1
ATOM 4860 C C . TRP B 1 105 ? 6.004 20.094 10.43 1 95.5 105 TRP B C 1
ATOM 4862 O O . TRP B 1 105 ? 6.113 19.344 11.391 1 95.5 105 TRP B O 1
ATOM 4872 N N . GLN B 1 106 ? 5.973 19.641 9.273 1 90.25 106 GLN B N 1
ATOM 4873 C CA . GLN B 1 106 ? 5.895 18.219 8.969 1 90.25 106 GLN B CA 1
ATOM 4874 C C . GLN B 1 106 ? 7.281 17.578 8.977 1 90.25 106 GLN B C 1
ATOM 4876 O O . GLN B 1 106 ? 7.406 16.344 8.938 1 90.25 106 GLN B O 1
ATOM 4881 N N . ASP B 1 107 ? 8.367 18.359 9.055 1 93 107 ASP B N 1
ATOM 4882 C CA . ASP B 1 107 ? 9.734 17.891 8.914 1 93 107 ASP B CA 1
ATOM 4883 C C . ASP B 1 107 ? 10.156 17.047 10.117 1 93 107 ASP B C 1
ATOM 4885 O O . ASP B 1 107 ? 9.883 17.422 11.266 1 93 107 ASP B O 1
ATOM 4889 N N . GLN B 1 108 ? 10.859 15.961 9.867 1 90.62 108 GLN B N 1
ATOM 4890 C CA . GLN B 1 108 ? 11.188 15.023 10.938 1 90.62 108 GLN B CA 1
ATOM 4891 C C . GLN B 1 108 ? 12.688 15.008 11.211 1 90.62 108 GLN B C 1
ATOM 4893 O O . GLN B 1 108 ? 13.18 14.141 11.945 1 90.62 108 GLN B O 1
ATOM 4898 N N . ARG B 1 109 ? 13.461 15.875 10.719 1 94 109 ARG B N 1
ATOM 4899 C CA . ARG B 1 109 ? 14.922 15.805 10.703 1 94 109 ARG B CA 1
ATOM 4900 C C . ARG B 1 109 ? 15.477 15.797 12.125 1 94 109 ARG B C 1
ATOM 4902 O O . ARG B 1 109 ? 16.609 15.359 12.352 1 94 109 ARG B O 1
ATOM 4909 N N . THR B 1 110 ? 14.695 16.297 13.078 1 96.12 110 THR B N 1
ATOM 4910 C CA . THR B 1 110 ? 15.219 16.406 14.43 1 96.12 110 THR B CA 1
ATOM 4911 C C . THR B 1 110 ? 14.727 15.258 15.305 1 96.12 110 THR B C 1
ATOM 4913 O O . THR B 1 110 ? 14.781 15.328 16.531 1 96.12 110 THR B O 1
ATOM 4916 N N . ALA B 1 111 ? 14.219 14.242 14.711 1 93.38 111 ALA B N 1
ATOM 4917 C CA . ALA B 1 111 ? 13.641 13.117 15.445 1 93.38 111 ALA B CA 1
ATOM 4918 C C . ALA B 1 111 ? 14.672 12.477 16.375 1 93.38 111 ALA B C 1
ATOM 4920 O O . ALA B 1 111 ? 14.375 12.195 17.531 1 93.38 111 ALA B O 1
ATOM 4921 N N . ASP B 1 112 ? 15.898 12.172 15.867 1 93.75 112 ASP B N 1
ATOM 4922 C CA . ASP B 1 112 ? 16.938 11.547 16.672 1 93.75 112 ASP B CA 1
ATOM 4923 C C . ASP B 1 112 ? 17.297 12.414 17.891 1 93.75 112 ASP B C 1
ATOM 4925 O O . ASP B 1 112 ? 17.484 11.898 18.984 1 93.75 112 ASP B O 1
ATOM 4929 N N . TYR B 1 113 ? 17.391 13.695 17.688 1 95.88 113 TYR B N 1
ATOM 4930 C CA . TYR B 1 113 ? 17.672 14.633 18.781 1 95.88 113 TYR B CA 1
ATOM 4931 C C . TYR B 1 113 ? 16.578 14.57 19.844 1 95.88 113 TYR B C 1
ATOM 4933 O O . TYR B 1 113 ? 16.891 14.562 21.047 1 95.88 113 TYR B O 1
ATOM 4941 N N . CYS B 1 114 ? 15.32 14.508 19.469 1 96.06 114 CYS B N 1
ATOM 4942 C CA . CYS B 1 114 ? 14.188 14.484 20.375 1 96.06 114 CYS B CA 1
ATOM 4943 C C . CYS B 1 114 ? 14.234 13.25 21.266 1 96.06 114 CYS B C 1
ATOM 4945 O O . CYS B 1 114 ? 13.695 13.258 22.375 1 96.06 114 CYS B O 1
ATOM 4947 N N . GLN B 1 115 ? 14.898 12.242 20.844 1 93.88 115 GLN B N 1
ATOM 4948 C CA . GLN B 1 115 ? 14.953 10.992 21.594 1 93.88 115 GLN B CA 1
ATOM 4949 C C . GLN B 1 115 ? 16.016 11.055 22.688 1 93.88 115 GLN B C 1
ATOM 4951 O O . GLN B 1 115 ? 16.062 10.203 23.578 1 93.88 115 GLN B O 1
ATOM 4956 N N . THR B 1 116 ? 16.844 12.055 22.703 1 96.38 116 THR B N 1
ATOM 4957 C CA . THR B 1 116 ? 17.984 12.117 23.609 1 96.38 116 THR B CA 1
ATOM 4958 C C . THR B 1 116 ? 17.562 12.602 24.984 1 96.38 116 THR B C 1
ATOM 4960 O O . THR B 1 116 ? 18.312 12.492 25.953 1 96.38 116 THR B O 1
ATOM 4963 N N . PHE B 1 117 ? 16.406 13.102 25.109 1 97 117 PHE B N 1
ATOM 4964 C CA . PHE B 1 117 ? 15.977 13.711 26.375 1 97 117 PHE B CA 1
ATOM 4965 C C . PHE B 1 117 ? 15.484 12.656 27.344 1 97 117 PHE B C 1
ATOM 4967 O O . PHE B 1 117 ? 14.859 11.672 26.938 1 97 117 PHE B O 1
ATOM 4974 N N . ASP B 1 118 ? 15.711 12.875 28.625 1 96.56 118 ASP B N 1
ATOM 4975 C CA . ASP B 1 118 ? 15.266 11.938 29.656 1 96.56 118 ASP B CA 1
ATOM 4976 C C . ASP B 1 118 ? 13.828 12.227 30.078 1 96.56 118 ASP B C 1
ATOM 4978 O O . ASP B 1 118 ? 13.242 13.227 29.641 1 96.56 118 ASP B O 1
ATOM 4982 N N . LYS B 1 119 ? 13.328 11.422 30.906 1 93.44 119 LYS B N 1
ATOM 4983 C CA . LYS B 1 119 ? 11.922 11.453 31.297 1 93.44 119 LYS B CA 1
ATOM 4984 C C . LYS B 1 119 ? 11.602 12.727 32.094 1 93.44 119 LYS B C 1
ATOM 4986 O O . LYS B 1 119 ? 10.516 13.297 31.922 1 93.44 119 LYS B O 1
ATOM 4991 N N . ASP B 1 120 ? 12.469 13.156 32.875 1 96.25 120 ASP B N 1
ATOM 4992 C CA . ASP B 1 120 ? 12.242 14.344 33.656 1 96.25 120 ASP B CA 1
ATOM 4993 C C . ASP B 1 120 ? 12.156 15.594 32.781 1 96.25 120 ASP B C 1
ATOM 4995 O O . ASP B 1 120 ? 11.32 16.469 33.031 1 96.25 120 ASP B O 1
ATOM 4999 N N . THR B 1 121 ? 13.031 15.68 31.859 1 97.31 121 THR B N 1
ATOM 5000 C CA . THR B 1 121 ? 13.031 16.797 30.938 1 97.31 121 THR B CA 1
ATOM 5001 C C . THR B 1 121 ? 11.742 16.812 30.125 1 97.31 121 THR B C 1
ATOM 5003 O O . THR B 1 121 ? 11.156 17.875 29.906 1 97.31 121 THR B O 1
ATOM 5006 N N . LEU B 1 122 ? 11.344 15.656 29.688 1 96.62 122 LEU B N 1
ATOM 5007 C CA . LEU B 1 122 ? 10.109 15.547 28.906 1 96.62 122 LEU B CA 1
ATOM 5008 C C . LEU B 1 122 ? 8.914 16.047 29.719 1 96.62 122 LEU B C 1
ATOM 5010 O O . LEU B 1 122 ? 8.062 16.766 29.188 1 96.62 122 LEU B O 1
ATOM 5014 N N . GLU B 1 123 ? 8.875 15.727 30.953 1 95.62 123 GLU B N 1
ATOM 5015 C CA . GLU B 1 123 ? 7.777 16.141 31.812 1 95.62 123 GLU B CA 1
ATOM 5016 C C . GLU B 1 123 ? 7.812 17.641 32.062 1 95.62 123 GLU B C 1
ATOM 5018 O O . GLU B 1 123 ? 6.773 18.297 32.094 1 95.62 123 GLU B O 1
ATOM 5023 N N . MET B 1 124 ? 8.945 18.141 32.281 1 97.06 124 MET B N 1
ATOM 5024 C CA . MET B 1 124 ? 9.102 19.578 32.5 1 97.06 124 MET B CA 1
ATOM 5025 C C . MET B 1 124 ? 8.602 20.375 31.297 1 97.06 124 MET B C 1
ATOM 5027 O O . MET B 1 124 ? 7.871 21.344 31.453 1 97.06 124 MET B O 1
ATOM 5031 N N . VAL B 1 125 ? 8.984 19.953 30.156 1 97.75 125 VAL B N 1
ATOM 5032 C CA . VAL B 1 125 ? 8.578 20.641 28.938 1 97.75 125 VAL B CA 1
ATOM 5033 C C . VAL B 1 125 ? 7.062 20.594 28.797 1 97.75 125 VAL B C 1
ATOM 5035 O O . VAL B 1 125 ? 6.426 21.594 28.469 1 97.75 125 VAL B O 1
ATOM 5038 N N . LYS B 1 126 ? 6.512 19.453 29.016 1 96.81 126 LYS B N 1
ATOM 5039 C CA . LYS B 1 126 ? 5.066 19.297 28.906 1 96.81 126 LYS B CA 1
ATOM 5040 C C . LYS B 1 126 ? 4.332 20.188 29.891 1 96.81 126 LYS B C 1
ATOM 5042 O O . LYS B 1 126 ? 3.332 20.828 29.547 1 96.81 126 LYS B O 1
ATOM 5047 N N . GLN B 1 127 ? 4.836 20.234 31.062 1 96.38 127 GLN B N 1
ATOM 5048 C CA . GLN B 1 127 ? 4.215 21.031 32.094 1 96.38 127 GLN B CA 1
ATOM 5049 C C . GLN B 1 127 ? 4.293 22.516 31.766 1 96.38 127 GLN B C 1
ATOM 5051 O O . GLN B 1 127 ? 3.32 23.266 31.953 1 96.38 127 GLN B O 1
ATOM 5056 N N . LYS B 1 128 ? 5.332 22.984 31.266 1 97.75 128 LYS B N 1
ATOM 5057 C CA . LYS B 1 128 ? 5.547 24.406 31.031 1 97.75 128 LYS B CA 1
ATOM 5058 C C . LYS B 1 128 ? 4.871 24.859 29.734 1 97.75 128 LYS B C 1
ATOM 5060 O O . LYS B 1 128 ? 4.309 25.953 29.672 1 97.75 128 LYS B O 1
ATOM 5065 N N . SER B 1 129 ? 4.977 24 28.75 1 97.62 129 SER B N 1
ATOM 5066 C CA . SER B 1 129 ? 4.605 24.484 27.406 1 97.62 129 SER B CA 1
ATOM 5067 C C . SER B 1 129 ? 3.24 23.938 27 1 97.62 129 SER B C 1
ATOM 5069 O O . SER B 1 129 ? 2.607 24.469 26.078 1 97.62 129 SER B O 1
ATOM 5071 N N . GLY B 1 130 ? 2.781 22.828 27.641 1 97.12 130 GLY B N 1
ATOM 5072 C CA . GLY B 1 130 ? 1.586 22.141 27.188 1 97.12 130 GLY B CA 1
ATOM 5073 C C . GLY B 1 130 ? 1.838 21.219 26 1 97.12 130 GLY B C 1
ATOM 5074 O O . GLY B 1 130 ? 0.931 20.516 25.562 1 97.12 130 GLY B O 1
ATOM 5075 N N . LEU B 1 131 ? 3.078 21.188 25.516 1 97.38 131 LEU B N 1
ATOM 5076 C CA . LEU B 1 131 ? 3.459 20.422 24.328 1 97.38 131 LEU B CA 1
ATOM 5077 C C . LEU B 1 131 ? 4.391 19.281 24.703 1 97.38 131 LEU B C 1
ATOM 5079 O O . LEU B 1 131 ? 4.734 19.109 25.875 1 97.38 131 LEU B O 1
ATOM 5083 N N . ILE B 1 132 ? 4.699 18.438 23.781 1 96.12 132 ILE B N 1
ATOM 5084 C CA . ILE B 1 132 ? 5.684 17.375 23.953 1 96.12 132 ILE B CA 1
ATOM 5085 C C . ILE B 1 132 ? 6.926 17.688 23.109 1 96.12 132 ILE B C 1
ATOM 5087 O O . ILE B 1 132 ? 6.891 18.547 22.234 1 96.12 132 ILE B O 1
ATOM 5091 N N . ILE B 1 133 ? 8.039 16.984 23.453 1 96.62 133 ILE B N 1
ATOM 5092 C CA . ILE B 1 133 ? 9.219 17.125 22.609 1 96.62 133 ILE B CA 1
ATOM 5093 C C . ILE B 1 133 ? 9.062 16.266 21.359 1 96.62 133 ILE B C 1
ATOM 5095 O O . ILE B 1 133 ? 8.953 15.039 21.438 1 96.62 133 ILE B O 1
ATOM 5099 N N . ASN B 1 134 ? 9 16.938 20.25 1 95.44 134 ASN B N 1
ATOM 5100 C CA . ASN B 1 134 ? 8.781 16.328 18.938 1 95.44 134 ASN B CA 1
ATOM 5101 C C . ASN B 1 134 ? 9.297 17.219 17.828 1 95.44 134 ASN B C 1
ATOM 5103 O O . ASN B 1 134 ? 9.312 18.453 17.953 1 95.44 134 ASN B O 1
ATOM 5107 N N . PRO B 1 135 ? 9.688 16.578 16.688 1 95.62 135 PRO B N 1
ATOM 5108 C CA . PRO B 1 135 ? 10.141 17.406 15.57 1 95.62 135 PRO B CA 1
ATOM 5109 C C . PRO B 1 135 ? 9.055 18.344 15.039 1 95.62 135 PRO B C 1
ATOM 5111 O O . PRO B 1 135 ? 9.344 19.281 14.297 1 95.62 135 PRO B O 1
ATOM 5114 N N . TYR B 1 136 ? 7.855 18.141 15.445 1 94.38 136 TYR B N 1
ATOM 5115 C CA . TYR B 1 136 ? 6.684 18.906 15.039 1 94.38 136 TYR B CA 1
ATOM 5116 C C . TYR B 1 136 ? 6.855 20.375 15.367 1 94.38 136 TYR B C 1
ATOM 5118 O O . TYR B 1 136 ? 6.445 21.25 14.586 1 94.38 136 TYR B O 1
ATOM 5126 N N . PHE B 1 137 ? 7.504 20.703 16.391 1 97.69 137 PHE B N 1
ATOM 5127 C CA . PHE B 1 137 ? 7.508 22.047 16.953 1 97.69 137 PHE B CA 1
ATOM 5128 C C . PHE B 1 137 ? 8.773 22.797 16.547 1 97.69 137 PHE B C 1
ATOM 5130 O O . PHE B 1 137 ? 9.789 22.172 16.203 1 97.69 137 PHE B O 1
ATOM 5137 N N . SER B 1 138 ? 8.758 24.125 16.625 1 98.38 138 SER B N 1
ATOM 5138 C CA . SER B 1 138 ? 9.742 25.016 16.016 1 98.38 138 SER B CA 1
ATOM 5139 C C . SER B 1 138 ? 11.07 24.969 16.75 1 98.38 138 SER B C 1
ATOM 5141 O O . SER B 1 138 ? 12.133 25.172 16.156 1 98.38 138 SER B O 1
ATOM 5143 N N . GLY B 1 139 ? 11.023 24.766 18.047 1 98.25 139 GLY B N 1
ATOM 5144 C CA . GLY B 1 139 ? 12.219 24.875 18.859 1 98.25 139 GLY B CA 1
ATOM 5145 C C . GLY B 1 139 ? 13.352 23.984 18.391 1 98.25 139 GLY B C 1
ATOM 5146 O O . GLY B 1 139 ? 14.492 24.438 18.234 1 98.25 139 GLY B O 1
ATOM 5147 N N . THR B 1 140 ? 13.039 22.734 18.125 1 98 140 THR B N 1
ATOM 5148 C CA . THR B 1 140 ? 14.062 21.781 17.703 1 98 140 THR B CA 1
ATOM 5149 C C . THR B 1 140 ? 14.594 22.141 16.328 1 98 140 THR B C 1
ATOM 5151 O O . THR B 1 140 ? 15.766 21.891 16.016 1 98 140 THR B O 1
ATOM 5154 N N . LYS B 1 141 ? 13.766 22.734 15.5 1 98.38 141 LYS B N 1
ATOM 5155 C CA . LYS B 1 141 ? 14.148 23.141 14.148 1 98.38 141 LYS B CA 1
ATOM 5156 C C . LYS B 1 141 ? 15.062 24.359 14.188 1 98.38 141 LYS B C 1
ATOM 5158 O O . LYS B 1 141 ? 16.016 24.453 13.422 1 98.38 141 LYS B O 1
ATOM 5163 N N . VAL B 1 142 ? 14.734 25.281 15.031 1 98.62 142 VAL B N 1
ATOM 5164 C CA . VAL B 1 142 ? 15.562 26.484 15.188 1 98.62 142 VAL B CA 1
ATOM 5165 C C . VAL B 1 142 ? 16.953 26.078 15.688 1 98.62 142 VAL B C 1
ATOM 5167 O O . VAL B 1 142 ? 17.969 26.562 15.172 1 98.62 142 VAL B O 1
ATOM 5170 N N . LYS B 1 143 ? 16.953 25.188 16.672 1 98.56 143 LYS B N 1
ATOM 5171 C CA . LYS B 1 143 ? 18.25 24.688 17.125 1 98.56 143 LYS B CA 1
ATOM 5172 C C . LYS B 1 143 ? 19.031 24.062 15.984 1 98.56 143 LYS B C 1
ATOM 5174 O O . LYS B 1 143 ? 20.234 24.281 15.859 1 98.56 143 LYS B O 1
ATOM 5179 N N . TRP B 1 144 ? 18.359 23.25 15.203 1 98.38 144 TRP B N 1
ATOM 5180 C CA . TRP B 1 144 ? 19.016 22.594 14.078 1 98.38 144 TRP B CA 1
ATOM 5181 C C . TRP B 1 144 ? 19.625 23.609 13.133 1 98.38 144 TRP B C 1
ATOM 5183 O O . TRP B 1 144 ? 20.766 23.469 12.695 1 98.38 144 TRP B O 1
ATOM 5193 N N . ILE B 1 145 ? 18.891 24.672 12.781 1 98.5 145 ILE B N 1
ATOM 5194 C CA . ILE B 1 145 ? 19.359 25.719 11.883 1 98.5 145 ILE B CA 1
ATOM 5195 C C . ILE B 1 145 ? 20.594 26.406 12.484 1 98.5 145 ILE B C 1
ATOM 5197 O O . ILE B 1 145 ? 21.609 26.578 11.805 1 98.5 145 ILE B O 1
ATOM 5201 N N . LEU B 1 146 ? 20.531 26.734 13.727 1 98.44 146 LEU B N 1
ATOM 5202 C CA . LEU B 1 146 ? 21.625 27.438 14.391 1 98.44 146 LEU B CA 1
ATOM 5203 C C . LEU B 1 146 ? 22.859 26.562 14.453 1 98.44 146 LEU B C 1
ATOM 5205 O O . LEU B 1 146 ? 23.984 27.062 14.383 1 98.44 146 LEU B O 1
ATOM 5209 N N . ASP B 1 147 ? 22.656 25.25 14.547 1 98.06 147 ASP B N 1
ATOM 5210 C CA . ASP B 1 147 ? 23.766 24.312 14.695 1 98.06 147 ASP B CA 1
ATOM 5211 C C . ASP B 1 147 ? 24.359 23.938 13.344 1 98.06 147 ASP B C 1
ATOM 5213 O O . ASP B 1 147 ? 25.547 23.594 13.25 1 98.06 147 ASP B O 1
ATOM 5217 N N . ASN B 1 148 ? 23.578 23.984 12.289 1 97.56 148 ASN B N 1
ATOM 5218 C CA . ASN B 1 148 ? 24 23.344 11.047 1 97.56 148 ASN B CA 1
ATOM 5219 C C . ASN B 1 148 ? 24.281 24.375 9.953 1 97.56 148 ASN B C 1
ATOM 5221 O O . ASN B 1 148 ? 24.953 24.078 8.969 1 97.56 148 ASN B O 1
ATOM 5225 N N . VAL B 1 149 ? 23.719 25.609 10.07 1 97.12 149 VAL B N 1
ATOM 5226 C CA . VAL B 1 149 ? 24.016 26.672 9.109 1 97.12 149 VAL B CA 1
ATOM 5227 C C . VAL B 1 149 ? 25.281 27.406 9.531 1 97.12 149 VAL B C 1
ATOM 5229 O O . VAL B 1 149 ? 25.406 27.828 10.68 1 97.12 149 VAL B O 1
ATOM 5232 N N . PRO B 1 150 ? 26.234 27.578 8.57 1 97.19 150 PRO B N 1
ATOM 5233 C CA . PRO B 1 150 ? 27.516 28.188 8.922 1 97.19 150 PRO B CA 1
ATOM 5234 C C . PRO B 1 150 ? 27.359 29.547 9.586 1 97.19 150 PRO B C 1
ATOM 5236 O O . PRO B 1 150 ? 26.625 30.406 9.078 1 97.19 150 PRO B O 1
ATOM 5239 N N . ASN B 1 151 ? 27.969 29.797 10.742 1 96.5 151 ASN B N 1
ATOM 5240 C CA . ASN B 1 151 ? 28.094 31.047 11.469 1 96.5 151 ASN B CA 1
ATOM 5241 C C . ASN B 1 151 ? 26.766 31.469 12.094 1 96.5 151 ASN B C 1
ATOM 5243 O O . ASN B 1 151 ? 26.656 32.562 12.664 1 96.5 151 ASN B O 1
ATOM 5247 N N . ALA B 1 152 ? 25.766 30.688 12.062 1 97.81 152 ALA B N 1
ATOM 5248 C CA . ALA B 1 152 ? 24.438 31.078 12.531 1 97.81 152 ALA B CA 1
ATOM 5249 C C . ALA B 1 152 ? 24.438 31.266 14.047 1 97.81 152 ALA B C 1
ATOM 5251 O O . ALA B 1 152 ? 23.828 32.219 14.555 1 97.81 152 ALA B O 1
ATOM 5252 N N . ARG B 1 153 ? 25.109 30.359 14.742 1 97.25 153 ARG B N 1
ATOM 5253 C CA . ARG B 1 153 ? 25.141 30.453 16.203 1 97.25 153 ARG B CA 1
ATOM 5254 C C . ARG B 1 153 ? 25.797 31.766 16.641 1 97.25 153 ARG B C 1
ATOM 5256 O O . ARG B 1 153 ? 25.281 32.438 17.547 1 97.25 153 ARG B O 1
ATOM 5263 N N . GLN B 1 154 ? 26.828 32.125 16.047 1 97.12 154 GLN B N 1
ATOM 5264 C CA . GLN B 1 154 ? 27.531 33.344 16.375 1 97.12 154 GLN B CA 1
ATOM 5265 C C . GLN B 1 154 ? 26.672 34.562 16.047 1 97.12 154 GLN B C 1
ATOM 5267 O O . GLN B 1 154 ? 26.562 35.5 16.859 1 97.12 154 GLN B O 1
ATOM 5272 N N . LEU B 1 155 ? 26.094 34.594 14.922 1 97.56 155 LEU B N 1
ATOM 5273 C CA . LEU B 1 155 ? 25.219 35.688 14.516 1 97.56 155 LEU B CA 1
ATOM 5274 C C . LEU B 1 155 ? 24.047 35.844 15.484 1 97.56 155 LEU B C 1
ATOM 5276 O O . LEU B 1 155 ? 23.641 36.969 15.797 1 97.56 155 LEU B O 1
ATOM 5280 N N . ALA B 1 156 ? 23.484 34.75 15.953 1 97.69 156 ALA B N 1
ATOM 5281 C CA . ALA B 1 156 ? 22.375 34.781 16.906 1 97.69 156 ALA B CA 1
ATOM 5282 C C . ALA B 1 156 ? 22.812 35.406 18.234 1 97.69 156 ALA B C 1
ATOM 5284 O O . ALA B 1 156 ? 22.094 36.219 18.812 1 97.69 156 ALA B O 1
ATOM 5285 N N . LYS B 1 157 ? 23.938 35 18.672 1 96.12 157 LYS B N 1
ATOM 5286 C CA . LYS B 1 157 ? 24.469 35.5 19.922 1 96.12 157 LYS B CA 1
ATOM 5287 C C . LYS B 1 157 ? 24.672 37.031 19.844 1 96.12 157 LYS B C 1
ATOM 5289 O O . LYS B 1 157 ? 24.5 37.75 20.828 1 96.12 157 LYS B O 1
ATOM 5294 N N . GLU B 1 158 ? 24.984 37.438 18.672 1 96.56 158 GLU B N 1
ATOM 5295 C CA . GLU B 1 158 ? 25.25 38.844 18.453 1 96.56 158 GLU B CA 1
ATOM 5296 C C . GLU B 1 158 ? 23.953 39.625 18.219 1 96.56 158 GLU B C 1
ATOM 5298 O O . GLU B 1 158 ? 23.984 40.844 18.031 1 96.56 158 GLU B O 1
ATOM 5303 N N . GLY B 1 159 ? 22.906 39 18.203 1 95.56 159 GLY B N 1
ATOM 5304 C CA . GLY B 1 159 ? 21.625 39.656 18.016 1 95.56 159 GLY B CA 1
ATOM 5305 C C . GLY B 1 159 ? 21.359 40.062 16.578 1 95.56 159 GLY B C 1
ATOM 5306 O O . GLY B 1 159 ? 20.609 41 16.312 1 95.56 159 GLY B O 1
ATOM 5307 N N . LYS B 1 160 ? 21.922 39.344 15.672 1 97.81 160 LYS B N 1
ATOM 5308 C CA . LYS B 1 160 ? 21.844 39.719 14.258 1 97.81 160 LYS B CA 1
ATOM 5309 C C . LYS B 1 160 ? 20.844 38.844 13.523 1 97.81 160 LYS B C 1
ATOM 5311 O O . LYS B 1 160 ? 20.625 39 12.32 1 97.81 160 LYS B O 1
ATOM 5316 N N . LEU B 1 161 ? 20.297 37.906 14.219 1 98.5 161 LEU B N 1
ATOM 5317 C CA . LEU B 1 161 ? 19.297 37.031 13.617 1 98.5 161 LEU B CA 1
ATOM 5318 C C . LEU B 1 161 ? 17.922 37.25 14.258 1 98.5 161 LEU B C 1
ATOM 5320 O O . LEU B 1 161 ? 17.828 37.75 15.383 1 98.5 161 LEU B O 1
ATOM 5324 N N . MET B 1 162 ? 16.922 37 13.5 1 98.62 162 MET B N 1
ATOM 5325 C CA . MET B 1 162 ? 15.531 36.938 13.945 1 98.62 162 MET B CA 1
ATOM 5326 C C . MET B 1 162 ? 14.898 35.594 13.633 1 98.62 162 MET B C 1
ATOM 5328 O O . MET B 1 162 ? 15.195 35 12.602 1 98.62 162 MET B O 1
ATOM 5332 N N . PHE B 1 163 ? 14.188 35.188 14.633 1 98.31 163 PHE B N 1
ATOM 5333 C CA . PHE B 1 163 ? 13.398 33.969 14.414 1 98.31 163 PHE B CA 1
ATOM 5334 C C . PHE B 1 163 ? 11.906 34.281 14.445 1 98.31 163 PHE B C 1
ATOM 5336 O O . PHE B 1 163 ? 11.453 35.125 15.242 1 98.31 163 PHE B O 1
ATOM 5343 N N . GLY B 1 164 ? 11.141 33.625 13.602 1 98.44 164 GLY B N 1
ATOM 5344 C CA . GLY B 1 164 ? 9.688 33.625 13.68 1 98.44 164 GLY B CA 1
ATOM 5345 C C . GLY B 1 164 ? 9.055 32.469 12.906 1 98.44 164 GLY B C 1
ATOM 5346 O O . GLY B 1 164 ? 9.703 31.859 12.062 1 98.44 164 GLY B O 1
ATOM 5347 N N . THR B 1 165 ? 7.801 32.156 13.344 1 98.5 165 THR B N 1
ATOM 5348 C CA . THR B 1 165 ? 6.973 31.344 12.469 1 98.5 165 THR B CA 1
ATOM 5349 C C . THR B 1 165 ? 6.449 32.156 11.289 1 98.5 165 THR B C 1
ATOM 5351 O O . THR B 1 165 ? 6.891 33.281 11.07 1 98.5 165 THR B O 1
ATOM 5354 N N . ILE B 1 166 ? 5.645 31.562 10.484 1 98.75 166 ILE B N 1
ATOM 5355 C CA . ILE B 1 166 ? 5.273 32.156 9.203 1 98.75 166 ILE B CA 1
ATOM 5356 C C . ILE B 1 166 ? 4.523 33.469 9.453 1 98.75 166 ILE B C 1
ATOM 5358 O O . ILE B 1 166 ? 4.676 34.438 8.695 1 98.75 166 ILE B O 1
ATOM 5362 N N . ASN B 1 167 ? 3.705 33.562 10.523 1 98.75 167 ASN B N 1
ATOM 5363 C CA . ASN B 1 167 ? 3.014 34.812 10.836 1 98.75 167 ASN B CA 1
ATOM 5364 C C . ASN B 1 167 ? 3.996 35.969 11.07 1 98.75 167 ASN B C 1
ATOM 5366 O O . ASN B 1 167 ? 3.811 37.062 10.547 1 98.75 167 ASN B O 1
ATOM 5370 N N . THR B 1 168 ? 5.008 35.688 11.852 1 98.81 168 THR B N 1
ATOM 5371 C CA . THR B 1 168 ? 6.008 36.719 12.164 1 98.81 168 THR B CA 1
ATOM 5372 C C . THR B 1 168 ? 6.73 37.156 10.898 1 98.81 168 THR B C 1
ATOM 5374 O O . THR B 1 168 ? 6.953 38.375 10.703 1 98.81 168 THR B O 1
ATOM 5377 N N . TRP B 1 169 ? 7.066 36.188 10.078 1 98.75 169 TRP B N 1
ATOM 5378 C CA . TRP B 1 169 ? 7.727 36.469 8.805 1 98.75 169 TRP B CA 1
ATOM 5379 C C . TRP B 1 169 ? 6.855 37.344 7.93 1 98.75 169 TRP B C 1
ATOM 5381 O O . TRP B 1 169 ? 7.336 38.344 7.367 1 98.75 169 TRP B O 1
ATOM 5391 N N . LEU B 1 170 ? 5.594 37.062 7.859 1 98.75 170 LEU B N 1
ATOM 5392 C CA . LEU B 1 170 ? 4.676 37.844 7.02 1 98.75 170 LEU B CA 1
ATOM 5393 C C . LEU B 1 170 ? 4.48 39.25 7.574 1 98.75 170 LEU B C 1
ATOM 5395 O O . LEU B 1 170 ? 4.453 40.219 6.82 1 98.75 170 LEU B O 1
ATOM 5399 N N . ILE B 1 171 ? 4.281 39.375 8.867 1 98.81 171 ILE B N 1
ATOM 5400 C CA . ILE B 1 171 ? 4.102 40.688 9.484 1 98.81 171 ILE B CA 1
ATOM 5401 C C . ILE B 1 171 ? 5.34 41.531 9.25 1 98.81 171 ILE B C 1
ATOM 5403 O O . ILE B 1 171 ? 5.234 42.719 8.898 1 98.81 171 ILE B O 1
ATOM 5407 N N . TYR B 1 172 ? 6.527 40.906 9.453 1 98.62 172 TYR B N 1
ATOM 5408 C CA . TYR B 1 172 ? 7.801 41.594 9.234 1 98.62 172 TYR B CA 1
ATOM 5409 C C . TYR B 1 172 ? 7.891 42.125 7.809 1 98.62 172 TYR B C 1
ATOM 5411 O O . TYR B 1 172 ? 8.25 43.281 7.598 1 98.62 172 TYR B O 1
ATOM 5419 N N . ARG B 1 173 ? 7.516 41.281 6.852 1 98.12 173 ARG B N 1
ATOM 5420 C CA . ARG B 1 173 ? 7.602 41.656 5.445 1 98.12 173 ARG B CA 1
ATOM 5421 C C . ARG B 1 173 ? 6.547 42.688 5.086 1 98.12 173 ARG B C 1
ATOM 5423 O O . ARG B 1 173 ? 6.816 43.625 4.328 1 98.12 173 ARG B O 1
ATOM 5430 N N . LEU B 1 174 ? 5.352 42.5 5.609 1 98.25 174 LEU B N 1
ATOM 5431 C CA . LEU B 1 174 ? 4.23 43.375 5.305 1 98.25 174 LEU B CA 1
ATOM 5432 C C . LEU B 1 174 ? 4.477 44.781 5.836 1 98.25 174 LEU B C 1
ATOM 5434 O O . LEU B 1 174 ? 3.912 45.781 5.328 1 98.25 174 LEU B O 1
ATOM 5438 N N . THR B 1 175 ? 5.285 44.938 6.848 1 97.94 175 THR B N 1
ATOM 5439 C CA . THR B 1 175 ? 5.535 46.219 7.465 1 97.94 175 THR B CA 1
ATOM 5440 C C . THR B 1 175 ? 6.867 46.812 6.992 1 97.94 175 THR B C 1
ATOM 5442 O O . THR B 1 175 ? 7.32 47.812 7.504 1 97.94 175 THR B O 1
ATOM 5445 N N . GLY B 1 176 ? 7.484 46.094 6.094 1 96.06 176 GLY B N 1
ATOM 5446 C CA . GLY B 1 176 ? 8.773 46.562 5.613 1 96.06 176 GLY B CA 1
ATOM 5447 C C . GLY B 1 176 ? 9.867 46.469 6.66 1 96.06 176 GLY B C 1
ATOM 5448 O O . GLY B 1 176 ? 10.797 47.281 6.672 1 96.06 176 GLY B O 1
ATOM 5449 N N . GLY B 1 177 ? 9.68 45.625 7.586 1 96.81 177 GLY B N 1
ATOM 5450 C CA . GLY B 1 177 ? 10.695 45.375 8.602 1 96.81 177 GLY B CA 1
ATOM 5451 C C . GLY B 1 177 ? 10.5 46.219 9.852 1 96.81 177 GLY B C 1
ATOM 5452 O O . GLY B 1 177 ? 11.305 46.156 10.781 1 96.81 177 GLY B O 1
ATOM 5453 N N . GLU B 1 178 ? 9.414 46.844 9.977 1 96.56 178 GLU B N 1
ATOM 5454 C CA . GLU B 1 178 ? 9.18 47.781 11.086 1 96.56 178 GLU B CA 1
ATOM 5455 C C . GLU B 1 178 ? 8.711 47 12.328 1 96.56 178 GLU B C 1
ATOM 5457 O O . GLU B 1 178 ? 8.922 47.469 13.453 1 96.56 178 GLU B O 1
ATOM 5462 N N . VAL B 1 179 ? 8.016 45.969 12.141 1 98.19 179 VAL B N 1
ATOM 5463 C CA . VAL B 1 179 ? 7.363 45.281 13.25 1 98.19 179 VAL B CA 1
ATOM 5464 C C . VAL B 1 179 ? 7.887 43.844 13.352 1 98.19 179 VAL B C 1
ATOM 5466 O O . VAL B 1 179 ? 7.953 43.156 12.344 1 98.19 179 VAL B O 1
ATOM 5469 N N . PHE B 1 180 ? 8.352 43.406 14.492 1 98.5 180 PHE B N 1
ATOM 5470 C CA . PHE B 1 180 ? 8.82 42.062 14.812 1 98.5 180 PHE B CA 1
ATOM 5471 C C . PHE B 1 180 ? 8.031 41.5 15.984 1 98.5 180 PHE B C 1
ATOM 5473 O O . PHE B 1 180 ? 8.43 41.625 17.141 1 98.5 180 PHE B O 1
ATOM 5480 N N . VAL B 1 181 ? 6.848 40.906 15.617 1 98.69 181 VAL B N 1
ATOM 5481 C CA . VAL B 1 181 ? 5.926 40.438 16.656 1 98.69 181 VAL B CA 1
ATOM 5482 C C . VAL B 1 181 ? 5.371 39.062 16.281 1 98.69 181 VAL B C 1
ATOM 5484 O O . VAL B 1 181 ? 5.555 38.594 15.156 1 98.69 181 VAL B O 1
ATOM 5487 N N . THR B 1 182 ? 4.844 38.406 17.203 1 98.69 182 THR B N 1
ATOM 5488 C CA . THR B 1 182 ? 4.059 37.188 17.062 1 98.69 182 THR B CA 1
ATOM 5489 C C . THR B 1 182 ? 2.83 37.219 17.969 1 98.69 182 THR B C 1
ATOM 5491 O O . THR B 1 182 ? 2.537 38.25 18.594 1 98.69 182 THR B O 1
ATOM 5494 N N . ASP B 1 183 ? 1.94 36.312 17.875 1 98.44 183 ASP B N 1
ATOM 5495 C CA . ASP B 1 183 ? 0.792 36.188 18.766 1 98.44 183 ASP B CA 1
ATOM 5496 C C . ASP B 1 183 ? 0.921 34.969 19.688 1 98.44 183 ASP B C 1
ATOM 5498 O O . ASP B 1 183 ? 1.786 34.125 19.484 1 98.44 183 ASP B O 1
ATOM 5502 N N . HIS B 1 184 ? 0.123 34.844 20.672 1 98.44 184 HIS B N 1
ATOM 5503 C CA . HIS B 1 184 ? 0.193 33.781 21.672 1 98.44 184 HIS B CA 1
ATOM 5504 C C . HIS B 1 184 ? 0.03 32.406 21.047 1 98.44 184 HIS B C 1
ATOM 5506 O O . HIS B 1 184 ? 0.672 31.453 21.469 1 98.44 184 HIS B O 1
ATOM 5512 N N . THR B 1 185 ? -0.838 32.281 20.047 1 98.5 185 THR B N 1
ATOM 5513 C CA . THR B 1 185 ? -1.136 30.984 19.469 1 98.5 185 THR B CA 1
ATOM 5514 C C . THR B 1 185 ? 0.077 30.438 18.719 1 98.5 185 THR B C 1
ATOM 5516 O O . THR B 1 185 ? 0.415 29.25 18.859 1 98.5 185 THR B O 1
ATOM 5519 N N . ASN B 1 186 ? 0.735 31.266 17.969 1 98.69 186 ASN B N 1
ATOM 5520 C CA . ASN B 1 186 ? 1.937 30.844 17.25 1 98.69 186 ASN B CA 1
ATOM 5521 C C . ASN B 1 186 ? 3.123 30.672 18.188 1 98.69 186 ASN B C 1
ATOM 5523 O O . ASN B 1 186 ? 3.9 29.734 18.047 1 98.69 186 ASN B O 1
ATOM 5527 N N . ALA B 1 187 ? 3.24 31.562 19.109 1 98.69 187 ALA B N 1
ATOM 5528 C CA . ALA B 1 187 ? 4.336 31.484 20.062 1 98.69 187 ALA B CA 1
ATOM 5529 C C . ALA B 1 187 ? 4.293 30.172 20.844 1 98.69 187 ALA B C 1
ATOM 5531 O O . ALA B 1 187 ? 5.324 29.531 21.047 1 98.69 187 ALA B O 1
ATOM 5532 N N . GLN B 1 188 ? 3.176 29.812 21.297 1 98.25 188 GLN B N 1
ATOM 5533 C CA . GLN B 1 188 ? 3.025 28.625 22.125 1 98.25 188 GLN B CA 1
ATOM 5534 C C . GLN B 1 188 ? 3.422 27.359 21.375 1 98.25 188 GLN B C 1
ATOM 5536 O O . GLN B 1 188 ? 3.912 26.406 21.969 1 98.25 188 GLN B O 1
ATOM 5541 N N . ARG B 1 189 ? 3.316 27.391 20.062 1 97.94 189 ARG B N 1
ATOM 5542 C CA . ARG B 1 189 ? 3.59 26.203 19.25 1 97.94 189 ARG B CA 1
ATOM 5543 C C . ARG B 1 189 ? 5.086 26.047 19.016 1 97.94 189 ARG B C 1
ATOM 5545 O O . ARG B 1 189 ? 5.523 25.047 18.438 1 97.94 189 ARG B O 1
ATOM 5552 N N . THR B 1 190 ? 5.938 26.922 19.531 1 98.44 190 THR B N 1
ATOM 5553 C CA . THR B 1 190 ? 7.375 26.891 19.281 1 98.44 190 THR B CA 1
ATOM 5554 C C . THR B 1 190 ? 8.086 25.984 20.281 1 98.44 190 THR B C 1
ATOM 5556 O O . THR B 1 190 ? 9.242 25.625 20.094 1 98.44 190 THR B O 1
ATOM 5559 N N . LEU B 1 191 ? 7.449 25.609 21.344 1 97.62 191 LEU B N 1
ATOM 5560 C CA . LEU B 1 191 ? 8.039 24.859 22.453 1 97.62 191 LEU B CA 1
ATOM 5561 C C . LEU B 1 191 ? 8.836 25.781 23.375 1 97.62 191 LEU B C 1
ATOM 5563 O O . LEU B 1 191 ? 9.422 25.328 24.359 1 97.62 191 LEU B O 1
ATOM 5567 N N . LEU B 1 192 ? 8.867 27.078 23.109 1 98.62 192 LEU B N 1
ATOM 5568 C CA . LEU B 1 192 ? 9.688 28.016 23.859 1 98.62 192 LEU B CA 1
ATOM 5569 C C . LEU B 1 192 ? 8.828 28.891 24.766 1 98.62 192 LEU B C 1
ATOM 5571 O O . LEU B 1 192 ? 9.344 29.766 25.469 1 98.62 192 LEU B O 1
ATOM 5575 N N . TYR B 1 193 ? 7.566 28.703 24.734 1 98.44 193 TYR B N 1
ATOM 5576 C CA . TYR B 1 193 ? 6.52 29.469 25.391 1 98.44 193 TYR B CA 1
ATOM 5577 C C . TYR B 1 193 ? 6.004 28.75 26.625 1 98.44 193 TYR B C 1
ATOM 5579 O O . TYR B 1 193 ? 5.805 27.531 26.609 1 98.44 193 TYR B O 1
ATOM 5587 N N . ASN B 1 194 ? 5.895 29.484 27.75 1 98.56 194 ASN B N 1
ATOM 5588 C CA . ASN B 1 194 ? 5.285 28.969 28.969 1 98.56 194 ASN B CA 1
ATOM 5589 C C . ASN B 1 194 ? 3.793 29.281 29.031 1 98.56 194 ASN B C 1
ATOM 5591 O O . ASN B 1 194 ? 3.408 30.453 29.109 1 98.56 194 ASN B O 1
ATOM 5595 N N . ILE B 1 195 ? 2.98 28.281 29.031 1 97.31 195 ILE B N 1
ATOM 5596 C CA . ILE B 1 195 ? 1.538 28.453 28.875 1 97.31 195 ILE B CA 1
ATOM 5597 C C . ILE B 1 195 ? 0.94 29.016 30.156 1 97.31 195 ILE B C 1
ATOM 5599 O O . ILE B 1 195 ? -0.198 29.5 30.156 1 97.31 195 ILE B O 1
ATOM 5603 N N . HIS B 1 196 ? 1.665 29.031 31.266 1 96.94 196 HIS B N 1
ATOM 5604 C CA . HIS B 1 196 ? 1.185 29.562 32.531 1 96.94 196 HIS B CA 1
ATOM 5605 C C . HIS B 1 196 ? 1.504 31.047 32.656 1 96.94 196 HIS B C 1
ATOM 5607 O O . HIS B 1 196 ? 0.715 31.812 33.25 1 96.94 196 HIS B O 1
ATOM 5613 N N . THR B 1 197 ? 2.658 31.453 32.188 1 96.88 197 THR B N 1
ATOM 5614 C CA . THR B 1 197 ? 3.062 32.844 32.25 1 96.88 197 THR B CA 1
ATOM 5615 C C . THR B 1 197 ? 2.713 33.594 30.969 1 96.88 197 THR B C 1
ATOM 5617 O O . THR B 1 197 ? 2.721 34.812 30.938 1 96.88 197 THR B O 1
ATOM 5620 N N . ASN B 1 198 ? 2.418 32.844 29.938 1 96.88 198 ASN B N 1
ATOM 5621 C CA . ASN B 1 198 ? 2.09 33.375 28.625 1 96.88 198 ASN B CA 1
ATOM 5622 C C . ASN B 1 198 ? 3.209 34.281 28.094 1 96.88 198 ASN B C 1
ATOM 5624 O O . ASN B 1 198 ? 2.953 35.375 27.594 1 96.88 198 ASN B O 1
ATOM 5628 N N . ASP B 1 199 ? 4.402 33.781 28.25 1 97.62 199 ASP B N 1
ATOM 5629 C CA . ASP B 1 199 ? 5.617 34.438 27.781 1 97.62 199 ASP B CA 1
ATOM 5630 C C . ASP B 1 199 ? 6.699 33.438 27.438 1 97.62 199 ASP B C 1
ATOM 5632 O O . ASP B 1 199 ? 6.539 32.219 27.703 1 97.62 199 ASP B O 1
ATOM 5636 N N . TRP B 1 200 ? 7.719 33.969 26.734 1 98.56 200 TRP B N 1
ATOM 5637 C CA . TRP B 1 200 ? 8.875 33.125 26.5 1 98.56 200 TRP B CA 1
ATOM 5638 C C . TRP B 1 200 ? 9.477 32.625 27.828 1 98.56 200 TRP B C 1
ATOM 5640 O O . TRP B 1 200 ? 9.492 33.375 28.812 1 98.56 200 TRP B O 1
ATOM 5650 N N . ASP B 1 201 ? 9.977 31.375 27.828 1 98.56 201 ASP B N 1
ATOM 5651 C CA . ASP B 1 201 ? 10.484 30.781 29.062 1 98.56 201 ASP B CA 1
ATOM 5652 C C . ASP B 1 201 ? 12 30.578 28.984 1 98.56 201 ASP B C 1
ATOM 5654 O O . ASP B 1 201 ? 12.492 29.875 28.125 1 98.56 201 ASP B O 1
ATOM 5658 N N . ASP B 1 202 ? 12.695 31.078 29.953 1 98.12 202 ASP B N 1
ATOM 5659 C CA . ASP B 1 202 ? 14.156 31.062 29.922 1 98.12 202 ASP B CA 1
ATOM 5660 C C . ASP B 1 202 ? 14.695 29.641 30.062 1 98.12 202 ASP B C 1
ATOM 5662 O O . ASP B 1 202 ? 15.734 29.297 29.5 1 98.12 202 ASP B O 1
ATOM 5666 N N . GLU B 1 203 ? 14.055 28.828 30.812 1 98 203 GLU B N 1
ATOM 5667 C CA . GLU B 1 203 ? 14.492 27.438 30.969 1 98 203 GLU B CA 1
ATOM 5668 C C . GLU B 1 203 ? 14.336 26.656 29.656 1 98 203 GLU B C 1
ATOM 5670 O O . GLU B 1 203 ? 15.203 25.859 29.297 1 98 203 GLU B O 1
ATOM 5675 N N . LEU B 1 204 ? 13.227 26.875 29.016 1 98.44 204 LEU B N 1
ATOM 5676 C CA . LEU B 1 204 ? 13.016 26.234 27.719 1 98.44 204 LEU B CA 1
ATOM 5677 C C . LEU B 1 204 ? 14.016 26.734 26.688 1 98.44 204 LEU B C 1
ATOM 5679 O O . LEU B 1 204 ? 14.547 25.953 25.906 1 98.44 204 LEU B O 1
ATOM 5683 N N . LEU B 1 205 ? 14.25 28.016 26.719 1 98.62 205 LEU B N 1
ATOM 5684 C CA . LEU B 1 205 ? 15.242 28.578 25.812 1 98.62 205 LEU B CA 1
ATOM 5685 C C . LEU B 1 205 ? 16.625 27.984 26.062 1 98.62 205 LEU B C 1
ATOM 5687 O O . LEU B 1 205 ? 17.344 27.688 25.109 1 98.62 205 LEU B O 1
ATOM 5691 N N . LYS B 1 206 ? 16.953 27.797 27.281 1 98.06 206 LYS B N 1
ATOM 5692 C CA . LYS B 1 206 ? 18.234 27.172 27.625 1 98.06 206 LYS B CA 1
ATOM 5693 C C . LYS B 1 206 ? 18.297 25.719 27.156 1 98.06 206 LYS B C 1
ATOM 5695 O O . LYS B 1 206 ? 19.312 25.281 26.641 1 98.06 206 LYS B O 1
ATOM 5700 N N . LEU B 1 207 ? 17.219 25.062 27.391 1 97.75 207 LEU B N 1
ATOM 5701 C CA . LEU B 1 207 ? 17.141 23.656 27.016 1 97.75 207 LEU B CA 1
ATOM 5702 C C . LEU B 1 207 ? 17.453 23.469 25.531 1 97.75 207 LEU B C 1
ATOM 5704 O O . LEU B 1 207 ? 18.172 22.531 25.172 1 97.75 207 LEU B O 1
ATOM 5708 N N . PHE B 1 208 ? 16.969 24.328 24.656 1 97.75 208 PHE B N 1
ATOM 5709 C CA . PHE B 1 208 ? 17.141 24.188 23.219 1 97.75 208 PHE B CA 1
ATOM 5710 C C . PHE B 1 208 ? 18.266 25.078 22.703 1 97.75 208 PHE B C 1
ATOM 5712 O O . PHE B 1 208 ? 18.484 25.188 21.5 1 97.75 208 PHE B O 1
ATOM 5719 N N . ASP B 1 209 ? 18.953 25.734 23.609 1 97.5 209 ASP B N 1
ATOM 5720 C CA . ASP B 1 209 ? 20.094 26.578 23.297 1 97.5 209 ASP B CA 1
ATOM 5721 C C . ASP B 1 209 ? 19.719 27.656 22.266 1 97.5 209 ASP B C 1
ATOM 5723 O O . ASP B 1 209 ? 20.375 27.781 21.234 1 97.5 209 ASP B O 1
ATOM 5727 N N . ILE B 1 210 ? 18.672 28.344 22.531 1 98.25 210 ILE B N 1
ATOM 5728 C CA . ILE B 1 210 ? 18.188 29.422 21.688 1 98.25 210 ILE B CA 1
ATOM 5729 C C . ILE B 1 210 ? 18.203 30.734 22.453 1 98.25 210 ILE B C 1
ATOM 5731 O O . ILE B 1 210 ? 17.578 30.859 23.516 1 98.25 210 ILE B O 1
ATOM 5735 N N . PRO B 1 211 ? 18.906 31.688 21.984 1 98 211 PRO B N 1
ATOM 5736 C CA . PRO B 1 211 ? 18.953 32.938 22.719 1 98 211 PRO B CA 1
ATOM 5737 C C . PRO B 1 211 ? 17.641 33.719 22.641 1 98 211 PRO B C 1
ATOM 5739 O O . PRO B 1 211 ? 17 33.75 21.578 1 98 211 PRO B O 1
ATOM 5742 N N . ARG B 1 212 ? 17.266 34.438 23.641 1 97.44 212 ARG B N 1
ATOM 5743 C CA . ARG B 1 212 ? 16.016 35.156 23.75 1 97.44 212 ARG B CA 1
ATOM 5744 C C . ARG B 1 212 ? 15.977 36.344 22.797 1 97.44 212 ARG B C 1
ATOM 5746 O O . ARG B 1 212 ? 14.914 36.719 22.297 1 97.44 212 ARG B O 1
ATOM 5753 N N . ASN B 1 213 ? 17.125 36.875 22.484 1 97.25 213 ASN B N 1
ATOM 5754 C CA . ASN B 1 213 ? 17.219 38.125 21.734 1 97.25 213 ASN B CA 1
ATOM 5755 C C . ASN B 1 213 ? 16.797 37.938 20.281 1 97.25 213 ASN B C 1
ATOM 5757 O O . ASN B 1 213 ? 16.609 38.906 19.547 1 97.25 213 ASN B O 1
ATOM 5761 N N . ILE B 1 214 ? 16.594 36.75 19.797 1 98.25 214 ILE B N 1
ATOM 5762 C CA . ILE B 1 214 ? 16.188 36.531 18.406 1 98.25 214 ILE B CA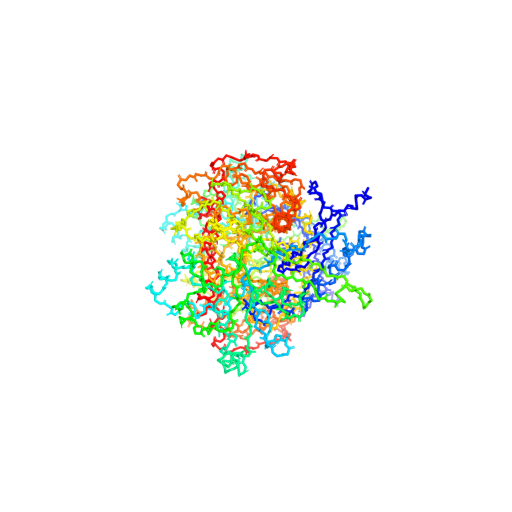 1
ATOM 5763 C C . ILE B 1 214 ? 14.688 36.312 18.328 1 98.25 214 ILE B C 1
ATOM 5765 O O . ILE B 1 214 ? 14.141 36.094 17.25 1 98.25 214 ILE B O 1
ATOM 5769 N N . LEU B 1 215 ? 13.984 36.406 19.484 1 98.69 215 LEU B N 1
ATOM 5770 C CA . LEU B 1 215 ? 12.57 36.094 19.531 1 98.69 215 LEU B CA 1
ATOM 5771 C C . LEU B 1 215 ? 11.711 37.344 19.391 1 98.69 215 LEU B C 1
ATOM 5773 O O . LEU B 1 215 ? 12.102 38.438 19.844 1 98.69 215 LEU B O 1
ATOM 5777 N N . PRO B 1 216 ? 10.578 37.25 18.719 1 98.75 216 PRO B N 1
ATOM 5778 C CA . PRO B 1 216 ? 9.664 38.375 18.578 1 98.75 216 PRO B CA 1
ATOM 5779 C C . PRO B 1 216 ? 8.891 38.688 19.844 1 98.75 216 PRO B C 1
ATOM 5781 O O . PRO B 1 216 ? 8.781 37.844 20.734 1 98.75 216 PRO B O 1
ATOM 5784 N N . GLU B 1 217 ? 8.352 39.906 19.906 1 98.5 217 GLU B N 1
ATOM 5785 C CA . GLU B 1 217 ? 7.441 40.281 20.984 1 98.5 217 GLU B CA 1
ATOM 5786 C C . GLU B 1 217 ? 6.098 39.562 20.844 1 98.5 217 GLU B C 1
ATOM 5788 O O . GLU B 1 217 ? 5.57 39.438 19.734 1 98.5 217 GLU B O 1
ATOM 5793 N N . ILE B 1 218 ? 5.531 39.094 21.969 1 98.25 218 ILE B N 1
ATOM 5794 C CA . ILE B 1 218 ? 4.262 38.375 21.938 1 98.25 218 ILE B CA 1
ATOM 5795 C C . ILE B 1 218 ? 3.109 39.375 22.141 1 98.25 218 ILE B C 1
ATOM 5797 O O . ILE B 1 218 ? 3.104 40.156 23.094 1 98.25 218 ILE B O 1
ATOM 5801 N N . LYS B 1 219 ? 2.189 39.344 21.234 1 97.88 219 LYS B N 1
ATOM 5802 C CA . LYS B 1 219 ? 1 40.188 21.266 1 97.88 219 LYS B CA 1
ATOM 5803 C C . LYS B 1 219 ? -0.273 39.344 21.297 1 97.88 219 LYS B C 1
ATOM 5805 O O . LYS B 1 219 ? -0.22 38.125 21.141 1 97.88 219 LYS B O 1
ATOM 5810 N N . SER B 1 220 ? -1.417 40 21.609 1 97.75 220 SER B N 1
ATOM 5811 C CA . SER B 1 220 ? -2.695 39.312 21.531 1 97.75 220 SER B CA 1
ATOM 5812 C C . SER B 1 220 ? -3.055 38.969 20.094 1 97.75 220 SER B C 1
ATOM 5814 O O . SER B 1 220 ? -2.408 39.438 19.156 1 97.75 220 SER B O 1
ATOM 5816 N N . CYS B 1 221 ? -4.078 38.188 19.922 1 98.5 221 CYS B N 1
ATOM 5817 C CA . CYS B 1 221 ? -4.492 37.781 18.578 1 98.5 221 CYS B CA 1
ATOM 5818 C C . CYS B 1 221 ? -5.289 38.875 17.891 1 98.5 221 CYS B C 1
ATOM 5820 O O . CYS B 1 221 ? -5.496 38.844 16.688 1 98.5 221 CYS B O 1
ATOM 5822 N N . SER B 1 222 ? -5.711 39.844 18.609 1 98.06 222 SER B N 1
ATOM 5823 C CA . SER B 1 222 ? -6.602 40.906 18.109 1 98.06 222 SER B CA 1
ATOM 5824 C C . SER B 1 222 ? -6.191 42.281 18.625 1 98.06 222 SER B C 1
ATOM 5826 O O . SER B 1 222 ? -6.723 42.75 19.625 1 98.06 222 SER B O 1
ATOM 5828 N N . GLU B 1 223 ? -5.352 42.906 18 1 97.5 223 GLU B N 1
ATOM 5829 C CA . GLU B 1 223 ? -4.855 44.25 18.25 1 97.5 223 GLU B CA 1
ATOM 5830 C C . GLU B 1 223 ? -4.059 44.781 17.062 1 97.5 223 GLU B C 1
ATOM 5832 O O . GLU B 1 223 ? -3.621 44 16.219 1 97.5 223 GLU B O 1
ATOM 5837 N N . VAL B 1 224 ? -3.941 46.031 16.906 1 98.06 224 VAL B N 1
ATOM 5838 C CA . VAL B 1 224 ? -3.178 46.625 15.805 1 98.06 224 VAL B CA 1
ATOM 5839 C C . VAL B 1 224 ? -1.683 46.438 16.078 1 98.06 224 VAL B C 1
ATOM 5841 O O . VAL B 1 224 ? -1.168 46.938 17.078 1 98.06 224 VAL B O 1
ATOM 5844 N N . TYR B 1 225 ? -1.037 45.719 15.195 1 98.06 225 TYR B N 1
ATOM 5845 C CA . TYR B 1 225 ? 0.395 45.469 15.32 1 98.06 225 TYR B CA 1
ATOM 5846 C C . TYR B 1 225 ? 1.202 46.562 14.648 1 98.06 225 TYR B C 1
ATOM 5848 O O . TYR B 1 225 ? 2.297 46.906 15.102 1 98.06 225 TYR B O 1
ATOM 5856 N N . GLY B 1 226 ? 0.708 47 13.594 1 98.06 226 GLY B N 1
ATOM 5857 C CA . GLY B 1 226 ? 1.367 47.969 12.727 1 98.06 226 GLY B CA 1
ATOM 5858 C C . GLY B 1 226 ? 0.639 48.188 11.414 1 98.06 226 GLY B C 1
ATOM 5859 O O . GLY B 1 226 ? -0.554 47.906 11.305 1 98.06 226 GLY B O 1
ATOM 5860 N N . TYR B 1 227 ? 1.394 48.844 10.461 1 98.19 227 TYR B N 1
ATOM 5861 C CA . TYR B 1 227 ? 0.812 49.188 9.172 1 98.19 227 TYR B CA 1
ATOM 5862 C C . TYR B 1 227 ? 1.642 48.625 8.031 1 98.19 227 TYR B C 1
ATOM 5864 O O . TYR B 1 227 ? 2.854 48.438 8.164 1 98.19 227 TYR B O 1
ATOM 5872 N N . THR B 1 228 ? 0.93 48.312 6.93 1 98 228 THR B N 1
ATOM 5873 C CA . THR B 1 228 ? 1.65 47.875 5.734 1 98 228 THR B CA 1
ATOM 5874 C C . THR B 1 228 ? 2.613 48.969 5.266 1 98 228 THR B C 1
ATOM 5876 O O . THR B 1 228 ? 2.389 50.156 5.516 1 98 228 THR B O 1
ATOM 5879 N N . PHE B 1 229 ? 3.67 48.531 4.625 1 96.25 229 PHE B N 1
ATOM 5880 C CA . PHE B 1 229 ? 4.617 49.5 4.121 1 96.25 229 PHE B CA 1
ATOM 5881 C C . PHE B 1 229 ? 4.047 50.25 2.912 1 96.25 229 PHE B C 1
ATOM 5883 O O . PHE B 1 229 ? 3.156 49.719 2.232 1 96.25 229 PHE B O 1
ATOM 5890 N N . LYS B 1 230 ? 4.59 51.406 2.717 1 94.88 230 LYS B N 1
ATOM 5891 C CA . LYS B 1 230 ? 4.18 52.188 1.556 1 94.88 230 LYS B CA 1
ATOM 5892 C C . LYS B 1 230 ? 4.613 51.531 0.256 1 94.88 230 LYS B C 1
ATOM 5894 O O . LYS B 1 230 ? 5.707 50.969 0.177 1 94.88 230 LYS B O 1
ATOM 5899 N N . GLY B 1 231 ? 3.768 51.469 -0.77 1 92.44 231 GLY B N 1
ATOM 5900 C CA . GLY B 1 231 ? 4.117 50.906 -2.059 1 92.44 231 GLY B CA 1
ATOM 5901 C C . GLY B 1 231 ? 3.801 49.406 -2.156 1 92.44 231 GLY B C 1
ATOM 5902 O O . GLY B 1 231 ? 4.141 48.781 -3.146 1 92.44 231 GLY B O 1
ATOM 5903 N N . LEU B 1 232 ? 3.119 48.844 -1.113 1 92.88 232 LEU B N 1
ATOM 5904 C CA . LEU B 1 232 ? 2.779 47.438 -1.094 1 92.88 232 LEU B CA 1
ATOM 5905 C C . LEU B 1 232 ? 1.919 47.062 -2.297 1 92.88 232 LEU B C 1
ATOM 5907 O O . LEU B 1 232 ? 2.102 46 -2.895 1 92.88 232 LEU B O 1
ATOM 5911 N N . PHE B 1 233 ? 1.044 47.875 -2.67 1 89.06 233 PHE B N 1
ATOM 5912 C CA . PHE B 1 233 ? 0.038 47.594 -3.682 1 89.06 233 PHE B CA 1
ATOM 5913 C C . PHE B 1 233 ? 0.517 48 -5.066 1 89.06 233 PHE B C 1
ATOM 5915 O O . PHE B 1 233 ? 0.265 47.312 -6.051 1 89.06 233 PHE B O 1
ATOM 5922 N N . SER B 1 234 ? 1.029 49.219 -5.164 1 82.62 234 SER B N 1
ATOM 5923 C CA . SER B 1 234 ? 1.631 49.75 -6.383 1 82.62 234 SER B CA 1
ATOM 5924 C C . SER B 1 234 ? 2.598 50.875 -6.074 1 82.62 234 SER B C 1
ATOM 5926 O O . SER B 1 234 ? 2.51 51.5 -5.012 1 82.62 234 SER B O 1
ATOM 5928 N N . LYS B 1 235 ? 3.619 51.156 -6.945 1 83.44 235 LYS B N 1
ATOM 5929 C CA . LYS B 1 235 ? 4.648 52.156 -6.75 1 83.44 235 LYS B CA 1
ATOM 5930 C C . LYS B 1 235 ? 4.023 53.531 -6.445 1 83.44 235 LYS B C 1
ATOM 5932 O O . LYS B 1 235 ? 4.559 54.281 -5.645 1 83.44 235 LYS B O 1
ATOM 5937 N N . GLY B 1 236 ? 2.922 53.781 -6.832 1 82.25 236 GLY B N 1
ATOM 5938 C CA . GLY B 1 236 ? 2.312 55.094 -6.648 1 82.25 236 GLY B CA 1
ATOM 5939 C C . GLY B 1 236 ? 1.23 55.094 -5.586 1 82.25 236 GLY B C 1
ATOM 5940 O O . GLY B 1 236 ? 0.712 56.156 -5.23 1 82.25 236 GLY B O 1
ATOM 5941 N N . ASN B 1 237 ? 1.036 54.031 -4.984 1 85.94 237 ASN B N 1
ATOM 5942 C CA . ASN B 1 237 ? 0.003 53.938 -3.957 1 85.94 237 ASN B CA 1
ATOM 5943 C C . ASN B 1 237 ? 0.605 53.969 -2.555 1 85.94 237 ASN B C 1
ATOM 5945 O O . ASN B 1 237 ? 1.293 53 -2.164 1 85.94 237 ASN B O 1
ATOM 5949 N N . GLU B 1 238 ? 0.284 54.969 -1.782 1 91.19 238 GLU B N 1
ATOM 5950 C CA . GLU B 1 238 ? 0.908 55.125 -0.474 1 91.19 238 GLU B CA 1
ATOM 5951 C C . GLU B 1 238 ? -0.027 54.688 0.647 1 91.19 238 GLU B C 1
ATOM 5953 O O . GLU B 1 238 ? 0.261 54.906 1.826 1 91.19 238 GLU B O 1
ATOM 5958 N N . GLN B 1 239 ? -1.082 54.125 0.265 1 92.62 239 GLN B N 1
ATOM 5959 C CA . GLN B 1 239 ? -2.049 53.656 1.261 1 92.62 239 GLN B CA 1
ATOM 5960 C C . GLN B 1 239 ? -1.434 52.625 2.193 1 92.62 239 GLN B C 1
ATOM 5962 O O . GLN B 1 239 ? -0.731 51.719 1.743 1 92.62 239 GLN B O 1
ATOM 5967 N N . ARG B 1 240 ? -1.624 52.781 3.498 1 96.88 240 ARG B N 1
ATOM 5968 C CA . ARG B 1 240 ? -1.201 51.844 4.508 1 96.88 240 ARG B CA 1
ATOM 5969 C C . ARG B 1 240 ? -2.404 51.25 5.234 1 96.88 240 ARG B C 1
ATOM 5971 O O . ARG B 1 240 ? -3.348 51.969 5.57 1 96.88 240 ARG B O 1
ATOM 5978 N N . ILE B 1 241 ? -2.426 50.031 5.395 1 97.88 241 ILE B N 1
ATOM 5979 C CA . ILE B 1 241 ? -3.545 49.344 6.027 1 97.88 241 ILE B CA 1
ATOM 5980 C C . ILE B 1 241 ? -3.1 48.75 7.363 1 97.88 241 ILE B C 1
ATOM 5982 O O . ILE B 1 241 ? -1.981 48.25 7.484 1 97.88 241 ILE B O 1
ATOM 5986 N N . LYS B 1 242 ? -3.945 48.781 8.383 1 98.5 242 LYS B N 1
ATOM 5987 C CA . LYS B 1 242 ? -3.672 48.219 9.703 1 98.5 242 LYS B CA 1
ATOM 5988 C C . LYS B 1 242 ? -3.559 46.688 9.641 1 98.5 242 LYS B C 1
ATOM 5990 O O . LYS B 1 242 ? -4.406 46.031 9.039 1 98.5 242 LYS B O 1
ATOM 5995 N N . ILE B 1 243 ? -2.512 46.188 10.141 1 98.75 243 ILE B N 1
ATOM 5996 C CA . ILE B 1 243 ? -2.441 44.75 10.461 1 98.75 243 ILE B CA 1
ATOM 5997 C C . ILE B 1 243 ? -2.941 44.531 11.883 1 98.75 243 ILE B C 1
ATOM 5999 O O . ILE B 1 243 ? -2.291 44.938 12.852 1 98.75 243 ILE B O 1
ATOM 6003 N N . ALA B 1 244 ? -4.098 43.812 12.016 1 98.56 244 ALA B N 1
ATOM 6004 C CA . ALA B 1 244 ? -4.805 43.938 13.289 1 98.56 244 ALA B CA 1
ATOM 6005 C C . ALA B 1 244 ? -5.086 42.562 13.891 1 98.56 244 ALA B C 1
ATOM 6007 O O . ALA B 1 244 ? -5.766 42.469 14.914 1 98.56 244 ALA B O 1
ATOM 6008 N N . SER B 1 245 ? -4.578 41.562 13.281 1 98.38 245 SER B N 1
ATOM 6009 C CA . SER B 1 245 ? -4.73 40.219 13.875 1 98.38 245 SER B CA 1
ATOM 6010 C C . SER B 1 245 ? -3.664 39.25 13.359 1 98.38 245 SER B C 1
ATOM 6012 O O . SER B 1 245 ? -3.172 39.406 12.242 1 98.38 245 SER B O 1
ATOM 6014 N N . SER B 1 246 ? -3.266 38.406 14.164 1 98.62 246 SER B N 1
ATOM 6015 C CA . SER B 1 246 ? -2.463 37.188 13.898 1 98.62 246 SER B CA 1
ATOM 6016 C C . SER B 1 246 ? -2.92 36.031 14.758 1 98.62 246 SER B C 1
ATOM 6018 O O . SER B 1 246 ? -3.1 36.156 15.969 1 98.62 246 SER B O 1
ATOM 6020 N N . ILE B 1 247 ? -3.191 34.938 14.148 1 98.69 247 ILE B N 1
ATOM 6021 C CA . ILE B 1 247 ? -3.668 33.781 14.859 1 98.69 247 ILE B CA 1
ATOM 6022 C C . ILE B 1 247 ? -3.33 32.5 14.062 1 98.69 247 ILE B C 1
ATOM 6024 O O . ILE B 1 247 ? -3.439 32.5 12.836 1 98.69 247 ILE B O 1
ATOM 6028 N N . GLY B 1 248 ? -2.83 31.484 14.734 1 98.25 248 GLY B N 1
ATOM 6029 C CA . GLY B 1 248 ? -2.533 30.234 14.047 1 98.25 248 GLY B CA 1
ATOM 6030 C C . GLY B 1 248 ? -3.738 29.656 13.344 1 98.25 248 GLY B C 1
ATOM 6031 O O . GLY B 1 248 ? -4.875 29.844 13.781 1 98.25 248 GLY B O 1
ATOM 6032 N N . ASP B 1 249 ? -3.506 28.875 12.289 1 96.69 249 ASP B N 1
ATOM 6033 C CA . ASP B 1 249 ? -4.566 28.453 11.375 1 96.69 249 ASP B CA 1
ATOM 6034 C C . ASP B 1 249 ? -5.605 27.609 12.102 1 96.69 249 ASP B C 1
ATOM 6036 O O . ASP B 1 249 ? -6.809 27.828 11.953 1 96.69 249 ASP B O 1
ATOM 6040 N N . GLN B 1 250 ? -5.191 26.719 12.953 1 96.12 250 GLN B N 1
ATOM 6041 C CA . GLN B 1 250 ? -6.164 25.844 13.594 1 96.12 250 GLN B CA 1
ATOM 6042 C C . GLN B 1 250 ? -6.934 26.578 14.688 1 96.12 250 GLN B C 1
ATOM 6044 O O . GLN B 1 250 ? -8.125 26.344 14.883 1 96.12 250 GLN B O 1
ATOM 6049 N N . GLN B 1 251 ? -6.238 27.453 15.422 1 97.94 251 GLN B N 1
ATOM 6050 C CA . GLN B 1 251 ? -6.898 28.328 16.391 1 97.94 251 GLN B CA 1
ATOM 6051 C C . GLN B 1 251 ? -7.844 29.312 15.68 1 97.94 251 GLN B C 1
ATOM 6053 O O . GLN B 1 251 ? -8.93 29.594 16.188 1 97.94 251 GLN B O 1
ATOM 6058 N N . SER B 1 252 ? -7.371 29.75 14.547 1 97.75 252 SER B N 1
ATOM 6059 C CA . SER B 1 252 ? -8.211 30.625 13.742 1 97.75 252 SER B CA 1
ATOM 6060 C C . SER B 1 252 ? -9.492 29.906 13.305 1 97.75 252 SER B C 1
ATOM 6062 O O . SER B 1 252 ? -10.57 30.5 13.328 1 97.75 252 SER B O 1
ATOM 6064 N N . ALA B 1 253 ? -9.336 28.703 12.883 1 96.31 253 ALA B N 1
ATOM 6065 C CA . ALA B 1 253 ? -10.508 27.922 12.492 1 96.31 253 ALA B CA 1
ATOM 6066 C C . ALA B 1 253 ? -11.453 27.719 13.68 1 96.31 253 ALA B C 1
ATOM 6068 O O . ALA B 1 253 ? -12.68 27.75 13.508 1 96.31 253 ALA B O 1
ATOM 6069 N N . LEU B 1 254 ? -10.906 27.469 14.836 1 96.88 254 LEU B N 1
ATOM 6070 C CA . LEU B 1 254 ? -11.719 27.344 16.031 1 96.88 254 LEU B CA 1
ATOM 6071 C C . LEU B 1 254 ? -12.547 28.594 16.281 1 96.88 254 LEU B C 1
ATOM 6073 O O . LEU B 1 254 ? -13.75 28.5 16.547 1 96.88 254 LEU B O 1
ATOM 6077 N N . PHE B 1 255 ? -11.93 29.719 16.188 1 97 255 PHE B N 1
ATOM 6078 C CA . PHE B 1 255 ? -12.617 30.984 16.391 1 97 255 PHE B CA 1
ATOM 6079 C C . PHE B 1 255 ? -13.586 31.25 15.242 1 97 255 PHE B C 1
ATOM 6081 O O . PHE B 1 255 ? -14.703 31.734 15.469 1 97 255 PHE B O 1
ATOM 6088 N N . GLY B 1 256 ? -13.148 30.984 14.031 1 95.56 256 GLY B N 1
ATOM 6089 C CA . GLY B 1 256 ? -13.969 31.188 12.852 1 95.56 256 GLY B CA 1
ATOM 6090 C C . GLY B 1 256 ? -15.25 30.391 12.859 1 95.56 256 GLY B C 1
ATOM 6091 O O . GLY B 1 256 ? -16.266 30.812 12.312 1 95.56 256 GLY B O 1
ATOM 6092 N N . GLN B 1 257 ? -15.156 29.266 13.445 1 94.88 257 GLN B N 1
ATOM 6093 C CA . GLN B 1 257 ? -16.328 28.422 13.578 1 94.88 257 GLN B CA 1
ATOM 6094 C C . GLN B 1 257 ? -17.172 28.844 14.781 1 94.88 257 GLN B C 1
ATOM 6096 O O . GLN B 1 257 ? -18.234 28.266 15.031 1 94.88 257 GLN B O 1
ATOM 6101 N N . LEU B 1 258 ? -16.719 29.766 15.492 1 94.56 258 LEU B N 1
ATOM 6102 C CA . LEU B 1 258 ? -17.375 30.328 16.672 1 94.56 258 LEU B CA 1
ATOM 6103 C C . LEU B 1 258 ? -17.531 29.266 17.766 1 94.56 258 LEU B C 1
ATOM 6105 O O . LEU B 1 258 ? -18.562 29.188 18.406 1 94.56 258 LEU B O 1
ATOM 6109 N N . CYS B 1 259 ? -16.562 28.375 17.797 1 94.38 259 CYS B N 1
ATOM 6110 C CA . CYS B 1 259 ? -16.438 27.484 18.953 1 94.38 259 CYS B CA 1
ATOM 6111 C C . CYS B 1 259 ? -15.805 28.203 20.141 1 94.38 259 CYS B C 1
ATOM 6113 O O . CYS B 1 259 ? -14.641 27.953 20.469 1 94.38 259 CYS B O 1
ATOM 6115 N N . LEU B 1 260 ? -16.594 28.953 20.828 1 94.56 260 LEU B N 1
ATOM 6116 C CA . LEU B 1 260 ? -16.078 29.922 21.797 1 94.56 260 LEU B CA 1
ATOM 6117 C C . LEU B 1 260 ? -16.375 29.469 23.219 1 94.56 260 LEU B C 1
ATOM 6119 O O . LEU B 1 260 ? -15.906 30.078 24.172 1 94.56 260 LEU B O 1
ATOM 6123 N N . GLU B 1 261 ? -17.109 28.359 23.297 1 92.88 261 GLU B N 1
ATOM 6124 C CA . GLU B 1 261 ? -17.469 27.859 24.609 1 92.88 261 GLU B CA 1
ATOM 6125 C C . GLU B 1 261 ? -16.75 26.547 24.922 1 92.88 261 GLU B C 1
ATOM 6127 O O . GLU B 1 261 ? -16.406 25.797 24.016 1 92.88 261 GLU B O 1
ATOM 6132 N N . LYS B 1 262 ? -16.594 26.375 26.234 1 93.38 262 LYS B N 1
ATOM 6133 C CA . LYS B 1 262 ? -15.977 25.125 26.688 1 93.38 262 LYS B CA 1
ATOM 6134 C C . LYS B 1 262 ? -16.703 23.906 26.125 1 93.38 262 LYS B C 1
ATOM 6136 O O . LYS B 1 262 ? -17.938 23.828 26.188 1 93.38 262 LYS B O 1
ATOM 6141 N N . GLY B 1 263 ? -15.906 23.031 25.5 1 92.12 263 GLY B N 1
ATOM 6142 C CA . GLY B 1 263 ? -16.484 21.781 25.031 1 92.12 263 GLY B CA 1
ATOM 6143 C C . GLY B 1 263 ? -16.781 21.781 23.547 1 92.12 263 GLY B C 1
ATOM 6144 O O . GLY B 1 263 ? -16.984 20.734 22.938 1 92.12 263 GLY B O 1
ATOM 6145 N N . GLN B 1 264 ? -16.828 22.938 22.953 1 93.88 264 GLN B N 1
ATOM 6146 C CA . GLN B 1 264 ? -17.062 23.016 21.516 1 93.88 264 GLN B CA 1
ATOM 6147 C C . GLN B 1 264 ? -15.844 22.547 20.734 1 93.88 264 GLN B C 1
ATOM 6149 O O . GLN B 1 264 ? -14.703 22.828 21.109 1 93.88 264 GLN B O 1
ATOM 6154 N N . VAL B 1 265 ? -16.125 21.719 19.719 1 95.25 265 VAL B N 1
ATOM 6155 C CA . VAL B 1 265 ? -15.055 21.031 19 1 95.25 265 VAL B CA 1
ATOM 6156 C C . VAL B 1 265 ? -15.148 21.344 17.516 1 95.25 265 VAL B C 1
ATOM 6158 O O . VAL B 1 265 ? -16.234 21.391 16.953 1 95.25 265 VAL B O 1
ATOM 6161 N N . LYS B 1 266 ? -14 21.672 16.953 1 95.81 266 LYS B N 1
ATOM 6162 C CA . LYS B 1 266 ? -13.914 21.797 15.5 1 95.81 266 LYS B CA 1
ATOM 6163 C C . LYS B 1 266 ? -12.875 20.844 14.922 1 95.81 266 LYS B C 1
ATOM 6165 O O . LYS B 1 266 ? -11.875 20.531 15.578 1 95.81 266 LYS B O 1
ATOM 6170 N N . VAL B 1 267 ? -13.102 20.375 13.695 1 95.25 267 VAL B N 1
ATOM 6171 C CA . VAL B 1 267 ? -12.172 19.562 12.922 1 95.25 267 VAL B CA 1
ATOM 6172 C C . VAL B 1 267 ? -11.891 20.219 11.578 1 95.25 267 VAL B C 1
ATOM 6174 O O . VAL B 1 267 ? -12.812 20.5 10.805 1 95.25 267 VAL B O 1
ATOM 6177 N N . THR B 1 268 ? -10.664 20.547 11.352 1 94.06 268 THR B N 1
ATOM 6178 C CA . THR B 1 268 ? -10.258 21.125 10.078 1 94.06 268 THR B CA 1
ATOM 6179 C C . THR B 1 268 ? -9.523 20.109 9.227 1 94.06 268 THR B C 1
ATOM 6181 O O . THR B 1 268 ? -8.484 19.578 9.633 1 94.06 268 THR B O 1
ATOM 6184 N N . TYR B 1 269 ? -10.07 19.875 8.047 1 92.06 269 TYR B N 1
ATOM 6185 C CA . TYR B 1 269 ? -9.453 18.938 7.109 1 92.06 269 TYR B CA 1
ATOM 6186 C C . TYR B 1 269 ? -8.672 19.688 6.035 1 92.06 269 TYR B C 1
ATOM 6188 O O . TYR B 1 269 ? -9.234 20.078 5.008 1 92.06 269 TYR B O 1
ATOM 6196 N N . GLY B 1 270 ? -7.41 19.922 6.207 1 88.38 270 GLY B N 1
ATOM 6197 C CA . GLY B 1 270 ? -6.473 20.469 5.23 1 88.38 270 GLY B CA 1
ATOM 6198 C C . GLY B 1 270 ? -5.414 19.469 4.805 1 88.38 270 GLY B C 1
ATOM 6199 O O . GLY B 1 270 ? -5.719 18.297 4.566 1 88.38 270 GLY B O 1
ATOM 6200 N N . THR B 1 271 ? -4.168 20.016 4.699 1 85 271 THR B N 1
ATOM 6201 C CA . THR B 1 271 ? -3.049 19.109 4.484 1 85 271 THR B CA 1
ATOM 6202 C C . THR B 1 271 ? -3.008 18.031 5.57 1 85 271 THR B C 1
ATOM 6204 O O . THR B 1 271 ? -2.873 16.844 5.27 1 85 271 THR B O 1
ATOM 6207 N N . GLY B 1 272 ? -3.094 18.531 6.719 1 90.69 272 GLY B N 1
ATOM 6208 C CA . GLY B 1 272 ? -3.377 17.688 7.863 1 90.69 272 GLY B CA 1
ATOM 6209 C C . GLY B 1 272 ? -4.793 17.844 8.383 1 90.69 272 GLY B C 1
ATOM 6210 O O . GLY B 1 272 ? -5.625 18.5 7.754 1 90.69 272 GLY B O 1
ATOM 6211 N N . CYS B 1 273 ? -5.074 17.109 9.383 1 93.19 273 CYS B N 1
ATOM 6212 C CA . CYS B 1 273 ? -6.348 17.219 10.086 1 93.19 273 CYS B CA 1
ATOM 6213 C C . CYS B 1 273 ? -6.133 17.594 11.547 1 93.19 273 CYS B C 1
ATOM 6215 O O . CYS B 1 273 ? -5.355 16.953 12.25 1 93.19 273 CYS B O 1
ATOM 6217 N N . PHE B 1 274 ? -6.781 18.656 11.938 1 95 274 PHE B N 1
ATOM 6218 C CA . PHE B 1 274 ? -6.543 19.203 13.273 1 95 274 PHE B CA 1
ATOM 6219 C C . PHE B 1 274 ? -7.855 19.375 14.023 1 95 274 PHE B C 1
ATOM 6221 O O . PHE B 1 274 ? -8.797 19.984 13.508 1 95 274 PHE B O 1
ATOM 6228 N N . ILE B 1 275 ? -7.844 18.859 15.164 1 96.06 275 ILE B N 1
ATOM 6229 C CA . ILE B 1 275 ? -9.031 18.891 16 1 96.06 275 ILE B CA 1
ATOM 6230 C C . ILE B 1 275 ? -8.734 19.672 17.281 1 96.06 275 ILE B C 1
ATOM 6232 O O . ILE B 1 275 ? -7.746 19.406 17.969 1 96.06 275 ILE B O 1
ATOM 6236 N N . LEU B 1 276 ? -9.555 20.641 17.484 1 97.25 276 LEU B N 1
ATOM 6237 C CA . LEU B 1 276 ? -9.406 21.453 18.688 1 97.25 276 LEU B CA 1
ATOM 6238 C C . LEU B 1 276 ? -10.703 21.453 19.5 1 97.25 276 LEU B C 1
ATOM 6240 O O . LEU B 1 276 ? -11.797 21.562 18.922 1 97.25 276 LEU B O 1
ATOM 6244 N N . THR B 1 277 ? -10.57 21.359 20.75 1 96 277 THR B N 1
ATOM 6245 C CA . THR B 1 277 ? -11.664 21.547 21.688 1 96 277 THR B CA 1
ATOM 6246 C C . THR B 1 277 ? -11.375 22.734 22.625 1 96 277 THR B C 1
ATOM 6248 O O . THR B 1 277 ? -10.344 22.766 23.281 1 96 277 THR B O 1
ATOM 6251 N N . ASN B 1 278 ? -12.352 23.688 22.641 1 96.38 278 ASN B N 1
ATOM 6252 C CA . ASN B 1 278 ? -12.227 24.844 23.516 1 96.38 278 ASN B CA 1
ATOM 6253 C C . ASN B 1 278 ? -12.375 24.453 24.984 1 96.38 278 ASN B C 1
ATOM 6255 O O . ASN B 1 278 ? -13.32 23.75 25.344 1 96.38 278 ASN B O 1
ATOM 6259 N N . THR B 1 279 ? -11.383 24.844 25.797 1 95.06 279 THR B N 1
ATOM 6260 C CA . THR B 1 279 ? -11.445 24.516 27.219 1 95.06 279 THR B CA 1
ATOM 6261 C C . THR B 1 279 ? -11.641 25.766 28.062 1 95.06 279 THR B C 1
ATOM 6263 O O . THR B 1 279 ? -11.484 25.734 29.281 1 95.06 279 THR B O 1
ATOM 6266 N N . GLY B 1 280 ? -11.93 26.844 27.406 1 94.69 280 GLY B N 1
ATOM 6267 C CA . GLY B 1 280 ? -12.172 28.094 28.109 1 94.69 280 GLY B CA 1
ATOM 6268 C C . GLY B 1 280 ? -10.898 28.703 28.672 1 94.69 280 GLY B C 1
ATOM 6269 O O . GLY B 1 280 ? -9.859 28.734 28.016 1 94.69 280 GLY B O 1
ATOM 6270 N N . GLU B 1 281 ? -10.984 29.266 29.844 1 94.38 281 GLU B N 1
ATOM 6271 C CA . GLU B 1 281 ? -9.844 29.922 30.469 1 94.38 281 GLU B CA 1
ATOM 6272 C C . GLU B 1 281 ? -9.031 28.938 31.297 1 94.38 281 GLU B C 1
ATOM 6274 O O . GLU B 1 281 ? -8.023 29.297 31.906 1 94.38 281 GLU B O 1
ATOM 6279 N N . GLU B 1 282 ? -9.398 27.672 31.188 1 92.69 282 GLU B N 1
ATOM 6280 C CA . GLU B 1 282 ? -8.734 26.641 31.969 1 92.69 282 GLU B CA 1
ATOM 6281 C C . GLU B 1 282 ? -7.699 25.891 31.125 1 92.6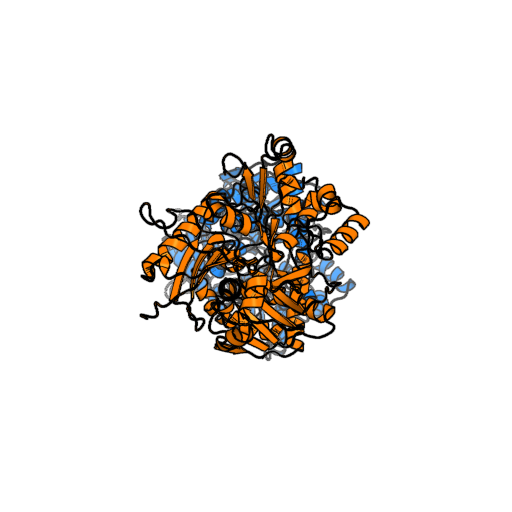9 282 GLU B C 1
ATOM 6283 O O . GLU B 1 282 ? -7.965 25.531 29.984 1 92.69 282 GLU B O 1
ATOM 6288 N N . ILE B 1 283 ? -6.547 25.719 31.766 1 95 283 ILE B N 1
ATOM 6289 C CA . ILE B 1 283 ? -5.523 24.859 31.156 1 95 283 ILE B CA 1
ATOM 6290 C C . ILE B 1 283 ? -5.797 23.406 31.5 1 95 283 ILE B C 1
ATOM 6292 O O . ILE B 1 283 ? -5.691 23 32.656 1 95 283 ILE B O 1
ATOM 6296 N N . VAL B 1 284 ? -6.168 22.656 30.578 1 93.19 284 VAL B N 1
ATOM 6297 C CA . VAL B 1 284 ? -6.48 21.25 30.766 1 93.19 284 VAL B CA 1
ATOM 6298 C C . VAL B 1 284 ? -5.324 20.391 30.266 1 93.19 284 VAL B C 1
ATOM 6300 O O . VAL B 1 284 ? -4.906 20.5 29.109 1 93.19 284 VAL B O 1
ATOM 6303 N N . LYS B 1 285 ? -4.82 19.578 31.156 1 92.81 285 LYS B N 1
ATOM 6304 C CA . LYS B 1 285 ? -3.73 18.672 30.781 1 92.81 285 LYS B CA 1
ATOM 6305 C C . LYS B 1 285 ? -4.262 17.406 30.125 1 92.81 285 LYS B C 1
ATOM 6307 O O . LYS B 1 285 ? -5.281 16.859 30.547 1 92.81 285 LYS B O 1
ATOM 6312 N N . SER B 1 286 ? -3.572 17.047 29.109 1 93.94 286 SER B N 1
ATOM 6313 C CA . SER B 1 286 ? -3.957 15.805 28.438 1 93.94 286 SER B CA 1
ATOM 6314 C C . SER B 1 286 ? -3.186 14.609 28.984 1 93.94 286 SER B C 1
ATOM 6316 O O . SER B 1 286 ? -1.984 14.703 29.25 1 93.94 286 SER B O 1
ATOM 6318 N N . ASN B 1 287 ? -3.855 13.461 29.109 1 92.56 287 ASN B N 1
ATOM 6319 C CA . ASN B 1 287 ? -3.244 12.18 29.453 1 92.56 287 ASN B CA 1
ATOM 6320 C C . ASN B 1 287 ? -3.428 11.156 28.344 1 92.56 287 ASN B C 1
ATOM 6322 O O . ASN B 1 287 ? -3.086 9.984 28.5 1 92.56 287 ASN B O 1
ATOM 6326 N N . HIS B 1 288 ? -3.922 11.602 27.266 1 94.5 288 HIS B N 1
ATOM 6327 C CA . HIS B 1 288 ? -4.25 10.656 26.203 1 94.5 288 HIS B CA 1
ATOM 6328 C C . HIS B 1 288 ? -3.641 11.078 24.875 1 94.5 288 HIS B C 1
ATOM 6330 O O . HIS B 1 288 ? -4.254 10.898 23.828 1 94.5 288 HIS B O 1
ATOM 6336 N N . GLY B 1 289 ? -2.568 11.797 24.938 1 93.81 289 GLY B N 1
ATOM 6337 C CA . GLY B 1 289 ? -1.776 12.047 23.75 1 93.81 289 GLY B CA 1
ATOM 6338 C C . GLY B 1 289 ? -2.166 13.32 23.031 1 93.81 289 GLY B C 1
ATOM 6339 O O . GLY B 1 289 ? -1.806 13.523 21.859 1 93.81 289 GLY B O 1
ATOM 6340 N N . LEU B 1 290 ? -2.918 14.211 23.672 1 96.19 290 LEU B N 1
ATOM 6341 C CA . LEU B 1 290 ? -3.271 15.5 23.094 1 96.19 290 LEU B CA 1
ATOM 6342 C C . LEU B 1 290 ? -2.338 16.594 23.594 1 96.19 290 LEU B C 1
ATOM 6344 O O . LEU B 1 290 ? -1.521 16.359 24.484 1 96.19 290 LEU B O 1
ATOM 6348 N N . LEU B 1 291 ? -2.428 17.703 22.969 1 97 291 LEU B N 1
ATOM 6349 C CA . LEU B 1 291 ? -1.666 18.891 23.359 1 97 291 LEU B CA 1
ATOM 6350 C C . LEU B 1 291 ? -2.564 19.906 24.047 1 97 291 LEU B C 1
ATOM 6352 O O . LEU B 1 291 ? -3.729 20.078 23.672 1 97 291 LEU B O 1
ATOM 6356 N N . THR B 1 292 ? -2.043 20.484 25.078 1 97.38 292 THR B N 1
ATOM 6357 C CA . THR B 1 292 ? -2.693 21.672 25.641 1 97.38 292 THR B CA 1
ATOM 6358 C C . THR B 1 292 ? -2.17 22.938 24.984 1 97.38 292 THR B C 1
ATOM 6360 O O . THR B 1 292 ? -0.964 23.188 24.969 1 97.38 292 THR B O 1
ATOM 6363 N N . THR B 1 293 ? -3.129 23.703 24.438 1 97.44 293 THR B N 1
ATOM 6364 C CA . THR B 1 293 ? -2.674 24.844 23.656 1 97.44 293 THR B CA 1
ATOM 6365 C C . THR B 1 293 ? -3.484 26.094 23.984 1 97.44 293 THR B C 1
ATOM 6367 O O . THR B 1 293 ? -4.543 26.016 24.609 1 97.44 293 THR B O 1
ATOM 6370 N N . VAL B 1 294 ? -2.863 27.234 23.656 1 98.06 294 VAL B N 1
ATOM 6371 C CA . VAL B 1 294 ? -3.625 28.484 23.641 1 98.06 294 VAL B CA 1
ATOM 6372 C C . VAL B 1 294 ? -4.641 28.453 22.5 1 98.06 294 VAL B C 1
ATOM 6374 O O . VAL B 1 294 ? -4.305 28.094 21.375 1 98.06 294 VAL B O 1
ATOM 6377 N N . ALA B 1 295 ? -5.875 28.75 22.781 1 97.88 295 ALA B N 1
ATOM 6378 C CA . ALA B 1 295 ? -6.91 28.828 21.75 1 97.88 295 ALA B CA 1
ATOM 6379 C C . ALA B 1 295 ? -6.863 30.188 21.047 1 97.88 295 ALA B C 1
ATOM 6381 O O . ALA B 1 295 ? -6.805 30.25 19.812 1 97.88 295 ALA B O 1
ATOM 6382 N N . TYR B 1 296 ? -6.98 31.188 21.766 1 97.56 296 TYR B N 1
ATOM 6383 C CA . TYR B 1 296 ? -6.871 32.562 21.297 1 97.56 296 TYR B CA 1
ATOM 6384 C C . TYR B 1 296 ? -6.738 33.531 22.453 1 97.56 296 TYR B C 1
ATOM 6386 O O . TYR B 1 296 ? -6.961 33.156 23.609 1 97.56 296 TYR B O 1
ATOM 6394 N N . SER B 1 297 ? -6.254 34.719 22.172 1 96.31 297 SER B N 1
ATOM 6395 C CA . SER B 1 297 ? -6.168 35.812 23.141 1 96.31 297 SER B CA 1
ATOM 6396 C C . SER B 1 297 ? -6.844 37.062 22.625 1 96.31 297 SER B C 1
ATOM 6398 O O . SER B 1 297 ? -6.629 37.469 21.469 1 96.31 297 SER B O 1
ATOM 6400 N N . PHE B 1 298 ? -7.699 37.531 23.375 1 88.25 298 PHE B N 1
ATOM 6401 C CA . PHE B 1 298 ? -8.453 38.75 23.016 1 88.25 298 PHE B CA 1
ATOM 6402 C C . PHE B 1 298 ? -8.898 39.469 24.266 1 88.25 298 PHE B C 1
ATOM 6404 O O . PHE B 1 298 ? -9.25 38.875 25.281 1 88.25 298 PHE B O 1
ATOM 6411 N N . LYS B 1 299 ? -8.945 40.875 24.266 1 86 299 LYS B N 1
ATOM 6412 C CA . LYS B 1 299 ? -9.383 41.719 25.375 1 86 299 LYS B CA 1
ATOM 6413 C C . LYS B 1 299 ? -8.664 41.375 26.656 1 86 299 LYS B C 1
ATOM 6415 O O . LYS B 1 299 ? -9.305 41.156 27.703 1 86 299 LYS B O 1
ATOM 6420 N N . ASP B 1 300 ? -7.371 41.125 26.625 1 84.44 300 ASP B N 1
ATOM 6421 C CA . ASP B 1 300 ? -6.461 40.875 27.75 1 84.44 300 ASP B CA 1
ATOM 6422 C C . ASP B 1 300 ? -6.75 39.531 28.422 1 84.44 300 ASP B C 1
ATOM 6424 O O . ASP B 1 300 ? -6.535 39.375 29.625 1 84.44 300 ASP B O 1
ATOM 6428 N N . LYS B 1 301 ? -7.34 38.688 27.672 1 93.12 301 LYS B N 1
ATOM 6429 C CA . LYS B 1 301 ? -7.59 37.344 28.172 1 93.12 301 LYS B CA 1
ATOM 6430 C C . LYS B 1 301 ? -7.031 36.312 27.219 1 93.12 301 LYS B C 1
ATOM 6432 O O . LYS B 1 301 ? -7.012 36.5 26 1 93.12 301 LYS B O 1
ATOM 6437 N N . VAL B 1 302 ? -6.578 35.219 27.828 1 96.38 302 VAL B N 1
ATOM 6438 C CA . VAL B 1 302 ? -6.086 34.062 27.062 1 96.38 302 VAL B CA 1
ATOM 6439 C C . VAL B 1 302 ? -7 32.875 27.281 1 96.38 302 VAL B C 1
ATOM 6441 O O . VAL B 1 302 ? -7.332 32.531 28.422 1 96.38 302 VAL B O 1
ATOM 6444 N N . TYR B 1 303 ? -7.488 32.281 26.234 1 97.12 303 TYR B N 1
ATOM 6445 C CA . TYR B 1 303 ? -8.289 31.062 26.266 1 97.12 303 TYR B CA 1
ATOM 6446 C C . TYR B 1 303 ? -7.477 29.859 25.797 1 97.12 303 TYR B C 1
ATOM 6448 O O . TYR B 1 303 ? -6.477 30.016 25.094 1 97.12 303 TYR B O 1
ATOM 6456 N N . TYR B 1 304 ? -7.902 28.703 26.234 1 97.62 304 TYR B N 1
ATOM 6457 C CA . TYR B 1 304 ? -7.102 27.5 25.984 1 97.62 304 TYR B CA 1
ATOM 6458 C C . TYR B 1 304 ? -7.922 26.453 25.25 1 97.62 304 TYR B C 1
ATOM 6460 O O . TYR B 1 304 ? -9.133 26.609 25.062 1 97.62 304 TYR B O 1
ATOM 6468 N N . ALA B 1 305 ? -7.191 25.406 24.781 1 97.69 305 ALA B N 1
ATOM 6469 C CA . ALA B 1 305 ? -7.816 24.312 24.062 1 97.69 305 ALA B CA 1
ATOM 6470 C C . ALA B 1 305 ? -6.984 23.031 24.172 1 97.69 305 ALA B C 1
ATOM 6472 O O . ALA B 1 305 ? -5.812 23.078 24.562 1 97.69 305 ALA B O 1
ATOM 6473 N N . LEU B 1 306 ? -7.609 21.891 23.953 1 97 306 LEU B N 1
ATOM 6474 C CA . LEU B 1 306 ? -6.926 20.656 23.625 1 97 306 LEU B CA 1
ATOM 6475 C C . LEU B 1 306 ? -6.852 20.453 22.125 1 97 306 LEU B C 1
ATOM 6477 O O . LEU B 1 306 ? -7.809 20.75 21.406 1 97 306 LEU B O 1
ATOM 6481 N N . GLU B 1 307 ? -5.691 20.031 21.734 1 97.31 307 GLU B N 1
ATOM 6482 C CA . GLU B 1 307 ? -5.516 19.844 20.297 1 97.31 307 GLU B CA 1
ATOM 6483 C C . GLU B 1 307 ? -4.965 18.453 19.984 1 97.31 307 GLU B C 1
ATOM 6485 O O . GLU B 1 307 ? -4.094 17.953 20.703 1 97.31 307 GLU B O 1
ATOM 6490 N N . GLY B 1 308 ? -5.562 17.797 19.016 1 96.31 308 GLY B N 1
ATOM 6491 C CA . GLY B 1 308 ? -5 16.625 18.359 1 96.31 308 GLY B CA 1
ATOM 6492 C C . GLY B 1 308 ? -4.668 16.875 16.891 1 96.31 308 GLY B C 1
ATOM 6493 O O . GLY B 1 308 ? -5.441 17.531 16.188 1 96.31 308 GLY B O 1
ATOM 6494 N N . SER B 1 309 ? -3.498 16.375 16.5 1 93.75 309 SER B N 1
ATOM 6495 C CA . SER B 1 309 ? -3.018 16.656 15.141 1 93.75 309 SER B CA 1
ATOM 6496 C C . SER B 1 309 ? -2.816 15.367 14.352 1 93.75 309 SER B C 1
ATOM 6498 O O . SER B 1 309 ? -2.072 14.484 14.781 1 93.75 309 SER B O 1
ATOM 6500 N N . VAL B 1 310 ? -3.471 15.305 13.281 1 92.44 310 VAL B N 1
ATOM 6501 C CA . VAL B 1 310 ? -3.234 14.289 12.258 1 92.44 310 VAL B CA 1
ATOM 6502 C C . VAL B 1 310 ? -2.326 14.852 11.164 1 92.44 310 VAL B C 1
ATOM 6504 O O . VAL B 1 310 ? -2.689 15.812 10.484 1 92.44 310 VAL B O 1
ATOM 6507 N N . MET B 1 311 ? -1.229 14.297 10.977 1 89.12 311 MET B N 1
ATOM 6508 C CA . MET B 1 311 ? -0.177 14.883 10.148 1 89.12 311 MET B CA 1
ATOM 6509 C C . MET B 1 311 ? -0.557 14.836 8.672 1 89.12 311 MET B C 1
ATOM 6511 O O . MET B 1 311 ? -0.114 15.672 7.883 1 89.12 311 MET B O 1
ATOM 6515 N N . ILE B 1 312 ? -1.256 13.773 8.32 1 90.12 312 ILE B N 1
ATOM 6516 C CA . ILE B 1 312 ? -1.576 13.57 6.91 1 90.12 312 ILE B CA 1
ATOM 6517 C C . ILE B 1 312 ? -3.082 13.383 6.742 1 90.12 312 ILE B C 1
ATOM 6519 O O . ILE B 1 312 ? -3.66 12.438 7.293 1 90.12 312 ILE B O 1
ATOM 6523 N N . ALA B 1 313 ? -3.703 14.281 6.062 1 93.06 313 ALA B N 1
ATOM 6524 C CA . ALA B 1 313 ? -5.109 14.172 5.672 1 93.06 313 ALA B CA 1
ATOM 6525 C C . ALA B 1 313 ? -5.293 14.492 4.191 1 93.06 313 ALA B C 1
ATOM 6527 O O . ALA B 1 313 ? -5.16 13.617 3.338 1 93.06 313 ALA B O 1
ATOM 6528 N N . GLY B 1 314 ? -5.5 15.805 3.891 1 89.12 314 GLY B N 1
ATOM 6529 C CA . GLY B 1 314 ? -5.574 16.188 2.49 1 89.12 314 GLY B CA 1
ATOM 6530 C C . GLY B 1 314 ? -4.34 15.805 1.7 1 89.12 314 GLY B C 1
ATOM 6531 O O . GLY B 1 314 ? -4.422 15.516 0.503 1 89.12 314 GLY B O 1
ATOM 6532 N N . ALA B 1 315 ? -3.264 15.773 2.34 1 88.75 315 ALA B N 1
ATOM 6533 C CA . ALA B 1 315 ? -2.004 15.406 1.702 1 88.75 315 ALA B CA 1
ATOM 6534 C C . ALA B 1 315 ? -2.057 13.969 1.179 1 88.75 315 ALA B C 1
ATOM 6536 O O . ALA B 1 315 ? -1.384 13.641 0.2 1 88.75 315 ALA B O 1
ATOM 6537 N N . ALA B 1 316 ? -2.803 13.141 1.789 1 93.81 316 ALA B N 1
ATOM 6538 C CA . ALA B 1 316 ? -2.945 11.773 1.316 1 93.81 316 ALA B CA 1
ATOM 6539 C C . ALA B 1 316 ? -3.646 11.727 -0.038 1 93.81 316 ALA B C 1
ATOM 6541 O O . ALA B 1 316 ? -3.305 10.906 -0.896 1 93.81 316 ALA B O 1
ATOM 6542 N N . VAL B 1 317 ? -4.609 12.594 -0.198 1 93.38 317 VAL B N 1
ATOM 6543 C CA . VAL B 1 317 ? -5.328 12.688 -1.465 1 93.38 317 VAL B CA 1
ATOM 6544 C C . VAL B 1 317 ? -4.402 13.25 -2.543 1 93.38 317 VAL B C 1
ATOM 6546 O O . VAL B 1 317 ? -4.418 12.781 -3.686 1 93.38 317 VAL B O 1
ATOM 6549 N N . GLN B 1 318 ? -3.652 14.219 -2.148 1 89.88 318 GLN B N 1
ATOM 6550 C CA . GLN B 1 318 ? -2.668 14.766 -3.076 1 89.88 318 GLN B CA 1
ATOM 6551 C C . GLN B 1 318 ? -1.669 13.703 -3.512 1 89.88 318 GLN B C 1
ATOM 6553 O O . GLN B 1 318 ? -1.244 13.672 -4.668 1 89.88 318 GLN B O 1
ATOM 6558 N N . TRP B 1 319 ? -1.287 12.875 -2.641 1 93 319 TRP B N 1
ATOM 6559 C CA . TRP B 1 319 ? -0.359 11.789 -2.938 1 93 319 TRP B CA 1
ATOM 6560 C C . TRP B 1 319 ? -0.957 10.828 -3.957 1 93 319 TRP B C 1
ATOM 6562 O O . TRP B 1 319 ? -0.276 10.398 -4.891 1 93 319 TRP B O 1
ATOM 6572 N N . LEU B 1 320 ? -2.225 10.484 -3.832 1 95.31 320 LEU B N 1
ATOM 6573 C CA . LEU B 1 320 ? -2.914 9.633 -4.797 1 95.31 320 LEU B CA 1
ATOM 6574 C C . LEU B 1 320 ? -2.891 10.258 -6.188 1 95.31 320 LEU B C 1
ATOM 6576 O O . LEU B 1 320 ? -2.754 9.555 -7.188 1 95.31 320 LEU B O 1
ATOM 6580 N N . ARG B 1 321 ? -3.059 11.578 -6.18 1 92.81 321 ARG B N 1
ATOM 6581 C CA . ARG B 1 321 ? -3.188 12.328 -7.426 1 92.81 321 ARG B CA 1
ATOM 6582 C C . ARG B 1 321 ? -1.827 12.555 -8.078 1 92.81 321 ARG B C 1
ATOM 6584 O O . ARG B 1 321 ? -1.638 12.234 -9.258 1 92.81 321 ARG B O 1
ATOM 6591 N N . ASP B 1 322 ? -0.885 13.023 -7.305 1 90.62 322 ASP B N 1
ATOM 6592 C CA . ASP B 1 322 ? 0.357 13.547 -7.863 1 90.62 322 ASP B CA 1
ATOM 6593 C C . ASP B 1 322 ? 1.438 12.469 -7.906 1 90.62 322 ASP B C 1
ATOM 6595 O O . ASP B 1 322 ? 2.279 12.461 -8.812 1 90.62 322 ASP B O 1
ATOM 6599 N N . ASN B 1 323 ? 1.485 11.586 -6.945 1 92.56 323 ASN B N 1
ATOM 6600 C CA . ASN B 1 323 ? 2.566 10.617 -6.832 1 92.56 323 ASN B CA 1
ATOM 6601 C C . ASN B 1 323 ? 2.164 9.258 -7.402 1 92.56 323 ASN B C 1
ATOM 6603 O O . ASN B 1 323 ? 2.875 8.695 -8.234 1 92.56 323 ASN B O 1
ATOM 6607 N N . LEU B 1 324 ? 1.052 8.711 -6.953 1 93.19 324 LEU B N 1
ATOM 6608 C CA . LEU B 1 324 ? 0.591 7.418 -7.441 1 93.19 324 LEU B CA 1
ATOM 6609 C C . LEU B 1 324 ? -0.131 7.566 -8.781 1 93.19 324 LEU B C 1
ATOM 6611 O O . LEU B 1 324 ? -0.189 6.621 -9.562 1 93.19 324 LEU B O 1
ATOM 6615 N N . ARG B 1 325 ? -0.801 8.781 -9.016 1 93.44 325 ARG B N 1
ATOM 6616 C CA . ARG B 1 325 ? -1.485 9.156 -10.25 1 93.44 325 ARG B CA 1
ATOM 6617 C C . ARG B 1 325 ? -2.617 8.188 -10.562 1 93.44 325 ARG B C 1
ATOM 6619 O O . ARG B 1 325 ? -2.732 7.707 -11.695 1 93.44 325 ARG B O 1
ATOM 6626 N N . ILE B 1 326 ? -3.352 7.816 -9.531 1 93.69 326 ILE B N 1
ATOM 6627 C CA . ILE B 1 326 ? -4.465 6.902 -9.758 1 93.69 326 ILE B CA 1
ATOM 6628 C C . ILE B 1 326 ? -5.781 7.676 -9.711 1 93.69 326 ILE B C 1
ATOM 6630 O O . ILE B 1 326 ? -6.852 7.102 -9.938 1 93.69 326 ILE B O 1
ATOM 6634 N N . VAL B 1 327 ? -5.754 8.938 -9.352 1 93.19 327 VAL B N 1
ATOM 6635 C CA . VAL B 1 327 ? -6.855 9.891 -9.484 1 93.19 327 VAL B CA 1
ATOM 6636 C C . VAL B 1 327 ? -6.363 11.156 -10.188 1 93.19 327 VAL B C 1
ATOM 6638 O O . VAL B 1 327 ? -5.184 11.492 -10.109 1 93.19 327 VAL B O 1
ATOM 6641 N N . TYR B 1 328 ? -7.277 11.836 -10.852 1 87.5 328 TYR B N 1
ATOM 6642 C CA . TYR B 1 328 ? -6.879 13.031 -11.578 1 87.5 328 TYR B CA 1
ATOM 6643 C C . TYR B 1 328 ? -7.156 14.289 -10.766 1 87.5 328 TYR B C 1
ATOM 6645 O O . TYR B 1 328 ? -6.426 15.273 -10.867 1 87.5 328 TYR B O 1
ATOM 6653 N N . ASN B 1 329 ? -8.242 14.219 -10.039 1 88.12 329 ASN B N 1
ATOM 6654 C CA . ASN B 1 329 ? -8.664 15.344 -9.211 1 88.12 329 ASN B CA 1
ATOM 6655 C C . ASN B 1 329 ? -9.234 14.875 -7.875 1 88.12 329 ASN B C 1
ATOM 6657 O O . ASN B 1 329 ? -9.852 13.812 -7.797 1 88.12 329 ASN B O 1
ATOM 6661 N N . ALA B 1 330 ? -9.031 15.734 -6.891 1 86.94 330 ALA B N 1
ATOM 6662 C CA . ALA B 1 330 ? -9.5 15.398 -5.547 1 86.94 330 ALA B CA 1
ATOM 6663 C C . ALA B 1 330 ? -11.008 15.156 -5.539 1 86.94 330 ALA B C 1
ATOM 6665 O O . ALA B 1 330 ? -11.5 14.312 -4.789 1 86.94 330 ALA B O 1
ATOM 6666 N N . ILE B 1 331 ? -11.703 15.852 -6.348 1 85.69 331 ILE B N 1
ATOM 6667 C CA . ILE B 1 331 ? -13.164 15.797 -6.344 1 85.69 331 ILE B CA 1
ATOM 6668 C C . ILE B 1 331 ? -13.633 14.422 -6.797 1 85.69 331 ILE B C 1
ATOM 6670 O O . ILE B 1 331 ? -14.711 13.969 -6.406 1 85.69 331 ILE B O 1
ATOM 6674 N N . GLU B 1 332 ? -12.805 13.68 -7.559 1 91.19 332 GLU B N 1
ATOM 6675 C CA . GLU B 1 332 ? -13.164 12.367 -8.102 1 91.19 332 GLU B CA 1
ATOM 6676 C C . GLU B 1 332 ? -13.148 11.297 -7.012 1 91.19 332 GLU B C 1
ATOM 6678 O O . GLU B 1 332 ? -13.719 10.219 -7.188 1 91.19 332 GLU B O 1
ATOM 6683 N N . THR B 1 333 ? -12.508 11.641 -5.906 1 93.94 333 THR B N 1
ATOM 6684 C CA . THR B 1 333 ? -12.305 10.617 -4.883 1 93.94 333 THR B CA 1
ATOM 6685 C C . THR B 1 333 ? -13.641 10.164 -4.301 1 93.94 333 THR B C 1
ATOM 6687 O O . THR B 1 333 ? -13.805 8.992 -3.949 1 93.94 333 THR B O 1
ATOM 6690 N N . GLU B 1 334 ? -14.57 11.094 -4.207 1 93 334 GLU B N 1
ATOM 6691 C CA . GLU B 1 334 ? -15.898 10.734 -3.721 1 93 334 GLU B CA 1
ATOM 6692 C C . GLU B 1 334 ? -16.578 9.727 -4.645 1 93 334 GLU B C 1
ATOM 6694 O O . GLU B 1 334 ? -17.188 8.766 -4.18 1 93 334 GLU B O 1
ATOM 6699 N N . TRP B 1 335 ? -16.453 9.992 -5.918 1 91.19 335 TRP B N 1
ATOM 6700 C CA . TRP B 1 335 ? -17.031 9.078 -6.906 1 91.19 335 TRP B CA 1
ATOM 6701 C C . TRP B 1 335 ? -16.359 7.711 -6.832 1 91.19 335 TRP B C 1
ATOM 6703 O O . TRP B 1 335 ? -17.047 6.684 -6.84 1 91.19 335 TRP B O 1
ATOM 6713 N N . TYR B 1 336 ? -15.047 7.602 -6.781 1 92.31 336 TYR B N 1
ATOM 6714 C CA . TYR B 1 336 ? -14.312 6.348 -6.672 1 92.31 336 TYR B CA 1
ATOM 6715 C C . TYR B 1 336 ? -14.758 5.559 -5.449 1 92.31 336 TYR B C 1
ATOM 6717 O O . TYR B 1 336 ? -14.977 4.348 -5.531 1 92.31 336 TYR B O 1
ATOM 6725 N N . ALA B 1 337 ? -14.852 6.254 -4.316 1 93.75 337 ALA B N 1
ATOM 6726 C CA . ALA B 1 337 ? -15.258 5.598 -3.078 1 93.75 337 ALA B CA 1
ATOM 6727 C C . ALA B 1 337 ? -16.625 4.949 -3.223 1 93.75 337 ALA B C 1
ATOM 6729 O O . ALA B 1 337 ? -16.875 3.877 -2.666 1 93.75 337 ALA B O 1
ATOM 6730 N N . GLY B 1 338 ? -17.484 5.578 -3.988 1 92.19 338 GLY B N 1
ATOM 6731 C CA . GLY B 1 338 ? -18.828 5.074 -4.195 1 92.19 338 GLY B CA 1
ATOM 6732 C C . GLY B 1 338 ? -18.891 3.85 -5.09 1 92.19 338 GLY B C 1
ATOM 6733 O O . GLY B 1 338 ? -19.891 3.137 -5.121 1 92.19 338 GLY B O 1
ATOM 6734 N N . GLN B 1 339 ? -17.812 3.566 -5.852 1 92.06 339 GLN B N 1
ATOM 6735 C CA . GLN B 1 339 ? -17.766 2.445 -6.785 1 92.06 339 GLN B CA 1
ATOM 6736 C C . GLN B 1 339 ? -17.453 1.138 -6.062 1 92.06 339 GLN B C 1
ATOM 6738 O O . GLN B 1 339 ? -17.641 0.055 -6.621 1 92.06 339 GLN B O 1
ATOM 6743 N N . VAL B 1 340 ? -16.969 1.189 -4.848 1 92.12 340 VAL B N 1
ATOM 6744 C CA . VAL B 1 340 ? -16.625 -0.006 -4.086 1 92.12 340 VAL B CA 1
ATOM 6745 C C . VAL B 1 340 ? -17.859 -0.557 -3.396 1 92.12 340 VAL B C 1
ATOM 6747 O O . VAL B 1 340 ? -18.438 0.095 -2.52 1 92.12 340 VAL B O 1
ATOM 6750 N N . LYS B 1 341 ? -18.266 -1.763 -3.705 1 89.06 341 LYS B N 1
ATOM 6751 C CA . LYS B 1 341 ? -19.5 -2.342 -3.188 1 89.06 341 LYS B CA 1
ATOM 6752 C C . LYS B 1 341 ? -19.25 -3.707 -2.553 1 89.06 341 LYS B C 1
ATOM 6754 O O . LYS B 1 341 ? -20.188 -4.391 -2.141 1 89.06 341 LYS B O 1
ATOM 6759 N N . ASP B 1 342 ? -18 -4.109 -2.459 1 88.19 342 ASP B N 1
ATOM 6760 C CA . ASP B 1 342 ? -17.688 -5.434 -1.934 1 88.19 342 ASP B CA 1
ATOM 6761 C C . ASP B 1 342 ? -17.172 -5.344 -0.497 1 88.19 342 ASP B C 1
ATOM 6763 O O . ASP B 1 342 ? -17.266 -4.289 0.135 1 88.19 342 ASP B O 1
ATOM 6767 N N . ASP B 1 343 ? -16.734 -6.5 0.057 1 84.06 343 ASP B N 1
ATOM 6768 C CA . ASP B 1 343 ? -16.438 -6.59 1.482 1 84.06 343 ASP B CA 1
ATOM 6769 C C . ASP B 1 343 ? -14.93 -6.582 1.727 1 84.06 343 ASP B C 1
ATOM 6771 O O . ASP B 1 343 ? -14.469 -6.957 2.807 1 84.06 343 ASP B O 1
ATOM 6775 N N . ARG B 1 344 ? -14.18 -6.227 0.71 1 88.88 344 ARG B N 1
ATOM 6776 C CA . ARG B 1 344 ? -12.734 -6.172 0.922 1 88.88 344 ARG B CA 1
ATOM 6777 C C . ARG B 1 344 ? -12.375 -5.117 1.962 1 88.88 344 ARG B C 1
ATOM 6779 O O . ARG B 1 344 ? -12.945 -4.02 1.967 1 88.88 344 ARG B O 1
ATOM 6786 N N . ARG B 1 345 ? -11.539 -5.434 2.869 1 92.12 345 ARG B N 1
ATOM 6787 C CA . ARG B 1 345 ? -11.117 -4.543 3.945 1 92.12 345 ARG B CA 1
ATOM 6788 C C . ARG B 1 345 ? -9.688 -4.055 3.719 1 92.12 345 ARG B C 1
ATOM 6790 O O . ARG B 1 345 ? -8.742 -4.629 4.254 1 92.12 345 ARG B O 1
ATOM 6797 N N . VAL B 1 346 ? -9.578 -2.998 2.984 1 96.81 346 VAL B N 1
ATOM 6798 C CA . VAL B 1 346 ? -8.297 -2.369 2.695 1 96.81 346 VAL B CA 1
ATOM 6799 C C . VAL B 1 346 ? -8.078 -1.182 3.633 1 96.81 346 VAL B C 1
ATOM 6801 O O . VAL B 1 346 ? -8.984 -0.372 3.836 1 96.81 346 VAL B O 1
ATOM 6804 N N . TYR B 1 347 ? -6.984 -1.064 4.277 1 98.38 347 TYR B N 1
ATOM 6805 C CA . TYR B 1 347 ? -6.637 0.035 5.172 1 98.38 347 TYR B CA 1
ATOM 6806 C C . TYR B 1 347 ? -5.387 0.758 4.691 1 98.38 347 TYR B C 1
ATOM 6808 O O . TYR B 1 347 ? -4.367 0.125 4.406 1 98.38 347 TYR B O 1
ATOM 6816 N N . VAL B 1 348 ? -5.477 2.018 4.551 1 98.38 348 VAL B N 1
ATOM 6817 C CA . VAL B 1 348 ? -4.328 2.877 4.285 1 98.38 348 VAL B CA 1
ATOM 6818 C C . VAL B 1 348 ? -3.928 3.613 5.562 1 98.38 348 VAL B C 1
ATOM 6820 O O . VAL B 1 348 ? -4.77 4.227 6.219 1 98.38 348 VAL B O 1
ATOM 6823 N N . VAL B 1 349 ? -2.727 3.465 5.984 1 98.25 349 VAL B N 1
ATOM 6824 C CA . VAL B 1 349 ? -2.17 4.266 7.07 1 98.25 349 VAL B CA 1
ATOM 6825 C C . VAL B 1 349 ? -1.179 5.281 6.508 1 98.25 349 VAL B C 1
ATOM 6827 O O . VAL B 1 349 ? 0.003 4.977 6.332 1 98.25 349 VAL B O 1
ATOM 6830 N N . PRO B 1 350 ? -1.656 6.492 6.316 1 96.62 350 PRO B N 1
ATOM 6831 C CA . PRO B 1 350 ? -0.809 7.469 5.629 1 96.62 350 PRO B CA 1
ATOM 6832 C C . PRO B 1 350 ? 0.171 8.164 6.57 1 96.62 350 PRO B C 1
ATOM 6834 O O . PRO B 1 350 ? 0.243 9.398 6.594 1 96.62 350 PRO B O 1
ATOM 6837 N N . SER B 1 351 ? 0.994 7.387 7.254 1 95.06 351 SER B N 1
ATOM 6838 C CA . SER B 1 351 ? 2.053 7.922 8.102 1 95.06 351 SER B CA 1
ATOM 6839 C C . SER B 1 351 ? 3.271 8.32 7.277 1 95.06 351 SER B C 1
ATOM 6841 O O . SER B 1 351 ? 4.379 7.832 7.516 1 95.06 351 SER B O 1
ATOM 6843 N N . PHE B 1 352 ? 3.045 9.266 6.371 1 91.88 352 PHE B N 1
ATOM 6844 C CA . PHE B 1 352 ? 4.062 9.664 5.406 1 91.88 352 PHE B CA 1
ATOM 6845 C C . PHE B 1 352 ? 5.191 10.422 6.094 1 91.88 352 PHE B C 1
ATOM 6847 O O . PHE B 1 352 ? 6.309 10.484 5.574 1 91.88 352 PHE B O 1
ATOM 6854 N N . THR B 1 353 ? 4.867 11.055 7.227 1 87.75 353 THR B N 1
ATOM 6855 C CA . THR B 1 353 ? 5.855 11.789 8.008 1 87.75 353 THR B CA 1
ATOM 6856 C C . THR B 1 353 ? 5.766 11.406 9.484 1 87.75 353 THR B C 1
ATOM 6858 O O . THR B 1 353 ? 5.906 12.266 10.359 1 87.75 353 THR B O 1
ATOM 6861 N N . GLY B 1 354 ? 5.434 10.219 9.695 1 90.44 354 GLY B N 1
ATOM 6862 C CA . GLY B 1 354 ? 5.215 9.766 11.062 1 90.44 354 GLY B CA 1
ATOM 6863 C C . GLY B 1 354 ? 3.77 9.898 11.508 1 90.44 354 GLY B C 1
ATOM 6864 O O . GLY B 1 354 ? 2.904 10.289 10.719 1 90.44 354 GLY B O 1
ATOM 6865 N N . LEU B 1 355 ? 3.543 9.461 12.695 1 93.31 355 LEU B N 1
ATOM 6866 C CA . LEU B 1 355 ? 2.213 9.562 13.281 1 93.31 355 LEU B CA 1
ATOM 6867 C C . LEU B 1 355 ? 2.166 10.656 14.344 1 93.31 355 LEU B C 1
ATOM 6869 O O . LEU B 1 355 ? 3.117 10.828 15.109 1 93.31 355 LEU B O 1
ATOM 6873 N N . GLY B 1 356 ? 1.104 11.445 14.281 1 93.81 356 GLY B N 1
ATOM 6874 C CA . GLY B 1 356 ? 0.85 12.438 15.312 1 93.81 356 GLY B CA 1
ATOM 6875 C C . GLY B 1 356 ? 0.004 11.906 16.453 1 93.81 356 GLY B C 1
ATOM 6876 O O . GLY B 1 356 ? 0.271 10.828 16.984 1 93.81 356 GLY B O 1
ATOM 6877 N N . SER B 1 357 ? -0.943 12.773 16.938 1 92.75 357 SER B N 1
ATOM 6878 C CA . SER B 1 357 ? -1.832 12.398 18.031 1 92.75 357 SER B CA 1
ATOM 6879 C C . SER B 1 357 ? -2.711 11.211 17.641 1 92.75 357 SER B C 1
ATOM 6881 O O . SER B 1 357 ? -3.221 11.156 16.516 1 92.75 357 SER B O 1
ATOM 6883 N N . PRO B 1 358 ? -2.916 10.273 18.453 1 93.94 358 PRO B N 1
ATOM 6884 C CA . PRO B 1 358 ? -2.398 10.195 19.828 1 93.94 358 PRO B CA 1
ATOM 6885 C C . PRO B 1 358 ? -1.139 9.344 19.938 1 93.94 358 PRO B C 1
ATOM 6887 O O . PRO B 1 358 ? -0.682 9.047 21.047 1 93.94 358 PRO B O 1
ATOM 6890 N N . TYR B 1 359 ? -0.565 8.977 18.828 1 92.5 359 TYR B N 1
ATOM 6891 C CA . TYR B 1 359 ? 0.458 7.941 18.812 1 92.5 359 TYR B CA 1
ATOM 6892 C C . TYR B 1 359 ? 1.848 8.539 19 1 92.5 359 TYR B C 1
ATOM 6894 O O . TYR B 1 359 ? 2.674 8 19.734 1 92.5 359 TYR B O 1
ATOM 6902 N N . TRP B 1 360 ? 2.064 9.617 18.359 1 92.56 360 TRP B N 1
ATOM 6903 C CA . TRP B 1 360 ? 3.336 10.328 18.328 1 92.56 360 TRP B CA 1
ATOM 6904 C C . TRP B 1 360 ? 4.492 9.375 18.047 1 92.56 360 TRP B C 1
ATOM 6906 O O . TRP B 1 360 ? 5.359 9.172 18.906 1 92.56 360 TRP B O 1
ATOM 6916 N N . ASP B 1 361 ? 4.617 8.883 16.875 1 93.31 361 ASP B N 1
ATOM 6917 C CA . ASP B 1 361 ? 5.695 8.023 16.391 1 93.31 361 ASP B CA 1
ATOM 6918 C C . ASP B 1 361 ? 6.348 8.617 15.148 1 93.31 361 ASP B C 1
ATOM 6920 O O . ASP B 1 361 ? 5.859 8.43 14.031 1 93.31 361 ASP B O 1
ATOM 6924 N N . SER B 1 362 ? 7.492 9.18 15.344 1 90.81 362 SER B N 1
ATOM 6925 C CA . SER B 1 362 ? 8.195 9.852 14.258 1 90.81 362 SER B CA 1
ATOM 6926 C C . SER B 1 362 ? 8.859 8.852 13.32 1 90.81 362 SER B C 1
ATOM 6928 O O . SER B 1 362 ? 9.281 9.203 12.219 1 90.81 362 SER B O 1
ATOM 6930 N N . PHE B 1 363 ? 8.938 7.629 13.727 1 92.19 363 PHE B N 1
ATOM 6931 C CA . PHE B 1 363 ? 9.648 6.613 12.953 1 92.19 363 PHE B CA 1
ATOM 6932 C C . PHE B 1 363 ? 8.664 5.75 12.164 1 92.19 363 PHE B C 1
ATOM 6934 O O . PHE B 1 363 ? 9.078 4.883 11.391 1 92.19 363 PHE B O 1
ATOM 6941 N N . SER B 1 364 ? 7.434 5.977 12.352 1 94.38 364 SER B N 1
ATOM 6942 C CA . SER B 1 364 ? 6.414 5.305 11.555 1 94.38 364 SER B CA 1
ATOM 6943 C C . SER B 1 364 ? 6.473 5.746 10.094 1 94.38 364 SER B C 1
ATOM 6945 O O . SER B 1 364 ? 6.859 6.875 9.797 1 94.38 364 SER B O 1
ATOM 6947 N N . ARG B 1 365 ? 6.227 4.895 9.18 1 95.44 365 ARG B N 1
ATOM 6948 C CA . ARG B 1 365 ? 6.039 5.207 7.77 1 95.44 365 ARG B CA 1
ATOM 6949 C C . ARG B 1 365 ? 4.727 4.633 7.25 1 95.44 365 ARG B C 1
ATOM 6951 O O . ARG B 1 365 ? 4.176 3.697 7.84 1 95.44 365 ARG B O 1
ATOM 6958 N N . GLY B 1 366 ? 4.27 5.227 6.176 1 97 366 GLY B N 1
ATOM 6959 C CA . GLY B 1 366 ? 2.98 4.844 5.621 1 97 366 GLY B CA 1
ATOM 6960 C C . GLY B 1 366 ? 2.951 3.412 5.117 1 97 366 GLY B C 1
ATOM 6961 O O . GLY B 1 366 ? 3.99 2.85 4.77 1 97 366 GLY B O 1
ATOM 6962 N N . ALA B 1 367 ? 1.717 2.861 4.996 1 98.44 367 ALA B N 1
ATOM 6963 C CA . ALA B 1 367 ? 1.526 1.486 4.543 1 98.44 367 ALA B CA 1
ATOM 6964 C C . ALA B 1 367 ? 0.104 1.268 4.035 1 98.44 367 ALA B C 1
ATOM 6966 O O . ALA B 1 367 ? -0.808 2.021 4.379 1 98.44 367 ALA B O 1
ATOM 6967 N N . ILE B 1 368 ? -0.083 0.323 3.197 1 98.5 368 ILE B N 1
ATOM 6968 C CA . ILE B 1 368 ? -1.374 -0.16 2.721 1 98.5 368 ILE B CA 1
ATOM 6969 C C . ILE B 1 368 ? -1.523 -1.645 3.049 1 98.5 368 ILE B C 1
ATOM 6971 O O . ILE B 1 368 ? -0.622 -2.439 2.777 1 98.5 368 ILE B O 1
ATOM 6975 N N . PHE B 1 369 ? -2.617 -2.041 3.635 1 98.25 369 PHE B N 1
ATOM 6976 C CA . PHE B 1 369 ? -2.834 -3.414 4.082 1 98.25 369 PHE B CA 1
ATOM 6977 C C . PHE B 1 369 ? -4.094 -3.994 3.453 1 98.25 369 PHE B C 1
ATOM 6979 O O . PHE B 1 369 ? -4.98 -3.25 3.027 1 98.25 369 PHE B O 1
ATOM 6986 N N . GLY B 1 370 ? -4.156 -5.34 3.471 1 96.62 370 GLY B N 1
ATOM 6987 C CA . GLY B 1 370 ? -5.371 -6.051 3.096 1 96.62 370 GLY B CA 1
ATOM 6988 C C . GLY B 1 370 ? -5.512 -6.246 1.599 1 96.62 370 GLY B C 1
ATOM 6989 O O . GLY B 1 370 ? -6.621 -6.395 1.087 1 96.62 370 GLY B O 1
ATOM 6990 N N . LEU B 1 371 ? -4.418 -6.219 0.865 1 95.75 371 LEU B N 1
ATOM 6991 C CA . LEU B 1 371 ? -4.441 -6.309 -0.591 1 95.75 371 LEU B CA 1
ATOM 6992 C C . LEU B 1 371 ? -4.637 -7.75 -1.044 1 95.75 371 LEU B C 1
ATOM 6994 O O . LEU B 1 371 ? -3.936 -8.656 -0.58 1 95.75 371 LEU B O 1
ATOM 6998 N N . ASP B 1 372 ? -5.57 -7.992 -1.861 1 91.75 372 ASP B N 1
ATOM 6999 C CA . ASP B 1 372 ? -5.738 -9.273 -2.537 1 91.75 372 ASP B CA 1
ATOM 7000 C C . ASP B 1 372 ? -5.809 -9.094 -4.051 1 91.75 372 ASP B C 1
ATOM 7002 O O . ASP B 1 372 ? -5.566 -7.996 -4.562 1 91.75 372 ASP B O 1
ATOM 7006 N N . ARG B 1 373 ? -6.031 -10.188 -4.801 1 89.06 373 ARG B N 1
ATOM 7007 C CA . ARG B 1 373 ? -5.957 -10.141 -6.258 1 89.06 373 ARG B CA 1
ATOM 7008 C C . ARG B 1 373 ? -7.051 -9.258 -6.832 1 89.06 373 ARG B C 1
ATOM 7010 O O . ARG B 1 373 ? -6.898 -8.695 -7.922 1 89.06 373 ARG B O 1
ATOM 7017 N N . GLY B 1 374 ? -8.109 -9.086 -6.152 1 89.56 374 GLY B N 1
ATOM 7018 C CA . GLY B 1 374 ? -9.242 -8.32 -6.637 1 89.56 374 GLY B CA 1
ATOM 7019 C C . GLY B 1 374 ? -9.203 -6.863 -6.211 1 89.56 374 GLY B C 1
ATOM 7020 O O . GLY B 1 374 ? -10.039 -6.062 -6.641 1 89.56 374 GLY B O 1
ATOM 7021 N N . THR B 1 375 ? -8.242 -6.445 -5.363 1 93.88 375 THR B N 1
ATOM 7022 C CA . THR B 1 375 ? -8.133 -5.062 -4.91 1 93.88 375 THR B CA 1
ATOM 7023 C C . THR B 1 375 ? -7.855 -4.129 -6.082 1 93.88 375 THR B C 1
ATOM 7025 O O . THR B 1 375 ? -6.91 -4.344 -6.844 1 93.88 375 THR B O 1
ATOM 7028 N N . ARG B 1 376 ? -8.672 -3.115 -6.281 1 95.38 376 ARG B N 1
ATOM 7029 C CA . ARG B 1 376 ? -8.562 -2.152 -7.371 1 95.38 376 ARG B CA 1
ATOM 7030 C C . ARG B 1 376 ? -8.164 -0.776 -6.848 1 95.38 376 ARG B C 1
ATOM 7032 O O . ARG B 1 376 ? -8.172 -0.542 -5.637 1 95.38 376 ARG B O 1
ATOM 7039 N N . ARG B 1 377 ? -7.879 0.147 -7.781 1 96.06 377 ARG B N 1
ATOM 7040 C CA . ARG B 1 377 ? -7.512 1.506 -7.398 1 96.06 377 ARG B CA 1
ATOM 7041 C C . ARG B 1 377 ? -8.633 2.178 -6.613 1 96.06 377 ARG B C 1
ATOM 7043 O O . ARG B 1 377 ? -8.375 2.969 -5.703 1 96.06 377 ARG B O 1
ATOM 7050 N N . GLU B 1 378 ? -9.93 1.823 -6.941 1 96.38 378 GLU B N 1
ATOM 7051 C CA . GLU B 1 378 ? -11.078 2.391 -6.238 1 96.38 378 GLU B CA 1
ATOM 7052 C C . GLU B 1 378 ? -11.039 2.037 -4.754 1 96.38 378 GLU B C 1
ATOM 7054 O O . GLU B 1 378 ? -11.398 2.857 -3.904 1 96.38 378 GLU B O 1
ATOM 7059 N N . HIS B 1 379 ? -10.578 0.811 -4.445 1 96.56 379 HIS B N 1
ATOM 7060 C CA . HIS B 1 379 ? -10.461 0.381 -3.055 1 96.56 379 HIS B CA 1
ATOM 7061 C C . HIS B 1 379 ? -9.438 1.22 -2.303 1 96.56 379 HIS B C 1
ATOM 7063 O O . HIS B 1 379 ? -9.648 1.576 -1.143 1 96.56 379 HIS B O 1
ATOM 7069 N N . ILE B 1 380 ? -8.336 1.522 -2.955 1 97.25 380 ILE B N 1
ATOM 7070 C CA . ILE B 1 380 ? -7.254 2.277 -2.336 1 97.25 380 ILE B CA 1
ATOM 7071 C C . ILE B 1 380 ? -7.691 3.725 -2.115 1 97.25 380 ILE B C 1
ATOM 7073 O O . ILE B 1 380 ? -7.41 4.312 -1.069 1 97.25 380 ILE B O 1
ATOM 7077 N N . VAL B 1 381 ? -8.414 4.281 -3.104 1 97.25 381 VAL B N 1
ATOM 7078 C CA . VAL B 1 381 ? -8.93 5.641 -2.988 1 97.25 381 VAL B CA 1
ATOM 7079 C C . VAL B 1 381 ? -9.898 5.73 -1.811 1 97.25 381 VAL B C 1
ATOM 7081 O O . VAL B 1 381 ? -9.773 6.617 -0.964 1 97.25 381 VAL B O 1
ATOM 7084 N N . ARG B 1 382 ? -10.828 4.82 -1.72 1 97.5 382 ARG B N 1
ATOM 7085 C CA . ARG B 1 382 ? -11.789 4.805 -0.624 1 97.5 382 ARG B CA 1
ATOM 7086 C C . ARG B 1 382 ? -11.086 4.648 0.721 1 97.5 382 ARG B C 1
ATOM 7088 O O . ARG B 1 382 ? -11.398 5.359 1.678 1 97.5 382 ARG B O 1
ATOM 7095 N N . ALA B 1 383 ? -10.164 3.688 0.753 1 98 383 ALA B N 1
ATOM 7096 C CA . ALA B 1 383 ? -9.438 3.422 1.994 1 98 383 ALA B CA 1
ATOM 7097 C C . ALA B 1 383 ? -8.656 4.652 2.447 1 98 383 ALA B C 1
ATOM 7099 O O . ALA B 1 383 ? -8.508 4.895 3.646 1 98 383 ALA B O 1
ATOM 7100 N N . THR B 1 384 ? -8.172 5.426 1.514 1 97.75 384 THR B N 1
ATOM 7101 C CA . THR B 1 384 ? -7.441 6.645 1.841 1 97.75 384 THR B CA 1
ATOM 7102 C C . THR B 1 384 ? -8.367 7.676 2.475 1 97.75 384 THR B C 1
ATOM 7104 O O . THR B 1 384 ? -8 8.328 3.459 1 97.75 384 THR B O 1
ATOM 7107 N N . LEU B 1 385 ? -9.539 7.836 1.922 1 97 385 LEU B N 1
ATOM 7108 C CA . LEU B 1 385 ? -10.523 8.727 2.523 1 97 385 LEU B CA 1
ATOM 7109 C C . LEU B 1 385 ? -10.914 8.25 3.918 1 97 385 LEU B C 1
ATOM 7111 O O . LEU B 1 385 ? -10.992 9.047 4.852 1 97 385 LEU B O 1
ATOM 7115 N N . GLU B 1 386 ? -11.125 6.969 4.055 1 97.75 386 GLU B N 1
ATOM 7116 C CA . GLU B 1 386 ? -11.469 6.395 5.355 1 97.75 386 GLU B CA 1
ATOM 7117 C C . GLU B 1 386 ? -10.352 6.621 6.371 1 97.75 386 GLU B C 1
ATOM 7119 O O . GLU B 1 386 ? -10.617 6.844 7.555 1 97.75 386 GLU B O 1
ATOM 7124 N N . ALA B 1 387 ? -9.133 6.539 5.871 1 98.06 387 ALA B N 1
ATOM 7125 C CA . ALA B 1 387 ? -7.977 6.723 6.742 1 98.06 387 ALA B CA 1
ATOM 7126 C C . ALA B 1 387 ? -8.008 8.094 7.414 1 98.06 387 ALA B C 1
ATOM 7128 O O . ALA B 1 387 ? -7.645 8.227 8.586 1 98.06 387 ALA B O 1
ATOM 7129 N N . ILE B 1 388 ? -8.391 9.086 6.688 1 96.75 388 ILE B N 1
ATOM 7130 C CA . ILE B 1 388 ? -8.492 10.43 7.238 1 96.75 388 ILE B CA 1
ATOM 7131 C C . ILE B 1 388 ? -9.477 10.445 8.398 1 96.75 388 ILE B C 1
ATOM 7133 O O . ILE B 1 388 ? -9.18 10.977 9.477 1 96.75 388 ILE B O 1
ATOM 7137 N N . ALA B 1 389 ? -10.594 9.82 8.203 1 97.44 389 ALA B N 1
ATOM 7138 C CA . ALA B 1 389 ? -11.625 9.758 9.234 1 97.44 389 ALA B CA 1
ATOM 7139 C C . ALA B 1 389 ? -11.164 8.914 10.422 1 97.44 389 ALA B C 1
ATOM 7141 O O . ALA B 1 389 ? -11.445 9.242 11.578 1 97.44 389 ALA B O 1
ATOM 7142 N N . TYR B 1 390 ? -10.492 7.75 10.141 1 97.88 390 TYR B N 1
ATOM 7143 C CA . TYR B 1 390 ? -9.984 6.898 11.211 1 97.88 390 TYR B CA 1
ATOM 7144 C C . TYR B 1 390 ? -9.016 7.664 12.102 1 97.88 390 TYR B C 1
ATOM 7146 O O . TYR B 1 390 ? -9.102 7.586 13.328 1 97.88 390 TYR B O 1
ATOM 7154 N N . GLN B 1 391 ? -8.125 8.391 11.508 1 97.19 391 GLN B N 1
ATOM 7155 C CA . GLN B 1 391 ? -7.152 9.164 12.273 1 97.19 391 GLN B CA 1
ATOM 7156 C C . GLN B 1 391 ? -7.828 10.25 13.102 1 97.19 391 GLN B C 1
ATOM 7158 O O . GLN B 1 391 ? -7.48 10.461 14.266 1 97.19 391 GLN B O 1
ATOM 7163 N N . ALA B 1 392 ? -8.742 10.938 12.422 1 96.12 392 ALA B N 1
ATOM 7164 C CA . ALA B 1 392 ? -9.492 11.953 13.156 1 96.12 392 ALA B CA 1
ATOM 7165 C C . ALA B 1 392 ? -10.227 11.336 14.344 1 96.12 392 ALA B C 1
ATOM 7167 O O . ALA B 1 392 ? -10.281 11.93 15.422 1 96.12 392 ALA B O 1
ATOM 7168 N N . ASN B 1 393 ? -10.766 10.227 14.148 1 96.56 393 ASN B N 1
ATOM 7169 C CA . ASN B 1 393 ? -11.508 9.555 15.211 1 96.56 393 ASN B CA 1
ATOM 7170 C C . ASN B 1 393 ? -10.594 9.164 16.375 1 96.56 393 ASN B C 1
ATOM 7172 O O . ASN B 1 393 ? -11.016 9.18 17.531 1 96.56 393 ASN B O 1
ATOM 7176 N N . ASP B 1 394 ? -9.398 8.711 16.031 1 96.25 394 ASP B N 1
ATOM 7177 C CA . ASP B 1 394 ? -8.438 8.438 17.094 1 96.25 394 ASP B CA 1
ATOM 7178 C C . ASP B 1 394 ? -8.273 9.641 18.016 1 96.25 394 ASP B C 1
ATOM 7180 O O . ASP B 1 394 ? -8.195 9.484 19.25 1 96.25 394 ASP B O 1
ATOM 7184 N N . VAL B 1 395 ? -8.25 10.781 17.438 1 95.5 395 VAL B N 1
ATOM 7185 C CA . VAL B 1 395 ? -8.078 12.023 18.188 1 95.5 395 VAL B CA 1
ATOM 7186 C C . VAL B 1 395 ? -9.367 12.359 18.922 1 95.5 395 VAL B C 1
ATOM 7188 O O . VAL B 1 395 ? -9.328 12.75 20.094 1 95.5 395 VAL B O 1
ATOM 7191 N N . VAL B 1 396 ? -10.461 12.242 18.266 1 94.44 396 VAL B N 1
ATOM 7192 C CA . VAL B 1 396 ? -11.758 12.523 18.875 1 94.44 396 VAL B CA 1
ATOM 7193 C C . VAL B 1 396 ? -11.961 11.648 20.109 1 94.44 396 VAL B C 1
ATOM 7195 O O . VAL B 1 396 ? -12.422 12.117 21.141 1 94.44 396 VAL B O 1
ATOM 7198 N N . ASP B 1 397 ? -11.633 10.414 19.953 1 94.31 397 ASP B N 1
ATOM 7199 C CA . ASP B 1 397 ? -11.734 9.484 21.078 1 94.31 397 ASP B CA 1
ATOM 7200 C C . ASP B 1 397 ? -10.844 9.93 22.234 1 94.31 397 ASP B C 1
ATOM 7202 O O . ASP B 1 397 ? -11.266 9.898 23.406 1 94.31 397 ASP B O 1
ATOM 7206 N N . ALA B 1 398 ? -9.648 10.336 21.922 1 94.12 398 ALA B N 1
ATOM 7207 C CA . ALA B 1 398 ? -8.727 10.828 22.938 1 94.12 398 ALA B CA 1
ATOM 7208 C C . ALA B 1 398 ? -9.273 12.078 23.625 1 94.12 398 ALA B C 1
ATOM 7210 O O . ALA B 1 398 ? -9.133 12.242 24.844 1 94.12 398 ALA B O 1
ATOM 7211 N N . MET B 1 399 ? -9.883 12.914 22.875 1 93.81 399 MET B N 1
ATOM 7212 C CA . MET B 1 399 ? -10.477 14.133 23.406 1 93.81 399 MET B CA 1
ATOM 7213 C C . MET B 1 399 ? -11.594 13.805 24.391 1 93.81 399 MET B C 1
ATOM 7215 O O . MET B 1 399 ? -11.688 14.414 25.469 1 93.81 399 MET B O 1
ATOM 7219 N N . GLY B 1 400 ? -12.406 12.906 23.984 1 92.62 400 GLY B N 1
ATOM 7220 C CA . GLY B 1 400 ? -13.477 12.492 24.891 1 92.62 400 GLY B CA 1
ATOM 7221 C C . GLY B 1 400 ? -12.961 11.953 26.219 1 92.62 400 GLY B C 1
ATOM 7222 O O . GLY B 1 400 ? -13.523 12.25 27.266 1 92.62 400 GLY B O 1
ATOM 7223 N N . LYS B 1 401 ? -11.93 11.219 26.141 1 93.06 401 LYS B N 1
ATOM 7224 C CA . LYS B 1 401 ? -11.336 10.648 27.344 1 93.06 401 LYS B CA 1
ATOM 7225 C C . LYS B 1 401 ? -10.766 11.742 28.25 1 93.06 401 LYS B C 1
ATOM 7227 O O . LYS B 1 401 ? -10.961 11.719 29.469 1 93.06 401 LYS B O 1
ATOM 7232 N N . ASP B 1 402 ? -10.102 12.672 27.656 1 92.75 402 ASP B N 1
ATOM 7233 C CA . ASP B 1 402 ? -9.492 13.75 28.422 1 92.75 402 ASP B CA 1
ATOM 7234 C C . ASP B 1 402 ? -10.555 14.68 29 1 92.75 402 ASP B C 1
ATOM 7236 O O . ASP B 1 402 ? -10.391 15.219 30.109 1 92.75 402 ASP B O 1
ATOM 7240 N N . MET B 1 403 ? -11.617 14.836 28.25 1 91 403 MET B N 1
ATOM 7241 C CA . MET B 1 403 ? -12.695 15.719 28.688 1 91 403 MET B CA 1
ATOM 7242 C C . MET B 1 403 ? -13.703 14.953 29.547 1 91 403 MET B C 1
ATOM 7244 O O . MET B 1 403 ? -14.641 15.547 30.078 1 91 403 MET B O 1
ATOM 7248 N N . LYS B 1 404 ? -13.531 13.57 29.641 1 91.69 404 LYS B N 1
ATOM 7249 C CA . LYS B 1 404 ? -14.391 12.672 30.406 1 91.69 404 LYS B CA 1
ATOM 7250 C C . LYS B 1 404 ? -15.828 12.719 29.891 1 91.69 404 LYS B C 1
ATOM 7252 O O . LYS B 1 404 ? -16.766 12.562 30.672 1 91.69 404 LYS B O 1
ATOM 7257 N N . LYS B 1 405 ? -15.953 13.133 28.734 1 91 405 LYS B N 1
ATOM 7258 C CA . LYS B 1 405 ? -17.234 13.172 28.031 1 91 405 LYS B CA 1
ATOM 7259 C C . LYS B 1 405 ? -17.062 12.945 26.531 1 91 405 LYS B C 1
ATOM 7261 O O . LYS B 1 405 ? -16.172 13.539 25.906 1 91 405 LYS B O 1
ATOM 7266 N N . PRO B 1 406 ? -17.953 12.039 26 1 90.12 406 PRO B N 1
ATOM 7267 C CA . PRO B 1 406 ? -17.844 11.852 24.547 1 90.12 406 PRO B CA 1
ATOM 7268 C C . PRO B 1 406 ? -18.172 13.117 23.766 1 90.12 406 PRO B C 1
ATOM 7270 O O . PRO B 1 406 ? -19.016 13.906 24.188 1 90.12 406 PRO B O 1
ATOM 7273 N N . ILE B 1 407 ? -17.516 13.273 22.609 1 92.25 407 ILE B N 1
ATOM 7274 C CA . ILE B 1 407 ? -17.812 14.391 21.719 1 92.25 407 ILE B CA 1
ATOM 7275 C C . ILE B 1 407 ? -19.078 14.086 20.906 1 92.25 407 ILE B C 1
ATOM 7277 O O . ILE B 1 407 ? -19.062 13.219 20.047 1 92.25 407 ILE B O 1
ATOM 7281 N N . GLU B 1 408 ? -20.062 14.844 21.109 1 93.25 408 GLU B N 1
ATOM 7282 C CA . GLU B 1 408 ? -21.344 14.555 20.484 1 93.25 408 GLU B CA 1
ATOM 7283 C C . GLU B 1 408 ? -21.484 15.289 19.156 1 93.25 408 GLU B C 1
ATOM 7285 O O . GLU B 1 408 ? -22.188 14.82 18.266 1 93.25 408 GLU B O 1
ATOM 7290 N N . ILE B 1 409 ? -20.906 16.422 19.156 1 93.5 409 ILE B N 1
ATOM 7291 C CA . ILE B 1 409 ? -21.016 17.281 17.984 1 93.5 409 ILE B CA 1
ATOM 7292 C C . ILE B 1 409 ? -19.656 17.906 17.672 1 93.5 409 ILE B C 1
ATOM 7294 O O . ILE B 1 409 ? -18.953 18.328 18.594 1 93.5 409 ILE B O 1
ATOM 7298 N N . PHE B 1 410 ? -19.266 17.812 16.453 1 91.38 410 PHE B N 1
ATOM 7299 C CA . PHE B 1 410 ? -18.156 18.672 16.078 1 91.38 410 PHE B CA 1
ATOM 7300 C C . PHE B 1 410 ? -18.406 19.328 14.734 1 91.38 410 PHE B C 1
ATOM 7302 O O . PHE B 1 410 ? -19.141 18.797 13.898 1 91.38 410 PHE B O 1
ATOM 7309 N N . LYS B 1 411 ? -17.891 20.562 14.586 1 94.81 411 LYS B N 1
ATOM 7310 C CA . LYS B 1 411 ? -17.984 21.375 13.375 1 94.81 411 LYS B CA 1
ATOM 7311 C C . LYS B 1 411 ? -16.797 21.125 12.453 1 94.81 411 LYS B C 1
ATOM 7313 O O . LYS B 1 411 ? -15.656 21.031 12.906 1 94.81 411 LYS B O 1
ATOM 7318 N N . VAL B 1 412 ? -17.094 20.953 11.172 1 95.12 412 VAL B N 1
ATOM 7319 C CA . VAL B 1 412 ? -16.016 20.578 10.258 1 95.12 412 VAL B CA 1
ATOM 7320 C C . VAL B 1 412 ? -15.789 21.703 9.25 1 95.12 412 VAL B C 1
ATOM 7322 O O . VAL B 1 412 ? -16.703 22.469 8.938 1 95.12 412 VAL B O 1
ATOM 7325 N N . ASP B 1 413 ? -14.539 21.844 8.789 1 93 413 ASP B N 1
ATOM 7326 C CA . ASP B 1 413 ? -14.156 22.781 7.75 1 93 413 ASP B CA 1
ATOM 7327 C C . ASP B 1 413 ? -12.914 22.312 6.996 1 93 413 ASP B C 1
ATOM 7329 O O . ASP B 1 413 ? -12.43 21.203 7.23 1 93 413 ASP B O 1
ATOM 7333 N N . GLY B 1 414 ? -12.523 23.078 5.957 1 88.62 414 GLY B N 1
ATOM 7334 C CA . GLY B 1 414 ? -11.406 22.688 5.113 1 88.62 414 GLY B CA 1
ATOM 7335 C C . GLY B 1 414 ? -11.836 22.062 3.801 1 88.62 414 GLY B C 1
ATOM 7336 O O . GLY B 1 414 ? -12.984 21.625 3.66 1 88.62 414 GLY B O 1
ATOM 7337 N N . GLY B 1 415 ? -10.93 21.938 2.967 1 83.12 415 GLY B N 1
ATOM 7338 C CA . GLY B 1 415 ? -11.219 21.469 1.619 1 83.12 415 GLY B CA 1
ATOM 7339 C C . GLY B 1 415 ? -11.781 20.062 1.582 1 83.12 415 GLY B C 1
ATOM 7340 O O . GLY B 1 415 ? -12.711 19.781 0.825 1 83.12 415 GLY B O 1
ATOM 7341 N N . ALA B 1 416 ? -11.258 19.188 2.383 1 87.88 416 ALA B N 1
ATOM 7342 C CA . ALA B 1 416 ? -11.68 17.797 2.367 1 87.88 416 ALA B CA 1
ATOM 7343 C C . ALA B 1 416 ? -13.086 17.625 2.934 1 87.88 416 ALA B C 1
ATOM 7345 O O . ALA B 1 416 ? -13.734 16.609 2.717 1 87.88 416 ALA B O 1
ATOM 7346 N N . ALA B 1 417 ? -13.539 18.656 3.648 1 90.62 417 ALA B N 1
ATOM 7347 C CA . ALA B 1 417 ? -14.875 18.578 4.227 1 90.62 417 ALA B CA 1
ATOM 7348 C C . ALA B 1 417 ? -15.953 18.641 3.141 1 90.62 417 ALA B C 1
ATOM 7350 O O . ALA B 1 417 ? -17.125 18.344 3.395 1 90.62 417 ALA B O 1
ATOM 7351 N N . ASN B 1 418 ? -15.578 19 1.959 1 88.38 418 ASN B N 1
ATOM 7352 C CA . ASN B 1 418 ? -16.516 19.031 0.839 1 88.38 418 ASN B CA 1
ATOM 7353 C C . ASN B 1 418 ? -16.844 17.625 0.352 1 88.38 418 ASN B C 1
ATOM 7355 O O . ASN B 1 418 ? -17.812 17.438 -0.385 1 88.38 418 ASN B O 1
ATOM 7359 N N . ASN B 1 419 ? -16.062 16.656 0.697 1 92.38 419 ASN B N 1
ATOM 7360 C CA . ASN B 1 419 ? -16.328 15.273 0.336 1 92.38 419 ASN B CA 1
ATOM 7361 C C . ASN B 1 419 ? -17.391 14.648 1.225 1 92.38 419 ASN B C 1
ATOM 7363 O O . ASN B 1 419 ? -17.141 14.328 2.385 1 92.38 419 ASN B O 1
ATOM 7367 N N . LYS B 1 420 ? -18.516 14.461 0.671 1 92.19 420 LYS B N 1
ATOM 7368 C CA . LYS B 1 420 ? -19.656 14.008 1.457 1 92.19 420 LYS B CA 1
ATOM 7369 C C . LYS B 1 420 ? -19.438 12.594 1.984 1 92.19 420 LYS B C 1
ATOM 7371 O O . LYS B 1 420 ? -19.891 12.258 3.08 1 92.19 420 LYS B O 1
ATOM 7376 N N . PHE B 1 421 ? -18.859 11.82 1.188 1 94.94 421 PHE B N 1
ATOM 7377 C CA . PHE B 1 421 ? -18.547 10.477 1.658 1 94.94 421 PHE B CA 1
ATOM 7378 C C . PHE B 1 421 ? -17.688 10.523 2.92 1 94.94 421 PHE B C 1
ATOM 7380 O O . PHE B 1 421 ? -17.984 9.852 3.906 1 94.94 421 PHE B O 1
ATOM 7387 N N . LEU B 1 422 ? -16.609 11.281 2.879 1 96.06 422 LEU B N 1
ATOM 7388 C CA . LEU B 1 422 ? -15.688 11.414 4.004 1 96.06 422 LEU B CA 1
ATOM 7389 C C . LEU B 1 422 ? -16.406 11.898 5.25 1 96.06 422 LEU B C 1
ATOM 7391 O O . LEU B 1 422 ? -16.219 11.359 6.34 1 96.06 422 LEU B O 1
ATOM 7395 N N . MET B 1 423 ? -17.281 12.883 5.137 1 96.19 423 MET B N 1
ATOM 7396 C CA . MET B 1 423 ? -17.984 13.461 6.277 1 96.19 423 MET B CA 1
ATOM 7397 C C . MET B 1 423 ? -18.969 12.469 6.867 1 96.19 423 MET B C 1
ATOM 7399 O O . MET B 1 423 ? -19.109 12.359 8.094 1 96.19 423 MET B O 1
ATOM 7403 N N . GLN B 1 424 ? -19.719 11.789 5.977 1 97 424 GLN B N 1
ATOM 7404 C CA . GLN B 1 424 ? -20.641 10.766 6.465 1 97 424 GLN B CA 1
ATOM 7405 C C . GLN B 1 424 ? -19.891 9.648 7.191 1 97 424 GLN B C 1
ATOM 7407 O O . GLN B 1 424 ? -20.328 9.188 8.25 1 97 424 GLN B O 1
ATOM 7412 N N . PHE B 1 425 ? -18.812 9.195 6.625 1 97.25 425 PHE B N 1
ATOM 7413 C CA . PHE B 1 425 ? -18.031 8.141 7.254 1 97.25 425 PHE B CA 1
ATOM 7414 C C . PHE B 1 425 ? -17.484 8.609 8.602 1 97.25 425 PHE B C 1
ATOM 7416 O O . PHE B 1 425 ? -17.469 7.844 9.57 1 97.25 425 PHE B O 1
ATOM 7423 N N . GLN B 1 426 ? -17.016 9.891 8.656 1 97.25 426 GLN B N 1
ATOM 7424 C CA . GLN B 1 426 ? -16.547 10.469 9.914 1 97.25 426 GLN B CA 1
ATOM 7425 C C . GLN B 1 426 ? -17.641 10.422 10.977 1 97.25 426 GLN B C 1
ATOM 7427 O O . GLN B 1 426 ? -17.391 10.047 12.125 1 97.25 426 GLN B O 1
ATOM 7432 N N . SER B 1 427 ? -18.812 10.82 10.586 1 97.81 427 SER B N 1
ATOM 7433 C CA . SER B 1 427 ? -19.953 10.766 11.5 1 97.81 427 SER B CA 1
ATOM 7434 C C . SER B 1 427 ? -20.203 9.344 11.977 1 97.81 427 SER B C 1
ATOM 7436 O O . SER B 1 427 ? -20.453 9.117 13.164 1 97.81 427 SER B O 1
ATOM 7438 N N . ASN B 1 428 ? -20.125 8.383 11.086 1 97.62 428 ASN B N 1
ATOM 7439 C CA . ASN B 1 428 ? -20.344 6.984 11.414 1 97.62 428 ASN B CA 1
ATOM 7440 C C . ASN B 1 428 ? -19.344 6.477 12.445 1 97.62 428 ASN B C 1
ATOM 7442 O O . ASN B 1 428 ? -19.734 5.922 13.469 1 97.62 428 ASN B O 1
ATOM 7446 N N . ILE B 1 429 ? -18.094 6.707 12.195 1 96.75 429 ILE B N 1
ATOM 7447 C CA . ILE B 1 429 ? -17.062 6.062 12.992 1 96.75 429 ILE B CA 1
ATOM 7448 C C . ILE B 1 429 ? -16.953 6.746 14.352 1 96.75 429 ILE B C 1
ATOM 7450 O O . ILE B 1 429 ? -16.656 6.098 15.359 1 96.75 429 ILE B O 1
ATOM 7454 N N . SER B 1 430 ? -17.219 8.055 14.422 1 96.25 430 SER B N 1
ATOM 7455 C CA . SER B 1 430 ? -17.141 8.781 15.688 1 96.25 430 SER B CA 1
ATOM 7456 C C . SER B 1 430 ? -18.453 8.672 16.453 1 96.25 430 SER B C 1
ATOM 7458 O O . SER B 1 430 ? -18.516 9.023 17.641 1 96.25 430 SER B O 1
ATOM 7460 N N . GLN B 1 431 ? -19.469 8.234 15.789 1 96.25 431 GLN B N 1
ATOM 7461 C CA . GLN B 1 431 ? -20.812 8.227 16.359 1 96.25 431 GLN B CA 1
ATOM 7462 C C . GLN B 1 431 ? -21.203 9.602 16.875 1 96.25 431 GLN B C 1
ATOM 7464 O O . GLN B 1 431 ? -21.75 9.727 17.984 1 96.25 431 GLN B O 1
ATOM 7469 N N . SER B 1 432 ? -20.812 10.633 16.141 1 96.44 432 SER B N 1
ATOM 7470 C CA . SER B 1 432 ? -21.078 12.039 16.469 1 96.44 432 SER B CA 1
ATOM 7471 C C . SER B 1 432 ? -21.812 12.742 15.336 1 96.44 432 SER B C 1
ATOM 7473 O O . SER B 1 432 ? -21.688 12.352 14.172 1 96.44 432 SER B O 1
ATOM 7475 N N . LYS B 1 433 ? -22.531 13.758 15.672 1 96.81 433 LYS B N 1
ATOM 7476 C CA . LYS B 1 433 ? -23.125 14.633 14.656 1 96.81 433 LYS B CA 1
ATOM 7477 C C . LYS B 1 433 ? -22.062 15.562 14.055 1 96.81 433 LYS B C 1
ATOM 7479 O O . LYS B 1 433 ? -21.234 16.109 14.773 1 96.81 433 LYS B O 1
ATOM 7484 N N . VAL B 1 434 ? -22.078 15.609 12.742 1 96.38 434 VAL B N 1
ATOM 7485 C CA . VAL B 1 434 ? -21.141 16.469 12.023 1 96.38 434 VAL B CA 1
ATOM 7486 C C . VAL B 1 434 ? -21.891 17.656 11.414 1 96.38 434 VAL B C 1
ATOM 7488 O O . VAL B 1 434 ? -22.891 17.469 10.719 1 96.38 434 VAL B O 1
ATOM 7491 N N . ILE B 1 435 ? -21.422 18.891 11.703 1 96 435 ILE B N 1
ATOM 7492 C CA . ILE B 1 435 ? -22.047 20.094 11.18 1 96 435 ILE B CA 1
ATOM 7493 C C . ILE B 1 435 ? -21.062 20.828 10.258 1 96 435 ILE B C 1
ATOM 7495 O O . ILE B 1 435 ? -19.922 21.094 10.648 1 96 435 ILE B O 1
ATOM 7499 N N . LYS B 1 436 ? -21.406 21.062 9.078 1 94.5 436 LYS B N 1
ATOM 7500 C CA . LYS B 1 436 ? -20.609 21.844 8.141 1 94.5 436 LYS B CA 1
ATOM 7501 C C . LYS B 1 436 ? -21.25 23.203 7.875 1 94.5 436 LYS B C 1
ATOM 7503 O O . LYS B 1 436 ? -22.406 23.281 7.461 1 94.5 436 LYS B O 1
ATOM 7508 N N . PRO B 1 437 ? -20.547 24.219 8.117 1 92.69 437 PRO B N 1
ATOM 7509 C CA . PRO B 1 437 ? -21.062 25.547 7.785 1 92.69 437 PRO B CA 1
ATOM 7510 C C . PRO B 1 437 ? -21.047 25.828 6.285 1 92.69 437 PRO B C 1
ATOM 7512 O O . PRO B 1 437 ? -20.391 25.125 5.523 1 92.69 437 PRO B O 1
ATOM 7515 N N . THR B 1 438 ? -21.797 26.859 5.895 1 89.38 438 THR B N 1
ATOM 7516 C CA . THR B 1 438 ? -21.828 27.281 4.496 1 89.38 438 THR B CA 1
ATOM 7517 C C . THR B 1 438 ? -20.469 27.797 4.055 1 89.38 438 THR B C 1
ATOM 7519 O O . THR B 1 438 ? -20.016 27.516 2.943 1 89.38 438 THR B O 1
ATOM 7522 N N . ASN B 1 439 ? -19.875 28.562 4.934 1 84.69 439 ASN B N 1
ATOM 7523 C CA . ASN B 1 439 ? -18.516 29.062 4.688 1 84.69 439 ASN B CA 1
ATOM 7524 C C . ASN B 1 439 ? -17.469 28.094 5.219 1 84.69 439 ASN B C 1
ATOM 7526 O O . ASN B 1 439 ? -17.297 27.953 6.43 1 84.69 439 ASN B O 1
ATOM 7530 N N . ILE B 1 440 ? -16.703 27.594 4.324 1 77.75 440 ILE B N 1
ATOM 7531 C CA . ILE B 1 440 ? -15.766 26.562 4.754 1 77.75 440 ILE B CA 1
ATOM 7532 C C . ILE B 1 440 ? -14.375 27.172 4.93 1 77.75 440 ILE B C 1
ATOM 7534 O O . ILE B 1 440 ? -13.445 26.484 5.367 1 77.75 440 ILE B O 1
ATOM 7538 N N . GLU B 1 441 ? -14.25 28.484 4.625 1 87.19 441 GLU B N 1
ATOM 7539 C CA . GLU B 1 441 ? -12.984 29.172 4.852 1 87.19 441 GLU B CA 1
ATOM 7540 C C . GLU B 1 441 ? -12.891 29.688 6.285 1 87.19 441 GLU B C 1
ATOM 7542 O O . GLU B 1 441 ? -12.602 30.859 6.512 1 87.19 441 GLU B O 1
ATOM 7547 N N . THR B 1 442 ? -13.094 28.766 7.16 1 90.56 442 THR B N 1
ATOM 7548 C CA . THR B 1 442 ? -13.242 29.156 8.555 1 90.56 442 THR B CA 1
ATOM 7549 C C . THR B 1 442 ? -11.906 29.641 9.125 1 90.56 442 THR B C 1
ATOM 7551 O O . THR B 1 442 ? -11.883 30.516 10 1 90.56 442 THR B O 1
ATOM 7554 N N . THR B 1 443 ? -10.836 29.094 8.594 1 93.88 443 THR B N 1
ATOM 7555 C CA . THR B 1 443 ? -9.523 29.547 9.031 1 93.88 443 THR B CA 1
ATOM 7556 C C . THR B 1 443 ? -9.344 31.031 8.719 1 93.88 443 THR B C 1
ATOM 7558 O O . THR B 1 443 ? -8.961 31.812 9.602 1 93.88 443 THR B O 1
ATOM 7561 N N . ALA B 1 444 ? -9.664 31.422 7.543 1 95.56 444 ALA B N 1
ATOM 7562 C CA . ALA B 1 444 ? -9.555 32.812 7.145 1 95.56 444 ALA B CA 1
ATOM 7563 C C . ALA B 1 444 ? -10.555 33.688 7.906 1 95.56 444 ALA B C 1
ATOM 7565 O O . ALA B 1 444 ? -10.25 34.812 8.266 1 95.56 444 ALA B O 1
ATOM 7566 N N . MET B 1 445 ? -11.719 33.156 8.109 1 96.06 445 MET B N 1
ATOM 7567 C CA . MET B 1 445 ? -12.766 33.906 8.789 1 96.06 445 MET B CA 1
ATOM 7568 C C . MET B 1 445 ? -12.367 34.219 10.227 1 96.06 445 MET B C 1
ATOM 7570 O O . MET B 1 445 ? -12.695 35.281 10.758 1 96.06 445 MET B O 1
ATOM 7574 N N . GLY B 1 446 ? -11.734 33.219 10.859 1 97.56 446 GLY B N 1
ATOM 7575 C CA . GLY B 1 446 ? -11.266 33.469 12.211 1 97.56 446 GLY B CA 1
ATOM 7576 C C . GLY B 1 446 ? -10.359 34.688 12.305 1 97.56 446 GLY B C 1
ATOM 7577 O O . GLY B 1 446 ? -10.547 35.531 13.172 1 97.56 446 GLY B O 1
ATOM 7578 N N . ALA B 1 447 ? -9.398 34.75 11.43 1 98.25 447 ALA B N 1
ATOM 7579 C CA . ALA B 1 447 ? -8.484 35.875 11.383 1 98.25 447 ALA B CA 1
ATOM 7580 C C . ALA B 1 447 ? -9.219 37.156 11.023 1 98.25 447 ALA B C 1
ATOM 7582 O O . ALA B 1 447 ? -8.906 38.25 11.547 1 98.25 447 ALA B O 1
ATOM 7583 N N . ALA B 1 448 ? -10.172 37.094 10.117 1 98.12 448 ALA B N 1
ATOM 7584 C CA . ALA B 1 448 ? -10.984 38.25 9.742 1 98.12 448 ALA B CA 1
ATOM 7585 C C . ALA B 1 448 ? -11.742 38.812 10.945 1 98.12 448 ALA B C 1
ATOM 7587 O O . ALA B 1 448 ? -11.742 40 11.188 1 98.12 448 ALA B O 1
ATOM 7588 N N . PHE B 1 449 ? -12.367 37.938 11.656 1 97.88 449 PHE B N 1
ATOM 7589 C CA . PHE B 1 449 ? -13.156 38.312 12.82 1 97.88 449 PHE B CA 1
ATOM 7590 C C . PHE B 1 449 ? -12.281 38.969 13.875 1 97.88 449 PHE B C 1
ATOM 7592 O O . PHE B 1 449 ? -12.648 40 14.453 1 97.88 449 PHE B O 1
ATOM 7599 N N . MET B 1 450 ? -11.148 38.375 14.109 1 98 450 MET B N 1
ATOM 7600 C CA . MET B 1 450 ? -10.227 38.906 15.102 1 98 450 MET B CA 1
ATOM 7601 C C . MET B 1 450 ? -9.758 40.312 14.695 1 98 450 MET B C 1
ATOM 7603 O O . MET B 1 450 ? -9.672 41.219 15.531 1 98 450 MET B O 1
ATOM 7607 N N . ALA B 1 451 ? -9.406 40.438 13.414 1 98.44 451 ALA B N 1
ATOM 7608 C CA . ALA B 1 451 ? -8.984 41.75 12.906 1 98.44 451 ALA B CA 1
ATOM 7609 C C . ALA B 1 451 ? -10.109 42.781 13.047 1 98.44 451 ALA B C 1
ATOM 7611 O O . ALA B 1 451 ? -9.867 43.906 13.453 1 98.44 451 ALA B O 1
ATOM 7612 N N . GLY B 1 452 ? -11.336 42.406 12.656 1 98 452 GLY B N 1
ATOM 7613 C CA . GLY B 1 452 ? -12.484 43.281 12.766 1 98 452 GLY B CA 1
ATOM 7614 C C . GLY B 1 452 ? -12.781 43.688 14.188 1 98 452 GLY B C 1
ATOM 7615 O O . GLY B 1 452 ? -13.172 44.844 14.43 1 98 452 GLY B O 1
ATOM 7616 N N . LEU B 1 453 ? -12.656 42.781 15.07 1 97.31 453 LEU B N 1
ATOM 7617 C CA . LEU B 1 453 ? -12.875 43.125 16.484 1 97.31 453 LEU B CA 1
ATOM 7618 C C . LEU B 1 453 ? -11.844 44.125 16.969 1 97.31 453 LEU B C 1
ATOM 7620 O O . LEU B 1 453 ? -12.164 45.031 17.75 1 97.31 453 LEU B O 1
ATOM 7624 N N . ALA B 1 454 ? -10.609 43.938 16.562 1 97.38 454 ALA B N 1
ATOM 7625 C CA . ALA B 1 454 ? -9.516 44.812 16.984 1 97.38 454 ALA B CA 1
ATOM 7626 C C . ALA B 1 454 ? -9.773 46.281 16.609 1 97.38 454 ALA B C 1
ATOM 7628 O O . ALA B 1 454 ? -9.383 47.188 17.328 1 97.38 454 ALA B O 1
ATOM 7629 N N . VAL B 1 455 ? -10.469 46.5 15.461 1 97.31 455 VAL B N 1
ATOM 7630 C CA . VAL B 1 455 ? -10.602 47.844 14.945 1 97.31 455 VAL B CA 1
ATOM 7631 C C . VAL B 1 455 ? -12.055 48.312 15.078 1 97.31 455 VAL B C 1
ATOM 7633 O O . VAL B 1 455 ? -12.43 49.375 14.555 1 97.31 455 VAL B O 1
ATOM 7636 N N . GLY B 1 456 ? -12.836 47.562 15.641 1 96.31 456 GLY B N 1
ATOM 7637 C CA . GLY B 1 456 ? -14.219 47.906 15.898 1 96.31 456 GLY B CA 1
ATOM 7638 C C . GLY B 1 456 ? -15.125 47.75 14.695 1 96.31 456 GLY B C 1
ATOM 7639 O O . GLY B 1 456 ? -16.203 48.344 14.633 1 96.31 456 GLY B O 1
ATOM 7640 N N . TYR B 1 457 ? -14.641 47.062 13.727 1 96.88 457 TYR B N 1
ATOM 7641 C CA . TYR B 1 457 ? -15.484 46.719 12.578 1 96.88 457 TYR B CA 1
ATOM 7642 C C . TYR B 1 457 ? -16.688 45.906 13.008 1 96.88 457 TYR B C 1
ATOM 7644 O O . TYR B 1 457 ? -17.797 46.125 12.539 1 96.88 457 TYR B O 1
ATOM 7652 N N . TRP B 1 458 ? -16.5 44.906 13.727 1 96.44 458 TRP B N 1
ATOM 7653 C CA . TRP B 1 458 ? -17.531 44.219 14.516 1 96.44 458 TRP B CA 1
ATOM 7654 C C . TRP B 1 458 ? -17.453 44.656 15.977 1 96.44 458 TRP B C 1
ATOM 7656 O O . TRP B 1 458 ? -16.375 44.781 16.531 1 96.44 458 TRP B O 1
ATOM 7666 N N . GLU B 1 459 ? -18.562 44.781 16.547 1 94.69 459 GLU B N 1
ATOM 7667 C CA . GLU B 1 459 ? -18.625 45.312 17.906 1 94.69 459 GLU B CA 1
ATOM 7668 C C . GLU B 1 459 ? -18.188 44.281 18.938 1 94.69 459 GLU B C 1
ATOM 7670 O O . GLU B 1 459 ? -17.531 44.625 19.922 1 94.69 459 GLU B O 1
ATOM 7675 N N . ASN B 1 460 ? -18.75 43.125 18.812 1 93.62 460 ASN B N 1
ATOM 7676 C CA . ASN B 1 460 ? -18.484 42.062 19.766 1 93.62 460 ASN B CA 1
ATOM 7677 C C . ASN B 1 460 ? -18.75 40.688 19.156 1 93.62 460 ASN B C 1
ATOM 7679 O O . ASN B 1 460 ? -19.125 40.594 17.984 1 93.62 460 ASN B O 1
ATOM 7683 N N . VAL B 1 461 ? -18.484 39.719 19.969 1 93.06 461 VAL B N 1
ATOM 7684 C CA . VAL B 1 461 ? -18.594 38.312 19.531 1 93.06 461 VAL B CA 1
ATOM 7685 C C . VAL B 1 461 ? -20.062 38 19.203 1 93.06 461 VAL B C 1
ATOM 7687 O O . VAL B 1 461 ? -20.328 37.25 18.281 1 93.06 461 VAL B O 1
ATOM 7690 N N . GLU B 1 462 ? -20.984 38.594 19.844 1 94.12 462 GLU B N 1
ATOM 7691 C CA . GLU B 1 462 ? -22.406 38.375 19.594 1 94.12 462 GLU B CA 1
ATOM 7692 C C . GLU B 1 462 ? -22.781 38.781 18.172 1 94.12 462 GLU B C 1
ATOM 7694 O O . GLU B 1 462 ? -23.625 38.125 17.547 1 94.12 462 GLU B O 1
ATOM 7699 N N . GLU B 1 463 ? -22.219 39.781 17.734 1 94.56 463 GLU B N 1
ATOM 7700 C CA . GLU B 1 463 ? -22.453 40.219 16.359 1 94.56 463 GLU B CA 1
ATOM 7701 C C . GLU B 1 463 ? -21.938 39.188 15.359 1 94.56 463 GLU B C 1
ATOM 7703 O O . GLU B 1 463 ? -22.547 38.969 14.312 1 94.56 463 GLU B O 1
ATOM 7708 N N . LEU B 1 464 ? -20.812 38.594 15.688 1 94.62 464 LEU B N 1
ATOM 7709 C CA . LEU B 1 464 ? -20.219 37.594 14.82 1 94.62 464 LEU B CA 1
ATOM 7710 C C . LEU B 1 464 ? -21.125 36.375 14.688 1 94.62 464 LEU B C 1
ATOM 7712 O O . LEU B 1 464 ? -21.203 35.75 13.617 1 94.62 464 LEU B O 1
ATOM 7716 N N . LYS B 1 465 ? -21.797 36 15.703 1 93.12 465 LYS B N 1
ATOM 7717 C CA . LYS B 1 465 ? -22.656 34.812 15.734 1 93.12 465 LYS B CA 1
ATOM 7718 C C . LYS B 1 465 ? -23.781 34.906 14.695 1 93.12 465 LYS B C 1
ATOM 7720 O O . LYS B 1 465 ? -24.266 33.906 14.203 1 93.12 465 LYS B O 1
ATOM 7725 N N . LYS B 1 466 ? -24.094 36.094 14.328 1 91.38 466 LYS B N 1
ATOM 7726 C CA . LYS B 1 466 ? -25.172 36.312 13.367 1 91.38 466 LYS B CA 1
ATOM 7727 C C . LYS B 1 466 ? -24.734 35.969 11.953 1 91.38 466 LYS B C 1
ATOM 7729 O O . LYS B 1 466 ? -25.578 35.781 11.062 1 91.38 466 LYS B O 1
ATOM 7734 N N . THR B 1 467 ? -23.516 35.812 11.773 1 89.5 467 THR B N 1
ATOM 7735 C CA . THR B 1 467 ? -22.984 35.562 10.438 1 89.5 467 THR B CA 1
ATOM 7736 C C . THR B 1 467 ? -22.938 34.062 10.156 1 89.5 467 THR B C 1
ATOM 7738 O O . THR B 1 467 ? -22.75 33.625 9.016 1 89.5 467 THR B O 1
ATOM 7741 N N . TYR B 1 468 ? -23.125 33.25 11.18 1 89.06 468 TYR B N 1
ATOM 7742 C CA . TYR B 1 468 ? -22.938 31.812 11.078 1 89.06 468 TYR B CA 1
ATOM 7743 C C . TYR B 1 468 ? -24.141 31.156 10.414 1 89.06 468 TYR B C 1
ATOM 7745 O O . TYR B 1 468 ? -25.281 31.406 10.805 1 89.06 468 TYR B O 1
ATOM 7753 N N . LYS B 1 469 ? -23.891 30.375 9.352 1 91.44 469 LYS B N 1
ATOM 7754 C CA . LYS B 1 469 ? -24.906 29.625 8.641 1 91.44 469 LYS B CA 1
ATOM 7755 C C . LYS B 1 469 ? -24.484 28.188 8.422 1 91.44 469 LYS B C 1
ATOM 7757 O O . LYS B 1 469 ? -23.344 27.922 8.055 1 91.44 469 LYS B O 1
ATOM 7762 N N . VAL B 1 470 ? -25.422 27.281 8.688 1 92.56 470 VAL B N 1
ATOM 7763 C CA . VAL B 1 470 ? -25.156 25.859 8.547 1 92.56 470 VAL B CA 1
ATOM 7764 C C . VAL B 1 470 ? -25.516 25.406 7.133 1 92.56 470 VAL B C 1
ATOM 7766 O O . VAL B 1 470 ? -26.578 25.734 6.621 1 92.56 470 VAL B O 1
ATOM 7769 N N . HIS B 1 471 ? -24.609 24.703 6.484 1 92.25 471 HIS B N 1
ATOM 7770 C CA . HIS B 1 471 ? -24.875 24.109 5.18 1 92.25 471 HIS B CA 1
ATOM 7771 C C . HIS B 1 471 ? -25.594 22.781 5.324 1 92.25 471 HIS B C 1
ATOM 7773 O O . HIS B 1 471 ? -26.672 22.578 4.742 1 92.25 471 HIS B O 1
ATOM 7779 N N . PHE B 1 472 ? -25.016 21.797 6.082 1 92.94 472 PHE B N 1
ATOM 7780 C CA . PHE B 1 472 ? -25.703 20.547 6.355 1 92.94 472 PHE B CA 1
ATOM 7781 C C . PHE B 1 472 ? -25.281 19.969 7.699 1 92.94 472 PHE B C 1
ATOM 7783 O O . PHE B 1 472 ? -24.297 20.422 8.289 1 92.94 472 PHE B O 1
ATOM 7790 N N . GLU B 1 473 ? -26.078 19.094 8.148 1 95.88 473 GLU B N 1
ATOM 7791 C CA . GLU B 1 473 ? -25.859 18.281 9.336 1 95.88 473 GLU B CA 1
ATOM 7792 C C . GLU B 1 473 ? -25.969 16.797 9.023 1 95.88 473 GLU B C 1
ATOM 7794 O O . GLU B 1 473 ? -26.844 16.375 8.258 1 95.88 473 GLU B O 1
ATOM 7799 N N . LEU B 1 474 ? -24.953 16.016 9.453 1 96.94 474 LEU B N 1
ATOM 7800 C CA . LEU B 1 474 ? -24.953 14.57 9.258 1 96.94 474 LEU B CA 1
ATOM 7801 C C . LEU B 1 474 ? -25 13.836 10.586 1 96.94 474 LEU B C 1
ATOM 7803 O O . LEU B 1 474 ? -24.391 14.273 11.562 1 96.94 474 LEU B O 1
ATOM 7807 N N . THR B 1 475 ? -25.734 12.789 10.602 1 97.44 475 THR B N 1
ATOM 7808 C CA . THR B 1 475 ? -25.797 11.906 11.766 1 97.44 475 THR B CA 1
ATOM 7809 C C . THR B 1 475 ? -25.297 10.508 11.406 1 97.44 475 THR B C 1
ATOM 7811 O O . THR B 1 475 ? -25.328 10.109 10.242 1 97.44 475 THR B O 1
ATOM 7814 N N . PRO B 1 476 ? -24.797 9.719 12.438 1 97.19 476 PRO B N 1
ATOM 7815 C CA . PRO B 1 476 ? -24.281 8.367 12.172 1 97.19 476 PRO B CA 1
ATOM 7816 C C . PRO B 1 476 ? -25.344 7.441 11.578 1 97.19 476 PRO B C 1
ATOM 7818 O O . PRO B 1 476 ? -26.516 7.48 11.992 1 97.19 476 PRO B O 1
ATOM 7821 N N . GLU B 1 477 ? -24.891 6.652 10.625 1 96.94 477 GLU B N 1
ATOM 7822 C CA . GLU B 1 477 ? -25.781 5.703 9.953 1 96.94 477 GLU B CA 1
ATOM 7823 C C . GLU B 1 477 ? -25.375 4.262 10.258 1 96.94 477 GLU B C 1
ATOM 7825 O O . GLU B 1 477 ? -26.172 3.34 10.062 1 96.94 477 GLU B O 1
ATOM 7830 N N . LEU B 1 478 ? -24.156 4.008 10.68 1 96.12 478 LEU B N 1
ATOM 7831 C CA . LEU B 1 478 ? -23.672 2.662 10.977 1 96.12 478 LEU B CA 1
ATOM 7832 C C . LEU B 1 478 ? -23.922 2.314 12.445 1 96.12 478 LEU B C 1
ATOM 7834 O O . LEU B 1 478 ? -23.844 3.184 13.312 1 96.12 478 LEU B O 1
ATOM 7838 N N . SER B 1 479 ? -24.109 0.982 12.688 1 96.62 479 SER B N 1
ATOM 7839 C CA . SER B 1 479 ? -24.281 0.504 14.055 1 96.62 479 SER B CA 1
ATOM 7840 C C . SER B 1 479 ? -22.953 0.446 14.797 1 96.62 479 SER B C 1
ATOM 7842 O O . SER B 1 479 ? -21.891 0.382 14.18 1 96.62 479 SER B O 1
ATOM 7844 N N . LYS B 1 480 ? -23.047 0.43 16.109 1 94.81 480 LYS B N 1
ATOM 7845 C CA . LYS B 1 480 ? -21.844 0.406 16.953 1 94.81 480 LYS B CA 1
ATOM 7846 C C . LYS B 1 480 ? -21.016 -0.852 16.703 1 94.81 480 LYS B C 1
ATOM 7848 O O . LYS B 1 480 ? -19.797 -0.784 16.594 1 94.81 480 LYS B O 1
ATOM 7853 N N . PRO B 1 481 ? -21.641 -2.033 16.516 1 95.38 481 PRO B N 1
ATOM 7854 C CA . PRO B 1 481 ? -20.859 -3.232 16.234 1 95.38 481 PRO B CA 1
ATOM 7855 C C . PRO B 1 481 ? -20.109 -3.152 14.906 1 95.38 481 PRO B C 1
ATOM 7857 O O . PRO B 1 481 ? -18.969 -3.619 14.805 1 95.38 481 PRO B O 1
ATOM 7860 N N . GLU B 1 482 ? -20.688 -2.592 13.938 1 95.06 482 GLU B N 1
ATOM 7861 C CA . GLU B 1 482 ? -20.031 -2.408 12.648 1 95.06 482 GLU B CA 1
ATOM 7862 C C . GLU B 1 482 ? -18.844 -1.462 12.758 1 95.06 482 GLU B C 1
ATOM 7864 O O . GLU B 1 482 ? -17.781 -1.718 12.188 1 95.06 482 GLU B O 1
ATOM 7869 N N . VAL B 1 483 ? -19.094 -0.415 13.508 1 96.75 483 VAL B N 1
ATOM 7870 C CA . VAL B 1 483 ? -18.047 0.578 13.711 1 96.75 483 VAL B CA 1
ATOM 7871 C C . VAL B 1 483 ? -16.875 -0.052 14.477 1 96.75 483 VAL B C 1
ATOM 7873 O O . VAL B 1 483 ? -15.719 0.178 14.141 1 96.75 483 VAL B O 1
ATOM 7876 N N . ASP B 1 484 ? -17.188 -0.859 15.461 1 96.62 484 ASP B N 1
ATOM 7877 C CA . ASP B 1 484 ? -16.156 -1.504 16.266 1 96.62 484 ASP B CA 1
ATOM 7878 C C . ASP B 1 484 ? -15.281 -2.418 15.414 1 96.62 484 ASP B C 1
ATOM 7880 O O . ASP B 1 484 ? -14.07 -2.498 15.625 1 96.62 484 ASP B O 1
ATOM 7884 N N . LYS B 1 485 ? -15.875 -3.107 14.492 1 95.31 485 LYS B N 1
ATOM 7885 C CA . LYS B 1 485 ? -15.141 -3.979 13.586 1 95.31 485 LYS B CA 1
ATOM 7886 C C . LYS B 1 485 ? -14.188 -3.174 12.703 1 95.31 485 LYS B C 1
ATOM 7888 O O . LYS B 1 485 ? -13.031 -3.57 12.5 1 95.31 485 LYS B O 1
ATOM 7893 N N . LEU B 1 486 ? -14.695 -2.086 12.172 1 96.31 486 LEU B N 1
ATOM 7894 C CA . LEU B 1 486 ? -13.883 -1.221 11.32 1 96.31 486 LEU B CA 1
ATOM 7895 C C . LEU B 1 486 ? -12.719 -0.633 12.102 1 96.31 486 LEU B C 1
ATOM 7897 O O . LEU B 1 486 ? -11.586 -0.619 11.617 1 96.31 486 LEU B O 1
ATOM 7901 N N . ILE B 1 487 ? -12.984 -0.234 13.328 1 97.38 487 ILE B N 1
ATOM 7902 C CA . ILE B 1 487 ? -11.977 0.402 14.164 1 97.38 487 ILE B CA 1
ATOM 7903 C C . ILE B 1 487 ? -10.93 -0.63 14.586 1 97.38 487 ILE B C 1
ATOM 7905 O O . ILE B 1 487 ? -9.742 -0.319 14.672 1 97.38 487 ILE B O 1
ATOM 7909 N N . LYS B 1 488 ? -11.359 -1.831 14.852 1 97.25 488 LYS B N 1
ATOM 7910 C CA . LYS B 1 488 ? -10.414 -2.889 15.188 1 97.25 488 LYS B CA 1
ATOM 7911 C C . LYS B 1 488 ? -9.391 -3.086 14.07 1 97.25 488 LYS B C 1
ATOM 7913 O O . LYS B 1 488 ? -8.188 -3.158 14.336 1 97.25 488 LYS B O 1
ATOM 7918 N N . GLY B 1 489 ? -9.844 -3.238 12.852 1 97.5 489 GLY B N 1
ATOM 7919 C CA . GLY B 1 489 ? -8.945 -3.363 11.719 1 97.5 489 GLY B CA 1
ATOM 7920 C C . GLY B 1 489 ? -7.98 -2.197 11.586 1 97.5 489 GLY B C 1
ATOM 7921 O O . GLY B 1 489 ? -6.797 -2.391 11.289 1 97.5 489 GLY B O 1
ATOM 7922 N N . TRP B 1 490 ? -8.516 -0.975 11.836 1 97.81 490 TRP B N 1
ATOM 7923 C CA . TRP B 1 490 ? -7.691 0.226 11.789 1 97.81 490 TRP B CA 1
ATOM 7924 C C . TRP B 1 490 ? -6.582 0.166 12.828 1 97.81 490 TRP B C 1
ATOM 7926 O O . TRP B 1 490 ? -5.418 0.435 12.523 1 97.81 490 TRP B O 1
ATOM 7936 N N . LYS B 1 491 ? -6.938 -0.196 14 1 97.62 491 LYS B N 1
ATOM 7937 C CA . LYS B 1 491 ? -5.965 -0.253 15.086 1 97.62 491 LYS B CA 1
ATOM 7938 C C . LYS B 1 491 ? -4.871 -1.274 14.789 1 97.62 491 LYS B C 1
ATOM 7940 O O . LYS B 1 491 ? -3.695 -1.03 15.07 1 97.62 491 LYS B O 1
ATOM 7945 N N . VAL B 1 492 ? -5.215 -2.43 14.195 1 97.88 492 VAL B N 1
ATOM 7946 C CA . VAL B 1 492 ? -4.242 -3.447 13.812 1 97.88 492 VAL B CA 1
ATOM 7947 C C . VAL B 1 492 ? -3.299 -2.885 12.75 1 97.88 492 VAL B C 1
ATOM 7949 O O . VAL B 1 492 ? -2.082 -3.061 12.836 1 97.88 492 VAL B O 1
ATOM 7952 N N . ALA B 1 493 ? -3.873 -2.236 11.75 1 98.12 493 ALA B N 1
ATOM 7953 C CA . ALA B 1 493 ? -3.082 -1.669 10.656 1 98.12 493 ALA B CA 1
ATOM 7954 C C . ALA B 1 493 ? -2.086 -0.637 11.18 1 98.12 493 ALA B C 1
ATOM 7956 O O . ALA B 1 493 ? -0.906 -0.667 10.828 1 98.12 493 ALA B O 1
ATOM 7957 N N . VAL B 1 494 ? -2.57 0.266 12.062 1 98 494 VAL B N 1
ATOM 7958 C CA . VAL B 1 494 ? -1.724 1.326 12.594 1 98 494 VAL B CA 1
ATOM 7959 C C . VAL B 1 494 ? -0.583 0.716 13.406 1 98 494 VAL B C 1
ATOM 7961 O O . VAL B 1 494 ? 0.572 1.127 13.273 1 98 494 VAL B O 1
ATOM 7964 N N . GLN B 1 495 ? -0.859 -0.213 14.211 1 97.31 495 GLN B N 1
ATOM 7965 C CA . GLN B 1 495 ? 0.14 -0.85 15.062 1 97.31 495 GLN B CA 1
ATOM 7966 C C . GLN B 1 495 ? 1.267 -1.456 14.227 1 97.31 495 GLN B C 1
ATOM 7968 O O . GLN B 1 495 ? 2.426 -1.451 14.648 1 97.31 495 GLN B O 1
ATOM 7973 N N . ARG B 1 496 ? 0.977 -1.915 13.102 1 97.62 496 ARG B N 1
ATOM 7974 C CA . ARG B 1 496 ? 1.953 -2.586 12.25 1 97.62 496 ARG B CA 1
ATOM 7975 C C . ARG B 1 496 ? 2.852 -1.574 11.547 1 97.62 496 ARG B C 1
ATOM 7977 O O . ARG B 1 496 ? 3.828 -1.951 10.891 1 97.62 496 ARG B O 1
ATOM 7984 N N . THR B 1 497 ? 2.561 -0.303 11.664 1 97.44 497 THR B N 1
ATOM 7985 C CA . THR B 1 497 ? 3.41 0.718 11.062 1 97.44 497 THR B CA 1
ATOM 7986 C C . THR B 1 497 ? 4.387 1.282 12.086 1 97.44 497 THR B C 1
ATOM 7988 O O . THR B 1 497 ? 5.32 2.008 11.734 1 97.44 497 THR B O 1
ATOM 7991 N N . PHE B 1 498 ? 4.219 0.976 13.406 1 96.81 498 PHE B N 1
ATOM 7992 C CA . PHE B 1 498 ? 5.016 1.559 14.477 1 96.81 498 PHE B CA 1
ATOM 7993 C C . PHE B 1 498 ? 6.488 1.225 14.297 1 96.81 498 PHE B C 1
ATOM 7995 O O . PHE B 1 498 ? 6.836 0.102 13.93 1 96.81 498 PHE B O 1
ATOM 8002 N N . LYS B 1 499 ? 7.348 2.203 14.484 1 95.44 499 LYS B N 1
ATOM 8003 C CA . LYS B 1 499 ? 8.797 2.078 14.586 1 95.44 499 LYS B CA 1
ATOM 8004 C C . LYS B 1 499 ? 9.383 1.433 13.336 1 95.44 499 LYS B C 1
ATOM 8006 O O . LYS B 1 499 ? 10.352 0.669 13.422 1 95.44 499 LYS B O 1
ATOM 8011 N N . TRP B 1 500 ? 8.758 1.624 12.164 1 95.31 500 TRP B N 1
ATOM 8012 C CA . TRP B 1 500 ? 9.148 1.001 10.906 1 95.31 500 TRP B CA 1
ATOM 8013 C C . TRP B 1 500 ? 10.617 1.266 10.594 1 95.31 500 TRP B C 1
ATOM 8015 O O . TRP B 1 500 ? 11.398 0.329 10.398 1 95.31 500 TRP B O 1
ATOM 8025 N N . VAL B 1 501 ? 11.039 2.494 10.641 1 92 501 VAL B N 1
ATOM 8026 C CA . VAL B 1 501 ? 12.391 2.873 10.234 1 92 501 VAL B CA 1
ATOM 8027 C C . VAL B 1 501 ? 13.406 2.234 11.172 1 92 501 VAL B C 1
ATOM 8029 O O . VAL B 1 501 ? 14.453 1.75 10.727 1 92 501 VAL B O 1
ATOM 8032 N N . GLU B 1 502 ? 13.109 2.229 12.445 1 92.25 502 GLU B N 1
ATOM 8033 C CA . GLU B 1 502 ? 14.008 1.639 13.422 1 92.25 502 GLU B CA 1
ATOM 8034 C C . GLU B 1 502 ? 14.156 0.135 13.203 1 92.25 502 GLU B C 1
ATOM 8036 O O . GLU B 1 502 ? 15.242 -0.418 13.383 1 92.25 502 GLU B O 1
ATOM 8041 N N . GLU B 1 503 ? 13.117 -0.496 12.844 1 93.5 503 GLU B N 1
ATOM 8042 C CA . GLU B 1 503 ? 13.117 -1.953 12.75 1 93.5 503 GLU B CA 1
ATOM 8043 C C . GLU B 1 503 ? 13.844 -2.428 11.492 1 93.5 503 GLU B C 1
ATOM 8045 O O . GLU B 1 503 ? 14.453 -3.498 11.492 1 93.5 503 GLU B O 1
ATOM 8050 N N . ILE B 1 504 ? 13.789 -1.673 10.398 1 93.12 504 ILE B N 1
ATOM 8051 C CA . ILE B 1 504 ? 14.375 -2.16 9.156 1 93.12 504 ILE B CA 1
ATOM 8052 C C . ILE B 1 504 ? 15.852 -1.759 9.094 1 93.12 504 ILE B C 1
ATOM 8054 O O . ILE B 1 504 ? 16.578 -2.199 8.203 1 93.12 504 ILE B O 1
ATOM 8058 N N . GLU B 1 505 ? 16.312 -0.862 9.953 1 86.81 505 GLU B N 1
ATOM 8059 C CA . GLU B 1 505 ? 17.719 -0.46 10.008 1 86.81 505 GLU B CA 1
ATOM 8060 C C . GLU B 1 505 ? 18.547 -1.433 10.844 1 86.81 505 GLU B C 1
ATOM 8062 O O . GLU B 1 505 ? 18.047 -1.978 11.836 1 86.81 505 GLU B O 1
#

Secondary structure (DSSP, 8-state):
---PPPEEEEEEE-SSEEEEEEE-TTS-EEEEEEEE---B--STT--EE-HHHHHHHHHHHHHHHHHHHT--GGGEEEEEEEE-SS-BEEEETTT--BSSPEEPTT--TTHHHHTT--HHHHHHHHHHHSS-SSTTSHHHHHHHHHHHSTTHHHHHHTT-EEEE-HHHHHHHHHTTT---EEEHHHHHTTT-EETTTTEE-HHHHHHTT--GGGSPEEE-SEEEEEEPPTTSS-TT-----EEEEEEEHHHHHHHHTT--STT-EEEEESSSEEEEEEEETS-PPPSSS-EEEEEEEETTEEEEEEEEEES-SHHHHHIIIIIS---S-TTHHHHHHHH--S----EEE--BTBB-TTT-BTT--EEEEEE-TT--HHHHHHHHHHHHHHHHHHHHHHHHHHHTS---EEEEESGGGG-HHHHHHHHHHHT-EEEEES---HHHHHHHHHHHHHTTSS--HHHHHTT--EEEEE---S-HHHHHHHHHHHHHHHHTTTTHHHHH-/---PPPEEEEEEE-SSEEEEEEE-TTS-EEEEEEEE---B--STT--EE-HHHHHHHHHHHHHHHHHHHT--GGGEEEEEEEE-SS-BEEEETTT--BSSPEEPTT--TTHHHHTT--HHHHHHHHHHHSS-SSTTSHHHHHHHHHHHSTTHHHHHHTT-EEEE-HHHHHHHHHTTT---EEEHHHHHTTT-EETTTTEE-HHHHHHTT--GGGSPEEE-SEEEEEEPPTTSS-TT-----EEEEEEEHHHHHHHHTT--STT-EEEEESSSEEEEEEEETS-PPPSSS-EEEEEEEETTEEEEEEEEEES-SHHHHHIIIIIS---S-TTHHHHHHHH--S----EEE--BTBB-TTT-BTT--EEEEEE-TT--HHHHHHHHHHHHHHHHHHHHHHHHHHHTS---EEEEESGGGG-HHHHHHHHHHHT-EEEEES---HHHHHHHHHHHHHHTSS--HHHHHTT--EEEEE---S-HHHHHHHHHHHHHHHHTTTTHHHHH-

Solvent-accessible surface area (backbone atoms only — not comparable to full-atom values): 49532 Å² total; per-residue (Å²): 128,88,81,74,75,58,31,33,34,20,39,32,36,50,91,60,32,20,30,14,36,32,29,41,91,70,64,45,75,74,32,71,26,72,42,72,60,77,80,41,62,89,47,93,48,34,34,35,35,51,59,64,55,52,48,54,43,38,51,51,16,47,49,47,24,34,60,74,57,67,54,55,73,87,33,38,66,24,28,8,28,22,18,44,43,28,24,33,39,45,25,32,63,86,77,71,42,63,78,54,63,17,44,33,36,64,17,40,82,41,42,73,65,49,65,71,61,53,71,66,58,49,50,52,48,26,70,39,23,29,41,73,82,46,34,48,26,20,40,56,52,51,34,48,46,36,72,68,40,89,66,36,50,62,38,41,73,69,52,40,30,36,43,33,33,49,57,21,50,48,49,18,59,45,25,68,63,72,40,65,42,41,18,53,40,40,43,40,44,24,60,36,18,21,67,83,77,70,38,80,31,71,66,44,23,57,74,50,67,48,69,73,74,24,54,51,49,78,39,58,22,30,40,74,73,48,46,37,29,69,35,73,81,36,89,85,37,67,70,59,39,36,34,10,20,35,34,22,32,69,36,12,26,33,52,36,66,62,38,79,44,64,71,31,31,34,38,36,29,38,54,28,29,40,34,40,32,25,43,32,76,44,87,60,79,54,86,48,48,44,30,26,41,58,34,47,30,50,92,94,39,65,29,18,21,40,36,28,42,33,66,48,28,42,45,52,54,48,39,39,32,73,32,44,48,69,42,89,48,77,77,50,44,49,57,35,34,68,69,57,83,75,85,79,68,49,47,34,40,66,19,33,60,12,39,34,34,52,71,62,33,75,40,19,30,5,36,37,40,50,35,36,81,81,54,35,44,39,48,54,49,30,19,46,47,47,29,38,34,52,46,50,36,51,28,48,53,30,47,13,60,59,66,72,43,78,60,56,54,37,37,46,25,33,72,55,54,70,32,61,58,46,49,47,51,32,11,24,68,53,63,16,35,34,36,32,43,64,67,44,60,22,35,44,43,15,13,31,50,30,10,28,47,44,72,55,73,37,86,47,69,74,63,54,59,72,50,67,50,76,61,51,76,43,66,50,80,62,54,69,70,59,37,50,46,54,48,45,34,49,53,54,56,50,61,67,26,57,49,40,56,65,67,42,99,129,89,79,74,76,57,30,33,35,20,39,34,35,50,90,60,34,19,30,16,36,33,31,41,91,69,63,46,75,74,32,72,27,73,42,72,60,76,79,42,63,90,47,94,47,34,35,35,35,50,58,66,56,51,50,52,44,37,52,50,16,46,48,47,24,34,62,74,59,66,53,55,73,86,32,36,66,25,28,9,30,22,16,43,43,28,24,34,40,45,26,33,63,87,77,69,44,64,78,53,65,19,45,33,38,65,17,41,82,40,42,72,64,48,64,70,61,51,71,67,58,47,49,51,45,27,71,39,22,29,41,76,82,45,34,47,26,20,42,55,52,52,34,47,47,36,71,69,39,90,67,36,49,60,37,41,75,69,52,41,30,35,42,33,34,49,57,21,50,47,49,18,60,45,24,68,63,74,39,66,41,40,18,54,40,39,45,39,43,24,61,37,18,21,68,84,76,71,38,78,30,70,68,44,25,57,73,48,67,46,70,71,74,24,54,50,48,78,39,60,23,32,38,76,74,47,47,37,28,69,36,74,82,35,88,84,37,67,70,59,39,37,34,10,22,34,35,21,31,69,37,12,26,33,52,36,65,63,39,79,44,65,70,31,30,34,38,37,28,37,55,29,30,40,35,40,30,24,42,32,77,44,86,57,79,55,86,48,47,43,31,25,41,58,36,47,29,50,94,94,39,65,29,17,20,39,36,28,41,32,67,48,28,44,45,53,53,48,39,37,32,73,33,44,49,69,41,89,49,76,76,50,43,50,58,36,34,68,69,56,84,73,85,80,66,48,47,34,41,66,19,33,60,12,39,33,33,50,70,62,33,74,40,19,30,5,35,36,40,49,35,36,80,81,54,34,43,38,47,54,49,29,18,45,46,48,30,39,34,53,46,50,35,51,28,48,52,30,48,13,62,61,66,72,43,79,60,55,54,35,36,44,25,34,73,56,55,70,32,60,60,47,49,48,50,32,12,24,68,54,63,15,34,34,35,30,42,62,68,44,59,22,34,45,43,16,14,30,50,32,10,27,47,44,72,55,74,38,86,48,70,72,64,55,59,72,48,67,50,76,60,51,76,43,65,49,81,61,54,70,69,59,37,50,44,55,49,45,34,48,53,55,57,50,60,67,25,57,47,40,57,64,67,42,99

InterPro domains:
  IPR000577 Carbohydrate kinase, FGGY [PIRSF000538] (6-503)
  IPR005999 Glycerol kinase [MF_00186] (5-501)
  IPR005999 Glycerol kinase [TIGR01311] (6-500)
  IPR018483 Carbohydrate kinase, FGGY, conserved site [PS00445] (366-386)
  IPR018483 Carbohydrate kinase, FGGY, conserved site [PS00933] (136-148)
  IPR018484 Carbohydrate kinase FGGY, N-terminal [PF00370] (7-256)
  IPR018485 Carbohydrate kinase FGGY, C-terminal [PF02782] (266-454)
  IPR043129 ATPase, nucleotide binding domain [SSF53067] (6-259)
  IPR043129 ATPase, nucleotide binding domain [SSF53067] (259-501)

Foldseek 3Di:
DPPQFAWEWEWEAEDFKIKIFIAGLLGDTQFMFMDGDDWDDPDQLFTFAALVRSQVRNLVNRLVRCVVNVPDPVRYAAYFYAYAFAWKFKPFLVPLHTLDTTGHLLHQVCVVVLVPDDPVVQVVLCQFLLDGRGSNHNLSVVLCCCVPRPCNVVCQVVLGMAMDDSLQSNVCVQAVNPFREAELQRVSRRSQAGPVVSGGDPVSCVVSVGDPSRYGHYDFQFAFRDWGQAQSNHVPGGDIHTHGGYHYLVLLLCVLLVLQDAQAWAWEAEQKIKIKGWHFQDFFRAPQAWGKGWSGGDPNGITIITMWIFNGGVVLLVCVCPPVNPDPDSQCLLVLLVVDDDDQQKAKQQCSQHGHPRPRFRQFHIDIDRDDPPDDSSNVSNNSLLNNLLSVLSVQVSVCVSVVHHRAEHEYAYDSCVRPSSQQSSQALSQHKYWYWPDRSSSRSSSSVSHCCNSVVDPDSVSSVSSTGTDDMYGHDDDPVVSVVSSVVNVVNRVVRHNVNVVVD/DPPQFAWAWEWEAEDFKIKIFIAGLLGDTQFMFMDGDDWDDPDQLFTFAALVRSQVRNLVNRLVRCVVNVPDPVRYAAYFYAYAFAWKFKPFLVPLHTLDTTGHLLGQVCVVVLVPDDPVVQVVLCQFLLDGRGSNHNLSVVLVCCVPRPCNVVCQVVLGMAMDDSLQSNVCVQAVNPFREAELQRVSRRSQAGPVVSDGDPVSCVVSVGDPSRYGHYDFQFAFRDWGQAQSNHVPGGDIHTHGGYHYLVLLLCVLLVLQDAQAKAWEAAQKIKIKGWHFQDFFRAPQAWGKGFSGGDPNGITIITMWIFNGGVVLLVCVCPPVNPDPDSQCLLVLLVVDDDDQQKAKQQCSQHGHPRPRFRQFHIDIDRDDPPDDSSNVSNNSLLNNLLNVLSVQVSVCVSVVHHRAEHEYAYDSCVRPVSQQSSQALSQHKYWYWPDRSSSRSSSSVSHCCNSVVDPDSVSVVSSTGTDDMYGHDDDPVVSVVSSVVNVVNRVVRHNVNVVVD